Protein 4F66 (pdb70)

B-factor: mean 20.23, std 9.67, range [7.16, 85.51]

Nearest PDB structures (foldseek):
  4f66-assembly1_A  TM=1.002E+00  e=0.000E+00  Streptococcus mutans
  4f79-assembly1_A  TM=1.001E+00  e=2.492E-100  Streptococcus mutans
  8ysv-assembly1_A  TM=9.963E-01  e=5.008E-89  Enterococcus faecalis
  3qom-assembly1_A  TM=9.789E-01  e=4.349E-84  Lactiplantibacillus plantarum
  2xhy-assembly1_C  TM=9.839E-01  e=5.694E-79  Escherichia coli K-12

Structure (mmCIF, N/CA/C/O backbone):
data_4F66
#
_entry.id   4F66
#
_cell.length_a   58.665
_cell.length_b   92.449
_cell.length_c   94.351
_cell.angle_alpha   90.00
_cell.angle_beta   101.32
_cell.angle_gamma   90.00
#
_symmetry.space_group_name_H-M   'P 1 21 1'
#
loop_
_entity.id
_entity.type
_entity.pdbx_description
1 polymer 'Putative phospho-beta-glucosidase'
2 non-polymer 6-O-phosphono-beta-D-glucopyranose
3 non-polymer 1,2-ETHANEDIOL
4 non-polymer 'FORMIC ACID'
5 water water
#
loop_
_atom_site.group_PDB
_atom_site.id
_atom_site.type_symbol
_atom_site.label_atom_id
_atom_site.label_alt_id
_atom_site.label_comp_id
_atom_site.label_asym_id
_atom_site.label_entity_id
_atom_site.label_seq_id
_atom_site.pdbx_PDB_ins_code
_atom_site.Cartn_x
_atom_site.Cartn_y
_atom_site.Cartn_z
_atom_site.occupancy
_atom_site.B_iso_or_equiv
_atom_site.auth_seq_id
_atom_site.auth_comp_id
_atom_site.auth_asym_id
_atom_site.auth_atom_id
_atom_site.pdbx_PDB_model_num
ATOM 1 N N . ALA A 1 3 ? 28.856 -19.679 31.237 1.00 47.40 0 ALA A N 1
ATOM 2 C CA . ALA A 1 3 ? 28.937 -18.224 31.360 1.00 50.81 0 ALA A CA 1
ATOM 3 C C . ALA A 1 3 ? 27.566 -17.560 31.210 1.00 47.01 0 ALA A C 1
ATOM 4 O O . ALA A 1 3 ? 27.133 -17.232 30.103 1.00 48.99 0 ALA A O 1
ATOM 6 N N . MET A 1 4 ? 26.895 -17.351 32.336 1.00 43.37 1 MET A N 1
ATOM 7 C CA . MET A 1 4 ? 25.539 -16.819 32.335 1.00 30.76 1 MET A CA 1
ATOM 8 C C . MET A 1 4 ? 25.497 -15.304 32.143 1.00 25.60 1 MET A C 1
ATOM 9 O O . MET A 1 4 ? 26.472 -14.604 32.413 1.00 31.97 1 MET A O 1
ATOM 14 N N . SER A 1 5 ? 24.363 -14.806 31.666 1.00 18.73 2 SER A N 1
ATOM 15 C CA A SER A 1 5 ? 24.181 -13.365 31.520 0.50 16.67 2 SER A CA 1
ATOM 16 C CA B SER A 1 5 ? 24.150 -13.371 31.512 0.50 17.13 2 SER A CA 1
ATOM 17 C C . SER A 1 5 ? 23.665 -12.750 32.817 1.00 19.07 2 SER A C 1
ATOM 18 O O . SER A 1 5 ? 23.284 -13.458 33.752 1.00 19.97 2 SER A O 1
ATOM 23 N N . LYS A 1 6 ? 23.673 -11.426 32.877 1.00 15.35 3 LYS A N 1
ATOM 24 C CA . LYS A 1 6 ? 23.178 -10.745 34.072 1.00 14.90 3 LYS A CA 1
ATOM 25 C C . LYS A 1 6 ? 21.672 -10.944 34.240 1.00 17.22 3 LYS A C 1
ATOM 26 O O . LYS A 1 6 ? 21.174 -11.070 35.368 1.00 20.18 3 LYS A O 1
ATOM 32 N N . LEU A 1 7 ? 20.945 -10.987 33.126 1.00 14.41 4 LEU A N 1
ATOM 33 C CA . LEU A 1 7 ? 19.517 -11.279 33.160 1.00 15.02 4 LEU A CA 1
ATOM 34 C C . LEU A 1 7 ? 19.275 -12.787 33.062 1.00 17.97 4 LEU A C 1
ATOM 35 O O . LEU A 1 7 ? 20.085 -13.521 32.487 1.00 17.67 4 LEU A O 1
ATOM 40 N N . PRO A 1 8 ? 18.160 -13.261 33.631 1.00 18.09 5 PRO A N 1
ATOM 41 C CA . PRO A 1 8 ? 17.867 -14.695 33.545 1.00 18.26 5 PRO A CA 1
ATOM 42 C C . PRO A 1 8 ? 17.597 -15.154 32.107 1.00 15.70 5 PRO A C 1
ATOM 43 O O . PRO A 1 8 ? 17.212 -14.349 31.254 1.00 15.84 5 PRO A O 1
ATOM 47 N N . GLU A 1 9 ? 17.804 -16.437 31.845 1.00 18.48 6 GLU A N 1
ATOM 48 C CA . GLU A 1 9 ? 17.641 -16.966 30.499 1.00 19.21 6 GLU A CA 1
ATOM 49 C C . GLU A 1 9 ? 16.212 -16.862 29.979 1.00 21.58 6 GLU A C 1
ATOM 50 O O . GLU A 1 9 ? 15.992 -16.690 28.781 1.00 28.96 6 GLU A O 1
ATOM 56 N N . ASN A 1 10 ? 15.240 -16.968 30.874 1.00 23.60 7 ASN A N 1
ATOM 57 C CA . ASN A 1 10 ? 13.851 -16.983 30.436 1.00 29.93 7 ASN A CA 1
ATOM 58 C C . ASN A 1 10 ? 13.247 -15.586 30.317 1.00 21.46 7 ASN A C 1
ATOM 59 O O . ASN A 1 10 ? 12.033 -15.442 30.195 1.00 22.64 7 ASN A O 1
ATOM 64 N N . PHE A 1 11 ? 14.104 -14.570 30.347 1.00 15.36 8 PHE A N 1
ATOM 65 C CA . PHE A 1 11 ? 13.645 -13.181 30.364 1.00 12.36 8 PHE A CA 1
ATOM 66 C C . PHE A 1 11 ? 12.697 -12.872 29.216 1.00 14.44 8 PHE A C 1
ATOM 67 O O . PHE A 1 11 ? 13.024 -13.127 28.056 1.00 15.38 8 PHE A O 1
ATOM 75 N N . LEU A 1 12 ? 11.545 -12.280 29.528 1.00 12.45 9 LEU A N 1
ATOM 76 C CA . LEU A 1 12 ? 10.523 -12.031 28.512 1.00 11.77 9 LEU A CA 1
ATOM 77 C C . LEU A 1 12 ? 10.727 -10.712 27.766 1.00 13.50 9 LEU A C 1
ATOM 78 O O . LEU A 1 12 ? 10.043 -9.707 28.018 1.00 12.03 9 LEU A O 1
ATOM 83 N N . TRP A 1 13 ? 11.671 -10.711 26.833 1.00 11.63 10 TRP A N 1
ATOM 84 C CA . TRP A 1 13 ? 11.816 -9.572 25.936 1.00 12.50 10 TRP A CA 1
ATOM 85 C C . TRP A 1 13 ? 10.641 -9.559 24.966 1.00 11.97 10 TRP A C 1
ATOM 86 O O . TRP A 1 13 ? 10.280 -10.596 24.415 1.00 13.42 10 TRP A O 1
ATOM 97 N N . GLY A 1 14 ? 10.063 -8.391 24.715 1.00 11.98 11 GLY A N 1
ATOM 98 C CA . GLY A 1 14 ? 8.997 -8.344 23.730 1.00 13.21 11 GLY A CA 1
ATOM 99 C C . GLY A 1 14 ? 8.719 -6.938 23.263 1.00 14.37 11 GLY A C 1
ATOM 100 O O . GLY A 1 14 ? 9.638 -6.130 23.155 1.00 12.34 11 GLY A O 1
ATOM 101 N N . GLY A 1 15 ? 7.448 -6.662 22.985 1.00 12.29 12 GLY A N 1
ATOM 102 C CA . GLY A 1 15 ? 6.991 -5.335 22.618 1.00 12.30 12 GLY A CA 1
ATOM 103 C C . GLY A 1 15 ? 5.538 -5.245 23.025 1.00 10.56 12 GLY A C 1
ATOM 104 O O . GLY A 1 15 ? 4.877 -6.278 23.169 1.00 11.73 12 GLY A O 1
ATOM 105 N N . ALA A 1 16 ? 5.042 -4.027 23.202 1.00 11.51 13 ALA A N 1
ATOM 106 C CA . ALA A 1 16 ? 3.686 -3.812 23.700 1.00 11.61 13 ALA A CA 1
ATOM 107 C C . ALA A 1 16 ? 2.910 -2.807 22.870 1.00 11.97 13 ALA A C 1
ATOM 108 O O . ALA A 1 16 ? 3.465 -1.816 22.387 1.00 14.67 13 ALA A O 1
ATOM 110 N N . VAL A 1 17 ? 1.615 -3.074 22.732 1.00 11.81 14 VAL A N 1
ATOM 111 C CA . VAL A 1 17 ? 0.678 -2.186 22.053 1.00 11.68 14 VAL A CA 1
ATOM 112 C C . VAL A 1 17 ? -0.669 -2.292 22.785 1.00 11.69 14 VAL A C 1
ATOM 113 O O . VAL A 1 17 ? -0.784 -2.980 23.803 1.00 12.35 14 VAL A O 1
ATOM 117 N N . ALA A 1 18 ? -1.679 -1.589 22.279 1.00 12.47 15 ALA A N 1
ATOM 118 C CA . ALA A 1 18 ? -3.056 -1.724 22.766 1.00 11.27 15 ALA A CA 1
ATOM 119 C C . ALA A 1 18 ? -3.989 -1.782 21.572 1.00 11.94 15 ALA A C 1
ATOM 120 O O . ALA A 1 18 ? -3.769 -1.081 20.593 1.00 13.86 15 ALA A O 1
ATOM 122 N N . ALA A 1 19 ? -5.033 -2.599 21.677 1.00 12.14 16 ALA A N 1
ATOM 123 C CA . ALA A 1 19 ? -5.933 -2.850 20.546 1.00 12.08 16 ALA A CA 1
ATOM 124 C C . ALA A 1 19 ? -6.384 -1.572 19.834 1.00 15.64 16 ALA A C 1
ATOM 125 O O . ALA A 1 19 ? -6.246 -1.445 18.617 1.00 15.14 16 ALA A O 1
ATOM 127 N N . HIS A 1 20 ? -6.942 -0.632 20.586 1.00 13.83 17 HIS A N 1
ATOM 128 C CA . HIS A 1 20 ? -7.518 0.560 19.977 1.00 12.98 17 HIS A CA 1
ATOM 129 C C . HIS A 1 20 ? -6.494 1.450 19.282 1.00 13.77 17 HIS A C 1
ATOM 130 O O . HIS A 1 20 ? -6.855 2.258 18.424 1.00 14.68 17 HIS A O 1
ATOM 137 N N . GLN A 1 21 ? -5.227 1.308 19.650 1.00 13.36 18 GLN A N 1
ATOM 138 C CA . GLN A 1 21 ? -4.201 2.178 19.088 1.00 13.83 18 GLN A CA 1
ATOM 139 C C . GLN A 1 21 ? -3.634 1.652 17.770 1.00 13.13 18 GLN A C 1
ATOM 140 O O . GLN A 1 21 ? -3.036 2.423 17.029 1.00 14.19 18 GLN A O 1
ATOM 146 N N . LEU A 1 22 ? -3.822 0.364 17.470 1.00 13.34 19 LEU A N 1
ATOM 147 C CA . LEU A 1 22 ? -3.271 -0.172 16.212 1.00 15.50 19 LEU A CA 1
ATOM 148 C C . LEU A 1 22 ? -4.226 -0.963 15.319 1.00 15.58 19 LEU A C 1
ATOM 149 O O . LEU A 1 22 ? -4.025 -1.019 14.109 1.00 16.62 19 LEU A O 1
ATOM 154 N N . GLU A 1 23 ? -5.254 -1.574 15.893 1.00 15.36 20 GLU A N 1
ATOM 155 C CA . GLU A 1 23 ? -6.055 -2.527 15.124 1.00 14.31 20 GLU A CA 1
ATOM 156 C C . GLU A 1 23 ? -6.804 -1.945 13.934 1.00 15.25 20 GLU A C 1
ATOM 157 O O . GLU A 1 23 ? -6.807 -2.533 12.857 1.00 17.02 20 GLU A O 1
ATOM 163 N N . GLY A 1 24 ? -7.450 -0.800 14.116 1.00 15.55 21 GLY A N 1
ATOM 164 C CA . GLY A 1 24 ? -8.410 -0.351 13.121 1.00 17.27 21 GLY A CA 1
ATOM 165 C C . GLY A 1 24 ? -9.560 -1.342 13.108 1.00 17.67 21 GLY A C 1
ATOM 166 O O . GLY A 1 24 ? -9.874 -1.937 14.135 1.00 19.11 21 GLY A O 1
ATOM 167 N N . GLY A 1 25 ? -10.184 -1.542 11.951 1.00 18.11 22 GLY A N 1
ATOM 168 C CA . GLY A 1 25 ? -11.326 -2.438 11.862 1.00 20.13 22 GLY A CA 1
ATOM 169 C C . GLY A 1 25 ? -12.344 -2.142 12.945 1.00 18.37 22 GLY A C 1
ATOM 170 O O . GLY A 1 25 ? -12.910 -3.051 13.544 1.00 20.50 22 GLY A O 1
ATOM 171 N N . TRP A 1 26 ? -12.587 -0.859 13.183 1.00 20.80 23 TRP A N 1
ATOM 172 C CA . TRP A 1 26 ? -13.369 -0.432 14.340 1.00 22.21 23 TRP A CA 1
ATOM 173 C C . TRP A 1 26 ? -14.835 -0.870 14.315 1.00 24.48 23 TRP A C 1
ATOM 174 O O . TRP A 1 26 ? -15.507 -0.812 15.343 1.00 23.89 23 TRP A O 1
ATOM 185 N N . GLN A 1 27 ? -15.330 -1.308 13.158 1.00 24.85 24 GLN A N 1
ATOM 186 C CA . GLN A 1 27 ? -16.700 -1.810 13.063 1.00 26.33 24 GLN A CA 1
ATOM 187 C C . GLN A 1 27 ? -16.741 -3.271 12.634 1.00 26.05 24 GLN A C 1
ATOM 188 O O . GLN A 1 27 ? -17.814 -3.868 12.539 1.00 27.82 24 GLN A O 1
ATOM 194 N N . GLU A 1 28 ? -15.573 -3.845 12.380 1.00 24.22 25 GLU A N 1
ATOM 195 C CA . GLU A 1 28 ? -15.503 -5.201 11.861 1.00 23.87 25 GLU A CA 1
ATOM 196 C C . GLU A 1 28 ? -15.997 -6.217 12.875 1.00 25.56 25 GLU A C 1
ATOM 197 O O . GLU A 1 28 ? -15.850 -6.027 14.084 1.00 23.65 25 GLU A O 1
ATOM 203 N N . GLY A 1 29 ? -16.585 -7.297 12.373 1.00 26.29 26 GLY A N 1
ATOM 204 C CA . GLY A 1 29 ? -17.024 -8.394 13.218 1.00 24.73 26 GLY A CA 1
ATOM 205 C C . GLY A 1 29 ? -18.039 -8.014 14.280 1.00 23.94 26 GLY A C 1
ATOM 206 O O . GLY A 1 29 ? -18.164 -8.702 15.294 1.00 27.51 26 GLY A O 1
ATOM 207 N N . GLY A 1 30 ? -18.770 -6.927 14.052 1.00 24.11 27 GLY A N 1
ATOM 208 C CA . GLY A 1 30 ? -19.797 -6.488 14.985 1.00 24.14 27 GLY A CA 1
ATOM 209 C C . GLY A 1 30 ? -19.254 -5.722 16.181 1.00 22.36 27 GLY A C 1
ATOM 210 O O . GLY A 1 30 ? -19.954 -5.542 17.181 1.00 23.20 27 GLY A O 1
ATOM 211 N N . LYS A 1 31 ? -18.014 -5.254 16.082 1.00 20.94 28 LYS A N 1
ATOM 212 C CA . LYS A 1 31 ? -17.395 -4.514 17.178 1.00 19.47 28 LYS A CA 1
ATOM 213 C C . LYS A 1 31 ? -18.185 -3.260 17.545 1.00 19.49 28 LYS A C 1
ATOM 214 O O . LYS A 1 31 ? -18.625 -2.509 16.678 1.00 23.87 28 LYS A O 1
ATOM 220 N N . GLY A 1 32 ? -18.350 -3.029 18.843 1.00 20.03 29 GLY A N 1
ATOM 221 C CA . GLY A 1 32 ? -19.036 -1.841 19.312 1.00 24.58 29 GLY A CA 1
ATOM 222 C C . GLY A 1 32 ? -18.150 -0.609 19.383 1.00 20.09 29 GLY A C 1
ATOM 223 O O . GLY A 1 32 ? -16.917 -0.700 19.369 1.00 18.32 29 GLY A O 1
ATOM 224 N N . ILE A 1 33 ? -18.788 0.555 19.473 1.00 19.11 30 ILE A N 1
ATOM 225 C CA . ILE A 1 33 ? -18.078 1.817 19.633 1.00 16.82 30 ILE A CA 1
ATOM 226 C C . ILE A 1 33 ? -17.431 1.865 21.008 1.00 15.94 30 ILE A C 1
ATOM 227 O O . ILE A 1 33 ? -18.109 1.699 22.020 1.00 19.66 30 ILE A O 1
ATOM 232 N N . SER A 1 34 ? -16.126 2.098 21.044 1.00 18.94 31 SER A N 1
ATOM 233 C CA . SER A 1 34 ? -15.427 2.234 22.319 1.00 16.70 31 SER A CA 1
ATOM 234 C C . SER A 1 34 ? -15.206 3.701 22.666 1.00 15.17 31 SER A C 1
ATOM 235 O O . SER A 1 34 ? -15.449 4.591 21.851 1.00 18.03 31 SER A O 1
ATOM 238 N N . VAL A 1 35 ? -14.732 3.958 23.879 1.00 16.07 32 VAL A N 1
ATOM 239 C CA . VAL A 1 35 ? -14.380 5.322 24.256 1.00 14.99 32 VAL A CA 1
ATOM 240 C C . VAL A 1 35 ? -13.288 5.906 23.365 1.00 16.38 32 VAL A C 1
ATOM 241 O O . VAL A 1 35 ? -13.261 7.113 23.135 1.00 18.21 32 VAL A O 1
ATOM 245 N N . ALA A 1 36 ? -12.388 5.063 22.868 1.00 16.19 33 ALA A N 1
ATOM 246 C CA . ALA A 1 36 ? -11.350 5.534 21.951 1.00 15.85 33 ALA A CA 1
ATOM 247 C C . ALA A 1 36 ? -11.966 6.058 20.658 1.00 17.27 33 ALA A C 1
ATOM 248 O O . ALA A 1 36 ? -11.433 6.981 20.027 1.00 19.27 33 ALA A O 1
ATOM 250 N N . ASP A 1 37 ? -13.087 5.461 20.263 1.00 18.56 34 ASP A N 1
ATOM 251 C CA . ASP A 1 37 ? -13.722 5.785 18.994 1.00 18.95 34 ASP A CA 1
ATOM 252 C C . ASP A 1 37 ? -14.417 7.146 19.005 1.00 18.96 34 ASP A C 1
ATOM 253 O O . ASP A 1 37 ? -14.869 7.607 17.966 1.00 19.69 34 ASP A O 1
ATOM 258 N N . VAL A 1 38 ? -14.497 7.789 20.169 1.00 17.46 35 VAL A N 1
ATOM 259 C CA . VAL A 1 38 ? -15.090 9.124 20.255 1.00 21.31 35 VAL A CA 1
ATOM 260 C C . VAL A 1 38 ? -14.087 10.199 20.673 1.00 19.31 35 VAL A C 1
ATOM 261 O O . VAL A 1 38 ? -14.475 11.275 21.128 1.00 20.79 35 VAL A O 1
ATOM 265 N N . MET A 1 39 ? -12.800 9.906 20.508 1.00 20.46 36 MET A N 1
ATOM 266 C CA . MET A 1 39 ? -11.751 10.869 20.816 1.00 20.76 36 MET A CA 1
ATOM 267 C C . MET A 1 39 ? -11.057 11.319 19.530 1.00 19.14 36 MET A C 1
ATOM 268 O O . MET A 1 39 ? -10.509 10.499 18.787 1.00 20.06 36 MET A O 1
ATOM 273 N N . THR A 1 40 ? -11.105 12.619 19.250 1.00 17.48 37 THR A N 1
ATOM 274 C CA . THR A 1 40 ? -10.504 13.136 18.022 1.00 21.12 37 THR A CA 1
ATOM 275 C C . THR A 1 40 ? -8.986 13.256 18.154 1.00 19.68 37 THR A C 1
ATOM 276 O O . THR A 1 40 ? -8.432 13.165 19.256 1.00 19.23 37 THR A O 1
ATOM 280 N N . ALA A 1 41 ? -8.312 13.456 17.027 1.00 20.81 38 ALA A N 1
ATOM 281 C CA . ALA A 1 41 ? -6.876 13.688 17.039 1.00 21.14 38 ALA A CA 1
ATOM 282 C C . ALA A 1 41 ? -6.536 15.069 17.601 1.00 19.60 38 ALA A C 1
ATOM 283 O O . ALA A 1 41 ? -7.242 16.058 17.353 1.00 23.84 38 ALA A O 1
ATOM 285 N N . GLY A 1 42 ? -5.450 15.130 18.363 1.00 21.11 39 GLY A N 1
ATOM 286 C CA . GLY A 1 42 ? -4.909 16.391 18.831 1.00 19.05 39 GLY A CA 1
ATOM 287 C C . GLY A 1 42 ? -3.441 16.503 18.446 1.00 26.11 39 GLY A C 1
ATOM 288 O O . GLY A 1 42 ? -2.995 15.902 17.467 1.00 23.65 39 GLY A O 1
ATOM 289 N N . ARG A 1 43 ? -2.689 17.279 19.214 1.00 22.98 40 ARG A N 1
ATOM 290 C CA . ARG A 1 43 ? -1.243 17.365 19.049 1.00 22.21 40 ARG A CA 1
ATOM 291 C C . ARG A 1 43 ? -0.685 17.872 20.363 1.00 26.89 40 ARG A C 1
ATOM 292 O O . ARG A 1 43 ? -1.437 18.092 21.310 1.00 22.80 40 ARG A O 1
ATOM 300 N N . HIS A 1 44 ? 0.626 18.058 20.435 1.00 23.07 41 HIS A N 1
ATOM 301 C CA . HIS A 1 44 ? 1.222 18.518 21.678 1.00 25.09 41 HIS A CA 1
ATOM 302 C C . HIS A 1 44 ? 0.659 19.884 22.056 1.00 30.07 41 HIS A C 1
ATOM 303 O O . HIS A 1 44 ? 0.758 20.837 21.283 1.00 31.75 41 HIS A O 1
ATOM 310 N N . GLY A 1 45 ? 0.060 19.968 23.241 1.00 29.02 42 GLY A N 1
ATOM 311 C CA . GLY A 1 45 ? -0.496 21.220 23.728 1.00 29.26 42 GLY A CA 1
ATOM 312 C C . GLY A 1 45 ? -1.937 21.431 23.305 1.00 30.41 42 GLY A C 1
ATOM 313 O O . GLY A 1 45 ? -2.553 22.442 23.643 1.00 35.89 42 GLY A O 1
ATOM 314 N N . VAL A 1 46 ? -2.478 20.474 22.559 1.00 28.16 43 VAL A N 1
ATOM 315 C CA . VAL A 1 46 ? -3.857 20.557 22.099 1.00 27.02 43 VAL A CA 1
ATOM 316 C C . VAL A 1 46 ? -4.585 19.279 22.468 1.00 25.92 43 VAL A C 1
ATOM 317 O O . VAL A 1 46 ? -4.308 18.217 21.917 1.00 24.83 43 VAL A O 1
ATOM 321 N N . ALA A 1 47 ? -5.511 19.381 23.415 1.00 26.07 44 ALA A N 1
ATOM 322 C CA . ALA A 1 47 ? -6.203 18.205 23.918 1.00 29.66 44 ALA A CA 1
ATOM 323 C C . ALA A 1 47 ? -7.068 17.554 22.844 1.00 24.46 44 ALA A C 1
ATOM 324 O O . ALA A 1 47 ? -7.645 18.236 21.990 1.00 24.23 44 ALA A O 1
ATOM 326 N N . ARG A 1 48 ? -7.146 16.228 22.888 1.00 24.99 45 ARG A N 1
ATOM 327 C CA . ARG A 1 48 ? -8.088 15.506 22.053 1.00 22.27 45 ARG A CA 1
ATOM 328 C C . ARG A 1 48 ? -9.495 15.893 22.491 1.00 27.91 45 ARG A C 1
ATOM 329 O O . ARG A 1 48 ? -9.752 16.088 23.680 1.00 26.48 45 ARG A O 1
ATOM 337 N N . GLU A 1 49 ? -10.404 16.014 21.534 1.00 20.59 46 GLU A N 1
ATOM 338 C CA . GLU A 1 49 ? -11.796 16.287 21.854 1.00 22.75 46 GLU A CA 1
ATOM 339 C C . GLU A 1 49 ? -12.531 14.984 22.151 1.00 24.59 46 GLU A C 1
ATOM 340 O O . GLU A 1 49 ? -12.464 14.026 21.376 1.00 23.01 46 GLU A O 1
ATOM 346 N N . ILE A 1 50 ? -13.208 14.945 23.295 1.00 20.47 47 ILE A N 1
ATOM 347 C CA . ILE A 1 50 ? -14.016 13.793 23.678 1.00 20.16 47 ILE A CA 1
ATOM 348 C C . ILE A 1 50 ? -15.449 14.142 23.321 1.00 25.69 47 ILE A C 1
ATOM 349 O O . ILE A 1 50 ? -16.080 14.967 23.984 1.00 24.02 47 ILE A O 1
ATOM 354 N N . THR A 1 51 ? -15.957 13.533 22.255 1.00 24.16 48 THR A N 1
ATOM 355 C CA . THR A 1 51 ? -17.252 13.919 21.713 1.00 23.96 48 THR A CA 1
ATOM 356 C C . THR A 1 51 ? -18.383 12.990 22.161 1.00 22.02 48 THR A C 1
ATOM 357 O O . THR A 1 51 ? -18.141 11.867 22.609 1.00 24.64 48 THR A O 1
ATOM 361 N N . ALA A 1 52 ? -19.619 13.467 22.050 1.00 25.61 49 ALA A N 1
ATOM 362 C CA . ALA A 1 52 ? -20.775 12.677 22.449 1.00 25.31 49 ALA A CA 1
ATOM 363 C C . ALA A 1 52 ? -21.242 11.804 21.288 1.00 28.71 49 ALA A C 1
ATOM 364 O O . ALA A 1 52 ? -22.173 12.155 20.564 1.00 32.13 49 ALA A O 1
ATOM 366 N N . GLY A 1 53 ? -20.587 10.660 21.124 1.00 23.07 50 GLY A N 1
ATOM 367 C CA . GLY A 1 53 ? -20.818 9.806 19.974 1.00 23.01 50 GLY A CA 1
ATOM 368 C C . GLY A 1 53 ? -19.897 10.203 18.839 1.00 26.65 50 GLY A C 1
ATOM 369 O O . GLY A 1 53 ? -19.124 11.150 18.967 1.00 26.09 50 GLY A O 1
ATOM 370 N N . VAL A 1 54 ? -19.975 9.480 17.726 1.00 25.99 51 VAL A N 1
ATOM 371 C CA . VAL A 1 54 ? -19.142 9.774 16.569 1.00 27.48 51 VAL A CA 1
ATOM 372 C C . VAL A 1 54 ? -19.818 10.851 15.730 1.00 29.46 51 VAL A C 1
ATOM 373 O O . VAL A 1 54 ? -20.885 10.623 15.165 1.00 32.38 51 VAL A O 1
ATOM 377 N N . LEU A 1 55 ? -19.201 12.028 15.666 1.00 27.12 52 LEU A N 1
ATOM 378 C CA . LEU A 1 55 ? -19.813 13.175 15.001 1.00 29.76 52 LEU A CA 1
ATOM 379 C C . LEU A 1 55 ? -19.229 13.401 13.614 1.00 32.19 52 LEU A C 1
ATOM 380 O O . LEU A 1 55 ? -18.060 13.094 13.356 1.00 31.23 52 LEU A O 1
ATOM 385 N N . GLU A 1 56 ? -20.056 13.941 12.726 1.00 32.54 53 GLU A N 1
ATOM 386 C CA . GLU A 1 56 ? -19.618 14.289 11.385 1.00 37.18 53 GLU A CA 1
ATOM 387 C C . GLU A 1 56 ? -18.657 15.467 11.453 1.00 32.69 53 GLU A C 1
ATOM 388 O O . GLU A 1 56 ? -18.811 16.354 12.292 1.00 36.41 53 GLU A O 1
ATOM 394 N N . GLY A 1 57 ? -17.658 15.472 10.577 1.00 36.00 54 GLY A N 1
ATOM 395 C CA . GLY A 1 57 ? -16.712 16.570 10.523 1.00 32.62 54 GLY A CA 1
ATOM 396 C C . GLY A 1 57 ? -15.584 16.489 11.537 1.00 39.18 54 GLY A C 1
ATOM 397 O O . GLY A 1 57 ? -14.759 17.398 11.623 1.00 43.79 54 GLY A O 1
ATOM 398 N N . LYS A 1 58 ? -15.547 15.409 12.312 1.00 35.50 55 LYS A N 1
ATOM 399 C CA . LYS A 1 58 ? -14.460 15.194 13.262 1.00 32.19 55 LYS A CA 1
ATOM 400 C C . LYS A 1 58 ? -13.564 14.060 12.778 1.00 30.54 55 LYS A C 1
ATOM 401 O O . LYS A 1 58 ? -14.029 13.133 12.113 1.00 33.07 55 LYS A O 1
ATOM 407 N N . TYR A 1 59 ? -12.282 14.133 13.120 1.00 23.65 56 TYR A N 1
ATOM 408 C CA . TYR A 1 59 ? -11.329 13.103 12.718 1.00 22.74 56 TYR A CA 1
ATOM 409 C C . TYR A 1 59 ? -10.958 12.203 13.887 1.00 23.12 56 TYR A C 1
ATOM 410 O O . TYR A 1 59 ? -10.368 12.652 14.878 1.00 24.57 56 TYR A O 1
ATOM 419 N N . TYR A 1 60 ? -11.310 10.929 13.754 1.00 24.03 57 TYR A N 1
ATOM 420 C CA . TYR A 1 60 ? -11.078 9.933 14.791 1.00 20.02 57 TYR A CA 1
ATOM 421 C C . TYR A 1 60 ? -10.009 8.949 14.329 1.00 22.13 57 TYR A C 1
ATOM 422 O O . TYR A 1 60 ? -10.308 8.009 13.589 1.00 21.02 57 TYR A O 1
ATOM 431 N N . PRO A 1 61 ? -8.757 9.157 14.770 1.00 19.43 58 PRO A N 1
ATOM 432 C CA . PRO A 1 61 ? -7.641 8.352 14.254 1.00 19.67 58 PRO A CA 1
ATOM 433 C C . PRO A 1 61 ? -7.672 6.869 14.639 1.00 19.39 58 PRO A C 1
ATOM 434 O O . PRO A 1 61 ? -6.993 6.079 13.986 1.00 19.51 58 PRO A O 1
ATOM 438 N N . ASN A 1 62 ? -8.430 6.493 15.666 1.00 17.64 59 ASN A N 1
ATOM 439 C CA . ASN A 1 62 ? -8.459 5.097 16.104 1.00 17.40 59 ASN A CA 1
ATOM 440 C C . ASN A 1 62 ? -9.370 4.212 15.247 1.00 16.47 59 ASN A C 1
ATOM 441 O O . ASN A 1 62 ? -9.312 2.984 15.325 1.00 21.03 59 ASN A O 1
ATOM 446 N N . HIS A 1 63 ? -10.214 4.827 14.425 1.00 19.32 60 HIS A N 1
ATOM 447 C CA . HIS A 1 63 ? -11.126 4.036 13.608 1.00 21.65 60 HIS A CA 1
ATOM 448 C C . HIS A 1 63 ? -10.353 3.126 12.658 1.00 20.82 60 HIS A C 1
ATOM 449 O O . HIS A 1 63 ? -10.665 1.939 12.539 1.00 18.88 60 HIS A O 1
ATOM 456 N N . GLU A 1 64 ? -9.333 3.674 12.002 1.00 19.29 61 GLU A N 1
ATOM 457 C CA . GLU A 1 64 ? -8.492 2.872 11.113 1.00 20.99 61 GLU A CA 1
ATOM 458 C C . GLU A 1 64 ? -7.109 2.560 11.684 1.00 22.89 61 GLU A C 1
ATOM 459 O O . GLU A 1 64 ? -6.538 1.509 11.390 1.00 20.25 61 GLU A O 1
ATOM 465 N N . ALA A 1 65 ? -6.567 3.468 12.493 1.00 18.28 62 ALA A N 1
ATOM 466 C CA . ALA A 1 65 ? -5.232 3.272 13.073 1.00 19.61 62 ALA A CA 1
ATOM 467 C C . ALA A 1 65 ? -4.254 2.780 12.004 1.00 18.03 62 ALA A C 1
ATOM 468 O O . ALA A 1 65 ? -4.151 3.400 10.949 1.00 20.41 62 ALA A O 1
ATOM 470 N N . ILE A 1 66 ? -3.554 1.673 12.258 1.00 16.95 63 ILE A N 1
ATOM 471 C CA . ILE A 1 66 ? -2.634 1.132 11.243 1.00 18.17 63 ILE A CA 1
ATOM 472 C C . ILE A 1 66 ? -3.136 -0.186 10.633 1.00 21.92 63 ILE A C 1
ATOM 473 O O . ILE A 1 66 ? -2.374 -0.924 10.004 1.00 19.29 63 ILE A O 1
ATOM 478 N N . ASP A 1 67 ? -4.420 -0.471 10.832 1.00 17.89 64 ASP A N 1
ATOM 479 C CA . ASP A 1 67 ? -5.068 -1.627 10.212 1.00 18.25 64 ASP A CA 1
ATOM 480 C C . ASP A 1 67 ? -4.373 -2.951 10.555 1.00 18.81 64 ASP A C 1
ATOM 481 O O . ASP A 1 67 ? -4.277 -3.858 9.732 1.00 19.21 64 ASP A O 1
ATOM 486 N N . PHE A 1 68 ? -3.891 -3.054 11.785 1.00 16.06 65 PHE A N 1
ATOM 487 C CA . PHE A 1 68 ? -3.291 -4.288 12.281 1.00 17.53 65 PHE A CA 1
ATOM 488 C C . PHE A 1 68 ? -4.322 -5.424 12.274 1.00 20.00 65 PHE A C 1
ATOM 489 O O . PHE A 1 68 ? -3.970 -6.605 12.152 1.00 17.85 65 PHE A O 1
ATOM 497 N N . TYR A 1 69 ? -5.602 -5.067 12.349 1.00 17.19 66 TYR A N 1
ATOM 498 C CA . TYR A 1 69 ? -6.672 -6.061 12.233 1.00 18.51 66 TYR A CA 1
ATOM 499 C C . TYR A 1 69 ? -6.505 -6.895 10.960 1.00 18.32 66 TYR A C 1
ATOM 500 O O . TYR A 1 69 ? -6.775 -8.096 10.956 1.00 21.43 66 TYR A O 1
ATOM 509 N N . HIS A 1 70 ? -6.048 -6.257 9.887 1.00 19.96 67 HIS A N 1
ATOM 510 C CA . HIS A 1 70 ? -5.858 -6.959 8.616 1.00 20.39 67 HIS A CA 1
ATOM 511 C C . HIS A 1 70 ? -4.405 -7.369 8.365 1.00 22.96 67 HIS A C 1
ATOM 512 O O . HIS A 1 70 ? -4.148 -8.352 7.669 1.00 26.10 67 HIS A O 1
ATOM 519 N N . HIS A 1 71 ? -3.461 -6.634 8.949 1.00 21.44 68 HIS A N 1
ATOM 520 C CA A HIS A 1 71 ? -2.061 -6.901 8.636 0.50 20.68 68 HIS A CA 1
ATOM 521 C CA B HIS A 1 71 ? -2.021 -6.788 8.710 0.50 21.34 68 HIS A CA 1
ATOM 522 C C . HIS A 1 71 ? -1.331 -7.707 9.715 1.00 20.21 68 HIS A C 1
ATOM 523 O O . HIS A 1 71 ? -0.132 -7.956 9.610 1.00 19.13 68 HIS A O 1
ATOM 536 N N . TYR A 1 72 ? -2.057 -8.162 10.727 1.00 18.43 69 TYR A N 1
ATOM 537 C CA . TYR A 1 72 ? -1.375 -8.770 11.872 1.00 18.82 69 TYR A CA 1
ATOM 538 C C . TYR A 1 72 ? -0.440 -9.949 11.543 1.00 18.38 69 TYR A C 1
ATOM 539 O O . TYR A 1 72 ? 0.573 -10.137 12.212 1.00 19.83 69 TYR A O 1
ATOM 548 N N . LYS A 1 73 ? -0.758 -10.745 10.527 1.00 20.65 70 LYS A N 1
ATOM 549 C CA . LYS A 1 73 ? 0.114 -11.879 10.234 1.00 19.14 70 LYS A CA 1
ATOM 550 C C . LYS A 1 73 ? 1.498 -11.402 9.784 1.00 22.80 70 LYS A C 1
ATOM 551 O O . LYS A 1 73 ? 2.523 -11.944 10.208 1.00 19.78 70 LYS A O 1
ATOM 557 N N . GLU A 1 74 ? 1.526 -10.375 8.939 1.00 22.20 71 GLU A N 1
ATOM 558 C CA . GLU A 1 74 ? 2.787 -9.806 8.492 1.00 21.71 71 GLU A CA 1
ATOM 559 C C . GLU A 1 74 ? 3.511 -9.082 9.630 1.00 18.38 71 GLU A C 1
ATOM 560 O O . GLU A 1 74 ? 4.736 -9.135 9.727 1.00 20.10 71 GLU A O 1
ATOM 566 N N . ASP A 1 75 ? 2.756 -8.404 10.490 1.00 18.75 72 ASP A N 1
ATOM 567 C CA . ASP A 1 75 ? 3.361 -7.701 11.608 1.00 18.31 72 ASP A CA 1
ATOM 568 C C . ASP A 1 75 ? 3.948 -8.684 12.620 1.00 16.97 72 ASP A C 1
ATOM 569 O O . ASP A 1 75 ? 5.047 -8.471 13.134 1.00 17.33 72 ASP A O 1
ATOM 574 N N . VAL A 1 76 ? 3.222 -9.758 12.922 1.00 18.68 73 VAL A N 1
ATOM 575 C CA . VAL A 1 76 ? 3.742 -10.739 13.866 1.00 18.24 73 VAL A CA 1
ATOM 576 C C . VAL A 1 76 ? 5.023 -11.371 13.321 1.00 17.53 73 VAL A C 1
ATOM 577 O O . VAL A 1 76 ? 5.944 -11.684 14.073 1.00 17.23 73 VAL A O 1
ATOM 581 N N . LYS A 1 77 ? 5.092 -11.532 12.006 1.00 17.10 74 LYS A N 1
ATOM 582 C CA . LYS A 1 77 ? 6.304 -12.037 11.379 1.00 19.23 74 LYS A CA 1
ATOM 583 C C . LYS A 1 77 ? 7.499 -11.104 11.636 1.00 19.70 74 LYS A C 1
ATOM 584 O O . LYS A 1 77 ? 8.624 -11.566 11.831 1.00 19.39 74 LYS A O 1
ATOM 590 N N . LEU A 1 78 ? 7.258 -9.793 11.657 1.00 18.39 75 LEU A N 1
ATOM 591 C CA . LEU A 1 78 ? 8.324 -8.842 11.989 1.00 18.31 75 LEU A CA 1
ATOM 592 C C . LEU A 1 78 ? 8.744 -8.954 13.456 1.00 14.31 75 LEU A C 1
ATOM 593 O O . LEU A 1 78 ? 9.931 -8.893 13.765 1.00 16.47 75 LEU A O 1
ATOM 598 N N . PHE A 1 79 ? 7.772 -9.123 14.350 1.00 15.82 76 PHE A N 1
ATOM 599 C CA . PHE A 1 79 ? 8.087 -9.340 15.754 1.00 16.75 76 PHE A CA 1
ATOM 600 C C . PHE A 1 79 ? 8.971 -10.578 15.891 1.00 17.16 76 PHE A C 1
ATOM 601 O O . PHE A 1 79 ? 9.913 -10.599 16.687 1.00 15.45 76 PHE A O 1
ATOM 609 N N . ALA A 1 80 ? 8.658 -11.612 15.111 1.00 17.20 77 ALA A N 1
ATOM 610 C CA . ALA A 1 80 ? 9.417 -12.858 15.162 1.00 15.13 77 ALA A CA 1
ATOM 611 C C . ALA A 1 80 ? 10.837 -12.650 14.626 1.00 18.90 77 ALA A C 1
ATOM 612 O O . ALA A 1 80 ? 11.795 -13.254 15.121 1.00 18.29 77 ALA A O 1
ATOM 614 N N . GLU A 1 81 ? 10.967 -11.808 13.603 1.00 18.79 78 GLU A N 1
ATOM 615 C CA . GLU A 1 81 ? 12.279 -11.483 13.051 1.00 17.79 78 GLU A CA 1
ATOM 616 C C . GLU A 1 81 ? 13.155 -10.790 14.100 1.00 18.06 78 GLU A C 1
ATOM 617 O O . GLU A 1 81 ? 14.365 -11.015 14.150 1.00 17.90 78 GLU A O 1
ATOM 623 N N . MET A 1 82 ? 12.546 -9.970 14.953 1.00 17.03 79 MET A N 1
ATOM 624 C CA . MET A 1 82 ? 13.295 -9.348 16.042 1.00 16.32 79 MET A CA 1
ATOM 625 C C . MET A 1 82 ? 13.561 -10.341 17.164 1.00 14.56 79 MET A C 1
ATOM 626 O O . MET A 1 82 ? 14.384 -10.084 18.038 1.00 16.76 79 MET A O 1
ATOM 631 N N . GLY A 1 83 ? 12.855 -11.470 17.125 1.00 14.80 80 GLY A N 1
ATOM 632 C CA . GLY A 1 83 ? 13.034 -12.534 18.101 1.00 16.68 80 GLY A CA 1
ATOM 633 C C . GLY A 1 83 ? 12.283 -12.314 19.402 1.00 15.03 80 GLY A C 1
ATOM 634 O O . GLY A 1 83 ? 12.724 -12.760 20.460 1.00 15.09 80 GLY A O 1
ATOM 635 N N . PHE A 1 84 ? 11.155 -11.616 19.336 1.00 13.63 81 PHE A N 1
ATOM 636 C CA . PHE A 1 84 ? 10.336 -11.409 20.533 1.00 15.07 81 PHE A CA 1
ATOM 637 C C . PHE A 1 84 ? 10.090 -12.728 21.274 1.00 14.47 81 PHE A C 1
ATOM 638 O O . PHE A 1 84 ? 9.792 -13.754 20.661 1.00 17.01 81 PHE A O 1
ATOM 646 N N . LYS A 1 85 ? 10.177 -12.683 22.604 1.00 12.33 82 LYS A N 1
ATOM 647 C CA . LYS A 1 85 ? 9.781 -13.813 23.438 1.00 13.07 82 LYS A CA 1
ATOM 648 C C . LYS A 1 85 ? 8.314 -13.702 23.824 1.00 12.71 82 LYS A C 1
ATOM 649 O O . LYS A 1 85 ? 7.677 -14.694 24.181 1.00 13.80 82 LYS A O 1
ATOM 655 N N . CYS A 1 86 ? 7.790 -12.486 23.776 1.00 13.31 83 CYS A N 1
ATOM 656 C CA . CYS A 1 86 ? 6.397 -12.249 24.120 1.00 13.06 83 CYS A CA 1
ATOM 657 C C . CYS A 1 86 ? 5.882 -11.031 23.359 1.00 12.30 83 CYS A C 1
ATOM 658 O O . CYS A 1 86 ? 6.665 -10.270 22.778 1.00 13.39 83 CYS A O 1
ATOM 661 N N . PHE A 1 87 ? 4.564 -10.883 23.327 1.00 11.47 84 PHE A N 1
ATOM 662 C CA . PHE A 1 87 ? 3.933 -9.734 22.682 1.00 11.52 84 PHE A CA 1
ATOM 663 C C . PHE A 1 87 ? 2.755 -9.318 23.536 1.00 13.18 84 PHE A C 1
ATOM 664 O O . PHE A 1 87 ? 1.852 -10.113 23.787 1.00 12.95 84 PHE A O 1
ATOM 672 N N . ARG A 1 88 ? 2.783 -8.076 24.008 1.00 11.17 85 ARG A N 1
ATOM 673 C CA . ARG A 1 88 ? 1.711 -7.561 24.844 1.00 12.89 85 ARG A CA 1
ATOM 674 C C . ARG A 1 88 ? 0.721 -6.742 24.030 1.00 14.06 85 ARG A C 1
ATOM 675 O O . ARG A 1 88 ? 1.098 -5.827 23.298 1.00 14.17 85 ARG A O 1
ATOM 683 N N . THR A 1 89 ? -0.555 -7.073 24.164 1.00 11.67 86 THR A N 1
ATOM 684 C CA . THR A 1 89 ? -1.594 -6.235 23.595 1.00 11.67 86 THR A CA 1
ATOM 685 C C . THR A 1 89 ? -2.813 -6.316 24.501 1.00 12.25 86 THR A C 1
ATOM 686 O O . THR A 1 89 ? -2.763 -6.953 25.560 1.00 13.79 86 THR A O 1
ATOM 690 N N . SER A 1 90 ? -3.894 -5.662 24.105 1.00 12.56 87 SER A N 1
ATOM 691 C CA . SER A 1 90 ? -5.143 -5.783 24.847 1.00 12.01 87 SER A CA 1
ATOM 692 C C . SER A 1 90 ? -6.168 -6.555 24.019 1.00 12.09 87 SER A C 1
ATOM 693 O O . SER A 1 90 ? -6.087 -6.608 22.787 1.00 13.55 87 SER A O 1
ATOM 696 N N . ILE A 1 91 ? -7.104 -7.192 24.711 1.00 12.52 88 ILE A N 1
ATOM 697 C CA . ILE A 1 91 ? -8.296 -7.711 24.068 1.00 13.46 88 ILE A CA 1
ATOM 698 C C . ILE A 1 91 ? -9.324 -6.590 24.057 1.00 12.17 88 ILE A C 1
ATOM 699 O O . ILE A 1 91 ? -9.740 -6.110 25.108 1.00 13.32 88 ILE A O 1
ATOM 704 N N . ALA A 1 92 ? -9.723 -6.148 22.871 1.00 12.61 89 ALA A N 1
ATOM 705 C CA . ALA A 1 92 ? -10.693 -5.067 22.764 1.00 12.82 89 ALA A CA 1
ATOM 706 C C . ALA A 1 92 ? -12.014 -5.481 23.403 1.00 15.52 89 ALA A C 1
ATOM 707 O O . ALA A 1 92 ? -12.713 -6.369 22.904 1.00 16.31 89 ALA A O 1
ATOM 709 N N . TRP A 1 93 ? -12.355 -4.837 24.510 1.00 12.36 90 TRP A N 1
ATOM 710 C CA . TRP A 1 93 ? -13.596 -5.142 25.206 1.00 12.53 90 TRP A CA 1
ATOM 711 C C . TRP A 1 93 ? -14.779 -5.072 24.231 1.00 16.09 90 TRP A C 1
ATOM 712 O O . TRP A 1 93 ? -15.658 -5.944 24.237 1.00 14.71 90 TRP A O 1
ATOM 723 N N . THR A 1 94 ? -14.792 -4.055 23.373 1.00 15.63 91 THR A N 1
ATOM 724 C CA . THR A 1 94 ? -15.897 -3.899 22.433 1.00 16.59 91 THR A CA 1
ATOM 725 C C . THR A 1 94 ? -15.958 -4.949 21.320 1.00 17.93 91 THR A C 1
ATOM 726 O O . THR A 1 94 ? -16.964 -5.028 20.629 1.00 16.69 91 THR A O 1
ATOM 730 N N . ARG A 1 95 ? -14.902 -5.741 21.134 1.00 16.15 92 ARG A N 1
ATOM 731 C CA . ARG A 1 95 ? -15.000 -6.855 20.178 1.00 16.50 92 ARG A CA 1
ATOM 732 C C . ARG A 1 95 ? -15.679 -8.059 20.815 1.00 18.69 92 ARG A C 1
ATOM 733 O O . ARG A 1 95 ? -16.219 -8.914 20.109 1.00 17.19 92 ARG A O 1
ATOM 741 N N . ILE A 1 96 ? -15.650 -8.135 22.144 1.00 14.05 93 ILE A N 1
ATOM 742 C CA . ILE A 1 96 ? -16.230 -9.281 22.832 1.00 16.03 93 ILE A CA 1
ATOM 743 C C . ILE A 1 96 ? -17.629 -8.940 23.342 1.00 17.13 93 ILE A C 1
ATOM 744 O O . ILE A 1 96 ? -18.562 -9.739 23.237 1.00 18.77 93 ILE A O 1
ATOM 749 N N . PHE A 1 97 ? -17.762 -7.744 23.899 1.00 16.88 94 PHE A N 1
ATOM 750 C CA . PHE A 1 97 ? -19.058 -7.239 24.335 1.00 15.59 94 PHE A CA 1
ATOM 751 C C . PHE A 1 97 ? -19.250 -5.839 23.778 1.00 18.35 94 PHE A C 1
ATOM 752 O O . PHE A 1 97 ? -18.907 -4.847 24.420 1.00 18.60 94 PHE A O 1
ATOM 760 N N . PRO A 1 98 ? -19.774 -5.760 22.551 1.00 17.45 95 PRO A N 1
ATOM 761 C CA . PRO A 1 98 ? -19.910 -4.484 21.836 1.00 15.45 95 PRO A CA 1
ATOM 762 C C . PRO A 1 98 ? -20.573 -3.382 22.648 1.00 20.12 95 PRO A C 1
ATOM 763 O O . PRO A 1 98 ? -20.107 -2.245 22.591 1.00 19.93 95 PRO A O 1
ATOM 767 N N . LYS A 1 99 ? -21.628 -3.709 23.390 1.00 19.05 96 LYS A N 1
ATOM 768 C CA . LYS A 1 99 ? -22.285 -2.732 24.255 1.00 18.72 96 LYS A CA 1
ATOM 769 C C . LYS A 1 99 ? -21.808 -2.841 25.699 1.00 18.63 96 LYS A C 1
ATOM 770 O O . LYS A 1 99 ? -21.768 -1.849 26.423 1.00 21.04 96 LYS A O 1
ATOM 776 N N . GLY A 1 100 ? -21.447 -4.055 26.109 1.00 18.86 97 GLY A N 1
ATOM 777 C CA . GLY A 1 100 ? -20.914 -4.292 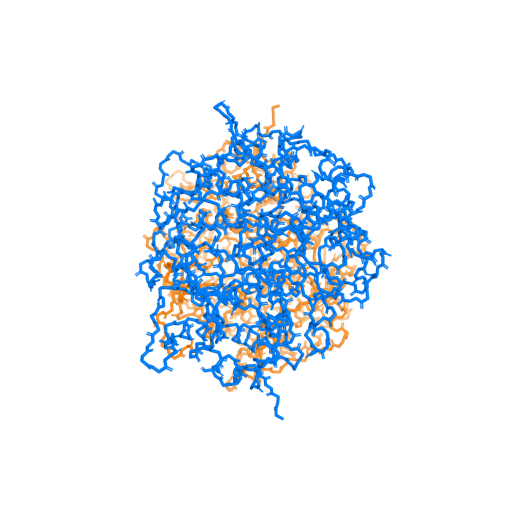27.441 1.00 18.89 97 GLY A CA 1
ATOM 778 C C . GLY A 1 100 ? -21.825 -5.136 28.312 1.00 17.28 97 GLY A C 1
ATOM 779 O O . GLY A 1 100 ? -21.357 -5.866 29.197 1.00 20.89 97 GLY A O 1
ATOM 780 N N . ASP A 1 101 ? -23.127 -5.040 28.071 1.00 18.34 98 ASP A N 1
ATOM 781 C CA . ASP A 1 101 ? -24.103 -5.685 28.936 1.00 20.49 98 ASP A CA 1
ATOM 782 C C . ASP A 1 101 ? -24.813 -6.870 28.291 1.00 21.54 98 ASP A C 1
ATOM 783 O O . ASP A 1 101 ? -25.827 -7.340 28.806 1.00 24.23 98 ASP A O 1
ATOM 788 N N . GLU A 1 102 ? -24.272 -7.359 27.176 1.00 22.44 99 GLU A N 1
ATOM 789 C CA . GLU A 1 102 ? -24.823 -8.543 26.513 1.00 21.15 99 GLU A CA 1
ATOM 790 C C . GLU A 1 102 ? -24.727 -9.784 27.400 1.00 21.38 99 GLU A C 1
ATOM 791 O O . GLU A 1 102 ? -23.789 -9.925 28.184 1.00 20.87 99 GLU A O 1
ATOM 797 N N . ALA A 1 103 ? -25.689 -10.695 27.265 1.00 21.44 100 ALA A N 1
ATOM 798 C CA . ALA A 1 103 ? -25.653 -11.939 28.028 1.00 22.23 100 ALA A CA 1
ATOM 799 C C . ALA A 1 103 ? -24.580 -12.899 27.510 1.00 23.84 100 ALA A C 1
ATOM 800 O O . ALA A 1 103 ? -24.049 -13.714 28.268 1.00 23.60 100 ALA A O 1
ATOM 802 N N . GLU A 1 104 ? -24.273 -12.798 26.217 1.00 21.44 101 GLU A N 1
ATOM 803 C CA . GLU A 1 104 ? -23.348 -13.716 25.555 1.00 21.50 101 GLU A CA 1
ATOM 804 C C . GLU A 1 104 ? -22.274 -12.958 24.790 1.00 20.88 101 GLU A C 1
ATOM 805 O O . GLU A 1 104 ? -22.551 -11.908 24.215 1.00 22.21 101 GLU A O 1
ATOM 811 N N . PRO A 1 105 ? -21.050 -13.506 24.750 1.00 18.68 102 PRO A N 1
ATOM 812 C CA . PRO A 1 105 ? -19.971 -12.818 24.030 1.00 19.50 102 PRO A CA 1
ATOM 813 C C . PRO A 1 105 ? -20.099 -12.932 22.512 1.00 21.53 102 PRO A C 1
ATOM 814 O O . PRO A 1 105 ? -20.873 -13.747 21.990 1.00 22.21 102 PRO A O 1
ATOM 818 N N . ASN A 1 106 ? -19.330 -12.104 21.815 1.00 20.59 103 ASN A N 1
ATOM 819 C CA . ASN A 1 106 ? -19.320 -12.076 20.362 1.00 22.80 103 ASN A CA 1
ATOM 820 C C . ASN A 1 106 ? -18.283 -13.059 19.821 1.00 21.52 103 ASN A C 1
ATOM 821 O O . ASN A 1 106 ? -17.087 -12.923 20.089 1.00 21.04 103 ASN A O 1
ATOM 826 N N . GLU A 1 107 ? -18.744 -14.055 19.067 1.00 21.31 104 GLU A N 1
ATOM 827 C CA . GLU A 1 107 ? -17.854 -15.106 18.575 1.00 21.26 104 GLU A CA 1
ATOM 828 C C . GLU A 1 107 ? -16.803 -14.591 17.596 1.00 21.52 104 GLU A C 1
ATOM 829 O O . GLU A 1 107 ? -15.664 -15.057 17.592 1.00 22.50 104 GLU A O 1
ATOM 835 N N . ALA A 1 108 ? -17.190 -13.645 16.749 1.00 20.65 105 ALA A N 1
ATOM 836 C CA . ALA A 1 108 ? -16.254 -13.093 15.777 1.00 23.10 105 ALA A CA 1
ATOM 837 C C . ALA A 1 108 ? -15.099 -12.389 16.488 1.00 22.58 105 ALA A C 1
ATOM 838 O O . ALA A 1 108 ? -13.958 -12.454 16.040 1.00 21.79 105 ALA A O 1
ATOM 840 N N . GLY A 1 109 ? -15.401 -11.721 17.599 1.00 18.12 106 GLY A N 1
ATOM 841 C CA . GLY A 1 109 ? -14.371 -11.074 18.389 1.00 18.58 106 GLY A CA 1
ATOM 842 C C . GLY A 1 109 ? -13.440 -12.093 19.015 1.00 18.94 106 GLY A C 1
ATOM 843 O O . GLY A 1 109 ? -12.213 -11.943 18.961 1.00 18.55 106 GLY A O 1
ATOM 844 N N . LEU A 1 110 ? -14.019 -13.130 19.611 1.00 17.25 107 LEU A N 1
ATOM 845 C CA . LEU A 1 110 ? -13.216 -14.166 20.247 1.00 17.07 107 LEU A CA 1
ATOM 846 C C . LEU A 1 110 ? -12.348 -14.859 19.207 1.00 19.68 107 LEU A C 1
ATOM 847 O O . LEU A 1 110 ? -11.187 -15.172 19.459 1.00 18.75 107 LEU A O 1
ATOM 852 N N . GLN A 1 111 ? -12.905 -15.092 18.025 1.00 19.47 108 GLN A N 1
ATOM 853 C CA . GLN A 1 111 ? -12.132 -15.745 16.979 1.00 20.29 108 GLN A CA 1
ATOM 854 C C . GLN A 1 111 ? -10.943 -14.901 16.522 1.00 19.24 108 GLN A C 1
ATOM 855 O O . GLN A 1 111 ? -9.884 -15.445 16.209 1.00 19.29 108 GLN A O 1
ATOM 861 N N . PHE A 1 112 ? -11.098 -13.580 16.485 1.00 18.70 109 PHE A N 1
ATOM 862 C CA . PHE A 1 112 ? -9.963 -12.754 16.086 1.00 18.50 109 PHE A CA 1
ATOM 863 C C . PHE A 1 112 ? -8.772 -12.980 17.013 1.00 19.26 109 PHE A C 1
ATOM 864 O O . PHE A 1 112 ? -7.645 -13.140 16.551 1.00 18.61 109 PHE A O 1
ATOM 872 N N . TYR A 1 113 ? -9.012 -13.003 18.321 1.00 18.02 110 TYR A N 1
ATOM 873 C CA . TYR A 1 113 ? -7.893 -13.157 19.245 1.00 16.11 110 TYR A CA 1
ATOM 874 C C . TYR A 1 113 ? -7.330 -14.577 19.247 1.00 15.19 110 TYR A C 1
ATOM 875 O O . TYR A 1 113 ? -6.132 -14.774 19.432 1.00 16.29 110 TYR A O 1
ATOM 884 N N . ASP A 1 114 ? -8.180 -15.563 19.003 1.00 17.66 111 ASP A N 1
ATOM 885 C CA . ASP A 1 114 ? -7.674 -16.900 18.733 1.00 17.65 111 ASP A CA 1
ATOM 886 C C . ASP A 1 114 ? -6.679 -16.850 17.570 1.00 19.84 111 ASP A C 1
ATOM 887 O O . ASP A 1 114 ? -5.583 -17.406 17.648 1.00 18.09 111 ASP A O 1
ATOM 892 N N . ASP A 1 115 ? -7.073 -16.186 16.485 1.00 20.31 112 ASP A N 1
ATOM 893 C CA . ASP A 1 115 ? -6.222 -16.087 15.300 1.00 19.82 112 ASP A CA 1
ATOM 894 C C . ASP A 1 115 ? -4.917 -15.362 15.621 1.00 18.97 112 ASP A C 1
ATOM 895 O O . ASP A 1 115 ? -3.828 -15.811 15.249 1.00 21.59 112 ASP A O 1
ATOM 900 N N . LEU A 1 116 ? -5.025 -14.244 16.331 1.00 16.44 113 LEU A N 1
ATOM 901 C CA . LEU A 1 116 ? -3.855 -13.465 16.694 1.00 17.59 113 LEU A CA 1
ATOM 902 C C . LEU A 1 116 ? -2.922 -14.239 17.625 1.00 17.40 113 LEU A C 1
ATOM 903 O O . LEU A 1 116 ? -1.715 -14.301 17.395 1.00 17.52 113 LEU A O 1
ATOM 908 N N . PHE A 1 117 ? -3.474 -14.826 18.683 1.00 18.55 114 PHE A N 1
ATOM 909 C CA . PHE A 1 117 ? -2.630 -15.528 19.641 1.00 18.67 114 PHE A CA 1
ATOM 910 C C . PHE A 1 117 ? -1.999 -16.756 19.006 1.00 19.68 114 PHE A C 1
ATOM 911 O O . PHE A 1 117 ? -0.837 -17.072 19.267 1.00 17.63 114 PHE A O 1
ATOM 919 N N . ASP A 1 118 ? -2.769 -17.452 18.172 1.00 17.80 115 ASP A N 1
ATOM 920 C CA . ASP A 1 118 ? -2.236 -18.599 17.443 1.00 17.66 115 ASP A CA 1
ATOM 921 C C . ASP A 1 118 ? -1.040 -18.197 16.582 1.00 21.66 115 ASP A C 1
ATOM 922 O O . ASP A 1 118 ? -0.043 -18.915 16.518 1.00 19.31 115 ASP A O 1
ATOM 927 N N . GLU A 1 119 ? -1.150 -17.058 15.906 1.00 19.65 116 GLU A N 1
ATOM 928 C CA . GLU A 1 119 ? -0.074 -16.589 15.040 1.00 20.48 116 GLU A CA 1
ATOM 929 C C . GLU A 1 119 ? 1.179 -16.311 15.867 1.00 19.81 116 GLU A C 1
ATOM 930 O O . GLU A 1 119 ? 2.284 -16.699 15.486 1.00 19.96 116 GLU A O 1
ATOM 936 N N . CYS A 1 120 ? 1.008 -15.648 17.008 1.00 19.34 117 CYS A N 1
ATOM 937 C CA . CYS A 1 120 ? 2.140 -15.413 17.897 1.00 15.52 117 CYS A CA 1
ATOM 938 C C . CYS A 1 120 ? 2.808 -16.724 18.286 1.00 17.50 117 CYS A C 1
ATOM 939 O O . CYS A 1 120 ? 4.031 -16.874 18.210 1.00 17.96 117 CYS A O 1
ATOM 942 N N . LEU A 1 121 ? 1.995 -17.677 18.713 1.00 17.81 118 LEU A N 1
ATOM 943 C CA . LEU A 1 121 ? 2.527 -18.929 19.217 1.00 18.28 118 LEU A CA 1
ATOM 944 C C . LEU A 1 121 ? 3.221 -19.752 18.134 1.00 22.74 118 LEU A C 1
ATOM 945 O O . LEU A 1 121 ? 4.098 -20.551 18.442 1.00 20.85 118 LEU A O 1
ATOM 950 N N . LYS A 1 122 ? 2.847 -19.542 16.873 1.00 19.57 119 LYS A N 1
ATOM 951 C CA . LYS A 1 122 ? 3.529 -20.213 15.762 1.00 20.01 119 LYS A CA 1
ATOM 952 C C . LYS A 1 122 ? 5.018 -19.873 15.750 1.00 19.82 119 LYS A C 1
ATOM 953 O O . LYS A 1 122 ? 5.840 -20.659 15.259 1.00 22.10 119 LYS A O 1
ATOM 959 N N . TYR A 1 123 ? 5.356 -18.697 16.267 1.00 19.31 120 TYR A N 1
ATOM 960 C CA . TYR A 1 123 ? 6.735 -18.240 16.295 1.00 20.53 120 TYR A CA 1
ATOM 961 C C . TYR A 1 123 ? 7.320 -18.310 17.701 1.00 21.79 120 TYR A C 1
ATOM 962 O O . TYR A 1 123 ? 8.391 -17.770 17.963 1.00 24.75 120 TYR A O 1
ATOM 971 N N . GLY A 1 124 ? 6.608 -18.958 18.615 1.00 19.39 121 GLY A N 1
ATOM 972 C CA . GLY A 1 124 ? 7.086 -19.062 19.983 1.00 21.20 121 GLY A CA 1
ATOM 973 C C . GLY A 1 124 ? 7.007 -17.756 20.761 1.00 19.19 121 GLY A C 1
ATOM 974 O O . GLY A 1 124 ? 7.747 -17.546 21.723 1.00 23.57 121 GLY A O 1
ATOM 975 N N . ILE A 1 125 ? 6.112 -16.872 20.338 1.00 15.91 122 ILE A N 1
ATOM 976 C CA . ILE A 1 125 ? 5.899 -15.604 21.023 1.00 14.43 122 ILE A CA 1
ATOM 977 C C . ILE A 1 125 ? 4.719 -15.748 21.976 1.00 16.23 122 ILE A C 1
ATOM 978 O O . ILE A 1 125 ? 3.598 -16.009 21.547 1.00 17.27 122 ILE A O 1
ATOM 983 N N . GLU A 1 126 ? 4.987 -15.590 23.270 1.00 14.14 123 GLU A N 1
ATOM 984 C CA . GLU A 1 126 ? 3.956 -15.698 24.299 1.00 14.93 123 GLU A CA 1
ATOM 985 C C . GLU A 1 126 ? 3.098 -14.439 24.385 1.00 12.44 123 GLU A C 1
ATOM 986 O O . GLU A 1 126 ? 3.616 -13.350 24.604 1.00 13.04 123 GLU A O 1
ATOM 992 N N . PRO A 1 127 ? 1.776 -14.580 24.215 1.00 13.57 124 PRO A N 1
ATOM 993 C CA . PRO A 1 127 ? 0.909 -13.414 24.401 1.00 14.80 124 PRO A CA 1
ATOM 994 C C . PRO A 1 127 ? 0.918 -12.909 25.842 1.00 13.53 124 PRO A C 1
ATOM 995 O O . PRO A 1 127 ? 0.979 -13.697 26.790 1.00 13.85 124 PRO A O 1
ATOM 999 N N . VAL A 1 128 ? 0.856 -11.595 25.994 1.00 11.17 125 VAL A N 1
ATOM 1000 C CA . VAL A 1 128 ? 0.644 -10.971 27.299 1.00 12.89 125 VAL A CA 1
ATOM 1001 C C . VAL A 1 128 ? -0.563 -10.071 27.106 1.00 14.79 125 VAL A C 1
ATOM 1002 O O . VAL A 1 128 ? -0.545 -9.214 26.232 1.00 16.19 125 VAL A O 1
ATOM 1006 N N . VAL A 1 129 ? -1.619 -10.277 27.886 1.00 12.29 126 VAL A N 1
ATOM 1007 C CA . VAL A 1 129 ? -2.893 -9.620 27.612 1.00 11.23 126 VAL A CA 1
ATOM 1008 C C . VAL A 1 129 ? -3.341 -8.672 28.709 1.00 12.14 126 VAL A C 1
ATOM 1009 O O . VAL A 1 129 ? -3.405 -9.052 29.888 1.00 13.30 126 VAL A O 1
ATOM 1013 N N . THR A 1 130 ? -3.638 -7.438 28.315 1.00 10.74 127 THR A N 1
ATOM 1014 C CA . THR A 1 130 ? -4.288 -6.466 29.190 1.00 11.16 127 THR A CA 1
ATOM 1015 C C . THR A 1 130 ? -5.790 -6.514 28.902 1.00 11.59 127 THR A C 1
ATOM 1016 O O . THR A 1 130 ? -6.207 -6.374 27.743 1.00 12.08 127 THR A O 1
ATOM 1020 N N . LEU A 1 131 ? -6.609 -6.704 29.932 1.00 10.92 128 LEU A N 1
ATOM 1021 C CA . LEU A 1 131 ? -8.043 -6.832 29.717 1.00 13.01 128 LEU A CA 1
ATOM 1022 C C . LEU A 1 131 ? -8.728 -5.514 29.389 1.00 12.01 128 LEU A C 1
ATOM 1023 O O . LEU A 1 131 ? -9.571 -5.466 28.494 1.00 12.67 128 LEU A O 1
ATOM 1028 N N . SER A 1 132 ? -8.391 -4.458 30.127 1.00 10.93 129 SER A N 1
ATOM 1029 C CA . SER A 1 132 ? -8.940 -3.135 29.860 1.00 10.86 129 SER A CA 1
ATOM 1030 C C . SER A 1 132 ? -7.826 -2.147 29.612 1.00 11.42 129 SER A C 1
ATOM 1031 O O . SER A 1 132 ? -7.018 -1.890 30.500 1.00 12.22 129 SER A O 1
ATOM 1034 N N . HIS A 1 133 ? -7.776 -1.606 28.390 1.00 11.37 130 HIS A N 1
ATOM 1035 C CA . HIS A 1 133 ? -6.761 -0.625 28.020 1.00 12.97 130 HIS A CA 1
ATOM 1036 C C . HIS A 1 133 ? -7.379 0.566 27.262 1.00 12.07 130 HIS A C 1
ATOM 1037 O O . HIS A 1 133 ? -7.265 0.681 26.031 1.00 12.65 130 HIS A O 1
ATOM 1044 N N . PHE A 1 134 ? -8.027 1.450 28.019 1.00 13.24 131 PHE A N 1
ATOM 1045 C CA . PHE A 1 134 ? -8.550 2.723 27.504 1.00 15.87 131 PHE A CA 1
ATOM 1046 C C . PHE A 1 134 ? -9.552 2.531 26.365 1.00 13.14 131 PHE A C 1
ATOM 1047 O O . PHE A 1 134 ? -9.557 3.313 25.420 1.00 14.21 131 PHE A O 1
ATOM 1055 N N . GLU A 1 135 ? -10.402 1.513 26.440 1.00 13.14 132 GLU A N 1
ATOM 1056 C CA . GLU A 1 135 ? -11.261 1.200 25.293 1.00 12.88 132 GLU A CA 1
ATOM 1057 C C . GLU A 1 135 ? -12.557 0.522 25.739 1.00 12.84 132 GLU A C 1
ATOM 1058 O O . GLU A 1 135 ? -13.101 -0.361 25.058 1.00 12.82 132 GLU A O 1
ATOM 1064 N N . LEU A 1 136 ? -13.078 0.946 26.882 1.00 14.34 133 LEU A N 1
ATOM 1065 C CA . LEU A 1 136 ? -14.337 0.371 27.310 1.00 14.58 133 LEU A CA 1
ATOM 1066 C C . LEU A 1 136 ? -15.484 0.762 26.376 1.00 14.25 133 LEU A C 1
ATOM 1067 O O . LEU A 1 136 ? -15.404 1.744 25.634 1.00 15.87 133 LEU A O 1
ATOM 1072 N N . PRO A 1 137 ? -16.547 -0.040 26.374 1.00 14.83 134 PRO A N 1
ATOM 1073 C CA . PRO A 1 137 ? -17.654 0.228 25.457 1.00 15.94 134 PRO A CA 1
ATOM 1074 C C . PRO A 1 137 ? -18.308 1.572 25.750 1.00 15.98 134 PRO A C 1
ATOM 1075 O O . PRO A 1 137 ? -18.657 1.862 26.891 1.00 15.62 134 PRO A O 1
ATOM 1079 N N . TYR A 1 138 ? -18.475 2.386 24.714 1.00 18.78 135 TYR A N 1
ATOM 1080 C CA . TYR A 1 138 ? -19.084 3.693 24.896 1.00 17.46 135 TYR A CA 1
ATOM 1081 C C . TYR A 1 138 ? -20.529 3.567 25.399 1.00 16.19 135 TYR A C 1
ATOM 1082 O O . TYR A 1 138 ? -21.036 4.451 26.104 1.00 16.76 135 TYR A O 1
ATOM 1091 N N . HIS A 1 139 ? -21.197 2.472 25.050 1.00 16.83 136 HIS A N 1
ATOM 1092 C CA . HIS A 1 139 ? -22.533 2.228 25.582 1.00 17.85 136 HIS A CA 1
ATOM 1093 C C . HIS A 1 139 ? -22.534 2.193 27.114 1.00 17.92 136 HIS A C 1
ATOM 1094 O O . HIS A 1 139 ? -23.493 2.619 27.759 1.00 16.93 136 HIS A O 1
ATOM 1101 N N . LEU A 1 140 ? -21.465 1.680 27.708 1.00 19.14 137 LEU A N 1
ATOM 1102 C CA . LEU A 1 140 ? -21.413 1.657 29.166 1.00 17.08 137 LEU A CA 1
ATOM 1103 C C . LEU A 1 140 ? -21.343 3.071 29.732 1.00 16.37 137 LEU A C 1
ATOM 1104 O O . LEU A 1 140 ? -21.883 3.344 30.806 1.00 16.93 137 LEU A O 1
ATOM 1109 N N . VAL A 1 141 ? -20.695 3.975 29.001 1.00 17.86 138 VAL A N 1
ATOM 1110 C CA . VAL A 1 141 ? -20.643 5.378 29.399 1.00 19.05 138 VAL A CA 1
ATOM 1111 C C . VAL A 1 141 ? -22.026 6.016 29.380 1.00 17.74 138 VAL A C 1
ATOM 1112 O O . VAL A 1 141 ? -22.482 6.574 30.380 1.00 18.58 138 VAL A O 1
ATOM 1116 N N . THR A 1 142 ? -22.700 5.931 28.239 1.00 18.16 139 THR A N 1
ATOM 1117 C CA . THR A 1 142 ? -23.985 6.602 28.093 1.00 18.52 139 THR A CA 1
ATOM 1118 C C . THR A 1 142 ? -25.103 5.954 28.905 1.00 19.12 139 THR A C 1
ATOM 1119 O O . THR A 1 142 ? -25.967 6.653 29.450 1.00 20.62 139 THR A O 1
ATOM 1123 N N . GLU A 1 143 ? -25.096 4.626 28.987 1.00 18.03 140 GLU A N 1
ATOM 1124 C CA . GLU A 1 143 ? -26.199 3.920 29.629 0.50 12.31 140 GLU A CA 1
ATOM 1125 C C . GLU A 1 143 ? -26.042 3.824 31.140 1.00 16.98 140 GLU A C 1
ATOM 1126 O O . GLU A 1 143 ? -27.037 3.883 31.863 1.00 21.98 140 GLU A O 1
ATOM 1132 N N . TYR A 1 144 ? -24.806 3.676 31.618 1.00 18.28 141 TYR A N 1
ATOM 1133 C CA . TYR A 1 144 ? -24.573 3.435 33.048 1.00 19.73 141 TYR A CA 1
ATOM 1134 C C . TYR A 1 144 ? -23.709 4.471 33.774 1.00 16.81 141 TYR A C 1
ATOM 1135 O O . TYR A 1 144 ? -23.647 4.478 35.006 1.00 17.67 141 TYR A O 1
ATOM 1144 N N . GLY A 1 145 ? -23.030 5.339 33.033 1.00 15.44 142 GLY A N 1
ATOM 1145 C CA . GLY A 1 145 ? -22.065 6.232 33.652 1.00 18.23 142 GLY A CA 1
ATOM 1146 C C . GLY A 1 145 ? -20.699 5.581 33.796 1.00 17.08 142 GLY A C 1
ATOM 1147 O O . GLY A 1 145 ? -19.904 5.934 34.680 1.00 15.16 142 GLY A O 1
ATOM 1148 N N . GLY A 1 146 ? -20.410 4.631 32.915 1.00 18.75 143 GLY A N 1
ATOM 1149 C CA . GLY A 1 146 ? -19.125 3.951 32.945 1.00 16.78 143 GLY A CA 1
ATOM 1150 C C . GLY A 1 146 ? -18.873 3.280 34.282 1.00 17.45 143 GLY A C 1
ATOM 1151 O O . GLY A 1 146 ? -19.801 2.770 34.916 1.00 15.42 143 GLY A O 1
ATOM 1152 N N . PHE A 1 147 ? -17.620 3.286 34.722 1.00 14.48 144 PHE A N 1
ATOM 1153 C CA . PHE A 1 147 ? -17.263 2.589 35.955 1.00 13.95 144 PHE A CA 1
ATOM 1154 C C . PHE A 1 147 ? -17.639 3.356 37.221 1.00 13.31 144 PHE A C 1
ATOM 1155 O O . PHE A 1 147 ? -17.192 2.994 38.304 1.00 13.81 144 PHE A O 1
ATOM 1163 N N . THR A 1 148 ? -18.463 4.398 37.100 1.00 11.94 145 THR A N 1
ATOM 1164 C CA . THR A 1 148 ? -19.047 5.029 38.286 1.00 12.31 145 THR A CA 1
ATOM 1165 C C . THR A 1 148 ? -20.252 4.238 38.810 1.00 14.47 145 THR A C 1
ATOM 1166 O O . THR A 1 148 ? -20.821 4.585 39.849 1.00 15.31 145 THR A O 1
ATOM 1170 N N . ASN A 1 149 ? -20.640 3.192 38.082 1.00 13.54 146 ASN A N 1
ATOM 1171 C CA . ASN A 1 149 ? -21.823 2.391 38.395 1.00 12.42 146 ASN A CA 1
ATOM 1172 C C . ASN A 1 149 ? -21.414 0.989 38.836 1.00 12.78 146 ASN A C 1
ATOM 1173 O O . ASN A 1 149 ? -20.680 0.308 38.128 1.00 13.98 146 ASN A O 1
ATOM 1178 N N . ARG A 1 150 ? -21.886 0.564 40.006 1.00 12.17 147 ARG A N 1
ATOM 1179 C CA . ARG A 1 150 ? -21.544 -0.753 40.531 1.00 13.01 147 ARG A CA 1
ATOM 1180 C C . ARG A 1 150 ? -21.878 -1.891 39.544 1.00 11.76 147 ARG A C 1
ATOM 1181 O O . ARG A 1 150 ? -21.214 -2.928 39.537 1.00 14.01 147 ARG A O 1
ATOM 1189 N N . LYS A 1 151 ? -22.899 -1.687 38.720 1.00 12.28 148 LYS A N 1
ATOM 1190 C CA . LYS A 1 151 ? -23.302 -2.694 37.736 1.00 13.35 148 LYS A CA 1
ATOM 1191 C C . LYS A 1 151 ? -22.173 -3.063 36.781 1.00 15.33 148 LYS A C 1
ATOM 1192 O O . LYS A 1 151 ? -22.114 -4.182 36.254 1.00 15.64 148 LYS A O 1
ATOM 1198 N N . VAL A 1 152 ? -21.281 -2.113 36.543 1.00 13.26 149 VAL A N 1
ATOM 1199 C CA . VAL A 1 152 ? -20.229 -2.318 35.558 1.00 13.76 149 VAL A CA 1
ATOM 1200 C C . VAL A 1 152 ? -19.165 -3.296 36.069 1.00 15.22 149 VAL A C 1
ATOM 1201 O O . VAL A 1 152 ? -18.411 -3.869 35.281 1.00 14.17 149 VAL A O 1
ATOM 1205 N N . ILE A 1 153 ? -19.113 -3.514 37.383 1.00 11.80 150 ILE A N 1
ATOM 1206 C CA . ILE A 1 153 ? -18.194 -4.512 37.921 1.00 13.31 150 ILE A CA 1
ATOM 1207 C C . ILE A 1 153 ? -18.484 -5.873 37.289 1.00 13.18 150 ILE A C 1
ATOM 1208 O O . ILE A 1 153 ? -17.597 -6.512 36.727 1.00 13.34 150 ILE A O 1
ATOM 1213 N N . ASP A 1 154 ? -19.736 -6.301 37.370 1.00 13.79 151 ASP A N 1
ATOM 1214 C CA . ASP A 1 154 ? -20.128 -7.604 36.839 1.00 12.60 151 ASP A CA 1
ATOM 1215 C C . ASP A 1 154 ? -19.908 -7.670 35.329 1.00 15.28 151 ASP A C 1
ATOM 1216 O O . ASP A 1 154 ? -19.551 -8.719 34.794 1.00 16.84 151 ASP A O 1
ATOM 1221 N N . PHE A 1 155 ? -20.104 -6.554 34.632 1.00 14.34 152 PHE A N 1
ATOM 1222 C CA . PHE A 1 155 ? -19.899 -6.553 33.185 1.00 15.24 152 PHE A CA 1
ATOM 1223 C C . PHE A 1 155 ? -18.436 -6.853 32.879 1.00 13.23 152 PHE A C 1
ATOM 1224 O O . PHE A 1 155 ? -18.122 -7.634 31.975 1.00 13.49 152 PHE A O 1
ATOM 1232 N N . PHE A 1 156 ? -17.535 -6.222 33.627 1.00 13.53 153 PHE A N 1
ATOM 1233 C CA . PHE A 1 156 ? -16.109 -6.466 33.432 1.00 11.57 153 PHE A CA 1
ATOM 1234 C C . PHE A 1 156 ? -15.716 -7.889 33.788 1.00 13.41 153 PHE A C 1
ATOM 1235 O O . PHE A 1 156 ? -14.970 -8.534 33.056 1.00 13.08 153 PHE A O 1
ATOM 1243 N N . VAL A 1 157 ? -16.204 -8.373 34.924 1.00 11.87 154 VAL A N 1
ATOM 1244 C CA . VAL A 1 157 ? -15.838 -9.712 35.372 1.00 12.63 154 VAL A CA 1
ATOM 1245 C C . VAL A 1 157 ? -16.366 -10.777 34.396 1.00 16.07 154 VAL A C 1
ATOM 1246 O O . VAL A 1 157 ? -15.684 -11.765 34.141 1.00 15.16 154 VAL A O 1
ATOM 1250 N N . HIS A 1 158 ? -17.558 -10.554 33.838 1.00 15.02 155 HIS A N 1
ATOM 1251 C CA . HIS A 1 158 ? -18.123 -11.419 32.789 1.00 14.65 155 HIS A CA 1
ATOM 1252 C C . HIS A 1 158 ? -17.169 -11.483 31.596 1.00 15.33 155 HIS A C 1
ATOM 1253 O O . HIS A 1 158 ? -16.804 -12.560 31.130 1.00 13.43 155 HIS A O 1
ATOM 1260 N N . PHE A 1 159 ? -16.771 -10.309 31.117 1.00 13.44 156 PHE A N 1
ATOM 1261 C CA . PHE A 1 159 ? -15.796 -10.168 30.044 1.00 15.29 156 PHE A CA 1
ATOM 1262 C C . PHE A 1 159 ? -14.480 -10.882 30.392 1.00 14.04 156 PHE A C 1
ATOM 1263 O O . PHE A 1 159 ? -13.958 -11.660 29.584 1.00 12.72 156 PHE A O 1
ATOM 1271 N N . ALA A 1 160 ? -13.953 -10.649 31.593 1.00 13.37 157 ALA A N 1
ATOM 1272 C CA . ALA A 1 160 ? -12.714 -11.318 31.998 1.00 11.19 157 ALA A CA 1
ATOM 1273 C C . ALA A 1 160 ? -12.867 -12.844 31.983 1.00 14.52 157 ALA A C 1
ATOM 1274 O O . ALA A 1 160 ? -11.994 -13.551 31.471 1.00 13.73 157 ALA A O 1
ATOM 1276 N N . GLU A 1 161 ? -13.969 -13.346 32.544 1.00 13.12 158 GLU A N 1
ATOM 1277 C CA . GLU A 1 161 ? -14.186 -14.787 32.651 1.00 13.85 158 GLU A CA 1
ATOM 1278 C C . GLU A 1 161 ? -14.231 -15.392 31.262 1.00 15.94 158 GLU A C 1
ATOM 1279 O O . GLU A 1 161 ? -13.644 -16.446 31.019 1.00 16.43 158 GLU A O 1
ATOM 1285 N N . VAL A 1 162 ? -14.933 -14.725 30.353 1.00 13.47 159 VAL A N 1
ATOM 1286 C CA . VAL A 1 162 ? -15.040 -15.215 28.977 1.00 15.25 159 VAL A CA 1
ATOM 1287 C C . VAL A 1 162 ? -13.648 -15.335 28.358 1.00 13.36 159 VAL A C 1
ATOM 1288 O O . VAL A 1 162 ? -13.327 -16.323 27.681 1.00 15.83 159 VAL A O 1
ATOM 1292 N N . CYS A 1 163 ? -12.809 -14.341 28.604 1.00 13.74 160 CYS A N 1
ATOM 1293 C CA . CYS A 1 163 ? -11.467 -14.334 28.035 1.00 16.27 160 CYS A CA 1
ATOM 1294 C C . CYS A 1 163 ? -10.581 -15.408 28.666 1.00 12.89 160 CYS A C 1
ATOM 1295 O O . CYS A 1 163 ? -9.876 -16.139 27.972 1.00 12.98 160 CYS A O 1
ATOM 1298 N N . PHE A 1 164 ? -10.617 -15.505 29.992 1.00 14.83 161 PHE A N 1
ATOM 1299 C CA . PHE A 1 164 ? -9.808 -16.494 30.684 1.00 15.58 161 PHE A CA 1
ATOM 1300 C C . PHE A 1 164 ? -10.159 -17.888 30.185 1.00 16.59 161 PHE A C 1
ATOM 1301 O O . PHE A 1 164 ? -9.282 -18.710 29.945 1.00 17.13 161 PHE A O 1
ATOM 1309 N N . ARG A 1 165 ? -11.448 -18.159 30.042 1.00 14.05 162 ARG A N 1
ATOM 1310 C CA . ARG A 1 165 ? -11.869 -19.486 29.594 0.50 11.22 162 ARG A CA 1
ATOM 1311 C C . ARG A 1 165 ? -11.451 -19.780 28.150 1.00 16.10 162 ARG A C 1
ATOM 1312 O O . ARG A 1 165 ? -10.900 -20.845 27.854 1.00 18.97 162 ARG A O 1
ATOM 1320 N N . ARG A 1 166 ? -11.705 -18.832 27.255 1.00 14.82 163 ARG A N 1
ATOM 1321 C CA . ARG A 1 166 ? -11.392 -19.027 25.838 1.00 16.85 163 ARG A CA 1
ATOM 1322 C C . ARG A 1 166 ? -9.897 -19.216 25.625 1.00 18.73 163 ARG A C 1
ATOM 1323 O O . ARG A 1 166 ? -9.480 -20.044 24.809 1.00 18.78 163 ARG A O 1
ATOM 1331 N N . TYR A 1 167 ? -9.092 -18.459 26.370 1.00 15.16 164 TYR A N 1
ATOM 1332 C CA . TYR A 1 167 ? -7.646 -18.436 26.131 1.00 16.47 164 TYR A CA 1
ATOM 1333 C C . TYR A 1 167 ? -6.840 -19.067 27.264 1.00 14.97 164 TYR A C 1
ATOM 1334 O O . TYR A 1 167 ? -5.644 -18.817 27.393 1.00 15.55 164 TYR A O 1
ATOM 1343 N N . LYS A 1 168 ? -7.488 -19.925 28.051 1.00 15.62 165 LYS A N 1
ATOM 1344 C CA . LYS A 1 168 ? -6.844 -20.497 29.231 1.00 16.45 165 LYS A CA 1
ATOM 1345 C C . LYS A 1 168 ? -5.596 -21.318 28.921 1.00 14.60 165 LYS A C 1
ATOM 1346 O O . LYS A 1 168 ? -4.713 -21.447 29.773 1.00 16.79 165 LYS A O 1
ATOM 1352 N N . ASP A 1 169 ? -5.516 -21.851 27.704 1.00 15.18 166 ASP A N 1
ATOM 1353 C CA . ASP A 1 169 ? -4.360 -22.650 27.308 1.00 16.36 166 ASP A CA 1
ATOM 1354 C C . ASP A 1 169 ? -3.504 -21.953 26.253 1.00 18.08 166 ASP A C 1
ATOM 1355 O O . ASP A 1 169 ? -2.634 -22.579 25.654 1.00 20.63 166 ASP A O 1
ATOM 1360 N N . LYS A 1 170 ? -3.752 -20.664 26.028 1.00 15.64 167 LYS A N 1
ATOM 1361 C CA . LYS A 1 170 ? -2.975 -19.889 25.048 1.00 19.04 167 LYS A CA 1
ATOM 1362 C C . LYS A 1 170 ? -2.270 -18.659 25.621 1.00 18.51 167 LYS A C 1
ATOM 1363 O O . LYS A 1 170 ? -1.265 -18.209 25.067 1.00 18.22 167 LYS A O 1
ATOM 1369 N N . VAL A 1 171 ? -2.814 -18.091 26.696 1.00 13.56 168 VAL A N 1
ATOM 1370 C CA . VAL A 1 171 ? -2.247 -16.881 27.286 1.00 14.69 168 VAL A CA 1
ATOM 1371 C C . VAL A 1 171 ? -1.846 -17.157 28.736 1.00 13.66 168 VAL A C 1
ATOM 1372 O O . VAL A 1 171 ? -2.680 -17.552 29.548 1.00 12.87 168 VAL A O 1
ATOM 1376 N N . LYS A 1 172 ? -0.568 -16.963 29.046 1.00 13.73 169 LYS A N 1
ATOM 1377 C CA . LYS A 1 172 ? -0.042 -17.255 30.381 1.00 11.75 169 LYS A CA 1
ATOM 1378 C C . LYS A 1 172 ? 0.007 -16.017 31.266 1.00 11.78 169 LYS A C 1
ATOM 1379 O O . LYS A 1 172 ? 0.044 -16.133 32.493 1.00 11.98 169 LYS A O 1
ATOM 1385 N N . TYR A 1 173 ? 0.024 -14.844 30.631 1.00 11.39 170 TYR A N 1
ATOM 1386 C CA . TYR A 1 173 ? 0.275 -13.578 31.317 1.00 10.44 170 TYR A CA 1
ATOM 1387 C C . TYR A 1 173 ? -0.841 -12.596 31.050 1.00 11.92 170 TYR A C 1
ATOM 1388 O O . TYR A 1 173 ? -1.117 -12.260 29.901 1.00 12.11 170 TYR A O 1
ATOM 1397 N N . TRP A 1 174 ? -1.452 -12.111 32.128 1.00 10.94 171 TRP A N 1
ATOM 1398 C CA . TRP A 1 174 ? -2.623 -11.254 32.045 1.00 9.36 171 TRP A CA 1
ATOM 1399 C C . TRP A 1 174 ? -2.457 -10.066 32.980 1.00 10.20 171 TRP A C 1
ATOM 1400 O O . TRP A 1 174 ? -1.797 -10.169 34.020 1.00 10.69 171 TRP A O 1
ATOM 1411 N N . MET A 1 175 ? -3.077 -8.949 32.617 1.00 10.28 172 MET A N 1
ATOM 1412 C CA . MET A 1 175 ? -3.236 -7.825 33.535 1.00 10.00 172 MET A CA 1
ATOM 1413 C C . MET A 1 175 ? -4.665 -7.334 33.439 1.00 10.58 172 MET A C 1
ATOM 1414 O O . MET A 1 175 ? -5.310 -7.461 32.401 1.00 11.28 172 MET A O 1
ATOM 1419 N N . THR A 1 176 ? -5.162 -6.734 34.515 1.00 10.21 173 THR A N 1
ATOM 1420 C CA . THR A 1 176 ? -6.561 -6.320 34.530 1.00 10.28 173 THR A CA 1
ATOM 1421 C C . THR A 1 176 ? -6.808 -4.917 33.953 1.00 10.90 173 THR A C 1
ATOM 1422 O O . THR A 1 176 ? -7.316 -4.779 32.838 1.00 14.68 173 THR A O 1
ATOM 1426 N N . PHE A 1 177 ? -6.451 -3.872 34.695 1.00 9.89 174 PHE A N 1
ATOM 1427 C CA . PHE A 1 177 ? -6.694 -2.497 34.237 1.00 11.31 174 PHE A CA 1
ATOM 1428 C C . PHE A 1 177 ? -5.426 -1.722 33.909 1.00 10.11 174 PHE A C 1
ATOM 1429 O O . PHE A 1 177 ? -4.584 -1.455 34.791 1.00 10.97 174 PHE A O 1
ATOM 1437 N N . ASN A 1 178 ? -5.275 -1.338 32.643 1.00 9.62 175 ASN A N 1
ATOM 1438 C CA . ASN A 1 178 ? -4.101 -0.573 32.265 1.00 9.33 175 ASN A CA 1
ATOM 1439 C C . ASN A 1 178 ? -3.960 0.726 33.039 1.00 10.16 175 ASN A C 1
ATOM 1440 O O . ASN A 1 178 ? -4.921 1.497 33.131 1.00 11.74 175 ASN A O 1
ATOM 1445 N N . GLU A 1 179 ? -2.748 0.988 33.534 1.00 9.33 176 GLU A N 1
ATOM 1446 C CA . GLU A 1 179 ? -2.423 2.236 34.230 1.00 11.23 176 GLU A CA 1
ATOM 1447 C C . GLU A 1 179 ? -3.613 2.725 35.056 1.00 10.42 176 GLU A C 1
ATOM 1448 O O . GLU A 1 179 ? -4.088 3.851 34.887 1.00 10.36 176 GLU A O 1
ATOM 1454 N N . ILE A 1 180 ? -4.060 1.884 35.976 1.00 11.13 177 ILE A N 1
ATOM 1455 C CA . ILE A 1 180 ? -5.287 2.140 36.716 1.00 8.85 177 ILE A CA 1
ATOM 1456 C C . ILE A 1 180 ? -5.187 3.440 37.503 1.00 10.81 177 ILE A C 1
ATOM 1457 O O . ILE A 1 180 ? -6.199 4.069 37.793 1.00 10.54 177 ILE A O 1
ATOM 1462 N N . ASN A 1 181 ? -3.960 3.846 37.820 1.00 10.54 178 ASN A N 1
ATOM 1463 C CA . ASN A 1 181 ? -3.739 4.997 38.667 1.00 9.48 178 ASN A CA 1
ATOM 1464 C C . ASN A 1 181 ? -3.637 6.324 37.930 1.00 10.39 178 ASN A C 1
ATOM 1465 O O . ASN A 1 181 ? -3.471 7.354 38.571 1.00 11.35 178 ASN A O 1
ATOM 1470 N N . ASN A 1 182 ? -3.742 6.319 36.603 1.00 10.43 179 ASN A N 1
ATOM 1471 C CA . ASN A 1 182 ? -3.620 7.586 35.870 1.00 11.57 179 ASN A CA 1
ATOM 1472 C C . ASN A 1 182 ? -4.618 8.615 36.387 1.00 11.37 179 ASN A C 1
ATOM 1473 O O . ASN A 1 182 ? -4.327 9.812 36.453 1.00 14.36 179 ASN A O 1
ATOM 1478 N N . GLN A 1 183 ? -5.803 8.131 36.741 1.00 12.94 180 GLN A N 1
ATOM 1479 C CA . GLN A 1 183 ? -6.892 8.995 37.210 1.00 13.42 180 GLN A CA 1
ATOM 1480 C C . GLN A 1 183 ? -6.649 9.667 38.569 1.00 15.31 180 GLN A C 1
ATOM 1481 O O . GLN A 1 183 ? -7.463 10.480 39.032 1.00 14.46 180 GLN A O 1
ATOM 1487 N N . ALA A 1 184 ? -5.532 9.354 39.216 1.00 15.76 181 ALA A N 1
ATOM 1488 C CA . ALA A 1 184 ? -5.085 10.176 40.329 1.00 12.68 181 ALA A CA 1
ATOM 1489 C C . ALA A 1 184 ? -5.069 11.637 39.860 1.00 15.84 181 ALA A C 1
ATOM 1490 O O . ALA A 1 184 ? -5.287 12.566 40.652 1.00 17.07 181 ALA A O 1
ATOM 1492 N N . ASN A 1 185 ? -4.818 11.843 38.568 1.00 16.40 182 ASN A N 1
ATOM 1493 C CA . ASN A 1 185 ? -5.034 13.159 37.954 1.00 14.81 182 ASN A CA 1
ATOM 1494 C C . ASN A 1 185 ? -6.478 13.288 37.492 1.00 17.20 182 ASN A C 1
ATOM 1495 O O . ASN A 1 185 ? -6.816 12.961 36.349 1.00 16.86 182 ASN A O 1
ATOM 1500 N N . TYR A 1 186 ? -7.328 13.757 38.402 1.00 16.01 183 TYR A N 1
ATOM 1501 C CA . TYR A 1 186 ? -8.744 13.922 38.128 1.00 15.56 183 TYR A CA 1
ATOM 1502 C C . TYR A 1 186 ? -9.052 15.331 37.628 1.00 14.93 183 TYR A C 1
ATOM 1503 O O . TYR A 1 186 ? -10.202 15.635 37.306 1.00 15.23 183 TYR A O 1
ATOM 1512 N N . GLN A 1 187 ? -8.035 16.189 37.551 1.00 13.23 184 GLN A N 1
ATOM 1513 C CA . GLN A 1 187 ? -8.255 17.591 37.182 1.00 12.32 184 GLN A CA 1
ATOM 1514 C C . GLN A 1 187 ? -8.465 17.748 35.688 1.00 15.90 184 GLN A C 1
ATOM 1515 O O . GLN A 1 187 ? -9.158 18.662 35.238 1.00 21.14 184 GLN A O 1
ATOM 1521 N N . GLU A 1 188 ? -7.846 16.861 34.921 1.00 17.91 185 GLU A N 1
ATOM 1522 C CA . GLU A 1 188 ? -8.026 16.860 33.475 1.00 17.75 185 GLU A CA 1
ATOM 1523 C C . GLU A 1 188 ? -9.016 15.766 33.106 1.00 19.53 185 GLU A C 1
ATOM 1524 O O . GLU A 1 188 ? -9.267 14.850 33.896 1.00 17.29 185 GLU A O 1
ATOM 1530 N N . ASP A 1 189 ? -9.591 15.863 31.912 1.00 16.81 186 ASP A N 1
ATOM 1531 C CA . ASP A 1 189 ? -10.608 14.915 31.481 1.00 18.57 186 ASP A CA 1
ATOM 1532 C C . ASP A 1 189 ? -10.044 13.560 31.050 1.00 17.63 186 ASP A C 1
ATOM 1533 O O . ASP A 1 189 ? -10.729 12.543 31.159 1.00 18.09 186 ASP A O 1
ATOM 1538 N N . PHE A 1 190 ? -8.808 13.545 30.556 1.00 16.66 187 PHE A N 1
ATOM 1539 C CA . PHE A 1 190 ? -8.266 12.354 29.899 1.00 17.83 187 PHE A CA 1
ATOM 1540 C C . PHE A 1 190 ? -8.291 11.078 30.729 1.00 15.90 187 PHE A C 1
ATOM 1541 O O . PHE A 1 190 ? -8.810 10.059 30.292 1.00 16.32 187 PHE A O 1
ATOM 1549 N N . ALA A 1 191 ? -7.692 11.112 31.910 1.00 15.82 188 ALA A N 1
ATOM 1550 C CA . ALA A 1 191 ? -7.558 9.878 32.668 1.00 13.50 188 ALA A CA 1
ATOM 1551 C C . ALA A 1 191 ? -8.917 9.357 33.169 1.00 16.50 188 ALA A C 1
ATOM 1552 O O . ALA A 1 191 ? -9.248 8.194 32.968 1.00 16.30 188 ALA A O 1
ATOM 1554 N N . PRO A 1 192 ? -9.734 10.220 33.794 1.00 14.81 189 PRO A N 1
ATOM 1555 C CA . PRO A 1 192 ? -11.062 9.724 34.188 1.00 17.10 189 PRO A CA 1
ATOM 1556 C C . PRO A 1 192 ? -11.892 9.136 33.036 1.00 15.21 189 PRO A C 1
ATOM 1557 O O . PRO A 1 192 ? -12.616 8.155 33.229 1.00 14.05 189 PRO A O 1
ATOM 1561 N N . PHE A 1 193 ? -11.805 9.716 31.847 1.00 13.59 190 PHE A N 1
ATOM 1562 C CA . PHE A 1 193 ? -12.531 9.168 30.706 1.00 14.35 190 PHE A CA 1
ATOM 1563 C C . PHE A 1 193 ? -11.943 7.825 30.244 1.00 18.08 190 PHE A C 1
ATOM 1564 O O . PHE A 1 193 ? -12.676 6.854 30.039 1.00 17.89 190 PHE A O 1
ATOM 1572 N N . THR A 1 194 ? -10.624 7.766 30.082 1.00 15.35 191 THR A N 1
ATOM 1573 C CA . THR A 1 194 ? -9.995 6.553 29.562 1.00 15.02 191 THR A CA 1
ATOM 1574 C C . THR A 1 194 ? -9.844 5.424 30.583 1.00 14.21 191 THR A C 1
ATOM 1575 O O . THR A 1 194 ? -9.951 4.250 30.230 1.00 16.20 191 THR A O 1
ATOM 1579 N N . ASN A 1 195 ? -9.572 5.752 31.844 1.00 14.00 192 ASN A N 1
ATOM 1580 C CA . ASN A 1 195 ? -9.526 4.709 32.855 1.00 15.34 192 ASN A CA 1
ATOM 1581 C C . ASN A 1 195 ? -10.924 4.179 33.140 1.00 18.90 192 ASN A C 1
ATOM 1582 O O . ASN A 1 195 ? -11.098 2.989 33.411 1.00 15.37 192 ASN A O 1
ATOM 1587 N N . SER A 1 196 ? -11.919 5.060 33.100 1.00 14.61 193 SER A N 1
ATOM 1588 C CA . SER A 1 196 ? -13.161 4.771 33.824 1.00 13.13 193 SER A CA 1
ATOM 1589 C C . SER A 1 196 ? -14.475 5.104 33.119 1.00 15.05 193 SER A C 1
ATOM 1590 O O . SER A 1 196 ? -15.549 4.849 33.659 1.00 15.01 193 SER A O 1
ATOM 1593 N N . GLY A 1 197 ? -14.405 5.675 31.923 1.00 13.48 194 GLY A N 1
ATOM 1594 C CA . GLY A 1 197 ? -15.612 6.083 31.229 1.00 15.48 194 GLY A CA 1
ATOM 1595 C C . GLY A 1 197 ? -16.369 7.172 31.967 1.00 14.87 194 GLY A C 1
ATOM 1596 O O . GLY A 1 197 ? -17.598 7.222 31.912 1.00 16.70 194 GLY A O 1
ATOM 1597 N N . ILE A 1 198 ? -15.634 8.036 32.668 1.00 15.13 195 ILE A N 1
ATOM 1598 C CA . ILE A 1 198 ? -16.248 9.164 33.370 1.00 14.09 195 ILE A CA 1
ATOM 1599 C C . ILE A 1 198 ? -16.361 10.370 32.450 1.00 16.19 195 ILE A C 1
ATOM 1600 O O . ILE A 1 198 ? -15.363 10.844 31.906 1.00 16.06 195 ILE A O 1
ATOM 1605 N N . VAL A 1 199 ? -17.583 10.860 32.275 1.00 16.76 196 VAL A N 1
ATOM 1606 C CA . VAL A 1 199 ? -17.807 12.138 31.612 1.00 17.44 196 VAL A CA 1
ATOM 1607 C C . VAL A 1 199 ? -18.371 13.083 32.658 1.00 18.18 196 VAL A C 1
ATOM 1608 O O . VAL A 1 199 ? -19.469 12.862 33.174 1.00 19.61 196 VAL A O 1
ATOM 1612 N N . TYR A 1 200 ? -17.606 14.118 32.987 1.00 18.50 197 TYR A N 1
ATOM 1613 C CA . TYR A 1 200 ? -18.005 15.069 34.019 1.00 16.03 197 TYR A CA 1
ATOM 1614 C C . TYR A 1 200 ? -18.972 16.117 33.494 1.00 19.63 197 TYR A C 1
ATOM 1615 O O . TYR A 1 200 ? -19.011 16.408 32.301 1.00 21.55 197 TYR A O 1
ATOM 1624 N N . LYS A 1 201 ? -19.747 16.684 34.412 1.00 17.29 198 LYS A N 1
ATOM 1625 C CA . LYS A 1 201 ? -20.625 17.804 34.105 1.00 19.53 198 LYS A CA 1
ATOM 1626 C C . LYS A 1 201 ? -20.384 18.891 35.134 1.00 21.67 198 LYS A C 1
ATOM 1627 O O . LYS A 1 201 ? -19.787 18.641 36.181 1.00 21.49 198 LYS A O 1
ATOM 1633 N N . GLU A 1 202 ? -20.842 20.104 34.841 1.00 25.51 199 GLU A N 1
ATOM 1634 C CA . GLU A 1 202 ? -20.647 21.210 35.766 1.00 30.67 199 GLU A CA 1
ATOM 1635 C C . GLU A 1 202 ? -21.225 20.870 37.139 1.00 27.35 199 GLU A C 1
ATOM 1636 O O . GLU A 1 202 ? -22.317 20.306 37.242 1.00 29.03 199 GLU A O 1
ATOM 1642 N N . GLY A 1 203 ? -20.475 21.199 38.187 1.00 30.20 200 GLY A N 1
ATOM 1643 C CA . GLY A 1 203 ? -20.915 20.948 39.547 1.00 26.66 200 GLY A CA 1
ATOM 1644 C C . GLY A 1 203 ? -20.402 19.651 40.153 1.00 27.49 200 GLY A C 1
ATOM 1645 O O . GLY A 1 203 ? -20.487 19.456 41.365 1.00 25.01 200 GLY A O 1
ATOM 1646 N N . ASP A 1 204 ? -19.873 18.760 39.317 1.00 22.90 201 ASP A N 1
ATOM 1647 C CA . ASP A 1 204 ? -19.377 17.466 39.798 1.00 19.79 201 ASP A CA 1
ATOM 1648 C C . ASP A 1 204 ? -18.195 17.600 40.752 1.00 19.38 201 ASP A C 1
ATOM 1649 O O . ASP A 1 204 ? -17.305 18.417 40.542 1.00 16.85 201 ASP A O 1
ATOM 1654 N N . ASP A 1 205 ? -18.174 16.768 41.789 1.00 18.30 202 ASP A N 1
ATOM 1655 C CA . ASP A 1 205 ? -16.986 16.611 42.611 1.00 18.42 202 ASP A CA 1
ATOM 1656 C C . ASP A 1 205 ? -16.093 15.618 41.870 1.00 16.76 202 ASP A C 1
ATOM 1657 O O . ASP A 1 205 ? -16.235 14.399 42.021 1.00 16.09 202 ASP A O 1
ATOM 1662 N N . ARG A 1 206 ? -15.187 16.140 41.049 1.00 13.82 203 ARG A N 1
ATOM 1663 C CA . ARG A 1 206 ? -14.403 15.290 40.151 1.00 12.90 203 ARG A CA 1
ATOM 1664 C C . ARG A 1 206 ? -13.609 14.250 40.926 1.00 13.77 203 ARG A C 1
ATOM 1665 O O . ARG A 1 206 ? -13.522 13.088 40.515 1.00 13.89 203 ARG A O 1
ATOM 1673 N N . GLU A 1 207 ? -13.046 14.665 42.058 1.00 13.63 204 GLU A N 1
ATOM 1674 C CA . GLU A 1 207 ? -12.211 13.782 42.862 1.00 10.54 204 GLU A CA 1
ATOM 1675 C C . GLU A 1 207 ? -13.021 12.648 43.497 1.00 10.86 204 GLU A C 1
ATOM 1676 O O . GLU A 1 207 ? -12.608 11.487 43.466 1.00 11.51 204 GLU A O 1
ATOM 1682 N N . ALA A 1 208 ? -14.166 12.985 44.076 1.00 11.44 205 ALA A N 1
ATOM 1683 C CA . ALA A 1 208 ? -15.008 11.972 44.710 1.00 10.80 205 ALA A CA 1
ATOM 1684 C C . ALA A 1 208 ? -15.474 10.928 43.701 1.00 13.72 205 ALA A C 1
ATOM 1685 O O . ALA A 1 208 ? -15.497 9.726 43.998 1.00 13.77 205 ALA A O 1
ATOM 1687 N N . ILE A 1 209 ? -15.879 11.387 42.520 1.00 12.24 206 ILE A N 1
ATOM 1688 C CA . ILE A 1 209 ? -16.326 10.478 41.475 1.00 12.33 206 ILE A CA 1
ATOM 1689 C C . ILE A 1 209 ? -15.196 9.547 41.034 1.00 12.21 206 ILE A C 1
ATOM 1690 O O . ILE A 1 209 ? -15.404 8.340 40.865 1.00 11.97 206 ILE A O 1
ATOM 1695 N N . MET A 1 210 ? -13.998 10.098 40.875 1.00 11.69 207 MET A N 1
ATOM 1696 C CA . MET A 1 210 ? -12.846 9.278 40.525 1.00 10.40 207 MET A CA 1
ATOM 1697 C C . MET A 1 210 ? -12.613 8.176 41.556 1.00 10.39 207 MET A C 1
ATOM 1698 O O . MET A 1 210 ? -12.434 7.018 41.184 1.00 10.45 207 MET A O 1
ATOM 1703 N N . TYR A 1 211 ? -12.630 8.517 42.841 1.00 9.26 208 TYR A N 1
ATOM 1704 C CA . TYR A 1 211 ? -12.318 7.513 43.854 1.00 8.89 208 TYR A CA 1
ATOM 1705 C C . TYR A 1 211 ? -13.348 6.407 43.834 1.00 11.44 208 TYR A C 1
ATOM 1706 O O . TYR A 1 211 ? -13.019 5.251 44.074 1.00 10.66 208 TYR A O 1
ATOM 1715 N N . GLN A 1 212 ? -14.594 6.759 43.549 1.00 10.50 209 GLN A N 1
ATOM 1716 C CA . GLN A 1 212 ? -15.626 5.746 43.461 1.00 9.10 209 GLN A CA 1
ATOM 1717 C C . GLN A 1 212 ? -15.398 4.782 42.295 1.00 10.10 209 GLN A C 1
ATOM 1718 O O . GLN A 1 212 ? -15.526 3.565 42.463 1.00 11.78 209 GLN A O 1
ATOM 1724 N N . ALA A 1 213 ? -15.069 5.318 41.119 1.00 10.62 210 ALA A N 1
ATOM 1725 C CA . ALA A 1 213 ? -14.811 4.473 39.960 1.00 9.99 210 ALA A CA 1
ATOM 1726 C C . ALA A 1 213 ? -13.571 3.617 40.176 1.00 8.76 210 ALA A C 1
ATOM 1727 O O . ALA A 1 213 ? -13.552 2.426 39.841 1.00 10.94 210 ALA A O 1
ATOM 1729 N N . ALA A 1 214 ? -12.531 4.225 40.734 1.00 9.65 211 ALA A N 1
ATOM 1730 C CA . ALA A 1 214 ? -11.317 3.482 41.052 1.00 8.11 211 ALA A CA 1
ATOM 1731 C C . ALA A 1 214 ? -11.633 2.338 42.007 1.00 9.73 211 ALA A C 1
ATOM 1732 O O . ALA A 1 214 ? -11.093 1.234 41.866 1.00 9.60 211 ALA A O 1
ATOM 1734 N N . HIS A 1 215 ? -12.507 2.590 42.980 1.00 8.65 212 HIS A N 1
ATOM 1735 C CA . HIS A 1 215 ? -12.879 1.537 43.908 1.00 9.77 212 HIS A CA 1
ATOM 1736 C C . HIS A 1 215 ? -13.568 0.372 43.196 1.00 9.02 212 HIS A C 1
ATOM 1737 O O . HIS A 1 215 ? -13.214 -0.781 43.405 1.00 8.89 212 HIS A O 1
ATOM 1744 N N . TYR A 1 216 ? -14.539 0.679 42.350 1.00 9.70 213 TYR A N 1
ATOM 1745 C CA . TYR A 1 216 ? -15.251 -0.384 41.635 1.00 8.70 213 TYR A CA 1
ATOM 1746 C C . TYR A 1 216 ? -14.285 -1.151 40.733 1.00 9.01 213 TYR A C 1
ATOM 1747 O O . TYR A 1 216 ? -14.417 -2.365 40.579 1.00 11.35 213 TYR A O 1
ATOM 1756 N N . GLU A 1 217 ? -13.314 -0.454 40.136 1.00 9.32 214 GLU A N 1
ATOM 1757 C CA . GLU A 1 217 ? -12.318 -1.142 39.296 1.00 8.90 214 GLU A CA 1
ATOM 1758 C C . GLU A 1 217 ? -11.390 -2.046 40.109 1.00 8.92 214 GLU A C 1
ATOM 1759 O O . GLU A 1 217 ? -11.026 -3.143 39.671 1.00 10.23 214 GLU A O 1
ATOM 1765 N N . LEU A 1 218 ? -10.991 -1.588 41.292 1.00 8.94 215 LEU A N 1
ATOM 1766 C CA . LEU A 1 218 ? -10.172 -2.428 42.154 1.00 8.74 215 LEU A CA 1
ATOM 1767 C C . LEU A 1 218 ? -10.958 -3.679 42.588 1.00 8.87 215 LEU A C 1
ATOM 1768 O O . LEU A 1 218 ? -10.405 -4.782 42.624 1.00 9.39 215 LEU A O 1
ATOM 1773 N N . VAL A 1 219 ? -12.241 -3.518 42.896 1.00 9.52 216 VAL A N 1
ATOM 1774 C CA . VAL A 1 219 ? -13.073 -4.681 43.210 1.00 10.73 216 VAL A CA 1
ATOM 1775 C C . VAL A 1 219 ? -13.205 -5.595 41.984 1.00 9.66 216 VAL A C 1
ATOM 1776 O O . VAL A 1 219 ? -13.041 -6.822 42.079 1.00 10.22 216 VAL A O 1
ATOM 1780 N N . ALA A 1 220 ? -13.465 -5.000 40.827 1.00 9.75 217 ALA A N 1
ATOM 1781 C CA . ALA A 1 220 ? -13.566 -5.786 39.604 1.00 11.98 217 ALA A CA 1
ATOM 1782 C C . ALA A 1 220 ? -12.268 -6.547 39.320 1.00 10.17 217 ALA A C 1
ATOM 1783 O O . ALA A 1 220 ? -12.290 -7.712 38.920 1.00 11.01 217 ALA A O 1
ATOM 1785 N N . SER A 1 221 ? -11.134 -5.886 39.492 1.00 9.92 218 SER A N 1
ATOM 1786 C CA . SER A 1 221 ? -9.854 -6.544 39.298 1.00 9.17 218 SER A CA 1
ATOM 1787 C C . SER A 1 221 ? -9.709 -7.760 40.210 1.00 10.68 218 SER A C 1
ATOM 1788 O O . SER A 1 221 ? -9.282 -8.822 39.770 1.00 10.56 218 SER A O 1
ATOM 1791 N N . ALA A 1 222 ? -10.062 -7.593 41.477 1.00 9.01 219 ALA A N 1
ATOM 1792 C CA . ALA A 1 222 ? -9.931 -8.669 42.449 1.00 9.77 219 ALA A CA 1
ATOM 1793 C C . ALA A 1 222 ? -10.835 -9.849 42.084 1.00 10.76 219 ALA A C 1
ATOM 1794 O O . ALA A 1 222 ? -10.430 -11.024 42.173 1.00 10.27 219 ALA A O 1
ATOM 1796 N N . ARG A 1 223 ? -12.047 -9.544 41.629 1.00 9.95 220 ARG A N 1
ATOM 1797 C CA . ARG A 1 223 ? -12.984 -10.594 41.246 1.00 11.35 220 ARG A CA 1
ATOM 1798 C C . ARG A 1 223 ? -12.509 -11.282 39.978 1.00 9.83 220 ARG A C 1
ATOM 1799 O O . ARG A 1 223 ? -12.699 -12.493 39.815 1.00 11.49 220 ARG A O 1
ATOM 1807 N N . ALA A 1 224 ? -11.855 -10.527 39.099 1.00 10.13 221 ALA A N 1
ATOM 1808 C CA . ALA A 1 224 ? -11.323 -11.112 37.872 1.00 10.71 221 ALA A CA 1
ATOM 1809 C C . ALA A 1 224 ? -10.163 -12.049 38.187 1.00 12.51 221 ALA A C 1
ATOM 1810 O O . ALA A 1 224 ? -10.073 -13.140 37.615 1.00 12.64 221 ALA A O 1
ATOM 1812 N N . VAL A 1 225 ? -9.282 -11.636 39.100 1.00 11.78 222 VAL A N 1
ATOM 1813 C CA . VAL A 1 225 ? -8.169 -12.494 39.514 1.00 10.04 222 VAL A CA 1
ATOM 1814 C C . VAL A 1 225 ? -8.711 -13.821 40.035 1.00 11.17 222 VAL A C 1
ATOM 1815 O O . VAL A 1 225 ? -8.199 -14.902 39.701 1.00 12.28 222 VAL A O 1
ATOM 1819 N N . LYS A 1 226 ? -9.767 -13.750 40.834 1.00 10.82 223 LYS A N 1
ATOM 1820 C CA . LYS A 1 226 ? -10.295 -14.967 41.450 1.00 10.85 223 LYS A CA 1
ATOM 1821 C C . LYS A 1 226 ? -10.872 -15.934 40.418 1.00 12.69 223 LYS A C 1
ATOM 1822 O O . LYS A 1 226 ? -10.609 -17.134 40.477 1.00 13.23 223 LYS A O 1
ATOM 1828 N N . ILE A 1 227 ? -11.654 -15.423 39.473 1.00 10.33 224 ILE A N 1
ATOM 1829 C CA . ILE A 1 227 ? -12.249 -16.300 38.472 1.00 11.46 224 ILE A CA 1
ATOM 1830 C C . ILE A 1 227 ? -11.187 -16.829 37.507 1.00 10.82 224 ILE A C 1
ATOM 1831 O O . ILE A 1 227 ? -11.238 -17.993 37.111 1.00 11.66 224 ILE A O 1
ATOM 1836 N N . GLY A 1 228 ? -10.196 -16.011 37.165 1.00 11.83 225 GLY A N 1
ATOM 1837 C CA . GLY A 1 228 ? -9.129 -16.480 36.299 1.00 11.23 225 GLY A CA 1
ATOM 1838 C C . GLY A 1 228 ? -8.374 -17.637 36.914 1.00 10.12 225 GLY A C 1
ATOM 1839 O O . GLY A 1 228 ? -8.142 -18.655 36.253 1.00 11.33 225 GLY A O 1
ATOM 1840 N N . HIS A 1 229 ? -7.973 -17.486 38.168 1.00 11.35 226 HIS A N 1
ATOM 1841 C CA . HIS A 1 229 ? -7.260 -18.563 38.850 1.00 11.69 226 HIS A CA 1
ATOM 1842 C C . HIS A 1 229 ? -8.130 -19.792 39.055 1.00 11.49 226 HIS A C 1
ATOM 1843 O O . HIS A 1 229 ? -7.617 -20.912 39.069 1.00 13.08 226 HIS A O 1
ATOM 1850 N N . ALA A 1 230 ? -9.436 -19.594 39.226 1.00 10.35 227 ALA A N 1
ATOM 1851 C CA . ALA A 1 230 ? -10.339 -20.740 39.357 1.00 10.72 227 ALA A CA 1
ATOM 1852 C C . ALA A 1 230 ? -10.418 -21.539 38.057 1.00 11.21 227 ALA A C 1
ATOM 1853 O O . ALA A 1 230 ? -10.557 -22.768 38.072 1.00 12.15 227 ALA A O 1
ATOM 1855 N N . ILE A 1 231 ? -10.347 -20.833 36.934 1.00 11.07 228 ILE A N 1
ATOM 1856 C CA . ILE A 1 231 ? -10.378 -21.464 35.620 1.00 12.37 228 ILE A CA 1
ATOM 1857 C C . ILE A 1 231 ? -9.068 -22.209 35.345 1.00 11.27 228 ILE A C 1
ATOM 1858 O O . ILE A 1 231 ? -9.071 -23.340 34.846 1.00 13.54 228 ILE A O 1
ATOM 1863 N N . ASN A 1 232 ? -7.954 -21.577 35.699 1.00 11.94 229 ASN A N 1
ATOM 1864 C CA . ASN A 1 232 ? -6.632 -22.171 35.527 1.00 11.29 229 ASN A CA 1
ATOM 1865 C C . ASN A 1 232 ? -5.683 -21.540 36.541 1.00 14.74 229 ASN A C 1
ATOM 1866 O O . ASN A 1 232 ? -5.293 -20.390 36.397 1.00 13.48 229 ASN A O 1
ATOM 1871 N N . PRO A 1 233 ? -5.341 -22.281 37.607 1.00 13.43 230 PRO A N 1
ATOM 1872 C CA . PRO A 1 233 ? -4.519 -21.689 38.663 1.00 13.07 230 PRO A CA 1
ATOM 1873 C C . PRO A 1 233 ? -3.117 -21.310 38.193 1.00 13.10 230 PRO A C 1
ATOM 1874 O O . PRO A 1 233 ? -2.423 -20.579 38.893 1.00 16.53 230 PRO A O 1
ATOM 1878 N N . ASN A 1 234 ? -2.708 -21.792 37.028 1.00 13.41 231 ASN A N 1
ATOM 1879 C CA . ASN A 1 234 ? -1.379 -21.458 36.526 1.00 13.95 231 ASN A CA 1
ATOM 1880 C C . ASN A 1 234 ? -1.295 -20.106 35.839 1.00 15.22 231 ASN A C 1
ATOM 1881 O O . ASN A 1 234 ? -0.199 -19.647 35.513 1.00 15.89 231 ASN A O 1
ATOM 1886 N N . LEU A 1 235 ? -2.435 -19.463 35.608 1.00 11.47 232 LEU A N 1
ATOM 1887 C CA . LEU A 1 235 ? -2.391 -18.153 34.968 1.00 12.20 232 LEU A CA 1
ATOM 1888 C C . LEU A 1 235 ? -1.713 -17.144 35.876 1.00 11.43 232 LEU A C 1
ATOM 1889 O O . LEU A 1 235 ? -1.953 -17.109 37.080 1.00 14.45 232 LEU A O 1
ATOM 1894 N N . ASN A 1 236 ? -0.876 -16.312 35.275 1.00 11.07 233 ASN A N 1
ATOM 1895 C CA . ASN A 1 236 ? -0.222 -15.222 35.980 1.00 10.70 233 ASN A CA 1
ATOM 1896 C C . ASN A 1 236 ? -1.035 -13.970 35.739 1.00 10.52 233 ASN A C 1
ATOM 1897 O O . ASN A 1 236 ? -1.104 -13.492 34.607 1.00 12.28 233 ASN A O 1
ATOM 1902 N N . ILE A 1 237 ? -1.653 -13.445 36.791 1.00 10.04 234 ILE A N 1
ATOM 1903 C CA . ILE A 1 237 ? -2.577 -12.329 36.631 1.00 10.56 234 ILE A CA 1
ATOM 1904 C C . ILE A 1 237 ? -2.091 -11.147 37.447 1.00 10.92 234 ILE A C 1
ATOM 1905 O O . ILE A 1 237 ? -2.051 -11.209 38.677 1.00 12.62 234 ILE A O 1
ATOM 1910 N N . GLY A 1 238 ? -1.718 -10.074 36.755 1.00 10.23 235 GLY A N 1
ATOM 1911 C CA . GLY A 1 238 ? -1.078 -8.946 37.414 1.00 8.24 235 GLY A CA 1
ATOM 1912 C C . GLY A 1 238 ? -1.897 -7.679 37.379 1.00 7.76 235 GLY A C 1
ATOM 1913 O O . GLY A 1 238 ? -2.918 -7.583 36.690 1.00 10.29 235 GLY A O 1
ATOM 1914 N N . CYS A 1 239 ? -1.445 -6.690 38.136 1.00 8.88 236 CYS A N 1
ATOM 1915 C CA . CYS A 1 239 ? -1.978 -5.343 37.979 1.00 9.40 236 CYS A CA 1
ATOM 1916 C C . CYS A 1 239 ? -1.139 -4.562 36.971 1.00 9.62 236 CYS A C 1
ATOM 1917 O O . CYS A 1 239 ? -0.126 -5.042 36.478 1.00 9.54 236 CYS A O 1
ATOM 1920 N N . MET A 1 240 ? -1.566 -3.343 36.671 1.00 9.57 237 MET A N 1
ATOM 1921 C CA . MET A 1 240 ? -0.786 -2.486 35.790 1.00 8.68 237 MET A CA 1
ATOM 1922 C C . MET A 1 240 ? -0.884 -1.058 36.305 1.00 9.35 237 MET A C 1
ATOM 1923 O O . MET A 1 240 ? -1.958 -0.467 36.302 1.00 10.99 237 MET A O 1
ATOM 1928 N N . VAL A 1 241 ? 0.234 -0.515 36.770 1.00 10.48 238 VAL A N 1
ATOM 1929 C CA . VAL A 1 241 ? 0.259 0.874 37.206 1.00 8.86 238 VAL A CA 1
ATOM 1930 C C . VAL A 1 241 ? 1.260 1.670 36.388 1.00 9.10 238 VAL A C 1
ATOM 1931 O O . VAL A 1 241 ? 2.285 1.144 35.928 1.00 10.20 238 VAL A O 1
ATOM 1935 N N . ALA A 1 242 ? 0.943 2.943 36.188 1.00 8.61 239 ALA A N 1
ATOM 1936 C CA . ALA A 1 242 ? 1.878 3.877 35.587 1.00 9.26 239 ALA A CA 1
ATOM 1937 C C . ALA A 1 242 ? 2.842 4.348 36.650 1.00 11.51 239 ALA A C 1
ATOM 1938 O O . ALA A 1 242 ? 2.435 5.029 37.578 1.00 11.54 239 ALA A O 1
ATOM 1940 N N . MET A 1 243 ? 4.107 3.970 36.544 1.00 9.51 240 MET A N 1
ATOM 1941 C CA . MET A 1 243 ? 5.095 4.382 37.536 1.00 9.05 240 MET A CA 1
ATOM 1942 C C . MET A 1 243 ? 5.873 5.607 37.075 1.00 10.35 240 MET A C 1
ATOM 1943 O O . MET A 1 243 ? 6.825 5.516 36.305 1.00 11.88 240 MET A O 1
ATOM 1948 N N . CYS A 1 244 ? 5.423 6.758 37.561 1.00 10.13 241 CYS A N 1
ATOM 1949 C CA . CYS A 1 244 ? 6.151 7.999 37.443 1.00 10.27 241 CYS A CA 1
ATOM 1950 C C . CYS A 1 244 ? 6.647 8.343 38.835 1.00 9.53 241 CYS A C 1
ATOM 1951 O O . CYS A 1 244 ? 5.885 8.863 39.651 1.00 11.93 241 CYS A O 1
ATOM 1954 N N . PRO A 1 245 ? 7.911 8.039 39.140 1.00 8.92 242 PRO A N 1
ATOM 1955 C CA . PRO A 1 245 ? 8.365 8.349 40.503 1.00 8.70 242 PRO A CA 1
ATOM 1956 C C . PRO A 1 245 ? 8.278 9.838 40.747 1.00 9.63 242 PRO A C 1
ATOM 1957 O O . PRO A 1 245 ? 8.566 10.642 39.857 1.00 12.22 242 PRO A O 1
ATOM 1961 N N . ILE A 1 246 ? 7.879 10.205 41.956 1.00 9.11 243 ILE A N 1
ATOM 1962 C CA . ILE A 1 246 ? 7.761 11.603 42.323 1.00 9.93 243 ILE A CA 1
ATOM 1963 C C . ILE A 1 246 ? 8.868 11.957 43.307 1.00 9.10 243 ILE A C 1
ATOM 1964 O O . ILE A 1 246 ? 8.856 11.527 44.469 1.00 10.95 243 ILE A O 1
ATOM 1969 N N . TYR A 1 247 ? 9.827 12.739 42.831 1.00 8.48 244 TYR A N 1
ATOM 1970 C CA . TYR A 1 247 ? 10.977 13.123 43.631 1.00 9.94 244 TYR A CA 1
ATOM 1971 C C . TYR A 1 247 ? 10.693 14.418 44.379 1.00 8.89 244 TYR A C 1
ATOM 1972 O O . TYR A 1 247 ? 10.124 15.348 43.810 1.00 9.59 244 TYR A O 1
ATOM 1981 N N . PRO A 1 248 ? 11.137 14.522 45.638 1.00 9.05 245 PRO A N 1
ATOM 1982 C CA . PRO A 1 248 ? 11.124 15.852 46.262 1.00 7.86 245 PRO A CA 1
ATOM 1983 C C . PRO A 1 248 ? 12.136 16.780 45.594 1.00 9.04 245 PRO A C 1
ATOM 1984 O O . PRO A 1 248 ? 13.229 16.345 45.244 1.00 10.34 245 PRO A O 1
ATOM 1988 N N . ALA A 1 249 ? 11.792 18.055 45.438 1.00 9.17 246 ALA A N 1
ATOM 1989 C CA . ALA A 1 249 ? 12.684 18.981 44.750 1.00 10.17 246 ALA A CA 1
ATOM 1990 C C . ALA A 1 249 ? 13.995 19.147 45.514 1.00 10.37 246 ALA A C 1
ATOM 1991 O O . ALA A 1 249 ? 15.066 19.256 44.908 1.00 11.79 246 ALA A O 1
ATOM 1993 N N . THR A 1 250 ? 13.893 19.164 46.843 1.00 10.42 247 THR A N 1
ATOM 1994 C CA . THR A 1 250 ? 15.026 19.416 47.744 1.00 10.54 247 THR A CA 1
ATOM 1995 C C . THR A 1 250 ? 14.808 18.647 49.036 1.00 12.04 247 THR A C 1
ATOM 1996 O O . THR A 1 250 ? 13.740 18.081 49.259 1.00 11.10 247 THR A O 1
ATOM 2000 N N . CYS A 1 251 ? 15.816 18.670 49.902 1.00 11.31 248 CYS A N 1
ATOM 2001 C CA . CYS A 1 251 ? 15.727 18.065 51.225 1.00 11.28 248 CYS A CA 1
ATOM 2002 C C . CYS A 1 251 ? 14.969 18.910 52.256 1.00 11.15 248 CYS A C 1
ATOM 2003 O O . CYS A 1 251 ? 14.977 18.587 53.443 1.00 12.58 248 CYS A O 1
ATOM 2006 N N . ASN A 1 252 ? 14.329 19.995 51.826 1.00 10.03 249 ASN A N 1
ATOM 2007 C CA . ASN A 1 252 ? 13.392 20.692 52.703 1.00 9.74 249 ASN A CA 1
ATOM 2008 C C . ASN A 1 252 ? 12.369 19.679 53.200 1.00 10.03 249 ASN A C 1
ATOM 2009 O O . ASN A 1 252 ? 11.727 19.015 52.390 1.00 10.25 249 ASN A O 1
ATOM 2014 N N . PRO A 1 253 ? 12.201 19.544 54.531 1.00 9.43 250 PRO A N 1
ATOM 2015 C CA . PRO A 1 253 ? 11.263 18.512 55.002 1.00 9.97 250 PRO A CA 1
ATOM 2016 C C . PRO A 1 253 ? 9.852 18.655 54.416 1.00 11.27 250 PRO A C 1
ATOM 2017 O O . PRO A 1 253 ? 9.135 17.658 54.275 1.00 10.43 250 PRO A O 1
ATOM 2021 N N . LYS A 1 254 ? 9.465 19.875 54.050 1.00 10.49 251 LYS A N 1
ATOM 2022 C CA . LYS A 1 254 ? 8.162 20.081 53.435 1.00 9.96 251 LYS A CA 1
ATOM 2023 C C . LYS A 1 254 ? 8.071 19.461 52.038 1.00 9.51 251 LYS A C 1
ATOM 2024 O O . LYS A 1 254 ? 7.027 18.909 51.661 1.00 10.14 251 LYS A O 1
ATOM 2030 N N . ASP A 1 255 ? 9.156 19.552 51.271 1.00 10.30 252 ASP A N 1
ATOM 2031 C CA . ASP A 1 255 ? 9.198 18.900 49.961 1.00 10.53 252 ASP A CA 1
ATOM 2032 C C . ASP A 1 255 ? 9.200 17.384 50.128 1.00 9.74 252 ASP A C 1
ATOM 2033 O O . ASP A 1 255 ? 8.568 16.673 49.358 1.00 9.67 252 ASP A O 1
ATOM 2038 N N . ILE A 1 256 ? 9.944 16.901 51.114 1.00 9.13 253 ILE A N 1
ATOM 2039 C CA . ILE A 1 256 ? 10.009 15.476 51.401 1.00 10.16 253 ILE A CA 1
ATOM 2040 C C . ILE A 1 256 ? 8.617 14.938 51.720 1.00 9.42 253 ILE A C 1
ATOM 2041 O O . ILE A 1 256 ? 8.184 13.913 51.170 1.00 9.48 253 ILE A O 1
ATOM 2046 N N . LEU A 1 257 ? 7.890 15.650 52.580 1.00 9.02 254 LEU A N 1
ATOM 2047 C CA . LEU A 1 257 ? 6.546 15.194 52.922 1.00 8.69 254 LEU A CA 1
ATOM 2048 C C . LEU A 1 257 ? 5.591 15.277 51.720 1.00 8.90 254 LEU A C 1
ATOM 2049 O O . LEU A 1 257 ? 4.763 14.395 51.530 1.00 10.15 254 LEU A O 1
ATOM 2054 N N . MET A 1 258 ? 5.709 16.324 50.909 1.00 8.98 255 MET A N 1
ATOM 2055 C CA . MET A 1 258 ? 4.871 16.404 49.716 1.00 8.09 255 MET A CA 1
ATOM 2056 C C . MET A 1 258 ? 5.091 15.202 48.802 1.00 9.47 255 MET A C 1
ATOM 2057 O O . MET A 1 258 ? 4.132 14.649 48.250 1.00 9.19 255 MET A O 1
ATOM 2062 N N . ALA A 1 259 ? 6.348 14.803 48.626 1.00 9.44 256 ALA A N 1
ATOM 2063 C CA . ALA A 1 259 ? 6.640 13.673 47.751 1.00 8.03 256 ALA A CA 1
ATOM 2064 C C . ALA A 1 259 ? 6.096 12.374 48.326 1.00 8.46 256 ALA A C 1
ATOM 2065 O O . ALA A 1 259 ? 5.510 11.552 47.611 1.00 8.64 256 ALA A O 1
ATOM 2067 N N . GLN A 1 260 ? 6.270 12.188 49.629 1.00 8.69 257 GLN A N 1
ATOM 2068 C CA . GLN A 1 260 ? 5.760 10.978 50.263 1.00 8.71 257 GLN A CA 1
ATOM 2069 C C . GLN A 1 260 ? 4.247 10.890 50.123 1.00 8.63 257 GLN A C 1
ATOM 2070 O O . GLN A 1 260 ? 3.689 9.839 49.772 1.00 9.14 257 GLN A O 1
ATOM 2076 N N . LYS A 1 261 ? 3.567 11.994 50.391 1.00 8.87 258 LYS A N 1
ATOM 2077 C CA . LYS A 1 261 ? 2.125 12.001 50.300 1.00 7.56 258 LYS A CA 1
ATOM 2078 C C . LYS A 1 261 ? 1.622 11.891 48.866 1.00 9.45 258 LYS A C 1
ATOM 2079 O O . LYS A 1 261 ? 0.578 11.291 48.626 1.00 10.12 258 LYS A O 1
ATOM 2085 N N . ALA A 1 262 ? 2.367 12.444 47.911 1.00 9.48 259 ALA A N 1
ATOM 2086 C CA . ALA A 1 262 ? 1.994 12.298 46.508 1.00 8.64 259 ALA A CA 1
ATOM 2087 C C . ALA A 1 262 ? 2.168 10.849 46.045 1.00 10.57 259 ALA A C 1
ATOM 2088 O O . ALA A 1 262 ? 1.318 10.316 45.327 1.00 10.49 259 ALA A O 1
ATOM 2090 N N . MET A 1 263 ? 3.262 10.206 46.441 1.00 8.66 260 MET A N 1
ATOM 2091 C CA . MET A 1 263 ? 3.422 8.782 46.140 1.00 7.71 260 MET A CA 1
ATOM 2092 C C . MET A 1 263 ? 2.292 7.950 46.748 1.00 9.10 260 MET A C 1
ATOM 2093 O O . MET A 1 263 ? 1.788 7.013 46.111 1.00 10.14 260 MET A O 1
ATOM 2098 N N . GLN A 1 264 ? 1.876 8.290 47.964 1.00 8.55 261 GLN A N 1
ATOM 2099 C CA . GLN A 1 264 ? 0.755 7.584 48.576 1.00 7.98 261 GLN A CA 1
ATOM 2100 C C . GLN A 1 264 ? -0.527 7.715 47.747 1.00 10.09 261 GLN A C 1
ATOM 2101 O O . GLN A 1 264 ? -1.248 6.735 47.536 1.00 10.49 261 GLN A O 1
ATOM 2107 N N . LYS A 1 265 ? -0.815 8.924 47.269 1.00 9.03 262 LYS A N 1
ATOM 2108 C CA . LYS A 1 265 ? -2.039 9.144 46.500 1.00 10.04 262 LYS A CA 1
ATOM 2109 C C . LYS A 1 265 ? -1.995 8.530 45.107 1.00 9.19 262 LYS A C 1
ATOM 2110 O O . LYS A 1 265 ? -3.017 8.066 44.590 1.00 11.53 262 LYS A O 1
ATOM 2116 N N . ARG A 1 266 ? -0.813 8.501 44.510 1.00 10.22 263 ARG A N 1
ATOM 2117 C CA . ARG A 1 266 ? -0.711 7.986 43.157 1.00 9.65 263 ARG A CA 1
ATOM 2118 C C . ARG A 1 266 ? -0.551 6.474 43.128 1.00 11.71 263 ARG A C 1
ATOM 2119 O O . ARG A 1 266 ? -0.823 5.852 42.106 1.00 11.86 263 ARG A O 1
ATOM 2127 N N . TYR A 1 267 ? -0.135 5.877 44.241 1.00 9.71 264 TYR A N 1
ATOM 2128 C CA . TYR A 1 267 ? 0.151 4.437 44.250 1.00 10.92 264 TYR A CA 1
ATOM 2129 C C . TYR A 1 267 ? -0.656 3.608 45.243 1.00 8.29 264 TYR A C 1
ATOM 2130 O O . TYR A 1 267 ? -0.400 2.423 45.398 1.00 10.27 264 TYR A O 1
ATOM 2139 N N . TYR A 1 268 ? -1.663 4.199 45.883 1.00 9.29 265 TYR A N 1
ATOM 2140 C CA . TYR A 1 268 ? -2.502 3.394 46.784 1.00 7.88 265 TYR A CA 1
ATOM 2141 C C . TYR A 1 268 ? -3.159 2.261 46.012 1.00 8.30 265 TYR A C 1
ATOM 2142 O O . TYR A 1 268 ? -3.472 1.219 46.580 1.00 9.73 265 TYR A O 1
ATOM 2151 N N . PHE A 1 269 ? -3.357 2.472 44.712 1.00 8.62 266 PHE A N 1
ATOM 2152 C CA . PHE A 1 269 ? -3.925 1.450 43.840 1.00 9.76 266 PHE A CA 1
ATOM 2153 C C . PHE A 1 269 ? -3.092 0.182 43.944 1.00 10.18 266 PHE A C 1
ATOM 2154 O O . PHE A 1 269 ? -3.640 -0.929 44.010 1.00 9.75 266 PHE A O 1
ATOM 2162 N N . ALA A 1 270 ? -1.770 0.341 43.954 1.00 9.36 267 ALA A N 1
ATOM 2163 C CA . ALA A 1 270 ? -0.873 -0.808 44.068 1.00 8.58 267 ALA A CA 1
ATOM 2164 C C . ALA A 1 270 ? -0.998 -1.474 45.437 1.00 9.97 267 ALA A C 1
ATOM 2165 O O . ALA A 1 270 ? -0.974 -2.698 45.533 1.00 9.44 267 ALA A O 1
ATOM 2167 N N . ASP A 1 271 ? -1.132 -0.680 46.500 1.00 9.54 268 ASP A N 1
ATOM 2168 C CA . ASP A 1 271 ? -1.329 -1.258 47.822 1.00 9.26 268 ASP A CA 1
ATOM 2169 C C . ASP A 1 271 ? -2.560 -2.153 47.826 1.00 9.83 268 ASP A C 1
ATOM 2170 O O . ASP A 1 271 ? -2.537 -3.247 48.370 1.00 9.98 268 ASP A O 1
ATOM 2175 N N . VAL A 1 272 ? -3.643 -1.686 47.214 1.00 10.30 269 VAL A N 1
ATOM 2176 C CA . VAL A 1 272 ? -4.871 -2.481 47.193 1.00 9.28 269 VAL A CA 1
ATOM 2177 C C . VAL A 1 272 ? -4.695 -3.760 46.360 1.00 8.91 269 VAL A C 1
ATOM 2178 O O . VAL A 1 272 ? -5.051 -4.848 46.807 1.00 9.25 269 VAL A O 1
ATOM 2182 N N . HIS A 1 273 ? -4.137 -3.623 45.154 1.00 9.29 270 HIS A N 1
ATOM 2183 C CA . HIS A 1 273 ? -3.877 -4.780 44.297 1.00 7.80 270 HIS A CA 1
ATOM 2184 C C . HIS A 1 273 ? -2.963 -5.812 44.966 1.00 7.76 270 HIS A C 1
ATOM 2185 O O . HIS A 1 273 ? -3.101 -7.007 44.717 1.00 10.27 270 HIS A O 1
ATOM 2192 N N . VAL A 1 274 ? -1.987 -5.354 45.750 1.00 8.14 271 VAL A N 1
ATOM 2193 C CA . VAL A 1 274 ? -0.956 -6.247 46.286 1.00 9.23 271 VAL A CA 1
ATOM 2194 C C . VAL A 1 274 ? -1.290 -6.752 47.687 1.00 11.23 271 VAL A C 1
ATOM 2195 O O . VAL A 1 274 ? -1.255 -7.965 47.950 1.00 11.68 271 VAL A O 1
ATOM 2199 N N . HIS A 1 275 ? -1.599 -5.819 48.584 1.00 10.64 272 HIS A N 1
ATOM 2200 C CA . HIS A 1 275 ? -1.853 -6.164 49.984 1.00 11.70 272 HIS A CA 1
ATOM 2201 C C . HIS A 1 275 ? -3.286 -6.591 50.207 1.00 11.69 272 HIS A C 1
ATOM 2202 O O . HIS A 1 275 ? -3.579 -7.313 51.167 1.00 13.13 272 HIS A O 1
ATOM 2209 N N . GLY A 1 276 ? -4.190 -6.112 49.358 1.00 10.33 273 GLY A N 1
ATOM 2210 C CA . GLY A 1 276 ? -5.586 -6.510 49.449 1.00 11.80 273 GLY A CA 1
ATOM 2211 C C . GLY A 1 276 ? -6.414 -5.662 50.396 1.00 10.60 273 GLY A C 1
ATOM 2212 O O . GLY A 1 276 ? -7.538 -6.021 50.737 1.00 12.37 273 GLY A O 1
ATOM 2213 N N . PHE A 1 277 ? -5.864 -4.536 50.823 1.00 10.67 274 PHE A N 1
ATOM 2214 C CA . PHE A 1 277 ? -6.636 -3.590 51.625 1.00 11.44 274 PHE A CA 1
ATOM 2215 C C . PHE A 1 277 ? -6.174 -2.161 51.333 1.00 9.95 274 PHE A C 1
ATOM 2216 O O . PHE A 1 277 ? -5.052 -1.928 50.862 1.00 11.44 274 PHE A O 1
ATOM 2224 N N . TYR A 1 278 ? -7.063 -1.207 51.582 1.00 10.80 275 TYR A N 1
ATOM 2225 C CA . TYR A 1 278 ? -6.712 0.196 51.442 1.00 11.28 275 TYR A CA 1
ATOM 2226 C C . TYR A 1 278 ? -5.837 0.658 52.596 1.00 10.86 275 TYR A C 1
ATOM 2227 O O . TYR A 1 278 ? -6.109 0.341 53.761 1.00 12.66 275 TYR A O 1
ATOM 2236 N N . PRO A 1 279 ? -4.813 1.460 52.281 1.00 9.44 276 PRO A N 1
ATOM 2237 C CA . PRO A 1 279 ? -4.050 2.113 53.346 1.00 10.26 276 PRO A CA 1
ATOM 2238 C C . PRO A 1 279 ? -4.943 3.051 54.144 1.00 10.93 276 PRO A C 1
ATOM 2239 O O . PRO A 1 279 ? -5.861 3.674 53.594 1.00 11.07 276 PRO A O 1
ATOM 2243 N N . GLU A 1 280 ? -4.677 3.153 55.439 1.00 10.74 277 GLU A N 1
ATOM 2244 C CA A GLU A 1 280 ? -5.486 3.994 56.305 0.50 12.09 277 GLU A CA 1
ATOM 2245 C CA B GLU A 1 280 ? -5.482 3.992 56.312 0.50 12.18 277 GLU A CA 1
ATOM 2246 C C . GLU A 1 280 ? -5.444 5.471 55.915 1.00 11.25 277 GLU A C 1
ATOM 2247 O O . GLU A 1 280 ? -6.403 6.208 56.175 1.00 13.28 277 GLU A O 1
ATOM 2258 N N . HIS A 1 281 ? -4.357 5.906 55.275 1.00 10.97 278 HIS A N 1
ATOM 2259 C CA . HIS A 1 281 ? -4.269 7.313 54.879 1.00 11.70 278 HIS A CA 1
ATOM 2260 C C . HIS A 1 281 ? -5.334 7.681 53.835 1.00 11.92 278 HIS A C 1
ATOM 2261 O O . HIS A 1 281 ? -5.761 8.840 53.766 1.00 11.86 278 HIS A O 1
ATOM 2268 N N . ILE A 1 282 ? -5.795 6.702 53.054 1.00 10.33 279 ILE A N 1
ATOM 2269 C CA . ILE A 1 282 ? -6.889 6.967 52.127 1.00 10.71 279 ILE A CA 1
ATOM 2270 C C . ILE A 1 282 ? -8.197 7.161 52.881 1.00 12.56 279 ILE A C 1
ATOM 2271 O O . ILE A 1 282 ? -8.944 8.089 52.593 1.00 11.56 279 ILE A O 1
ATOM 2276 N N . PHE A 1 283 ? -8.495 6.268 53.824 1.00 10.61 280 PHE A N 1
ATOM 2277 C CA . PHE A 1 283 ? -9.720 6.421 54.604 1.00 15.06 280 PHE A CA 1
ATOM 2278 C C . PHE A 1 283 ? -9.746 7.760 55.336 1.00 14.92 280 PHE A C 1
ATOM 2279 O O . PHE A 1 283 ? -10.780 8.428 55.387 1.00 14.46 280 PHE A O 1
ATOM 2287 N N . LYS A 1 284 ? -8.608 8.160 55.902 1.00 13.28 281 LYS A N 1
ATOM 2288 C CA . LYS A 1 284 ? -8.558 9.421 56.630 1.00 14.57 281 LYS A CA 1
ATOM 2289 C C . LYS A 1 284 ? -8.782 10.602 55.694 1.00 13.32 281 LYS A C 1
ATOM 2290 O O . LYS A 1 284 ? -9.470 11.566 56.043 1.00 16.37 281 LYS A O 1
ATOM 2296 N N . TYR A 1 285 ? -8.192 10.520 54.508 1.00 13.25 282 TYR A N 1
ATOM 2297 C CA . TYR A 1 285 ? -8.336 11.564 53.513 1.00 11.86 282 TYR A CA 1
ATOM 2298 C C . TYR A 1 285 ? -9.798 11.713 53.097 1.00 13.03 282 TYR A C 1
ATOM 2299 O O . TYR A 1 285 ? -10.335 12.828 53.066 1.00 14.16 282 TYR A O 1
ATOM 2308 N N . TRP A 1 286 ? -10.448 10.595 52.784 1.00 12.62 283 TRP A N 1
ATOM 2309 C CA . TRP A 1 286 ? -11.856 10.635 52.413 1.00 12.75 283 TRP A CA 1
ATOM 2310 C C . TRP A 1 286 ? -12.689 11.220 53.541 1.00 15.61 283 TRP A C 1
ATOM 2311 O O . TRP A 1 286 ? -13.602 12.008 53.292 1.00 17.64 283 TRP A O 1
ATOM 2322 N N . GLU A 1 287 ? -12.395 10.805 54.773 1.00 17.09 284 GLU A N 1
ATOM 2323 C CA A GLU A 1 287 ? -13.154 11.272 55.934 0.50 19.03 284 GLU A CA 1
ATOM 2324 C CA B GLU A 1 287 ? -13.158 11.268 55.929 0.50 19.07 284 GLU A CA 1
ATOM 2325 C C . GLU A 1 287 ? -13.015 12.775 56.089 1.00 20.04 284 GLU A C 1
ATOM 2326 O O . GLU A 1 287 ? -14.002 13.479 56.350 1.00 24.38 284 GLU A O 1
ATOM 2337 N N . ARG A 1 288 ? -11.790 13.271 55.938 1.00 20.27 285 ARG A N 1
ATOM 2338 C CA . ARG A 1 288 ? -11.537 14.698 56.059 1.00 21.89 285 ARG A CA 1
ATOM 2339 C C . ARG A 1 288 ? -12.251 15.488 54.955 1.00 22.41 285 ARG A C 1
ATOM 2340 O O . ARG A 1 288 ? -12.915 16.492 55.247 1.00 24.47 285 ARG A O 1
ATOM 2348 N N . LYS A 1 289 ? -12.153 15.003 53.713 1.00 21.10 286 LYS A N 1
ATOM 2349 C CA . LYS A 1 289 ? -12.737 15.649 52.532 1.00 18.50 286 LYS A CA 1
ATOM 2350 C C . LYS A 1 289 ? -14.241 15.386 52.367 1.00 23.05 286 LYS A C 1
ATOM 2351 O O . LYS A 1 289 ? -14.860 15.862 51.411 1.00 22.05 286 LYS A O 1
ATOM 2357 N N . ALA A 1 290 ? -14.815 14.611 53.281 1.00 21.04 287 ALA A N 1
ATOM 2358 C CA . ALA A 1 290 ? -16.209 14.195 53.167 1.00 21.75 287 ALA A CA 1
ATOM 2359 C C . ALA A 1 290 ? -16.503 13.502 51.834 1.00 17.86 287 ALA A C 1
ATOM 2360 O O . ALA A 1 290 ? -17.584 13.664 51.260 1.00 23.88 287 ALA A O 1
ATOM 2362 N N . ILE A 1 291 ? -15.537 12.731 51.346 1.00 15.38 288 ILE A N 1
ATOM 2363 C CA . ILE A 1 291 ? -15.766 11.901 50.176 1.00 16.69 288 ILE A CA 1
ATOM 2364 C C . ILE A 1 291 ? -16.408 10.606 50.643 1.00 18.30 288 ILE A C 1
ATOM 2365 O O . ILE A 1 291 ? -15.834 9.873 51.456 1.00 18.57 288 ILE A O 1
ATOM 2370 N N . LYS A 1 292 ? -17.606 10.328 50.142 1.00 17.67 289 LYS A N 1
ATOM 2371 C CA . LYS A 1 292 ? -18.314 9.114 50.504 1.00 16.76 289 LYS A CA 1
ATOM 2372 C C . LYS A 1 292 ? -18.144 8.114 49.374 1.00 19.94 289 LYS A C 1
ATOM 2373 O O . LYS A 1 292 ? -18.342 8.455 48.205 1.00 21.16 289 LYS A O 1
ATOM 2379 N N . VAL A 1 293 ? -17.751 6.891 49.723 1.00 15.07 290 VAL A N 1
ATOM 2380 C CA . VAL A 1 293 ? -17.572 5.836 48.741 1.00 15.42 290 VAL A CA 1
ATOM 2381 C C . VAL A 1 293 ? -18.453 4.639 49.096 1.00 16.14 290 VAL A C 1
ATOM 2382 O O . VAL A 1 293 ? -18.476 4.192 50.246 1.00 16.34 290 VAL A O 1
ATOM 2386 N N . ASP A 1 294 ? -19.202 4.158 48.109 1.00 13.68 291 ASP A N 1
ATOM 2387 C CA . ASP A 1 294 ? -19.977 2.929 48.240 1.00 13.04 291 ASP A CA 1
ATOM 2388 C C . ASP A 1 294 ? -18.986 1.770 48.297 1.00 15.47 291 ASP A C 1
ATOM 2389 O O . ASP A 1 294 ? -18.364 1.425 47.295 1.00 14.36 291 ASP A O 1
ATOM 2394 N N . PHE A 1 295 ? -18.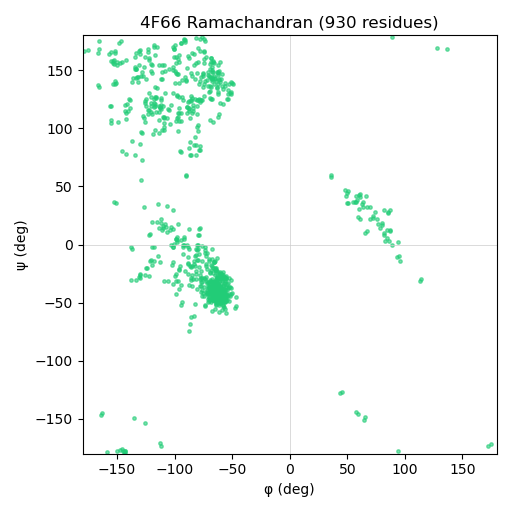832 1.190 49.488 1.00 14.22 292 PHE A N 1
ATOM 2395 C CA . PHE A 1 295 ? -17.724 0.287 49.790 1.00 13.17 292 PHE A CA 1
ATOM 2396 C C . PHE A 1 295 ? -18.255 -0.711 50.821 1.00 12.84 292 PHE A C 1
ATOM 2397 O O . PHE A 1 295 ? -18.450 -0.378 51.988 1.00 17.39 292 PHE A O 1
ATOM 2405 N N . THR A 1 296 ? -18.519 -1.929 50.370 1.00 13.02 293 THR A N 1
ATOM 2406 C CA . THR A 1 296 ? -19.237 -2.903 51.188 1.00 15.08 293 THR A CA 1
ATOM 2407 C C . THR A 1 296 ? -18.277 -3.905 51.816 1.00 14.30 293 THR A C 1
ATOM 2408 O O . THR A 1 296 ? -17.112 -3.970 51.446 1.00 14.59 293 THR A O 1
ATOM 2412 N N . GLU A 1 297 ? -18.773 -4.684 52.775 1.00 15.58 294 GLU A N 1
ATOM 2413 C CA . GLU A 1 297 ? -17.933 -5.717 53.375 1.00 15.65 294 GLU A CA 1
ATOM 2414 C C . GLU A 1 297 ? -17.570 -6.799 52.359 1.00 13.86 294 GLU A C 1
ATOM 2415 O O . GLU A 1 297 ? -16.477 -7.364 52.420 1.00 16.33 294 GLU A O 1
ATOM 2421 N N . ARG A 1 298 ? -18.478 -7.067 51.424 1.00 15.60 295 ARG A N 1
ATOM 2422 C CA . ARG A 1 298 ? -18.197 -7.982 50.327 1.00 16.37 295 ARG A CA 1
ATOM 2423 C C . ARG A 1 298 ? -17.043 -7.446 49.472 1.00 14.16 295 ARG A C 1
ATOM 2424 O O . ARG A 1 298 ? -16.149 -8.203 49.084 1.00 13.66 295 ARG A O 1
ATOM 2432 N N . ASP A 1 299 ? -17.049 -6.142 49.190 1.00 13.61 296 ASP A N 1
ATOM 2433 C CA . ASP A 1 299 ? -15.924 -5.528 48.477 1.00 12.52 296 ASP A CA 1
ATOM 2434 C C . ASP A 1 299 ? -14.634 -5.774 49.246 1.00 13.07 296 ASP A C 1
ATOM 2435 O O . ASP A 1 299 ? -13.605 -6.100 48.654 1.00 12.79 296 ASP A O 1
ATOM 2440 N N . LYS A 1 300 ? -14.681 -5.576 50.565 1.00 13.39 297 LYS A N 1
ATOM 2441 C CA . LYS A 1 300 ? -13.484 -5.700 51.394 1.00 14.21 297 LYS A CA 1
ATOM 2442 C C . LYS A 1 300 ? -12.922 -7.128 51.281 1.00 13.99 297 LYS A C 1
ATOM 2443 O O . LYS A 1 300 ? -11.711 -7.329 51.118 1.00 14.07 297 LYS A O 1
ATOM 2449 N N . LYS A 1 301 ? -13.816 -8.108 51.333 1.00 14.58 298 LYS A N 1
ATOM 2450 C CA . LYS A 1 301 ? -13.424 -9.506 51.204 1.00 13.26 298 LYS A CA 1
ATOM 2451 C C . LYS A 1 301 ? -12.863 -9.799 49.817 1.00 15.89 298 LYS A C 1
ATOM 2452 O O . LYS A 1 301 ? -11.826 -10.458 49.694 1.00 13.83 298 LYS A O 1
ATOM 2458 N N . ASP A 1 302 ? -13.544 -9.318 48.776 1.00 12.67 299 ASP A N 1
ATOM 2459 C CA . ASP A 1 302 ? -13.047 -9.527 47.413 1.00 14.22 299 ASP A CA 1
ATOM 2460 C C . ASP A 1 302 ? -11.635 -8.980 47.259 1.00 12.38 299 ASP A C 1
ATOM 2461 O O . ASP A 1 302 ? -10.765 -9.651 46.706 1.00 10.37 299 ASP A O 1
ATOM 2466 N N . LEU A 1 303 ? -11.416 -7.747 47.711 1.00 10.56 300 LEU A N 1
ATOM 2467 C CA . LEU A 1 303 ? -10.092 -7.139 47.584 1.00 10.73 300 LEU A CA 1
ATOM 2468 C C . LEU A 1 303 ? -9.035 -7.981 48.297 1.00 9.36 300 LEU A C 1
ATOM 2469 O O . LEU A 1 303 ? -7.936 -8.194 47.783 1.00 11.19 300 LEU A O 1
ATOM 2474 N N . PHE A 1 304 ? -9.368 -8.456 49.493 1.00 11.63 301 PHE A N 1
ATOM 2475 C CA . PHE A 1 304 ? -8.397 -9.221 50.258 1.00 11.69 301 PHE A CA 1
ATOM 2476 C C . PHE A 1 304 ? -8.063 -10.545 49.599 1.00 14.29 301 PHE A C 1
ATOM 2477 O O . PHE A 1 304 ? -6.926 -11.016 49.700 1.00 15.21 301 PHE A O 1
ATOM 2485 N N . GLU A 1 305 ? -9.052 -11.131 48.923 1.00 11.55 302 GLU A N 1
ATOM 2486 C CA . GLU A 1 305 ? -8.897 -12.441 48.287 1.00 11.88 302 GLU A CA 1
ATOM 2487 C C . GLU A 1 305 ? -8.367 -12.416 46.858 1.00 12.02 302 GLU A C 1
ATOM 2488 O O . GLU A 1 305 ? -7.931 -13.450 46.343 1.00 15.43 302 GLU A O 1
ATOM 2494 N N . GLY A 1 306 ? -8.413 -11.252 46.213 1.00 12.15 303 GLY A N 1
ATOM 2495 C CA . GLY A 1 306 ? -8.103 -11.167 44.798 1.00 12.03 303 GLY A CA 1
ATOM 2496 C C . GLY A 1 306 ? -6.853 -10.373 44.481 1.00 8.99 303 GLY A C 1
ATOM 2497 O O . GLY A 1 306 ? -6.785 -9.700 43.459 1.00 11.30 303 GLY A O 1
ATOM 2498 N N . THR A 1 307 ? -5.860 -10.456 45.362 1.00 10.97 304 THR A N 1
ATOM 2499 C CA . THR A 1 307 ? -4.585 -9.794 45.111 1.00 9.73 304 THR A CA 1
ATOM 2500 C C . THR A 1 307 ? -3.815 -10.442 43.955 1.00 8.85 304 THR A C 1
ATOM 2501 O O . THR A 1 307 ? -4.020 -11.618 43.617 1.00 11.27 304 THR A O 1
ATOM 2505 N N . VAL A 1 308 ? -2.916 -9.660 43.364 1.00 9.62 305 VAL A N 1
ATOM 2506 C CA . VAL A 1 308 ? -2.283 -10.028 42.102 1.00 11.30 305 VAL A CA 1
ATOM 2507 C C . VAL A 1 308 ? -1.011 -10.852 42.262 1.00 10.65 305 VAL A C 1
ATOM 2508 O O . VAL A 1 308 ? -0.403 -10.902 43.331 1.00 12.91 305 VAL A O 1
ATOM 2512 N N . ASP A 1 309 ? -0.618 -11.505 41.172 1.00 9.30 306 ASP A N 1
ATOM 2513 C CA . ASP A 1 309 ? 0.573 -12.350 41.142 1.00 10.83 306 ASP A CA 1
ATOM 2514 C C . ASP A 1 309 ? 1.842 -11.554 40.886 1.00 10.43 306 ASP A C 1
ATOM 2515 O O . ASP A 1 309 ? 2.933 -11.957 41.301 1.00 12.59 306 ASP A O 1
ATOM 2520 N N . TYR A 1 310 ? 1.706 -10.454 40.158 1.00 10.63 307 TYR A N 1
ATOM 2521 C CA . TYR A 1 310 ? 2.863 -9.645 39.806 1.00 9.99 307 TYR A CA 1
ATOM 2522 C C . TYR A 1 310 ? 2.428 -8.224 39.534 1.00 8.85 307 TYR A C 1
ATOM 2523 O O . TYR A 1 310 ? 1.245 -7.955 39.352 1.00 9.13 307 TYR A O 1
ATOM 2532 N N . ILE A 1 311 ? 3.396 -7.311 39.489 1.00 8.69 308 ILE A N 1
ATOM 2533 C CA . ILE A 1 311 ? 3.112 -5.909 39.210 1.00 8.78 308 ILE A CA 1
ATOM 2534 C C . ILE A 1 311 ? 3.646 -5.594 37.819 1.00 10.68 308 ILE A C 1
ATOM 2535 O O . ILE A 1 311 ? 4.862 -5.574 37.602 1.00 10.73 308 ILE A O 1
ATOM 2540 N N . GLY A 1 312 ? 2.740 -5.387 36.873 1.00 8.34 309 GLY A N 1
ATOM 2541 C CA . GLY A 1 312 ? 3.138 -4.836 35.584 1.00 10.06 309 GLY A CA 1
ATOM 2542 C C . GLY A 1 312 ? 3.167 -3.324 35.711 1.00 9.57 309 GLY A C 1
ATOM 2543 O O . GLY A 1 312 ? 2.363 -2.735 36.440 1.00 9.65 309 GLY A O 1
ATOM 2544 N N . PHE A 1 313 ? 4.097 -2.670 35.022 1.00 8.96 310 PHE A N 1
ATOM 2545 C CA . PHE A 1 313 ? 4.103 -1.216 35.069 1.00 9.05 310 PHE A CA 1
ATOM 2546 C C . PHE A 1 313 ? 4.696 -0.605 33.820 1.00 9.59 310 PHE A C 1
ATOM 2547 O O . PHE A 1 313 ? 5.473 -1.240 33.095 1.00 9.79 310 PHE A O 1
ATOM 2555 N N . SER A 1 314 ? 4.279 0.624 33.558 1.00 8.87 311 SER A N 1
ATOM 2556 C CA . SER A 1 314 ? 4.900 1.434 32.522 1.00 9.24 311 SER A CA 1
ATOM 2557 C C . SER A 1 314 ? 5.897 2.389 33.152 1.00 10.14 311 SER A C 1
ATOM 2558 O O . SER A 1 314 ? 5.719 2.845 34.279 1.00 9.80 311 SER A O 1
ATOM 2561 N N . TYR A 1 315 ? 6.955 2.689 32.407 1.00 9.85 312 TYR A N 1
ATOM 2562 C CA . TYR A 1 315 ? 7.907 3.706 32.835 1.00 8.60 312 TYR A CA 1
ATOM 2563 C C . TYR A 1 315 ? 8.333 4.536 31.634 1.00 9.29 312 TYR A C 1
ATOM 2564 O O . TYR A 1 315 ? 8.800 3.994 30.634 1.00 10.83 312 TYR A O 1
ATOM 2573 N N . TYR A 1 316 ? 8.165 5.848 31.740 1.00 9.63 313 TYR A N 1
ATOM 2574 C CA . TYR A 1 316 ? 8.628 6.761 30.710 1.00 10.88 313 TYR A CA 1
ATOM 2575 C C . TYR A 1 316 ? 9.421 7.916 31.260 1.00 12.04 313 TYR A C 1
ATOM 2576 O O . TYR A 1 316 ? 10.253 8.480 30.553 1.00 10.85 313 TYR A O 1
ATOM 2585 N N . MET A 1 317 ? 9.136 8.295 32.505 1.00 10.50 314 MET A N 1
ATOM 2586 C CA . MET A 1 317 ? 9.612 9.564 33.028 1.00 9.07 314 MET A CA 1
ATOM 2587 C C . MET A 1 317 ? 9.451 9.603 34.529 1.00 9.72 314 MET A C 1
ATOM 2588 O O . MET A 1 317 ? 8.723 8.805 35.114 1.00 10.31 314 MET A O 1
ATOM 2593 N N . SER A 1 318 ? 10.129 10.558 35.147 1.00 10.07 315 SER A N 1
ATOM 2594 C CA . SER A 1 318 ? 9.936 10.838 36.561 1.00 10.61 315 SER A CA 1
ATOM 2595 C C . SER A 1 318 ? 9.406 12.249 36.713 1.00 10.29 315 SER A C 1
ATOM 2596 O O . SER A 1 318 ? 9.485 13.063 35.785 1.00 11.15 315 SER A O 1
ATOM 2599 N N . PHE A 1 319 ? 8.857 12.531 37.890 1.00 10.44 316 PHE A N 1
ATOM 2600 C CA . PHE A 1 319 ? 8.330 13.854 38.222 1.00 10.05 316 PHE A CA 1
ATOM 2601 C C . PHE A 1 319 ? 9.098 14.457 39.399 1.00 10.02 316 PHE A C 1
ATOM 2602 O O . PHE A 1 319 ? 9.880 13.776 40.070 1.00 10.05 316 PHE A O 1
ATOM 2610 N N . VAL A 1 320 ? 8.849 15.737 39.660 1.00 9.51 317 VAL A N 1
ATOM 2611 C CA . VAL A 1 320 ? 9.393 16.406 40.838 1.00 7.95 317 VAL A CA 1
ATOM 2612 C C . VAL A 1 320 ? 8.258 17.174 41.465 1.00 10.96 317 VAL A C 1
ATOM 2613 O O . VAL A 1 320 ? 7.422 17.739 40.761 1.00 11.82 317 VAL A O 1
ATOM 2617 N N . ILE A 1 321 ? 8.236 17.219 42.793 1.00 8.44 318 ILE A N 1
ATOM 2618 C CA . ILE A 1 321 ? 7.211 17.965 43.506 1.00 8.46 318 ILE A CA 1
ATOM 2619 C C . ILE A 1 321 ? 7.871 18.850 44.543 1.00 8.26 318 ILE A C 1
ATOM 2620 O O . ILE A 1 321 ? 8.967 18.572 45.017 1.00 10.10 318 ILE A O 1
ATOM 2625 N N . ASP A 1 322 ? 7.199 19.939 44.896 1.00 8.72 319 ASP A N 1
ATOM 2626 C CA . ASP A 1 322 ? 7.649 20.753 46.015 1.00 9.76 319 ASP A CA 1
ATOM 2627 C C . ASP A 1 322 ? 6.444 21.292 46.776 1.00 9.80 319 ASP A C 1
ATOM 2628 O O . ASP A 1 322 ? 5.300 20.966 46.453 1.00 12.04 319 ASP A O 1
ATOM 2633 N N . ALA A 1 323 ? 6.718 22.092 47.806 1.00 11.08 320 ALA A N 1
ATOM 2634 C CA . ALA A 1 323 ? 5.678 22.632 48.665 1.00 13.42 320 ALA A CA 1
ATOM 2635 C C . ALA A 1 323 ? 5.338 24.087 48.331 1.00 14.11 320 ALA A C 1
ATOM 2636 O O . ALA A 1 323 ? 4.922 24.849 49.216 1.00 15.16 320 ALA A O 1
ATOM 2638 N N . HIS A 1 324 ? 5.492 24.482 47.071 1.00 11.63 321 HIS A N 1
ATOM 2639 C CA . HIS A 1 324 ? 5.296 25.893 46.714 1.00 14.76 321 HIS A CA 1
ATOM 2640 C C . HIS A 1 324 ? 3.840 26.346 46.808 1.00 15.22 321 HIS A C 1
ATO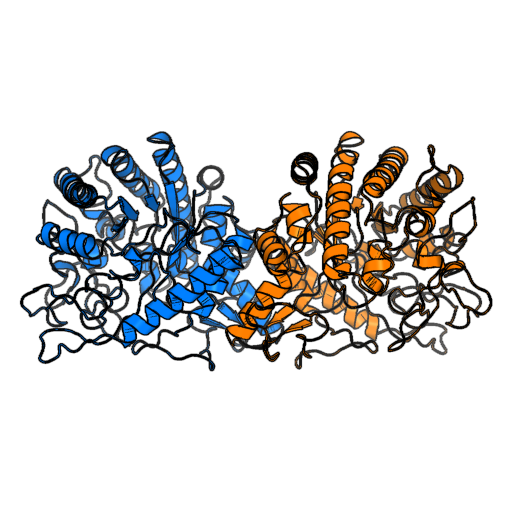M 2641 O O . HIS A 1 324 ? 3.576 27.517 47.080 1.00 18.08 321 HIS A O 1
ATOM 2648 N N . ARG A 1 325 ? 2.900 25.435 46.565 1.00 13.31 322 ARG A N 1
ATOM 2649 C CA . ARG A 1 325 ? 1.496 25.826 46.478 1.00 13.29 322 ARG A CA 1
ATOM 2650 C C . ARG A 1 325 ? 0.970 26.277 47.827 1.00 12.53 322 ARG A C 1
ATOM 2651 O O . ARG A 1 325 ? 1.067 25.547 48.819 1.00 14.41 322 ARG A O 1
ATOM 2659 N N . GLU A 1 326 ? 0.413 27.485 47.860 1.00 13.14 323 GLU A N 1
ATOM 2660 C CA . GLU A 1 326 ? -0.163 28.069 49.067 1.00 15.45 323 GLU A CA 1
ATOM 2661 C C . GLU A 1 326 ? -1.474 27.392 49.434 1.00 11.92 323 GLU A C 1
ATOM 2662 O O . GLU A 1 326 ? -2.094 26.721 48.595 1.00 14.64 323 GLU A O 1
ATOM 2668 N N . ASN A 1 327 ? -1.875 27.565 50.691 1.00 13.61 324 ASN A N 1
ATOM 2669 C CA . ASN A 1 327 ? -3.182 27.113 51.163 1.00 13.46 324 ASN A CA 1
ATOM 2670 C C . ASN A 1 327 ? -3.339 25.613 51.003 1.00 13.05 324 ASN A C 1
ATOM 2671 O O . ASN A 1 327 ? -4.390 25.114 50.593 1.00 12.37 324 ASN A O 1
ATOM 2676 N N . ASN A 1 328 ? -2.280 24.891 51.350 1.00 11.33 325 ASN A N 1
ATOM 2677 C CA . ASN A 1 328 ? -2.302 23.445 51.270 1.00 10.61 325 ASN A CA 1
ATOM 2678 C C . ASN A 1 328 ? -1.847 22.825 52.586 1.00 10.22 325 ASN A C 1
ATOM 2679 O O . ASN A 1 328 ? -0.911 22.021 52.606 1.00 10.80 325 ASN A O 1
ATOM 2684 N N . PRO A 1 329 ? -2.506 23.191 53.693 1.00 10.43 326 PRO A N 1
ATOM 2685 C CA . PRO A 1 329 ? -2.023 22.772 55.019 1.00 11.50 326 PRO A CA 1
ATOM 2686 C C . PRO A 1 329 ? -2.057 21.266 55.256 1.00 12.05 326 PRO A C 1
ATOM 2687 O O . PRO A 1 329 ? -1.331 20.797 56.120 1.00 12.78 326 PRO A O 1
ATOM 2691 N N . TYR A 1 330 ? -2.861 20.535 54.494 1.00 9.82 327 TYR A N 1
ATOM 2692 C CA . TYR A 1 330 ? -2.966 19.085 54.678 1.00 9.51 327 TYR A CA 1
ATOM 2693 C C . TYR A 1 330 ? -2.094 18.299 53.698 1.00 10.37 327 TYR A C 1
ATOM 2694 O O . TYR A 1 330 ? -2.133 17.065 53.669 1.00 10.75 327 TYR A O 1
ATOM 2703 N N . TYR A 1 331 ? -1.282 19.008 52.917 1.00 9.12 328 TYR A N 1
ATOM 2704 C CA . TYR A 1 331 ? -0.388 18.339 51.979 1.00 11.38 328 TYR A CA 1
ATOM 2705 C C . TYR A 1 331 ? -1.135 17.499 50.941 1.00 11.76 328 TYR A C 1
ATOM 2706 O O . TYR A 1 331 ? -0.709 16.391 50.598 1.00 12.44 328 TYR A O 1
ATOM 2715 N N . ASP A 1 332 ? -2.247 18.034 50.442 1.00 10.31 329 ASP A N 1
ATOM 2716 C CA . ASP A 1 332 ? -2.948 17.430 49.308 1.00 10.88 329 ASP A CA 1
ATOM 2717 C C . ASP A 1 332 ? -2.037 17.393 48.092 1.00 9.92 329 ASP A C 1
ATOM 2718 O O . ASP A 1 332 ? -1.118 18.206 47.960 1.00 11.42 329 ASP A O 1
ATOM 2723 N N . TYR A 1 333 ? -2.342 16.472 47.177 1.00 9.83 330 TYR A N 1
ATOM 2724 C CA . TYR A 1 333 ? -1.613 16.322 45.925 1.00 12.88 330 TYR A CA 1
ATOM 2725 C C . TYR A 1 333 ? -2.476 16.690 44.733 1.00 10.95 330 TYR A C 1
ATOM 2726 O O . TYR A 1 333 ? -3.488 16.041 44.464 1.00 11.72 330 TYR A O 1
ATOM 2735 N N . LEU A 1 334 ? -2.063 17.728 44.011 1.00 12.85 331 LEU A N 1
ATOM 2736 C CA . LEU A 1 334 ? -2.661 18.060 42.712 1.00 12.75 331 LEU A CA 1
ATOM 2737 C C . LEU A 1 334 ? -1.632 17.850 41.607 1.00 13.06 331 LEU A C 1
ATOM 2738 O O . LEU A 1 334 ? -0.689 18.629 41.467 1.00 14.27 331 LEU A O 1
ATOM 2743 N N . GLU A 1 335 ? -1.812 16.793 40.823 1.00 12.18 332 GLU A N 1
ATOM 2744 C CA . GLU A 1 335 ? -0.860 16.451 39.769 1.00 14.12 332 GLU A CA 1
ATOM 2745 C C . GLU A 1 335 ? -0.662 17.609 38.788 1.00 15.01 332 GLU A C 1
ATOM 2746 O O . GLU A 1 335 ? 0.410 17.754 38.184 1.00 16.86 332 GLU A O 1
ATOM 2752 N N . THR A 1 336 ? -1.681 18.445 38.639 1.00 14.82 333 THR A N 1
ATOM 2753 C CA . THR A 1 336 ? -1.599 19.539 37.676 1.00 12.84 333 THR A CA 1
ATOM 2754 C C . THR A 1 336 ? -1.065 20.840 38.272 1.00 14.12 333 THR A C 1
ATOM 2755 O O . THR A 1 336 ? -0.941 21.824 37.552 1.00 18.88 333 THR A O 1
ATOM 2759 N N . GLU A 1 337 ? -0.738 20.859 39.565 1.00 14.90 334 GLU A N 1
ATOM 2760 C CA . GLU A 1 337 ? -0.295 22.112 40.192 1.00 12.77 334 GLU A CA 1
ATOM 2761 C C . GLU A 1 337 ? 0.958 22.016 41.070 1.00 13.50 334 GLU A C 1
ATOM 2762 O O . GLU A 1 337 ? 1.703 22.987 41.191 1.00 16.12 334 GLU A O 1
ATOM 2768 N N . ASP A 1 338 ? 1.177 20.869 41.706 1.00 11.35 335 ASP A N 1
ATOM 2769 C CA . ASP A 1 338 ? 2.284 20.733 42.662 1.00 9.92 335 ASP A CA 1
ATOM 2770 C C . ASP A 1 338 ? 3.587 20.299 42.009 1.00 11.74 335 ASP A C 1
ATOM 2771 O O . ASP A 1 338 ? 4.661 20.405 42.617 1.00 11.15 335 ASP A O 1
ATOM 2776 N N . LEU A 1 339 ? 3.506 19.798 40.779 1.00 11.67 336 LEU A N 1
ATOM 2777 C CA . LEU A 1 339 ? 4.706 19.289 40.120 1.00 12.60 336 LEU A CA 1
ATOM 2778 C C . LEU A 1 339 ? 5.516 20.427 39.522 1.00 11.81 336 LEU A C 1
ATOM 2779 O O . LEU A 1 339 ? 4.961 21.449 39.086 1.00 14.87 336 LEU A O 1
ATOM 2784 N N . VAL A 1 340 ? 6.832 20.230 39.514 1.00 11.31 337 VAL A N 1
ATOM 2785 C CA . VAL A 1 340 ? 7.766 21.186 38.945 1.00 10.70 337 VAL A CA 1
ATOM 2786 C C . VAL A 1 340 ? 8.760 20.445 38.066 1.00 10.37 337 VAL A C 1
ATOM 2787 O O . VAL A 1 340 ? 8.879 19.229 38.139 1.00 11.16 337 VAL A O 1
ATOM 2791 N N . LYS A 1 341 ? 9.477 21.188 37.231 1.00 11.72 338 LYS A N 1
ATOM 2792 C CA . LYS A 1 341 ? 10.440 20.573 36.320 1.00 11.05 338 LYS A CA 1
ATOM 2793 C C . LYS A 1 341 ? 11.698 20.136 37.063 1.00 12.72 338 LYS A C 1
ATOM 2794 O O . LYS A 1 341 ? 12.122 20.780 38.025 1.00 15.94 338 LYS A O 1
ATOM 2800 N N . ASN A 1 342 ? 12.272 19.019 36.626 1.00 11.33 339 ASN A N 1
ATOM 2801 C CA . ASN A 1 342 ? 13.552 18.561 37.141 1.00 10.71 339 ASN A CA 1
ATOM 2802 C C . ASN A 1 342 ? 14.673 19.274 36.389 1.00 10.95 339 ASN A C 1
ATOM 2803 O O . ASN A 1 342 ? 14.828 19.078 35.177 1.00 11.68 339 ASN A O 1
ATOM 2808 N N . PRO A 1 343 ? 15.449 20.109 37.097 1.00 10.89 340 PRO A N 1
ATOM 2809 C CA . PRO A 1 343 ? 16.493 20.877 36.405 1.00 12.77 340 PRO A CA 1
ATOM 2810 C C . PRO A 1 343 ? 17.711 20.053 35.990 1.00 12.22 340 PRO A C 1
ATOM 2811 O O . PRO A 1 343 ? 18.618 20.615 35.371 1.00 12.22 340 PRO A O 1
ATOM 2815 N N . TYR A 1 344 ? 17.735 18.763 36.313 1.00 10.26 341 TYR A N 1
ATOM 2816 C CA . TYR A 1 344 ? 18.899 17.914 36.059 1.00 10.88 341 TYR A CA 1
ATOM 2817 C C . TYR A 1 344 ? 18.778 17.008 34.840 1.00 13.09 341 TYR A C 1
ATOM 2818 O O . TYR A 1 344 ? 19.716 16.259 34.534 1.00 15.08 341 TYR A O 1
ATOM 2827 N N . VAL A 1 345 ? 17.630 17.050 34.164 1.00 11.83 342 VAL A N 1
ATOM 2828 C CA . VAL A 1 345 ? 17.351 16.096 33.088 1.00 11.65 342 VAL A CA 1
ATOM 2829 C C . VAL A 1 345 ? 16.975 16.766 31.767 1.00 12.27 342 VAL A C 1
ATOM 2830 O O . VAL A 1 345 ? 16.610 17.946 31.731 1.00 16.43 342 VAL A O 1
ATOM 2834 N N . LYS A 1 346 ? 17.089 15.996 30.687 1.00 12.47 343 LYS A N 1
ATOM 2835 C CA . LYS A 1 346 ? 16.595 16.388 29.373 1.00 14.61 343 LYS A CA 1
ATOM 2836 C C . LYS A 1 346 ? 15.162 15.906 29.206 1.00 12.09 343 LYS A C 1
ATOM 2837 O O . LYS A 1 346 ? 14.632 15.189 30.063 1.00 12.09 343 LYS A O 1
ATOM 2843 N N . ALA A 1 347 ? 14.531 16.290 28.100 1.00 13.93 344 ALA A N 1
ATOM 2844 C CA . ALA A 1 347 ? 13.141 15.914 27.861 1.00 13.04 344 ALA A CA 1
ATOM 2845 C C . ALA A 1 347 ? 12.872 15.683 26.382 1.00 14.58 344 ALA A C 1
ATOM 2846 O O . ALA A 1 347 ? 13.599 16.181 25.517 1.00 17.41 344 ALA A O 1
ATOM 2848 N N . SER A 1 348 ? 11.827 14.912 26.096 1.00 14.03 345 SER A N 1
ATOM 2849 C CA . SER A 1 348 ? 11.418 14.662 24.719 1.00 15.13 345 SER A CA 1
ATOM 2850 C C . SER A 1 348 ? 10.755 15.909 24.130 1.00 15.13 345 SER A C 1
ATOM 2851 O O . SER A 1 348 ? 10.551 16.905 24.829 1.00 15.75 345 SER A O 1
ATOM 2854 N N . ASP A 1 349 ? 10.413 15.861 22.846 1.00 14.53 346 ASP A N 1
ATOM 2855 C CA . ASP A 1 349 ? 9.745 16.993 22.213 1.00 15.80 346 ASP A CA 1
ATOM 2856 C C . ASP A 1 349 ? 8.292 17.150 22.666 1.00 15.19 346 ASP A C 1
ATOM 2857 O O . ASP A 1 349 ? 7.625 18.121 22.302 1.00 19.60 346 ASP A O 1
ATOM 2862 N N . TRP A 1 350 ? 7.796 16.187 23.434 1.00 15.14 347 TRP A N 1
ATOM 2863 C CA . TRP A 1 350 ? 6.483 16.317 24.062 1.00 16.46 347 TRP A CA 1
ATOM 2864 C C . TRP A 1 350 ? 6.647 16.652 25.550 1.00 17.31 347 TRP A C 1
ATOM 2865 O O . TRP A 1 350 ? 5.702 16.534 26.336 1.00 17.01 347 TRP A O 1
ATOM 2876 N N . ASP A 1 351 ? 7.861 17.070 25.920 1.00 16.19 348 ASP A N 1
ATOM 2877 C CA . ASP A 1 351 ? 8.193 17.496 27.290 1.00 15.96 348 ASP A CA 1
ATOM 2878 C C . ASP A 1 351 ? 8.209 16.367 28.325 1.00 16.37 348 ASP A C 1
ATOM 2879 O O . ASP A 1 351 ? 8.102 16.603 29.528 1.00 18.22 348 ASP A O 1
ATOM 2884 N N . TRP A 1 352 ? 8.377 15.133 27.868 1.00 13.97 349 TRP A N 1
ATOM 2885 C CA . TRP A 1 352 ? 8.480 14.012 28.792 1.00 15.61 349 TRP A CA 1
ATOM 2886 C C . TRP A 1 352 ? 9.921 13.878 29.282 1.00 13.94 349 TRP A C 1
ATOM 2887 O O . TRP A 1 352 ? 10.827 13.632 28.491 1.00 13.92 349 TRP A O 1
ATOM 2898 N N . GLN A 1 353 ? 10.131 14.047 30.584 1.00 11.59 350 GLN A N 1
ATOM 2899 C CA . GLN A 1 353 ? 11.483 14.003 31.150 1.00 11.25 350 GLN A CA 1
ATOM 2900 C C . GLN A 1 353 ? 12.153 12.651 30.980 1.00 11.17 350 GLN A C 1
ATOM 2901 O O . GLN A 1 353 ? 11.539 11.609 31.171 1.00 12.81 350 GLN A O 1
ATOM 2907 N N . ILE A 1 354 ? 13.415 12.702 30.580 1.00 11.25 351 ILE A N 1
ATOM 2908 C CA . ILE A 1 354 ? 14.202 11.516 30.334 1.00 10.92 351 ILE A CA 1
ATOM 2909 C C . ILE A 1 354 ? 15.024 11.227 31.569 1.00 11.77 351 ILE A C 1
ATOM 2910 O O . ILE A 1 354 ? 15.913 12.002 31.936 1.00 12.50 351 ILE A O 1
ATOM 2915 N N . ASP A 1 355 ? 14.703 10.112 32.231 1.00 10.73 352 ASP A N 1
ATOM 2916 C CA . ASP A 1 355 ? 15.363 9.770 33.487 1.00 9.45 352 ASP A CA 1
ATOM 2917 C C . ASP A 1 355 ? 15.502 8.261 33.598 1.00 9.76 352 ASP A C 1
ATOM 2918 O O . ASP A 1 355 ? 14.705 7.594 34.260 1.00 10.07 352 ASP A O 1
ATOM 2923 N N . PRO A 1 356 ? 16.518 7.704 32.937 1.00 9.60 353 PRO A N 1
ATOM 2924 C CA . PRO A 1 356 ? 16.682 6.248 32.973 1.00 10.12 353 PRO A CA 1
ATOM 2925 C C . PRO A 1 356 ? 16.961 5.719 34.383 1.00 8.38 353 PRO A C 1
ATOM 2926 O O . PRO A 1 356 ? 16.487 4.632 34.735 1.00 10.22 353 PRO A O 1
ATOM 2930 N N . GLN A 1 357 ? 17.678 6.482 35.198 1.00 9.16 354 GLN A N 1
ATOM 2931 C CA . GLN A 1 357 ? 17.971 6.025 36.557 1.00 8.31 354 GLN A CA 1
ATOM 2932 C C . GLN A 1 357 ? 16.690 5.877 37.377 1.00 10.45 354 GLN A C 1
ATOM 2933 O O . GLN A 1 357 ? 16.610 5.037 38.274 1.00 12.02 354 GLN A O 1
ATOM 2939 N N . GLY A 1 358 ? 15.683 6.682 37.067 1.00 8.09 355 GLY A N 1
ATOM 2940 C CA . GLY A 1 358 ? 14.391 6.566 37.720 1.00 8.68 355 GLY A CA 1
ATOM 2941 C C . GLY A 1 358 ? 13.731 5.207 37.547 1.00 9.57 355 GLY A C 1
ATOM 2942 O O . GLY A 1 358 ? 12.902 4.813 38.367 1.00 10.00 355 GLY A O 1
ATOM 2943 N N . LEU A 1 359 ? 14.064 4.489 36.472 1.00 9.70 356 LEU A N 1
ATOM 2944 C CA . LEU A 1 359 ? 13.555 3.126 36.316 1.00 7.78 356 LEU A CA 1
ATOM 2945 C C . LEU A 1 359 ? 14.187 2.201 37.346 1.00 9.21 356 LEU A C 1
ATOM 2946 O O . LEU A 1 359 ? 13.519 1.313 37.874 1.00 9.16 356 LEU A O 1
ATOM 2951 N N . ARG A 1 360 ? 15.460 2.416 37.659 1.00 9.72 357 ARG A N 1
ATOM 2952 C CA . ARG A 1 360 ? 16.094 1.644 38.719 1.00 9.10 357 ARG A CA 1
ATOM 2953 C C . ARG A 1 360 ? 15.453 1.985 40.068 1.00 8.42 357 ARG A C 1
ATOM 2954 O O . ARG A 1 360 ? 15.146 1.087 40.867 1.00 10.04 357 ARG A O 1
ATOM 2962 N N . TYR A 1 361 ? 15.222 3.272 40.315 1.00 8.43 358 TYR A N 1
ATOM 2963 C CA . TYR A 1 361 ? 14.496 3.670 41.522 1.00 8.01 358 TYR A CA 1
ATOM 2964 C C . TYR A 1 361 ? 13.134 2.979 41.593 1.00 9.23 358 TYR A C 1
ATOM 2965 O O . TYR A 1 361 ? 12.751 2.442 42.638 1.00 9.54 358 TYR A O 1
ATOM 2974 N N . ALA A 1 362 ? 12.412 2.994 40.477 1.00 9.58 359 ALA A N 1
ATOM 2975 C CA . ALA A 1 362 ? 11.085 2.404 40.425 1.00 9.76 359 ALA A CA 1
ATOM 2976 C C . ALA A 1 362 ? 11.122 0.907 40.759 1.00 10.55 359 ALA A C 1
ATOM 2977 O O . ALA A 1 362 ? 10.283 0.407 41.500 1.00 9.55 359 ALA A O 1
ATOM 2979 N N . LEU A 1 363 ? 12.068 0.191 40.165 1.00 9.36 360 LEU A N 1
ATOM 2980 C CA . LEU A 1 363 ? 12.158 -1.245 40.380 1.00 8.70 360 LEU A CA 1
ATOM 2981 C C . LEU A 1 363 ? 12.436 -1.541 41.846 1.00 9.00 360 LEU A C 1
ATOM 2982 O O . LEU A 1 363 ? 11.865 -2.467 42.427 1.00 10.23 360 LEU A O 1
ATOM 2987 N N . ASN A 1 364 ? 13.301 -0.744 42.454 1.00 8.33 361 ASN A N 1
ATOM 2988 C CA . ASN A 1 364 ? 13.589 -0.896 43.877 1.00 9.07 361 ASN A CA 1
ATOM 2989 C C . ASN A 1 364 ? 12.413 -0.506 44.756 1.00 8.66 361 ASN A C 1
ATOM 2990 O O . ASN A 1 364 ? 12.173 -1.127 45.790 1.00 10.68 361 ASN A O 1
ATOM 2995 N N . TRP A 1 365 ? 11.684 0.524 44.353 1.00 9.27 362 TRP A N 1
ATOM 2996 C CA . TRP A 1 365 ? 10.565 0.984 45.162 1.00 8.88 362 TRP A CA 1
ATOM 2997 C C . TRP A 1 365 ? 9.496 -0.110 45.241 1.00 9.39 362 TRP A C 1
ATOM 2998 O O . TRP A 1 365 ? 9.029 -0.460 46.329 1.00 9.90 362 TRP A O 1
ATOM 3009 N N . PHE A 1 366 ? 9.101 -0.651 44.090 1.00 9.17 363 PHE A N 1
ATOM 3010 C CA . PHE A 1 366 ? 8.143 -1.762 44.074 1.00 8.10 363 PHE A CA 1
ATOM 3011 C C . PHE A 1 366 ? 8.670 -2.973 44.843 1.00 10.97 363 PHE A C 1
ATOM 3012 O O . PHE A 1 366 ? 7.903 -3.663 45.518 1.00 10.98 363 PHE A O 1
ATOM 3020 N N . THR A 1 367 ? 9.959 -3.273 44.714 1.00 9.87 364 THR A N 1
ATOM 3021 C CA . THR A 1 367 ? 10.510 -4.465 45.366 1.00 9.31 364 THR A CA 1
ATOM 3022 C C . THR A 1 367 ? 10.463 -4.281 46.883 1.00 10.93 364 THR A C 1
ATOM 3023 O O . THR A 1 367 ? 10.013 -5.168 47.617 1.00 11.76 364 THR A O 1
ATOM 3027 N N . ASP A 1 368 ? 10.898 -3.120 47.350 1.00 10.53 365 ASP A N 1
ATOM 3028 C CA . ASP A 1 368 ? 10.972 -2.861 48.791 1.00 9.86 365 ASP A CA 1
ATOM 3029 C C . ASP A 1 368 ? 9.582 -2.832 49.427 1.00 10.09 365 ASP A C 1
ATOM 3030 O O . ASP A 1 368 ? 9.395 -3.269 50.578 1.00 11.52 365 ASP A O 1
ATOM 3035 N N . MET A 1 369 ? 8.606 -2.309 48.689 1.00 9.55 366 MET A N 1
ATOM 3036 C CA . MET A 1 369 ? 7.252 -2.166 49.212 1.00 9.30 366 MET A CA 1
ATOM 3037 C C . MET A 1 369 ? 6.461 -3.458 49.143 1.00 11.16 366 MET A C 1
ATOM 3038 O O . MET A 1 369 ? 5.680 -3.763 50.056 1.00 12.11 366 MET A O 1
ATOM 3043 N N . TYR A 1 370 ? 6.652 -4.219 48.064 1.00 10.62 367 TYR A N 1
ATOM 3044 C CA . TYR A 1 370 ? 5.721 -5.310 47.756 1.00 10.25 367 TYR A CA 1
ATOM 3045 C C . TYR A 1 370 ? 6.324 -6.694 47.614 1.00 12.39 367 TYR A C 1
ATOM 3046 O O . TYR A 1 370 ? 5.601 -7.683 47.712 1.00 13.98 367 TYR A O 1
ATOM 3055 N N . HIS A 1 371 ? 7.627 -6.783 47.371 1.00 10.61 368 HIS A N 1
ATOM 3056 C CA . HIS A 1 371 ? 8.275 -8.095 47.229 1.00 12.43 368 HIS A CA 1
ATOM 3057 C C . HIS A 1 371 ? 7.540 -9.068 46.293 1.00 15.75 368 HIS A C 1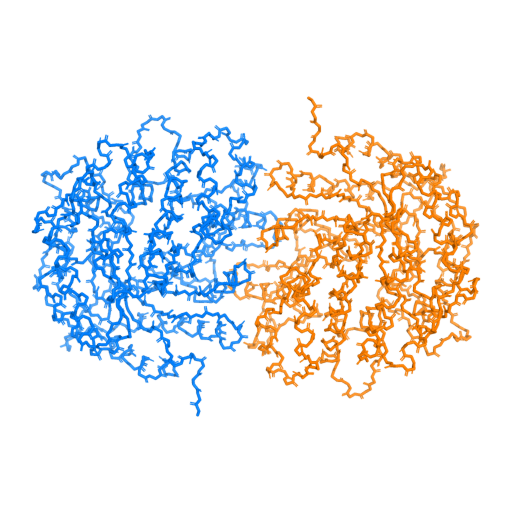
ATOM 3058 O O . HIS A 1 371 ? 7.348 -10.241 46.627 1.00 16.87 368 HIS A O 1
ATOM 3065 N N . LEU A 1 372 ? 7.142 -8.576 45.116 1.00 12.21 369 LEU A N 1
ATOM 3066 C CA . LEU A 1 372 ? 6.511 -9.402 44.098 1.00 13.78 369 LEU A CA 1
ATOM 3067 C C . LEU A 1 372 ? 7.329 -9.309 42.834 1.00 11.91 369 LEU A C 1
ATOM 3068 O O . LEU A 1 372 ? 8.085 -8.343 42.642 1.00 11.36 369 LEU A O 1
ATOM 3073 N N . PRO A 1 373 ? 7.164 -10.284 41.933 1.00 10.52 370 PRO A N 1
ATOM 3074 C CA . PRO A 1 373 ? 7.772 -10.129 40.613 1.00 8.53 370 PRO A CA 1
ATOM 3075 C C . PRO A 1 373 ? 7.210 -8.921 39.882 1.00 10.03 370 PRO A C 1
ATOM 3076 O O . PRO A 1 373 ? 6.033 -8.585 40.033 1.00 10.63 370 PRO A O 1
ATOM 3080 N N . LEU A 1 374 ? 8.063 -8.300 39.079 1.00 9.33 371 LEU A N 1
ATOM 3081 C CA . LEU A 1 374 ? 7.708 -7.093 38.343 1.00 9.80 371 LEU A CA 1
ATOM 3082 C C . LEU A 1 374 ? 7.853 -7.351 36.851 1.00 9.68 371 LEU A C 1
ATOM 3083 O O . LEU A 1 374 ? 8.623 -8.210 36.430 1.00 11.76 371 LEU A O 1
ATOM 3088 N N . PHE A 1 375 ? 7.107 -6.608 36.047 1.00 9.25 372 PHE A N 1
ATOM 3089 C CA . PHE A 1 375 ? 7.172 -6.742 34.590 1.00 9.44 372 PHE A CA 1
ATOM 3090 C C . PHE A 1 375 ? 7.121 -5.320 34.042 1.00 9.26 372 PHE A C 1
ATOM 3091 O O . PHE A 1 375 ? 6.148 -4.605 34.281 1.00 9.85 372 PHE A O 1
ATOM 3099 N N . ILE A 1 376 ? 8.179 -4.886 33.354 1.00 8.34 373 ILE A N 1
ATOM 3100 C CA . ILE A 1 376 ? 8.157 -3.585 32.679 1.00 9.24 373 ILE A CA 1
ATOM 3101 C C . ILE A 1 376 ? 7.422 -3.790 31.369 1.00 11.07 373 ILE A C 1
ATOM 3102 O O . ILE A 1 376 ? 7.973 -4.350 30.413 1.00 11.61 373 ILE A O 1
ATOM 3107 N N . VAL A 1 377 ? 6.162 -3.387 31.342 1.00 10.56 374 VAL A N 1
ATOM 3108 C CA . VAL A 1 377 ? 5.301 -3.690 30.208 1.00 9.35 374 VAL A CA 1
ATOM 3109 C C . VAL A 1 377 ? 5.116 -2.516 29.250 1.00 10.72 374 VAL A C 1
ATOM 3110 O O . VAL A 1 377 ? 4.442 -2.654 28.237 1.00 10.97 374 VAL A O 1
ATOM 3114 N N . GLU A 1 378 ? 5.713 -1.369 29.578 1.00 10.38 375 GLU A N 1
ATOM 3115 C CA . GLU A 1 378 ? 5.866 -0.271 28.623 1.00 9.87 375 GLU A CA 1
ATOM 3116 C C . GLU A 1 378 ? 7.094 0.539 28.974 1.00 12.20 375 GLU A C 1
ATOM 3117 O O . GLU A 1 378 ? 7.369 0.788 30.154 1.00 11.11 375 GLU A O 1
ATOM 3123 N N . ASN A 1 379 ? 7.812 0.958 27.939 1.00 10.50 376 ASN A N 1
ATOM 3124 C CA . ASN A 1 379 ? 8.915 1.913 28.051 1.00 10.95 376 ASN A CA 1
ATOM 3125 C C . ASN A 1 379 ? 9.153 2.336 26.618 1.00 11.06 376 ASN A C 1
ATOM 3126 O O . ASN A 1 379 ? 9.139 1.498 25.732 1.00 11.14 376 ASN A O 1
ATOM 3131 N N . GLY A 1 380 ? 9.322 3.624 26.356 1.00 9.55 377 GLY A N 1
ATOM 3132 C CA . GLY A 1 380 ? 9.516 4.018 24.970 1.00 11.34 377 GLY A CA 1
ATOM 3133 C C . GLY A 1 380 ? 9.817 5.484 24.825 1.00 12.32 377 GLY A C 1
ATOM 3134 O O . GLY A 1 380 ? 9.646 6.266 25.767 1.00 12.20 377 GLY A O 1
ATOM 3135 N N . PHE A 1 381 ? 10.261 5.853 23.627 1.00 11.25 378 PHE A N 1
ATOM 3136 C CA . PHE A 1 381 ? 10.607 7.227 23.311 1.00 10.72 378 PHE A CA 1
ATOM 3137 C C . PHE A 1 381 ? 9.855 7.680 22.067 1.00 11.35 378 PHE A C 1
ATOM 3138 O O . PHE A 1 381 ? 10.148 7.230 20.948 1.00 13.00 378 PHE A O 1
ATOM 3146 N N . GLY A 1 382 ? 8.881 8.560 22.273 1.00 10.92 379 GLY A N 1
ATOM 3147 C CA . GLY A 1 382 ? 8.065 9.100 21.201 1.00 10.37 379 GLY A CA 1
ATOM 3148 C C . GLY A 1 382 ? 8.750 10.297 20.580 1.00 13.62 379 GLY A C 1
ATOM 3149 O O . GLY A 1 382 ? 9.108 11.255 21.279 1.00 14.26 379 GLY A O 1
ATOM 3150 N N . ALA A 1 383 ? 8.951 10.236 19.268 1.00 12.94 380 ALA A N 1
ATOM 3151 C CA . ALA A 1 383 ? 9.746 11.231 18.586 1.00 14.60 380 ALA A CA 1
ATOM 3152 C C . ALA A 1 383 ? 9.351 11.329 17.125 1.00 13.78 380 ALA A C 1
ATOM 3153 O O . ALA A 1 383 ? 8.782 10.396 16.555 1.00 14.20 380 ALA A O 1
ATOM 3155 N N . ILE A 1 384 ? 9.666 12.467 16.524 1.00 13.17 381 ILE A N 1
ATOM 3156 C CA . ILE A 1 384 ? 9.538 12.643 15.082 1.00 14.15 381 ILE A CA 1
ATOM 3157 C C . ILE A 1 384 ? 10.587 11.807 14.354 1.00 17.86 381 ILE A C 1
ATOM 3158 O O . ILE A 1 384 ? 11.766 11.856 14.697 1.00 18.44 381 ILE A O 1
ATOM 3163 N N . ASP A 1 385 ? 10.154 11.052 13.345 1.00 15.52 382 ASP A N 1
ATOM 3164 C CA . ASP A 1 385 ? 11.069 10.285 12.508 1.00 16.08 382 ASP A CA 1
ATOM 3165 C C . ASP A 1 385 ? 11.117 10.839 11.098 1.00 18.72 382 ASP A C 1
ATOM 3166 O O . ASP A 1 385 ? 10.098 11.260 10.549 1.00 18.11 382 ASP A O 1
ATOM 3171 N N . GLN A 1 386 ? 12.309 10.815 10.517 1.00 17.40 383 GLN A N 1
ATOM 3172 C CA A GLN A 1 386 ? 12.505 11.126 9.108 0.50 17.69 383 GLN A CA 1
ATOM 3173 C CA B GLN A 1 386 ? 12.470 11.108 9.105 0.50 17.11 383 GLN A CA 1
ATOM 3174 C C . GLN A 1 386 ? 13.021 9.881 8.394 1.00 17.45 383 GLN A C 1
ATOM 3175 O O . GLN A 1 386 ? 13.930 9.216 8.887 1.00 20.09 383 GLN A O 1
ATOM 3186 N N . VAL A 1 387 ? 12.452 9.570 7.238 1.00 17.94 384 VAL A N 1
ATOM 3187 C CA . VAL A 1 387 ? 12.967 8.463 6.442 1.00 20.02 384 VAL A CA 1
ATOM 3188 C C . VAL A 1 387 ? 14.110 8.979 5.569 1.00 19.77 384 VAL A C 1
ATOM 3189 O O . VAL A 1 387 ? 13.929 9.925 4.791 1.00 20.75 384 VAL A O 1
ATOM 3193 N N . GLU A 1 388 ? 15.280 8.357 5.693 1.00 18.46 385 GLU A N 1
ATOM 3194 C CA . GLU A 1 388 ? 16.461 8.779 4.931 1.00 18.47 385 GLU A CA 1
ATOM 3195 C C . GLU A 1 388 ? 16.453 8.220 3.507 1.00 19.61 385 GLU A C 1
ATOM 3196 O O . GLU A 1 388 ? 15.554 7.471 3.132 1.00 21.97 385 GLU A O 1
ATOM 3202 N N . ALA A 1 389 ? 17.469 8.581 2.723 1.00 18.65 386 ALA A N 1
ATOM 3203 C CA . ALA A 1 389 ? 17.549 8.189 1.319 1.00 19.48 386 ALA A CA 1
ATOM 3204 C C . ALA A 1 389 ? 17.726 6.686 1.100 1.00 19.55 386 ALA A C 1
ATOM 3205 O O . ALA A 1 389 ? 17.532 6.184 -0.015 1.00 23.80 386 ALA A O 1
ATOM 3207 N N . ASP A 1 390 ? 18.086 5.970 2.160 1.00 18.93 387 ASP A N 1
ATOM 3208 C CA . ASP A 1 390 ? 18.225 4.520 2.085 1.00 19.24 387 ASP A CA 1
ATOM 3209 C C . ASP A 1 390 ? 16.921 3.817 2.454 1.00 20.41 387 ASP A C 1
ATOM 3210 O O . ASP A 1 390 ? 16.876 2.593 2.564 1.00 23.33 387 ASP A O 1
ATOM 3215 N N . GLY A 1 391 ? 15.863 4.600 2.641 1.00 22.10 388 GLY A N 1
ATOM 3216 C CA . GLY A 1 391 ? 14.554 4.047 2.931 1.00 22.27 388 GLY A CA 1
ATOM 3217 C C . GLY A 1 391 ? 14.355 3.680 4.388 1.00 21.77 388 GLY A C 1
ATOM 3218 O O . GLY A 1 391 ? 13.367 3.036 4.736 1.00 20.76 388 GLY A O 1
ATOM 3219 N N . MET A 1 392 ? 15.287 4.089 5.244 1.00 17.66 389 MET A N 1
ATOM 3220 C CA . MET A 1 392 ? 15.241 3.719 6.657 1.00 18.02 389 MET A CA 1
ATOM 3221 C C . MET A 1 392 ? 15.276 4.941 7.567 1.00 17.28 389 MET A C 1
ATOM 3222 O O . MET A 1 392 ? 15.961 5.918 7.277 1.00 17.92 389 MET A O 1
ATOM 3227 N N . VAL A 1 393 ? 14.521 4.891 8.663 1.00 15.67 390 VAL A N 1
ATOM 3228 C CA . VAL A 1 393 ? 14.653 5.879 9.726 1.00 15.85 390 VAL A CA 1
ATOM 3229 C C . VAL A 1 393 ? 15.887 5.545 10.554 1.00 15.17 390 VAL A C 1
ATOM 3230 O O . VAL A 1 393 ? 16.026 4.427 11.067 1.00 16.01 390 VAL A O 1
ATOM 3234 N N . HIS A 1 394 ? 16.796 6.505 10.674 1.00 15.79 391 HIS A N 1
ATOM 3235 C CA . HIS A 1 394 ? 17.966 6.302 11.525 1.00 14.78 391 HIS A CA 1
ATOM 3236 C C . HIS A 1 394 ? 17.703 6.891 12.899 1.00 15.69 391 HIS A C 1
ATOM 3237 O O . HIS A 1 394 ? 18.116 8.015 13.224 1.00 17.92 391 HIS A O 1
ATOM 3244 N N . ASP A 1 395 ? 16.985 6.106 13.697 1.00 13.48 392 ASP A N 1
ATOM 3245 C CA . ASP A 1 395 ? 16.508 6.559 14.992 1.00 13.74 392 ASP A CA 1
ATOM 3246 C C . ASP A 1 395 ? 17.505 6.275 16.115 1.00 12.24 392 ASP A C 1
ATOM 3247 O O . ASP A 1 395 ? 17.183 5.596 17.101 1.00 13.91 392 ASP A O 1
ATOM 3252 N N . ASP A 1 396 ? 18.710 6.822 15.986 1.00 16.34 393 ASP A N 1
ATOM 3253 C CA . ASP A 1 396 ? 19.699 6.713 17.049 1.00 15.38 393 ASP A CA 1
ATOM 3254 C C . ASP A 1 396 ? 19.172 7.272 18.377 1.00 15.41 393 ASP A C 1
ATOM 3255 O O . ASP A 1 396 ? 19.499 6.755 19.446 1.00 15.25 393 ASP A O 1
ATOM 3260 N N . TYR A 1 397 ? 18.332 8.305 18.312 1.00 14.48 394 TYR A N 1
ATOM 3261 C CA . TYR A 1 397 ? 17.762 8.895 19.528 1.00 14.48 394 TYR A CA 1
ATOM 3262 C C . TYR A 1 397 ? 16.903 7.888 20.290 1.00 14.38 394 TYR A C 1
ATOM 3263 O O . TYR A 1 397 ? 16.866 7.903 21.524 1.00 14.27 394 TYR A O 1
ATOM 3272 N N . ARG A 1 398 ? 16.217 7.012 19.560 1.00 12.79 395 ARG A N 1
ATOM 3273 C CA . ARG A 1 398 ? 15.352 6.016 20.184 1.00 12.56 395 ARG A CA 1
ATOM 3274 C C . ARG A 1 398 ? 16.187 4.885 20.775 1.00 11.91 395 ARG A C 1
ATOM 3275 O O . ARG A 1 398 ? 15.942 4.443 21.897 1.00 13.28 395 ARG A O 1
ATOM 3283 N N . ILE A 1 399 ? 17.178 4.416 20.023 1.00 13.24 396 ILE A N 1
ATOM 3284 C CA . ILE A 1 399 ? 18.154 3.461 20.531 1.00 14.32 396 ILE A CA 1
ATOM 3285 C C . ILE A 1 399 ? 18.818 3.964 21.820 1.00 16.28 396 ILE A C 1
ATOM 3286 O O . ILE A 1 399 ? 18.968 3.222 22.789 1.00 14.64 396 ILE A O 1
ATOM 3291 N N . ASP A 1 400 ? 19.201 5.234 21.837 1.00 13.89 397 ASP A N 1
ATOM 3292 C CA . ASP A 1 400 ? 19.873 5.798 23.004 1.00 14.00 397 ASP A CA 1
ATOM 3293 C C . ASP A 1 400 ? 18.970 5.753 24.233 1.00 12.38 397 ASP A C 1
ATOM 3294 O O . ASP A 1 400 ? 19.410 5.382 25.325 1.00 14.06 397 ASP A O 1
ATOM 3299 N N . TYR A 1 401 ? 17.717 6.163 24.061 1.00 11.65 398 TYR A N 1
ATOM 3300 C CA . TYR A 1 401 ? 16.778 6.172 25.175 1.00 10.32 398 TYR A CA 1
ATOM 3301 C C . TYR A 1 401 ? 16.534 4.753 25.665 1.00 11.34 398 TYR A C 1
ATOM 3302 O O . TYR A 1 401 ? 16.646 4.482 26.872 1.00 11.14 398 TYR A O 1
ATOM 3311 N N . LEU A 1 402 ? 16.195 3.835 24.760 1.00 11.69 399 LEU A N 1
ATOM 3312 C CA . LEU A 1 402 ? 15.847 2.482 25.199 1.00 11.40 399 LEU A CA 1
ATOM 3313 C C . LEU A 1 402 ? 17.061 1.812 25.834 1.00 10.72 399 LEU A C 1
ATOM 3314 O O . LEU A 1 402 ? 16.947 1.186 26.889 1.00 11.16 399 LEU A O 1
ATOM 3319 N N . GLY A 1 403 ? 18.226 1.953 25.219 1.00 11.37 400 GLY A N 1
ATOM 3320 C CA . GLY A 1 403 ? 19.425 1.341 25.758 1.00 12.08 400 GLY A CA 1
ATOM 3321 C C . GLY A 1 403 ? 19.768 1.847 27.154 1.00 11.95 400 GLY A C 1
ATOM 3322 O O . GLY A 1 403 ? 20.204 1.076 28.013 1.00 12.38 400 GLY A O 1
ATOM 3323 N N . ALA A 1 404 ? 19.580 3.144 27.385 1.00 11.43 401 ALA A N 1
ATOM 3324 C CA . ALA A 1 404 ? 19.876 3.727 28.693 1.00 12.98 401 ALA A CA 1
ATOM 3325 C C . ALA A 1 404 ? 18.990 3.113 29.762 1.00 10.94 401 ALA A C 1
ATOM 3326 O O . ALA A 1 404 ? 19.446 2.857 30.886 1.00 11.40 401 ALA A O 1
ATOM 3328 N N . HIS A 1 405 ? 17.730 2.870 29.419 1.00 10.92 402 HIS A N 1
ATOM 3329 C CA . HIS A 1 405 ? 16.790 2.268 30.363 1.00 12.37 402 HIS A CA 1
ATOM 3330 C C . HIS A 1 405 ? 17.100 0.791 30.585 1.00 12.08 402 HIS A C 1
ATOM 3331 O O . HIS A 1 405 ? 17.044 0.307 31.715 1.00 10.77 402 HIS A O 1
ATOM 3338 N N . ILE A 1 406 ? 17.442 0.080 29.515 1.00 10.90 403 ILE A N 1
ATOM 3339 C CA . ILE A 1 406 ? 17.824 -1.313 29.655 1.00 11.50 403 ILE A CA 1
ATOM 3340 C C . ILE A 1 406 ? 19.034 -1.449 30.584 1.00 11.81 403 ILE A C 1
ATOM 3341 O O . ILE A 1 406 ? 19.085 -2.352 31.418 1.00 11.63 403 ILE A O 1
ATOM 3346 N N . LYS A 1 407 ? 20.013 -0.553 30.451 1.00 11.20 404 LYS A N 1
ATOM 3347 C CA . LYS A 1 407 ? 21.182 -0.600 31.327 1.00 11.79 404 LYS A CA 1
ATOM 3348 C C . LYS A 1 407 ? 20.806 -0.474 32.802 1.00 12.12 404 LYS A C 1
ATOM 3349 O O . LYS A 1 407 ? 21.362 -1.184 33.644 1.00 13.15 404 LYS A O 1
ATOM 3355 N N . GLU A 1 408 ? 19.872 0.427 33.112 1.00 10.95 405 GLU A N 1
ATOM 3356 C CA . GLU A 1 408 ? 19.430 0.604 34.490 1.00 11.78 405 GLU A CA 1
ATOM 3357 C C . GLU A 1 408 ? 18.632 -0.586 35.020 1.00 13.15 405 GLU A C 1
ATOM 3358 O O . GLU A 1 408 ? 18.779 -0.959 36.187 1.00 11.98 405 GLU A O 1
ATOM 3364 N N . MET A 1 409 ? 17.803 -1.191 34.175 1.00 12.14 406 MET A N 1
ATOM 3365 C CA . MET A 1 409 ? 17.026 -2.339 34.626 1.00 10.82 406 MET A CA 1
ATOM 3366 C C . MET A 1 409 ? 17.951 -3.519 34.899 1.00 13.25 406 MET A C 1
ATOM 3367 O O . MET A 1 409 ? 17.738 -4.283 35.847 1.00 12.01 406 MET A O 1
ATOM 3372 N N . ILE A 1 410 ? 18.995 -3.654 34.084 1.00 12.66 407 ILE A N 1
ATOM 3373 C CA . ILE A 1 410 ? 20.000 -4.687 34.328 1.00 13.04 407 ILE A CA 1
ATOM 3374 C C . ILE A 1 410 ? 20.717 -4.481 35.664 1.00 12.89 407 ILE A C 1
ATOM 3375 O O . ILE A 1 410 ? 20.954 -5.442 36.401 1.00 13.32 407 ILE A O 1
ATOM 3380 N N . LYS A 1 411 ? 21.048 -3.237 35.998 1.00 11.17 408 LYS A N 1
ATOM 3381 C CA . LYS A 1 411 ? 21.620 -2.989 37.317 1.00 13.33 408 LYS A CA 1
ATOM 3382 C C . LYS A 1 411 ? 20.638 -3.353 38.435 1.00 11.78 408 LYS A C 1
ATOM 3383 O O . LYS A 1 411 ? 21.031 -3.914 39.461 1.00 11.52 408 LYS A O 1
ATOM 3389 N N . ALA A 1 412 ? 19.363 -3.031 38.255 1.00 9.40 409 ALA A N 1
ATOM 3390 C CA . ALA A 1 412 ? 18.379 -3.391 39.276 1.00 9.82 409 ALA A CA 1
ATOM 3391 C C . ALA A 1 412 ? 18.352 -4.902 39.519 1.00 9.85 409 ALA A C 1
ATOM 3392 O O . ALA A 1 412 ? 18.264 -5.352 40.661 1.00 11.59 409 ALA A O 1
ATOM 3394 N N . VAL A 1 413 ? 18.438 -5.694 38.452 1.00 9.86 410 VAL A N 1
ATOM 3395 C CA . VAL A 1 413 ? 18.448 -7.143 38.610 1.00 11.30 410 VAL A CA 1
ATOM 3396 C C . VAL A 1 413 ? 19.779 -7.634 39.168 1.00 10.23 410 VAL A C 1
ATOM 3397 O O . VAL A 1 413 ? 19.826 -8.365 40.168 1.00 12.02 410 VAL A O 1
ATOM 3401 N N . ASP A 1 414 ? 20.865 -7.227 38.523 1.00 11.62 411 ASP A N 1
ATOM 3402 C CA . ASP A 1 414 ? 22.179 -7.783 38.825 1.00 12.41 411 ASP A CA 1
ATOM 3403 C C . ASP A 1 414 ? 22.779 -7.277 40.133 1.00 12.16 411 ASP A C 1
ATOM 3404 O O . ASP A 1 414 ? 23.456 -8.027 40.849 1.00 14.11 411 ASP A O 1
ATOM 3409 N N . GLU A 1 415 ? 22.545 -6.005 40.446 1.00 11.53 412 GLU A N 1
ATOM 3410 C CA . GLU A 1 415 ? 23.126 -5.419 41.644 1.00 12.09 412 GLU A CA 1
ATOM 3411 C C . GLU A 1 415 ? 22.134 -5.331 42.793 1.00 10.87 412 GLU A C 1
ATOM 3412 O O . GLU A 1 415 ? 22.522 -5.452 43.955 1.00 12.68 412 GLU A O 1
ATOM 3418 N N . ASP A 1 416 ? 20.864 -5.101 42.477 1.00 12.89 413 ASP A N 1
ATOM 3419 C CA . ASP A 1 416 ? 19.880 -4.843 43.518 1.00 10.99 413 ASP A CA 1
ATOM 3420 C C . ASP A 1 416 ? 19.019 -6.068 43.840 1.00 12.13 413 ASP A C 1
ATOM 3421 O O . ASP A 1 416 ? 18.333 -6.094 44.868 1.00 13.61 413 ASP A O 1
ATOM 3426 N N . GLY A 1 417 ? 19.048 -7.074 42.968 1.00 12.76 414 GLY A N 1
ATOM 3427 C CA . GLY A 1 417 ? 18.298 -8.294 43.216 1.00 14.15 414 GLY A CA 1
ATOM 3428 C C . GLY A 1 417 ? 16.796 -8.237 43.002 1.00 10.38 414 GLY A C 1
ATOM 3429 O O . GLY A 1 417 ? 16.066 -9.077 43.526 1.00 11.55 414 GLY A O 1
ATOM 3430 N N . VAL A 1 418 ? 16.316 -7.293 42.206 1.00 11.71 415 VAL A N 1
ATOM 3431 C CA . VAL A 1 418 ? 14.884 -7.253 41.925 1.00 11.81 415 VAL A CA 1
ATOM 3432 C C . VAL A 1 418 ? 14.475 -8.446 41.054 1.00 11.21 415 VAL A C 1
ATOM 3433 O O . VAL A 1 418 ? 15.285 -8.981 40.293 1.00 13.05 415 VAL A O 1
ATOM 3437 N N . GLU A 1 419 ? 13.228 -8.887 41.210 1.00 10.11 416 GLU A N 1
ATOM 3438 C CA . GLU A 1 419 ? 12.695 -9.957 40.378 1.00 10.04 416 GLU A CA 1
ATOM 3439 C C . GLU A 1 419 ? 11.950 -9.369 39.194 1.00 11.24 416 GLU A C 1
ATOM 3440 O O . GLU A 1 419 ? 10.852 -8.837 39.348 1.00 14.06 416 GLU A O 1
ATOM 3446 N N . LEU A 1 420 ? 12.564 -9.459 38.017 1.00 11.48 417 LEU A N 1
ATOM 3447 C CA . LEU A 1 420 ? 12.033 -8.832 36.806 1.00 12.16 417 LEU A CA 1
ATOM 3448 C C . LEU A 1 420 ? 11.694 -9.898 35.761 1.00 12.57 417 LEU A C 1
ATOM 3449 O O . LEU A 1 420 ? 12.561 -10.675 35.338 1.00 12.26 417 LEU A O 1
ATOM 3454 N N . MET A 1 421 ? 10.426 -9.938 35.353 1.00 11.07 418 MET A N 1
ATOM 3455 C CA . MET A 1 421 ? 9.931 -10.976 34.447 1.00 10.71 418 MET A CA 1
ATOM 3456 C C . MET A 1 421 ? 10.343 -10.720 33.006 1.00 10.08 418 MET A C 1
ATOM 3457 O O . MET A 1 421 ? 10.610 -11.658 32.249 1.00 11.25 418 MET A O 1
ATOM 3462 N N . GLY A 1 422 ? 10.379 -9.452 32.619 1.00 10.63 419 GLY A N 1
ATOM 3463 C CA . GLY A 1 422 ? 10.606 -9.118 31.225 1.00 10.17 419 GLY A CA 1
ATOM 3464 C C . GLY A 1 422 ? 10.491 -7.632 30.974 1.00 10.98 419 GLY A C 1
ATOM 3465 O O . GLY A 1 422 ? 10.376 -6.825 31.904 1.00 11.14 419 GLY A O 1
ATOM 3466 N N . TYR A 1 423 ? 10.513 -7.282 29.693 1.00 10.37 420 TYR A N 1
ATOM 3467 C CA . TYR A 1 423 ? 10.621 -5.895 29.256 1.00 9.87 420 TYR A CA 1
ATOM 3468 C C . TYR A 1 423 ? 10.021 -5.792 27.861 1.00 9.92 420 TYR A C 1
ATOM 3469 O O . TYR A 1 423 ? 10.484 -6.460 26.930 1.00 11.56 420 TYR A O 1
ATOM 3478 N N . THR A 1 424 ? 8.974 -4.980 27.724 1.00 10.26 421 THR A N 1
ATOM 3479 C CA . THR A 1 424 ? 8.294 -4.838 26.424 1.00 12.48 421 THR A CA 1
ATOM 3480 C C . THR A 1 424 ? 8.146 -3.379 26.014 1.00 11.39 421 THR A C 1
ATOM 3481 O O . THR A 1 424 ? 7.209 -2.703 26.423 1.00 12.40 421 THR A O 1
ATOM 3485 N N . PRO A 1 425 ? 9.072 -2.885 25.189 1.00 11.58 422 PRO A N 1
ATOM 3486 C CA . PRO A 1 425 ? 8.986 -1.494 24.730 1.00 10.86 422 PRO A CA 1
ATOM 3487 C C . PRO A 1 425 ? 7.629 -1.174 24.117 1.00 9.63 422 PRO A C 1
ATOM 3488 O O . PRO A 1 425 ? 7.058 -1.976 23.369 1.00 11.39 422 PRO A O 1
ATOM 3492 N N . TRP A 1 426 ? 7.123 0.009 24.449 1.00 10.79 423 TRP A N 1
ATOM 3493 C CA . TRP A 1 426 ? 5.828 0.467 23.976 1.00 11.38 423 TRP A CA 1
ATOM 3494 C C . TRP A 1 426 ? 5.836 0.869 22.500 1.00 12.61 423 TRP A C 1
ATOM 3495 O O . TRP A 1 426 ? 6.788 1.488 22.017 1.00 12.77 423 TRP A O 1
ATOM 3506 N N . GLY A 1 427 ? 4.758 0.528 21.806 1.00 12.06 424 GLY A N 1
ATOM 3507 C CA . GLY A 1 427 ? 4.565 1.035 20.455 1.00 12.20 424 GLY A CA 1
ATOM 3508 C C . GLY A 1 427 ? 5.626 0.480 19.535 1.00 13.00 424 GLY A C 1
ATOM 3509 O O . GLY A 1 427 ? 6.158 1.195 18.677 1.00 13.18 424 GLY A O 1
ATOM 3510 N N . CYS A 1 428 ? 5.920 -0.807 19.701 1.00 13.44 425 CYS A N 1
ATOM 3511 C CA . CYS A 1 428 ? 7.000 -1.457 18.961 1.00 12.95 425 CYS A CA 1
ATOM 3512 C C . CYS A 1 428 ? 6.797 -1.415 17.445 1.00 16.82 425 CYS A C 1
ATOM 3513 O O . CYS A 1 428 ? 7.754 -1.523 16.675 1.00 15.23 425 CYS A O 1
ATOM 3516 N N . ILE A 1 429 ? 5.542 -1.282 17.031 1.00 13.04 426 ILE A N 1
ATOM 3517 C CA . ILE A 1 429 ? 5.206 -0.877 15.670 1.00 13.61 426 ILE A CA 1
ATOM 3518 C C . ILE A 1 429 ? 4.472 0.467 15.769 1.00 14.35 426 ILE A C 1
ATOM 3519 O O . ILE A 1 429 ? 3.626 0.651 16.649 1.00 13.56 426 ILE A O 1
ATOM 3524 N N . ASP A 1 430 ? 4.826 1.420 14.908 1.00 13.14 427 ASP A N 1
ATOM 3525 C CA . ASP A 1 430 ? 4.243 2.763 14.969 1.00 12.78 427 ASP A CA 1
ATOM 3526 C C . ASP A 1 430 ? 2.729 2.687 15.010 1.00 13.14 427 ASP A C 1
ATOM 3527 O O . ASP A 1 430 ? 2.118 2.032 14.179 1.00 15.76 427 ASP A O 1
ATOM 3532 N N . LEU A 1 431 ? 2.124 3.384 15.969 1.00 15.06 428 LEU A N 1
ATOM 3533 C CA . LEU A 1 431 ? 0.676 3.355 16.129 1.00 14.32 428 LEU A CA 1
ATOM 3534 C C . LEU A 1 431 ? 0.148 4.720 16.565 1.00 13.19 428 LEU A C 1
ATOM 3535 O O . LEU A 1 431 ? 0.916 5.667 16.687 1.00 13.68 428 LEU A O 1
ATOM 3540 N N . VAL A 1 432 ? -1.162 4.819 16.776 1.00 14.32 429 VAL A N 1
ATOM 3541 C CA . VAL A 1 432 ? -1.792 6.076 17.162 1.00 13.81 429 VAL A CA 1
ATOM 3542 C C . VAL A 1 432 ? -1.544 6.377 18.642 1.00 12.53 429 VAL A C 1
ATOM 3543 O O . VAL A 1 432 ? -1.878 5.558 19.493 1.00 13.59 429 VAL A O 1
ATOM 3547 N N . SER A 1 433 ? -0.970 7.541 18.956 1.00 14.22 430 SER A N 1
ATOM 3548 C CA . SER A 1 433 ? -0.648 7.838 20.360 1.00 14.74 430 SER A CA 1
ATOM 3549 C C . SER A 1 433 ? -1.902 8.038 21.211 1.00 14.67 430 SER A C 1
ATOM 3550 O O . SER A 1 433 ? -2.982 8.318 20.694 1.00 16.51 430 SER A O 1
ATOM 3553 N N . ALA A 1 434 ? -1.736 7.904 22.522 1.00 13.86 431 ALA A N 1
ATOM 3554 C CA . ALA A 1 434 ? -2.854 7.958 23.456 1.00 15.02 431 ALA A CA 1
ATOM 3555 C C . ALA A 1 434 ? -3.244 9.381 23.818 1.00 15.99 431 ALA A C 1
ATOM 3556 O O . ALA A 1 434 ? -4.367 9.811 23.559 1.00 16.14 431 ALA A O 1
ATOM 3558 N N . GLY A 1 435 ? -2.306 10.111 24.420 1.00 15.88 432 GLY A N 1
ATOM 3559 C CA . GLY A 1 435 ? -2.577 11.457 24.891 1.00 15.80 432 GLY A CA 1
ATOM 3560 C C . GLY A 1 435 ? -3.005 12.436 23.818 1.00 15.40 432 GLY A C 1
ATOM 3561 O O . GLY A 1 435 ? -3.888 13.266 24.053 1.00 17.64 432 GLY A O 1
ATOM 3562 N N . THR A 1 436 ? -2.371 12.362 22.646 1.00 15.69 433 THR A N 1
ATOM 3563 C CA . THR A 1 436 ? -2.652 13.292 21.553 1.00 16.53 433 THR A CA 1
ATOM 3564 C C . THR A 1 436 ? -3.283 12.683 20.302 1.00 16.46 433 THR A C 1
ATOM 3565 O O . THR A 1 436 ? -3.702 13.412 19.410 1.00 18.89 433 THR A O 1
ATOM 3569 N N . GLY A 1 437 ? -3.332 11.357 20.220 1.00 18.20 434 GLY A N 1
ATOM 3570 C CA . GLY A 1 437 ? -3.891 10.705 19.047 1.00 17.52 434 GLY A CA 1
ATOM 3571 C C . GLY A 1 437 ? -3.128 10.995 17.764 1.00 15.78 434 GLY A C 1
ATOM 3572 O O . GLY A 1 437 ? -3.724 11.116 16.699 1.00 17.37 434 GLY A O 1
ATOM 3573 N N . GLU A 1 438 ? -1.810 11.117 17.882 1.00 16.81 435 GLU A N 1
ATOM 3574 C CA . GLU A 1 438 ? -0.937 11.438 16.756 1.00 17.53 435 GLU A CA 1
ATOM 3575 C C . GLU A 1 438 ? -0.266 10.211 16.136 1.00 17.79 435 GLU A C 1
ATOM 3576 O O . GLU A 1 438 ? 0.065 9.255 16.830 1.00 17.95 435 GLU A O 1
ATOM 3582 N N . MET A 1 439 ? -0.048 10.255 14.825 1.00 18.87 436 MET A N 1
ATOM 3583 C CA . MET A 1 439 ? 0.859 9.306 14.190 1.00 17.44 436 MET A CA 1
ATOM 3584 C C . MET A 1 439 ? 2.295 9.822 14.275 1.00 16.10 436 MET A C 1
ATOM 3585 O O . MET A 1 439 ? 3.235 9.045 14.350 1.00 16.23 436 MET A O 1
ATOM 3590 N N . ARG A 1 440 ? 2.469 11.140 14.279 1.00 16.20 437 ARG A N 1
ATOM 3591 C CA . ARG A 1 440 ? 3.817 11.697 14.194 1.00 16.20 437 ARG A CA 1
ATOM 3592 C C . ARG A 1 440 ? 4.651 11.436 15.449 1.00 16.36 437 ARG A C 1
ATOM 3593 O O . ARG A 1 440 ? 5.877 11.479 15.393 1.00 17.36 437 ARG A O 1
ATOM 3601 N N . LYS A 1 441 ? 3.989 11.171 16.575 1.00 13.47 438 LYS A N 1
ATOM 3602 C CA . LYS A 1 441 ? 4.702 10.825 17.799 1.00 12.80 438 LYS A CA 1
ATOM 3603 C C . LYS A 1 441 ? 5.019 9.342 17.758 1.00 14.03 438 LYS A C 1
ATOM 3604 O O . LYS A 1 441 ? 4.270 8.513 18.268 1.00 14.40 438 LYS A O 1
ATOM 3610 N N . ARG A 1 442 ? 6.131 9.009 17.123 1.00 13.63 439 ARG A N 1
ATOM 3611 C CA . ARG A 1 442 ? 6.407 7.622 16.794 1.00 12.96 439 ARG A CA 1
ATOM 3612 C C . ARG A 1 442 ? 7.235 6.940 17.860 1.00 14.11 439 ARG A C 1
ATOM 3613 O O . ARG A 1 442 ? 8.149 7.534 18.422 1.00 13.85 439 ARG A O 1
ATOM 3621 N N . TYR A 1 443 ? 6.904 5.678 18.114 1.00 11.91 440 TYR A N 1
ATOM 3622 C CA . TYR A 1 443 ? 7.597 4.862 19.110 1.00 12.41 440 T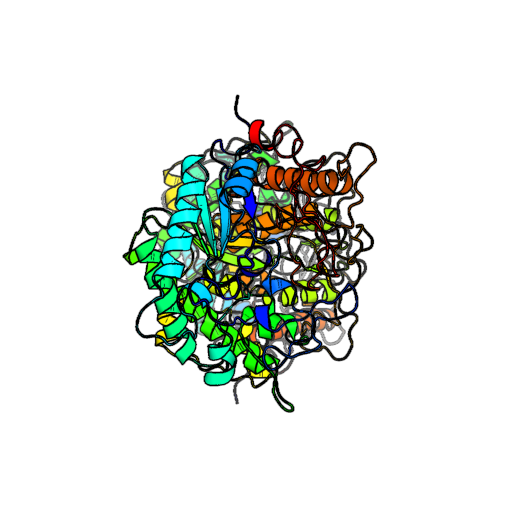YR A CA 1
ATOM 3623 C C . TYR A 1 443 ? 8.297 3.637 18.525 1.00 12.88 440 TYR A C 1
ATOM 3624 O O . TYR A 1 443 ? 9.116 3.019 19.201 1.00 12.51 440 TYR A O 1
ATOM 3633 N N . GLY A 1 444 ? 7.974 3.277 17.285 1.00 12.45 441 GLY A N 1
ATOM 3634 C CA . GLY A 1 444 ? 8.286 1.937 16.799 1.00 13.91 441 GLY A CA 1
ATOM 3635 C C . GLY A 1 444 ? 9.710 1.567 16.438 1.00 13.08 441 GLY A C 1
ATOM 3636 O O . GLY A 1 444 ? 10.555 2.425 16.183 1.00 13.80 441 GLY A O 1
ATOM 3637 N N . PHE A 1 445 ? 9.966 0.259 16.419 1.00 12.33 442 PHE A N 1
ATOM 3638 C CA . PHE A 1 445 ? 11.118 -0.309 15.720 1.00 13.68 442 PHE A CA 1
ATOM 3639 C C . PHE A 1 445 ? 10.756 -0.464 14.251 1.00 14.36 442 PHE A C 1
ATOM 3640 O O . PHE A 1 445 ? 11.622 -0.639 13.390 1.00 14.33 442 PHE A O 1
ATOM 3648 N N . ILE A 1 446 ? 9.455 -0.439 13.990 1.00 14.77 443 ILE A N 1
ATOM 3649 C CA . ILE A 1 446 ? 8.896 -0.638 12.663 1.00 16.16 443 ILE A CA 1
ATOM 3650 C C . ILE A 1 446 ? 8.175 0.643 12.269 1.00 15.43 443 ILE A C 1
ATOM 3651 O O . ILE A 1 446 ? 7.255 1.069 12.955 1.00 15.31 443 ILE A O 1
ATOM 3656 N N . TYR A 1 447 ? 8.611 1.268 11.182 1.00 17.34 444 TYR A N 1
ATOM 3657 C CA . TYR A 1 447 ? 7.965 2.481 10.687 1.00 15.26 444 TYR A CA 1
ATOM 3658 C C . TYR A 1 447 ? 6.696 2.118 9.926 1.00 17.10 444 TYR A C 1
ATOM 3659 O O . TYR A 1 447 ? 6.683 1.157 9.155 1.00 19.38 444 TYR A O 1
ATOM 3668 N N . VAL A 1 448 ? 5.628 2.877 10.144 1.00 15.68 445 VAL A N 1
ATOM 3669 C CA . VAL A 1 448 ? 4.400 2.696 9.371 1.00 17.72 445 VAL A CA 1
ATOM 3670 C C . VAL A 1 448 ? 4.097 3.968 8.595 1.00 18.66 445 VAL A C 1
ATOM 3671 O O . VAL A 1 448 ? 4.025 5.053 9.175 1.00 18.22 445 VAL A O 1
ATOM 3675 N N . ASP A 1 449 ? 3.929 3.836 7.282 1.00 19.13 446 ASP A N 1
ATOM 3676 C CA . ASP A 1 449 ? 3.675 4.991 6.438 1.00 20.49 446 ASP A CA 1
ATOM 3677 C C . ASP A 1 449 ? 2.223 5.459 6.509 1.00 20.95 446 ASP A C 1
ATOM 3678 O O . ASP A 1 449 ? 1.408 5.131 5.642 1.00 23.86 446 ASP A O 1
ATOM 3683 N N . LYS A 1 450 ? 1.916 6.225 7.549 1.00 20.10 447 LYS A N 1
ATOM 3684 C CA . LYS A 1 450 ? 0.630 6.886 7.697 1.00 20.03 447 LYS A CA 1
ATOM 3685 C C . LYS A 1 450 ? 0.846 8.132 8.523 1.00 18.92 447 LYS A C 1
ATOM 3686 O O . LYS A 1 450 ? 1.587 8.103 9.505 1.00 19.33 447 LYS A O 1
ATOM 3692 N N . ASP A 1 451 ? 0.204 9.226 8.129 1.00 24.35 448 ASP A N 1
ATOM 3693 C CA . ASP A 1 451 ? 0.410 10.494 8.813 1.00 20.58 448 ASP A CA 1
ATOM 3694 C C . ASP A 1 451 ? -0.833 10.954 9.555 1.00 23.36 448 ASP A C 1
ATOM 3695 O O . ASP A 1 451 ? -1.807 10.210 9.679 1.00 21.48 448 ASP A O 1
ATOM 3700 N N . ASP A 1 452 ? -0.789 12.184 10.049 1.00 22.06 449 ASP A N 1
ATOM 3701 C CA . ASP A 1 452 ? -1.847 12.705 10.903 1.00 20.53 449 ASP A CA 1
ATOM 3702 C C . ASP A 1 452 ? -3.058 13.224 10.148 1.00 27.05 449 ASP A C 1
ATOM 3703 O O . ASP A 1 452 ? -4.052 13.623 10.753 1.00 31.04 449 ASP A O 1
ATOM 3708 N N . GLU A 1 453 ? -2.967 13.220 8.824 1.00 22.00 450 GLU A N 1
ATOM 3709 C CA . GLU A 1 453 ? -4.115 13.520 7.991 1.00 24.50 450 GLU A CA 1
ATOM 3710 C C . GLU A 1 453 ? -4.756 12.219 7.522 1.00 29.08 450 GLU A C 1
ATOM 3711 O O . GLU A 1 453 ? -5.725 12.232 6.760 1.00 32.43 450 GLU A O 1
ATOM 3717 N N . GLY A 1 454 ? -4.206 11.097 7.978 1.00 23.13 451 GLY A N 1
ATOM 3718 C CA . GLY A 1 454 ? -4.719 9.792 7.603 1.00 25.82 451 GLY A CA 1
ATOM 3719 C C . GLY A 1 454 ? -4.238 9.266 6.259 1.00 23.27 451 GLY A C 1
ATOM 3720 O O . GLY A 1 454 ? -4.725 8.240 5.783 1.00 30.86 451 GLY A O 1
ATOM 3721 N N . LYS A 1 455 ? -3.283 9.947 5.636 1.00 25.01 452 LYS A N 1
ATOM 3722 C CA . LYS A 1 455 ? -2.802 9.491 4.331 1.00 25.96 452 LYS A CA 1
ATOM 3723 C C . LYS A 1 455 ? -1.532 8.638 4.427 1.00 27.91 452 LYS A C 1
ATOM 3724 O O . LYS A 1 455 ? -0.853 8.626 5.457 1.00 26.29 452 LYS A O 1
ATOM 3730 N N . GLY A 1 456 ? -1.239 7.906 3.355 1.00 32.74 453 GLY A N 1
ATOM 3731 C CA . GLY A 1 456 ? -0.071 7.045 3.296 1.00 24.11 453 GLY A CA 1
ATOM 3732 C C . GLY A 1 456 ? -0.422 5.630 2.871 1.00 27.10 453 GLY A C 1
ATOM 3733 O O . GLY A 1 456 ? -1.598 5.266 2.814 1.00 32.32 453 GLY A O 1
ATOM 3734 N N . THR A 1 457 ? 0.600 4.830 2.580 1.00 26.31 454 THR A N 1
ATOM 3735 C CA . THR A 1 457 ? 0.405 3.465 2.093 1.00 23.78 454 THR A CA 1
ATOM 3736 C C . THR A 1 457 ? 0.159 2.441 3.200 1.00 30.49 454 THR A C 1
ATOM 3737 O O . THR A 1 457 ? -0.257 1.313 2.927 1.00 26.61 454 THR A O 1
ATOM 3741 N N . LEU A 1 458 ? 0.431 2.839 4.437 1.00 23.94 455 LEU A N 1
ATOM 3742 C CA . LEU A 1 458 ? 0.412 1.932 5.586 1.00 23.89 455 LEU A CA 1
ATOM 3743 C C . LEU A 1 458 ? 1.488 0.840 5.522 1.00 19.69 455 LEU A C 1
ATOM 3744 O O . LEU A 1 458 ? 1.493 -0.084 6.336 1.00 22.41 455 LEU A O 1
ATOM 3749 N N . LYS A 1 459 ? 2.409 0.958 4.573 1.00 21.65 456 LYS A N 1
ATOM 3750 C CA . LYS A 1 459 ? 3.524 0.019 4.481 1.00 19.71 456 LYS A CA 1
ATOM 3751 C C . LYS A 1 459 ? 4.383 0.011 5.753 1.00 21.08 456 LYS A C 1
ATOM 3752 O O . LYS A 1 459 ? 4.595 1.050 6.383 1.00 22.24 456 LYS A O 1
ATOM 3758 N N . ARG A 1 460 ? 4.855 -1.177 6.126 1.00 18.85 457 ARG A N 1
ATOM 3759 C CA . ARG A 1 460 ? 5.763 -1.362 7.253 1.00 19.16 457 ARG A CA 1
ATOM 3760 C C . ARG A 1 460 ? 7.204 -1.494 6.762 1.00 16.10 457 ARG A C 1
ATOM 3761 O O . ARG A 1 460 ? 7.466 -2.170 5.766 1.00 20.59 457 ARG A O 1
ATOM 3769 N N . SER A 1 461 ? 8.132 -0.860 7.472 1.00 21.68 458 SER A N 1
ATOM 3770 C CA A SER A 1 461 ? 9.552 -0.967 7.152 0.50 21.30 458 SER A CA 1
ATOM 3771 C CA B SER A 1 461 ? 9.558 -0.937 7.145 0.50 21.36 458 SER A CA 1
ATOM 3772 C C . SER A 1 461 ? 10.376 -0.855 8.432 1.00 20.61 458 SER A C 1
ATOM 3773 O O . SER A 1 461 ? 10.034 -0.097 9.331 1.00 19.34 458 SER A O 1
ATOM 3778 N N . PRO A 1 462 ? 11.474 -1.617 8.523 1.00 17.35 459 PRO A N 1
ATOM 3779 C CA . PRO A 1 462 ? 12.290 -1.543 9.742 1.00 17.70 459 PRO A CA 1
ATOM 3780 C C . PRO A 1 462 ? 13.034 -0.219 9.878 1.00 15.93 459 PRO A C 1
ATOM 3781 O O . PRO A 1 462 ? 13.486 0.344 8.877 1.00 18.00 459 PRO A O 1
ATOM 3785 N N . LYS A 1 463 ? 13.178 0.247 11.115 1.00 15.04 460 LYS A N 1
ATOM 3786 C CA . LYS A 1 463 ? 14.039 1.384 11.423 1.00 15.22 460 LYS A CA 1
ATOM 3787 C C . LYS A 1 463 ? 15.408 0.863 11.850 1.00 14.91 460 LYS A C 1
ATOM 3788 O O . LYS A 1 463 ? 15.594 -0.343 12.028 1.00 15.51 460 LYS A O 1
ATOM 3794 N N . LEU A 1 464 ? 16.364 1.762 12.036 1.00 14.93 461 LEU A N 1
ATOM 3795 C CA . LEU A 1 464 ? 17.672 1.366 12.547 1.00 14.87 461 LEU A CA 1
ATOM 3796 C C . LEU A 1 464 ? 17.525 0.586 13.861 1.00 15.16 461 LEU A C 1
ATOM 3797 O O . LEU A 1 464 ? 18.256 -0.377 14.115 1.00 18.13 461 LEU A O 1
ATOM 3802 N N . SER A 1 465 ? 16.574 0.997 14.697 1.00 14.08 462 SER A N 1
ATOM 3803 C CA . SER A 1 465 ? 16.386 0.350 15.996 1.00 13.52 462 SER A CA 1
ATOM 3804 C C . SER A 1 465 ? 15.933 -1.105 15.907 1.00 14.17 462 SER A C 1
ATOM 3805 O O . SER A 1 465 ? 16.076 -1.850 16.872 1.00 12.90 462 SER A O 1
ATOM 3808 N N . PHE A 1 466 ? 15.367 -1.495 14.768 1.00 15.19 463 PHE A N 1
ATOM 3809 C CA . PHE A 1 466 ? 14.885 -2.865 14.557 1.00 15.99 463 PHE A CA 1
ATOM 3810 C C . PHE A 1 466 ? 16.021 -3.873 14.722 1.00 16.06 463 PHE A C 1
ATOM 3811 O O . PHE A 1 466 ? 15.932 -4.791 15.541 1.00 14.67 463 PHE A O 1
ATOM 3819 N N . ASN A 1 467 ? 17.095 -3.725 13.958 1.00 16.92 464 ASN A N 1
ATOM 3820 C CA A ASN A 1 467 ? 18.211 -4.654 14.089 0.50 14.99 464 ASN A CA 1
ATOM 3821 C CA B ASN A 1 467 ? 18.214 -4.649 14.091 0.50 15.00 464 ASN A CA 1
ATOM 3822 C C . ASN A 1 467 ? 18.925 -4.497 15.431 1.00 14.54 464 ASN A C 1
ATOM 3823 O O . ASN A 1 467 ? 19.443 -5.467 15.981 1.00 15.45 464 ASN A O 1
ATOM 3832 N N . TRP A 1 468 ? 18.940 -3.278 15.963 1.00 13.94 465 TRP A N 1
ATOM 3833 C CA . TRP A 1 468 ? 19.538 -3.057 17.271 1.00 12.80 465 TRP A CA 1
ATOM 3834 C C . TRP A 1 468 ? 18.828 -3.906 18.334 1.00 15.54 465 TRP A C 1
ATOM 3835 O O . TRP A 1 468 ? 19.472 -4.602 19.124 1.00 14.39 465 TRP A O 1
ATOM 3846 N N . TYR A 1 469 ? 17.503 -3.845 18.355 1.00 14.35 466 TYR A N 1
ATOM 3847 C CA . TYR A 1 469 ? 16.734 -4.580 19.351 1.00 13.80 466 TYR A CA 1
ATOM 3848 C C . TYR A 1 469 ? 16.828 -6.085 19.101 1.00 14.01 466 TYR A C 1
ATOM 3849 O O . TYR A 1 469 ? 16.900 -6.873 20.040 1.00 13.02 466 TYR A O 1
ATOM 3858 N N . LYS A 1 470 ? 16.838 -6.487 17.834 1.00 14.01 467 LYS A N 1
ATOM 3859 C CA . LYS A 1 470 ? 17.086 -7.884 17.498 1.00 14.48 467 LYS A CA 1
ATOM 3860 C C . LYS A 1 470 ? 18.365 -8.374 18.188 1.00 15.21 467 LYS A C 1
ATOM 3861 O O . LYS A 1 470 ? 18.390 -9.477 18.757 1.00 16.78 467 LYS A O 1
ATOM 3867 N N . GLU A 1 471 ? 19.424 -7.564 18.145 1.00 13.32 468 GLU A N 1
ATOM 3868 C CA A GLU A 1 471 ? 20.687 -7.945 18.776 0.50 14.56 468 GLU A CA 1
ATOM 3869 C CA B GLU A 1 471 ? 20.684 -7.946 18.777 0.50 14.56 468 GLU A CA 1
ATOM 3870 C C . GLU A 1 471 ? 20.658 -7.875 20.305 1.00 15.49 468 GLU A C 1
ATOM 3871 O O . GLU A 1 471 ? 21.358 -8.634 20.976 1.00 16.53 468 GLU A O 1
ATOM 3882 N N . VAL A 1 472 ? 19.864 -6.965 20.854 1.00 14.07 469 VAL A N 1
ATOM 3883 C CA . VAL A 1 472 ? 19.691 -6.911 22.303 1.00 13.51 469 VAL A CA 1
ATOM 3884 C C . VAL A 1 472 ? 19.078 -8.215 22.790 1.00 14.09 469 VAL A C 1
ATOM 3885 O O . VAL A 1 472 ? 19.561 -8.832 23.746 1.00 15.76 469 VAL A O 1
ATOM 3889 N N . ILE A 1 473 ? 18.017 -8.651 22.123 1.00 13.47 470 ILE A N 1
ATOM 3890 C CA . ILE A 1 473 ? 17.345 -9.879 22.543 1.00 14.18 470 ILE A CA 1
ATOM 3891 C C . ILE A 1 473 ? 18.240 -11.100 22.352 1.00 14.04 470 ILE A C 1
ATOM 3892 O O . ILE A 1 473 ? 18.321 -11.973 23.223 1.00 16.97 470 ILE A O 1
ATOM 3897 N N . ALA A 1 474 ? 18.912 -11.175 21.210 1.00 13.33 471 ALA A N 1
ATOM 3898 C CA . ALA A 1 474 ? 19.745 -12.332 20.919 1.00 15.23 471 ALA A CA 1
ATOM 3899 C C . ALA A 1 474 ? 20.897 -12.478 21.912 1.00 18.75 471 ALA A C 1
ATOM 3900 O O . ALA A 1 474 ? 21.371 -13.595 22.162 1.00 21.98 471 ALA A O 1
ATOM 3902 N N . SER A 1 475 ? 21.344 -11.351 22.466 1.00 17.21 472 SER A N 1
ATOM 3903 C CA . SER A 1 475 ? 22.455 -11.332 23.416 1.00 15.66 472 SER A CA 1
ATOM 3904 C C . SER A 1 475 ? 21.959 -11.282 24.858 1.00 16.99 472 SER A C 1
ATOM 3905 O O . SER A 1 475 ? 22.759 -11.167 25.786 1.00 18.07 472 SER A O 1
ATOM 3908 N N . ASN A 1 476 ? 20.642 -11.372 25.025 1.00 15.12 473 ASN A N 1
ATOM 3909 C CA . ASN A 1 476 ? 19.983 -11.261 26.330 1.00 16.40 473 ASN A CA 1
ATOM 3910 C C . ASN A 1 476 ? 20.426 -10.032 27.105 1.00 13.82 473 ASN A C 1
ATOM 3911 O O . ASN A 1 476 ? 20.518 -10.055 28.340 1.00 18.85 473 ASN A O 1
ATOM 3916 N N . GLY A 1 477 ? 20.674 -8.951 26.370 1.00 13.01 474 GLY A N 1
ATOM 3917 C CA . GLY A 1 477 ? 21.037 -7.682 26.974 1.00 19.02 474 GLY A CA 1
ATOM 3918 C C . GLY A 1 477 ? 22.516 -7.519 27.297 1.00 19.48 474 GLY A C 1
ATOM 3919 O O . GLY A 1 477 ? 22.914 -6.517 27.897 1.00 21.59 474 GLY A O 1
ATOM 3920 N N . ASP A 1 478 ? 23.335 -8.487 26.901 1.00 17.50 475 ASP A N 1
ATOM 3921 C CA . ASP A 1 478 ? 24.782 -8.360 27.061 1.00 23.69 475 ASP A CA 1
ATOM 3922 C C . ASP A 1 478 ? 25.330 -7.282 26.112 1.00 21.66 475 ASP A C 1
ATOM 3923 O O . ASP A 1 478 ? 26.303 -6.602 26.426 1.00 33.57 475 ASP A O 1
ATOM 3928 N N . ASP A 1 479 ? 24.696 -7.134 24.950 1.00 29.17 476 ASP A N 1
ATOM 3929 C CA . ASP A 1 479 ? 25.166 -6.202 23.925 1.00 34.59 476 ASP A CA 1
ATOM 3930 C C . ASP A 1 479 ? 24.148 -5.097 23.635 1.00 40.55 476 ASP A C 1
ATOM 3931 O O . ASP A 1 479 ? 23.206 -5.297 22.863 1.00 35.43 476 ASP A O 1
ATOM 3936 N N . ILE A 1 480 ? 24.363 -3.932 24.245 1.00 40.05 477 ILE A N 1
ATOM 3937 C CA A ILE A 1 480 ? 23.442 -2.804 24.117 0.50 36.99 477 ILE A CA 1
ATOM 3938 C CA B ILE A 1 480 ? 23.444 -2.802 24.126 0.50 36.73 477 ILE A CA 1
ATOM 3939 C C . ILE A 1 480 ? 24.070 -1.650 23.345 1.00 40.80 477 ILE A C 1
ATOM 3940 O O . ILE A 1 480 ? 23.402 -0.959 22.566 1.00 36.07 477 ILE A O 1
ATOM 3951 N N . ALA B 1 3 ? -16.878 13.672 71.908 1.00 63.78 0 ALA B N 1
ATOM 3952 C CA . ALA B 1 3 ? -15.845 14.661 72.200 1.00 62.57 0 ALA B CA 1
ATOM 3953 C C . ALA B 1 3 ? -14.529 13.989 72.577 1.00 60.88 0 ALA B C 1
ATOM 3954 O O . ALA B 1 3 ? -14.128 14.001 73.744 1.00 61.17 0 ALA B O 1
ATOM 3956 N N . MET B 1 4 ? -13.857 13.405 71.589 1.00 56.75 1 MET B N 1
ATOM 3957 C CA . MET B 1 4 ? -12.606 12.701 71.845 1.00 56.35 1 MET B CA 1
ATOM 3958 C C . MET B 1 4 ? -11.396 13.450 71.289 1.00 55.26 1 MET B C 1
ATOM 3959 O O . MET B 1 4 ? -11.511 14.231 70.343 1.00 58.54 1 MET B O 1
ATOM 3964 N N . SER B 1 5 ? -10.237 13.210 71.895 1.00 50.93 2 SER B N 1
ATOM 3965 C CA . SER B 1 5 ? -8.988 13.804 71.439 1.00 42.29 2 SER B CA 1
ATOM 3966 C C . SER B 1 5 ? -8.496 13.084 70.194 1.00 32.32 2 SER B C 1
ATOM 3967 O O . SER B 1 5 ? -9.106 12.117 69.743 1.00 29.52 2 SER B O 1
ATOM 3970 N N . LYS B 1 6 ? -7.376 13.546 69.649 1.00 26.31 3 LYS B N 1
ATOM 3971 C CA . LYS B 1 6 ? -6.858 12.980 68.407 1.00 21.22 3 LYS B CA 1
ATOM 3972 C C . LYS B 1 6 ? -6.146 11.643 68.615 1.00 18.59 3 LYS B C 1
ATOM 3973 O O . LYS B 1 6 ? -6.075 10.824 67.701 1.00 22.68 3 LYS B O 1
ATOM 3979 N N . LEU B 1 7 ? -5.610 11.416 69.808 1.00 21.55 4 LEU B N 1
ATOM 3980 C CA . LEU B 1 7 ? -4.944 10.153 70.104 1.00 21.43 4 LEU B CA 1
ATOM 3981 C C . LEU B 1 7 ? -5.902 9.239 70.857 1.00 21.60 4 LEU B C 1
ATOM 3982 O O . LEU B 1 7 ? -6.845 9.720 71.491 1.00 22.34 4 LEU B O 1
ATOM 3987 N N . PRO B 1 8 ? -5.671 7.919 70.793 1.00 21.19 5 PRO B N 1
ATOM 3988 C CA . PRO B 1 8 ? -6.535 6.990 71.534 1.00 26.34 5 PRO B CA 1
ATOM 3989 C C . PRO B 1 8 ? -6.480 7.243 73.043 1.00 25.02 5 PRO B C 1
ATOM 3990 O O . PRO B 1 8 ? -5.455 7.689 73.556 1.00 20.98 5 PRO B O 1
ATOM 3994 N N . GLU B 1 9 ? -7.577 6.971 73.744 1.00 23.99 6 GLU B N 1
ATOM 3995 C CA A GLU B 1 9 ? -7.640 7.236 75.177 0.50 25.64 6 GLU B CA 1
ATOM 3996 C CA B GLU B 1 9 ? -7.655 7.220 75.182 0.50 26.58 6 GLU B CA 1
ATOM 3997 C C . GLU B 1 9 ? -6.562 6.499 75.973 1.00 25.67 6 GLU B C 1
ATOM 3998 O O . GLU B 1 9 ? -6.097 6.999 77.005 1.00 28.55 6 GLU B O 1
ATOM 4009 N N . ASN B 1 10 ? -6.155 5.328 75.489 1.00 23.07 7 ASN B N 1
ATOM 4010 C CA . ASN B 1 10 ? -5.162 4.517 76.191 1.00 27.24 7 ASN B CA 1
ATOM 4011 C C . ASN B 1 10 ? -3.729 4.695 75.677 1.00 24.51 7 ASN B C 1
ATOM 4012 O O . ASN B 1 10 ? -2.860 3.867 75.954 1.00 22.62 7 ASN B O 1
ATOM 4017 N N . PHE B 1 11 ? -3.490 5.775 74.940 1.00 16.89 8 PHE B N 1
ATOM 4018 C CA . PHE B 1 11 ? -2.162 6.062 74.387 1.00 12.60 8 PHE B CA 1
ATOM 4019 C C . PHE B 1 11 ? -1.089 5.993 75.470 1.00 13.01 8 PHE B C 1
ATOM 4020 O O . PHE B 1 11 ? -1.246 6.601 76.539 1.00 15.07 8 PHE B O 1
ATOM 4028 N N . LEU B 1 12 ? -0.003 5.282 75.190 1.00 13.83 9 LEU B N 1
ATOM 4029 C CA . LEU B 1 12 ? 1.032 5.028 76.190 1.00 13.81 9 LEU B CA 1
ATOM 4030 C C . LEU B 1 12 ? 2.071 6.148 76.286 1.00 13.56 9 LEU B C 1
ATOM 4031 O O . LEU B 1 12 ? 3.194 6.002 75.815 1.00 13.58 9 LEU B O 1
ATOM 4036 N N . TRP B 1 13 ? 1.694 7.249 76.929 1.00 13.00 10 TRP B N 1
ATOM 4037 C CA . TRP B 1 13 ? 2.651 8.290 77.284 1.00 13.96 10 TRP B CA 1
ATOM 4038 C C . TRP B 1 13 ? 3.580 7.767 78.362 1.00 15.01 10 TRP B C 1
ATOM 4039 O O . TRP B 1 13 ? 3.128 7.162 79.337 1.00 13.67 10 TRP B O 1
ATOM 4050 N N . GLY B 1 14 ? 4.872 8.031 78.234 1.00 14.27 11 GLY B N 1
ATOM 4051 C CA . GLY B 1 14 ? 5.781 7.620 79.290 1.00 15.33 11 GLY B CA 1
ATOM 4052 C C . GLY B 1 14 ? 7.116 8.316 79.199 1.00 12.93 11 GLY B C 1
ATOM 4053 O O . GLY B 1 14 ? 7.209 9.466 78.771 1.00 14.27 11 GLY B O 1
ATOM 4054 N N . GLY B 1 15 ? 8.157 7.594 79.595 1.00 13.00 12 GLY B N 1
ATOM 4055 C CA . GLY B 1 15 ? 9.520 8.073 79.494 1.00 13.38 12 GLY B CA 1
ATOM 4056 C C . GLY B 1 15 ? 10.402 6.854 79.374 1.00 11.21 12 GLY B C 1
ATOM 4057 O O . GLY B 1 15 ? 9.989 5.757 79.772 1.00 14.26 12 GLY B O 1
ATOM 4058 N N . ALA B 1 16 ? 11.608 7.035 78.849 1.00 13.26 13 ALA B N 1
ATOM 4059 C CA . ALA B 1 16 ? 12.492 5.912 78.556 1.00 13.34 13 ALA B CA 1
ATOM 4060 C C . ALA B 1 16 ? 13.910 6.145 79.055 1.00 12.93 13 ALA B C 1
ATOM 4061 O O . ALA B 1 16 ? 14.425 7.261 79.012 1.00 13.75 13 ALA B O 1
ATOM 4063 N N . VAL B 1 17 ? 14.531 5.065 79.516 1.00 14.02 14 VAL B N 1
ATOM 4064 C CA . VAL B 1 17 ? 15.916 5.072 79.947 1.00 13.38 14 VAL B CA 1
ATOM 4065 C C . VAL B 1 17 ? 16.520 3.707 79.595 1.00 14.23 14 VAL B C 1
ATOM 4066 O O . VAL B 1 17 ? 15.863 2.872 78.965 1.00 13.12 14 VAL B O 1
ATOM 4070 N N . ALA B 1 18 ? 17.775 3.494 79.986 1.00 13.36 15 ALA B N 1
ATOM 4071 C CA . ALA B 1 18 ? 18.431 2.195 79.845 1.00 12.05 15 ALA B CA 1
ATOM 4072 C C . ALA B 1 18 ? 19.194 1.913 81.128 1.00 13.03 15 ALA B C 1
ATOM 4073 O O . ALA B 1 18 ? 19.806 2.813 81.706 1.00 14.48 15 ALA B O 1
ATOM 4075 N N . ALA B 1 19 ? 19.157 0.661 81.576 1.00 14.31 16 ALA B N 1
ATOM 4076 C CA . ALA B 1 19 ? 19.725 0.295 82.874 1.00 13.85 16 ALA B CA 1
ATOM 4077 C C . ALA B 1 19 ? 21.119 0.874 83.108 1.00 12.91 16 ALA B C 1
ATOM 4078 O O . ALA B 1 19 ? 21.367 1.528 84.130 1.00 13.39 16 ALA B O 1
ATOM 4080 N N . HIS B 1 20 ? 22.034 0.641 82.172 1.00 14.77 17 HIS B N 1
ATOM 4081 C CA . HIS B 1 20 ? 23.424 1.035 82.405 1.00 17.08 17 HIS B CA 1
ATOM 4082 C C . HIS B 1 20 ? 23.611 2.543 82.480 1.00 15.65 17 HIS B C 1
ATOM 4083 O O . HIS B 1 20 ? 24.608 3.023 83.021 1.00 15.51 17 HIS B O 1
ATOM 4090 N N . GLN B 1 21 ? 22.666 3.295 81.932 1.00 13.33 18 GLN B N 1
ATOM 4091 C CA . GLN B 1 21 ? 22.817 4.746 81.919 1.00 14.45 18 GLN B CA 1
ATOM 4092 C C . GLN B 1 21 ? 22.336 5.435 83.194 1.00 14.51 18 GLN B C 1
ATOM 4093 O O . GLN B 1 21 ? 22.715 6.578 83.450 1.00 14.76 18 GLN B O 1
ATOM 4099 N N . LEU B 1 22 ? 21.520 4.751 83.997 1.00 13.92 19 LEU B N 1
ATOM 4100 C CA . LEU B 1 22 ? 21.006 5.383 85.215 1.00 16.94 19 LEU B CA 1
ATOM 4101 C C . LEU B 1 22 ? 21.152 4.581 86.507 1.00 16.03 19 LEU B C 1
ATOM 4102 O O . LEU B 1 22 ? 21.182 5.172 87.581 1.00 18.05 19 LEU B O 1
ATOM 4107 N N . GLU B 1 23 ? 21.227 3.256 86.418 1.00 16.69 20 GLU B N 1
ATOM 4108 C CA . GLU B 1 23 ? 21.138 2.439 87.635 1.00 17.51 20 GLU B CA 1
ATOM 4109 C C . GLU B 1 23 ? 22.250 2.656 88.655 1.00 18.05 20 GLU B C 1
ATOM 4110 O O . GLU B 1 23 ? 21.986 2.788 89.859 1.00 17.11 20 GLU B O 1
ATOM 4116 N N . GLY B 1 24 ? 23.492 2.689 88.191 1.00 17.02 21 GLY B N 1
ATOM 4117 C CA . GLY B 1 24 ? 24.609 2.582 89.107 1.00 18.26 21 GLY B CA 1
ATOM 4118 C C . GLY B 1 24 ? 24.562 1.209 89.756 1.00 18.63 21 GLY B C 1
ATOM 4119 O O . GLY B 1 24 ? 24.066 0.251 89.159 1.00 21.10 21 GLY B O 1
ATOM 4120 N N . GLY B 1 25 ? 25.065 1.107 90.981 1.00 21.27 22 GLY B N 1
ATOM 4121 C CA . GLY B 1 25 ? 25.116 -0.176 91.658 1.00 23.65 22 GLY B CA 1
ATOM 4122 C C . GLY B 1 25 ? 25.730 -1.246 90.775 1.00 25.74 22 GLY B C 1
ATOM 4123 O O . GLY B 1 25 ? 25.230 -2.367 90.701 1.00 20.58 22 GLY B O 1
ATOM 4124 N N . TRP B 1 26 ? 26.828 -0.895 90.114 1.00 21.40 23 TRP B N 1
ATOM 4125 C CA . TRP B 1 26 ? 27.380 -1.718 89.045 1.00 23.43 23 TRP B CA 1
ATOM 4126 C C . TRP B 1 26 ? 27.939 -3.053 89.525 1.00 24.83 23 TRP B C 1
ATOM 4127 O O . TRP B 1 26 ? 28.220 -3.939 88.713 1.00 24.47 23 TRP B O 1
ATOM 4138 N N . GLN B 1 27 ? 28.088 -3.200 90.840 1.00 25.45 24 GLN B N 1
ATOM 4139 C CA . GLN B 1 27 ? 28.579 -4.448 91.417 1.00 30.44 24 GLN B CA 1
ATOM 4140 C C . GLN B 1 27 ? 27.576 -5.079 92.376 1.00 31.14 24 GLN B C 1
ATOM 4141 O O . GLN B 1 27 ? 27.828 -6.153 92.927 1.00 34.12 24 GLN B O 1
ATOM 4147 N N . GLU B 1 28 ? 26.450 -4.406 92.588 1.00 26.71 25 GLU B N 1
ATOM 4148 C CA . GLU B 1 28 ? 25.460 -4.861 93.559 1.00 24.45 25 GLU B CA 1
ATOM 4149 C C . GLU B 1 28 ? 24.800 -6.158 93.119 1.00 22.76 25 GLU B C 1
ATOM 4150 O O . GLU B 1 28 ? 24.622 -6.405 91.931 1.00 26.31 25 GLU B O 1
ATOM 4156 N N . GLY B 1 29 ? 24.429 -6.982 94.094 1.00 23.72 26 GLY B N 1
ATOM 4157 C CA . GLY B 1 29 ? 23.709 -8.212 93.829 1.00 24.33 26 GLY B CA 1
ATOM 4158 C C . GLY B 1 29 ? 24.462 -9.200 92.959 1.00 26.90 26 GLY B C 1
ATOM 4159 O O . GLY B 1 29 ? 23.853 -10.069 92.337 1.00 35.18 26 GLY B O 1
ATOM 4160 N N . GLY B 1 30 ? 25.786 -9.074 92.922 1.00 27.39 27 GLY B N 1
ATOM 4161 C CA . GLY B 1 30 ? 26.615 -9.972 92.134 1.00 25.20 27 GLY B CA 1
ATOM 4162 C C . GLY B 1 30 ? 26.591 -9.659 90.647 1.00 25.04 27 GLY B C 1
ATOM 4163 O O . GLY B 1 30 ? 26.967 -10.497 89.828 1.00 27.36 27 GLY B O 1
ATOM 4164 N N . LYS B 1 31 ? 26.151 -8.456 90.296 1.00 24.42 28 LYS B N 1
ATOM 4165 C CA . LYS B 1 31 ? 26.111 -8.040 88.897 1.00 21.31 28 LYS B CA 1
ATOM 4166 C C . LYS B 1 31 ? 27.488 -8.152 88.247 1.00 20.94 28 LYS B C 1
ATOM 4167 O O . LYS B 1 31 ? 28.501 -7.808 88.859 1.00 23.50 28 LYS B O 1
ATOM 4173 N N . GLY B 1 32 ? 27.521 -8.634 87.004 1.00 19.95 29 GLY B N 1
ATOM 4174 C CA . GLY B 1 32 ? 28.770 -8.762 86.275 1.00 22.09 29 GLY B CA 1
ATOM 4175 C C . GLY B 1 32 ? 29.184 -7.485 85.569 1.00 19.94 29 GLY B C 1
ATOM 4176 O O . GLY B 1 32 ? 28.382 -6.561 85.409 1.00 22.42 29 GLY B O 1
ATOM 4177 N N . ILE B 1 33 ? 30.445 -7.438 85.146 1.00 24.08 30 ILE B N 1
ATOM 4178 C CA . ILE B 1 33 ? 30.966 -6.311 84.382 1.00 22.59 30 ILE B CA 1
ATOM 4179 C C . ILE B 1 33 ? 30.339 -6.297 82.990 1.00 21.45 30 ILE B C 1
ATOM 4180 O O . ILE B 1 33 ? 30.383 -7.300 82.276 1.00 19.64 30 ILE B O 1
ATOM 4185 N N . SER B 1 34 ? 29.745 -5.169 82.611 1.00 19.78 31 SER B N 1
ATOM 4186 C CA . SER B 1 34 ? 29.161 -5.038 81.278 1.00 19.13 31 SER B CA 1
ATOM 4187 C C . SER B 1 34 ? 30.081 -4.246 80.356 1.00 22.54 31 SER B C 1
ATOM 4188 O O . SER B 1 34 ? 31.059 -3.655 80.804 1.00 20.64 31 SER B O 1
ATOM 4191 N N . VAL B 1 35 ? 29.764 -4.226 79.068 1.00 18.97 32 VAL B N 1
ATOM 4192 C CA . VAL B 1 35 ? 30.526 -3.405 78.140 1.00 22.93 32 VAL B CA 1
ATOM 4193 C C . VAL B 1 35 ? 30.461 -1.919 78.510 1.00 22.79 32 VAL B C 1
ATOM 4194 O O . VAL B 1 35 ? 31.403 -1.172 78.243 1.00 21.77 32 VAL B O 1
ATOM 4198 N N . ALA B 1 36 ? 29.370 -1.491 79.140 1.00 22.85 33 ALA B N 1
ATOM 4199 C CA . ALA B 1 36 ? 29.251 -0.093 79.542 1.00 20.53 33 ALA B CA 1
ATOM 4200 C C . ALA B 1 36 ? 30.249 0.229 80.643 1.00 22.88 33 ALA B C 1
ATOM 4201 O O . ALA B 1 36 ? 30.729 1.363 80.762 1.00 24.76 33 ALA B O 1
ATOM 4203 N N . ASP B 1 37 ? 30.569 -0.782 81.443 1.00 22.03 34 ASP B N 1
ATOM 4204 C CA . ASP B 1 37 ? 31.446 -0.603 82.589 1.00 23.64 34 ASP B CA 1
ATOM 4205 C C . ASP B 1 37 ? 32.917 -0.420 82.216 1.00 23.97 34 ASP B C 1
ATOM 4206 O O . ASP B 1 37 ? 33.747 -0.171 83.087 1.00 28.66 34 ASP B O 1
ATOM 4211 N N . VAL B 1 38 ? 33.237 -0.542 80.931 1.00 23.05 35 VAL B N 1
ATOM 4212 C CA . VAL B 1 38 ? 34.613 -0.354 80.474 1.00 23.53 35 VAL B CA 1
ATOM 4213 C C . VAL B 1 38 ? 34.730 0.787 79.465 1.00 29.41 35 VAL B C 1
ATOM 4214 O O . VAL B 1 38 ? 35.713 0.875 78.717 1.00 30.95 35 VAL B O 1
ATOM 4218 N N . MET B 1 39 ? 33.727 1.662 79.463 1.00 26.03 36 MET B N 1
ATOM 4219 C CA . MET B 1 39 ? 33.722 2.853 78.614 1.00 25.84 36 MET B CA 1
ATOM 4220 C C . MET B 1 39 ? 33.880 4.135 79.438 1.00 28.26 36 MET B C 1
ATOM 4221 O O . MET B 1 39 ? 33.054 4.439 80.299 1.00 25.50 36 MET B O 1
ATOM 4226 N N . THR B 1 40 ? 34.949 4.879 79.170 1.00 28.26 37 THR B N 1
ATOM 4227 C CA . THR B 1 40 ? 35.223 6.105 79.912 1.00 27.55 37 THR B CA 1
ATOM 4228 C C . THR B 1 40 ? 34.372 7.257 79.407 1.00 25.57 37 THR B C 1
ATOM 4229 O O . THR B 1 40 ? 33.729 7.155 78.360 1.00 29.21 37 THR B O 1
ATOM 4233 N N . ALA B 1 41 ? 34.378 8.359 80.155 1.00 28.19 38 ALA B N 1
ATOM 4234 C CA . ALA B 1 41 ? 33.639 9.554 79.763 1.00 26.41 38 ALA B CA 1
ATOM 4235 C C . ALA B 1 41 ? 34.342 10.296 78.632 1.00 29.77 38 ALA B C 1
ATOM 4236 O O . ALA B 1 41 ? 35.568 10.280 78.535 1.00 34.29 38 ALA B O 1
ATOM 4238 N N . GLY B 1 42 ? 33.552 10.935 77.774 1.00 36.11 39 GLY B N 1
ATOM 4239 C CA . GLY B 1 42 ? 34.085 11.763 76.706 1.00 39.87 39 GLY B CA 1
ATOM 4240 C C . GLY B 1 42 ? 33.333 13.078 76.613 1.00 40.65 39 GLY B C 1
ATOM 4241 O O . GLY B 1 42 ? 32.841 13.597 77.617 1.00 31.62 39 GLY B O 1
ATOM 4242 N N . ARG B 1 43 ? 33.243 13.622 75.405 1.00 38.68 40 ARG B N 1
ATOM 4243 C CA . ARG B 1 43 ? 32.492 14.855 75.175 1.00 35.14 40 ARG B CA 1
ATOM 4244 C C . ARG B 1 43 ? 32.259 15.034 73.680 1.00 38.80 40 ARG B C 1
ATOM 4245 O O . ARG B 1 43 ? 32.751 14.242 72.869 1.00 33.95 40 ARG B O 1
ATOM 4253 N N . HIS B 1 44 ? 31.506 16.065 73.311 1.00 33.70 41 HIS B N 1
ATOM 4254 C CA . HIS B 1 44 ? 31.263 16.321 71.900 1.00 37.05 41 HIS B CA 1
ATOM 4255 C C . HIS B 1 44 ? 32.604 16.501 71.198 1.00 41.72 41 HIS B C 1
ATOM 4256 O O . HIS B 1 44 ? 33.393 17.374 71.565 1.00 40.97 41 HIS B O 1
ATOM 4263 N N . GLY B 1 45 ? 32.864 15.660 70.202 1.00 38.05 42 GLY B N 1
ATOM 4264 C CA . GLY B 1 45 ? 34.099 15.735 69.443 1.00 40.85 42 GLY B CA 1
ATOM 4265 C C . GLY B 1 45 ? 35.194 14.836 69.988 1.00 46.72 42 GLY B C 1
ATOM 4266 O O . GLY B 1 45 ? 36.225 14.640 69.341 1.00 41.34 42 GLY B O 1
ATOM 4267 N N . VAL B 1 46 ? 34.973 14.293 71.183 1.00 46.26 43 VAL B N 1
ATOM 4268 C CA . VAL B 1 46 ? 35.944 13.408 71.820 1.00 45.03 43 VAL B CA 1
ATOM 4269 C C . VAL B 1 46 ? 35.302 12.063 72.135 1.00 44.29 43 VAL B C 1
ATOM 4270 O O . VAL B 1 46 ? 34.410 11.978 72.978 1.00 38.03 43 VAL B O 1
ATOM 4274 N N . ALA B 1 47 ? 35.748 11.011 71.454 1.00 37.04 44 ALA B N 1
ATOM 4275 C CA . ALA B 1 47 ? 35.139 9.694 71.634 1.00 36.43 44 ALA B CA 1
ATOM 4276 C C . ALA B 1 47 ? 35.474 9.076 72.992 1.00 35.30 44 ALA B C 1
ATOM 4277 O O . ALA B 1 47 ? 36.546 9.324 73.556 1.00 37.02 44 ALA B O 1
ATOM 4279 N N . ARG B 1 48 ? 34.542 8.283 73.514 1.00 33.90 45 ARG B N 1
ATOM 4280 C CA . ARG B 1 48 ? 34.770 7.544 74.750 1.00 36.07 45 ARG B CA 1
ATOM 4281 C C . ARG B 1 48 ? 35.831 6.482 74.512 1.00 40.93 45 ARG B C 1
ATOM 4282 O O . ARG B 1 48 ? 35.867 5.864 73.445 1.00 35.79 45 ARG B O 1
ATOM 4290 N N . GLU B 1 49 ? 36.691 6.269 75.502 1.00 29.01 46 GLU B N 1
ATOM 4291 C CA . GLU B 1 49 ? 37.699 5.222 75.415 1.00 36.27 46 GLU B CA 1
ATOM 4292 C C . GLU B 1 49 ? 37.142 3.865 75.848 1.00 39.89 46 GLU B C 1
ATOM 4293 O O . GLU B 1 49 ? 36.585 3.729 76.939 1.00 37.01 46 GLU B O 1
ATOM 4299 N N . ILE B 1 50 ? 37.289 2.867 74.981 1.00 33.67 47 ILE B N 1
ATOM 4300 C CA . ILE B 1 50 ? 36.895 1.504 75.310 1.00 34.91 47 ILE B CA 1
ATOM 4301 C C . ILE B 1 50 ? 38.127 0.751 75.788 1.00 37.30 47 ILE B C 1
ATOM 4302 O O . ILE B 1 50 ? 39.006 0.413 74.992 1.00 41.70 47 ILE B O 1
ATOM 4307 N N . THR B 1 51 ? 38.205 0.507 77.092 1.00 31.17 48 THR B N 1
ATOM 4308 C CA . THR B 1 51 ? 39.406 -0.078 77.676 1.00 37.02 48 THR B CA 1
ATOM 4309 C C . THR B 1 51 ? 39.306 -1.589 77.857 1.00 40.31 48 THR B C 1
ATOM 4310 O O . THR B 1 51 ? 38.211 -2.152 77.888 1.00 39.98 48 THR B O 1
ATOM 4314 N N . ALA B 1 52 ? 40.463 -2.235 77.971 1.00 38.99 49 ALA B N 1
ATOM 4315 C CA . ALA B 1 52 ? 40.526 -3.674 78.190 1.00 33.45 49 ALA B CA 1
ATOM 4316 C C . ALA B 1 52 ? 40.318 -3.990 79.664 1.00 31.13 49 ALA B C 1
ATOM 4317 O O . ALA B 1 52 ? 41.269 -4.285 80.386 1.00 38.33 49 ALA B O 1
ATOM 4319 N N . GLY B 1 53 ? 39.066 -3.931 80.104 1.00 38.35 50 GLY B N 1
ATOM 4320 C CA . GLY B 1 53 ? 38.742 -4.141 81.501 1.00 36.18 50 GLY B CA 1
ATOM 4321 C C . GLY B 1 53 ? 38.666 -2.821 82.247 1.00 39.22 50 GLY B C 1
ATOM 4322 O O . GLY B 1 53 ? 38.829 -1.753 81.652 1.00 41.41 50 GLY B O 1
ATOM 4323 N N . VAL B 1 54 ? 38.415 -2.892 83.550 1.00 38.37 51 VAL B N 1
ATOM 4324 C CA . VAL B 1 54 ? 38.341 -1.694 84.384 1.00 43.38 51 VAL B CA 1
ATOM 4325 C C . VAL B 1 54 ? 39.725 -1.291 84.894 1.00 45.70 51 VAL B C 1
ATOM 4326 O O . VAL B 1 54 ? 40.301 -1.957 85.755 1.00 45.07 51 VAL B O 1
ATOM 4330 N N . LEU B 1 55 ? 40.248 -0.192 84.358 1.00 44.52 52 LEU B N 1
ATOM 4331 C CA . LEU B 1 55 ? 41.622 0.221 84.628 1.00 43.64 52 LEU B CA 1
ATOM 4332 C C . LEU B 1 55 ? 41.718 1.407 85.587 1.00 45.95 52 LEU B C 1
ATOM 4333 O O . LEU B 1 55 ? 40.822 2.250 85.649 1.00 46.02 52 LEU B O 1
ATOM 4338 N N . GLU B 1 56 ? 42.820 1.465 86.327 1.00 44.91 53 GLU B N 1
ATOM 4339 C CA . GLU B 1 56 ? 43.089 2.585 87.219 1.00 50.12 53 GLU B CA 1
ATOM 4340 C C . GLU B 1 56 ? 43.422 3.836 86.415 1.00 47.83 53 GLU B C 1
ATOM 4341 O O . GLU B 1 56 ? 44.034 3.753 85.350 1.00 48.98 53 GLU B O 1
ATOM 4347 N N . GLY B 1 57 ? 43.016 4.992 86.929 1.00 49.38 54 GLY B N 1
ATOM 4348 C CA . GLY B 1 57 ? 43.309 6.256 86.280 1.00 52.06 54 GLY B CA 1
ATOM 4349 C C . GLY B 1 57 ? 42.288 6.621 85.221 1.00 48.83 54 GLY B C 1
ATOM 4350 O O . GLY B 1 57 ? 42.429 7.633 84.534 1.00 51.57 54 GLY B O 1
ATOM 4351 N N . LYS B 1 58 ? 41.258 5.793 85.085 1.00 35.08 55 LYS B N 1
ATOM 4352 C CA . LYS B 1 58 ? 40.196 6.059 84.127 1.00 35.30 55 LYS B CA 1
ATOM 4353 C C . LYS B 1 58 ? 38.899 6.403 84.851 1.00 37.80 55 LYS B C 1
ATOM 4354 O O . LYS B 1 58 ? 38.639 5.918 85.954 1.00 34.72 55 LYS B O 1
ATOM 4360 N N . TYR B 1 59 ? 38.087 7.248 84.232 1.00 35.14 56 TYR B N 1
ATOM 4361 C CA . TYR B 1 59 ? 36.779 7.559 84.797 1.00 32.74 56 TYR B CA 1
ATOM 4362 C C . TYR B 1 59 ? 35.668 6.830 84.051 1.00 27.58 56 TYR B C 1
ATOM 4363 O O . TYR B 1 59 ? 35.491 7.009 82.844 1.00 31.68 56 TYR B O 1
ATOM 4372 N N . TYR B 1 60 ? 34.924 6.005 84.781 1.00 26.45 57 TYR B N 1
ATOM 4373 C CA . TYR B 1 60 ? 33.821 5.244 84.210 1.00 29.10 57 TYR B CA 1
ATOM 4374 C C . TYR B 1 60 ? 32.490 5.721 84.785 1.00 29.80 57 TYR B C 1
ATOM 4375 O O . TYR B 1 60 ? 32.076 5.274 85.853 1.00 25.46 57 TYR B O 1
ATOM 4384 N N . PRO B 1 61 ? 31.807 6.623 84.064 1.00 22.46 58 PRO B N 1
ATOM 4385 C CA . PRO B 1 61 ? 30.603 7.278 84.592 1.00 23.29 58 PRO B CA 1
ATOM 4386 C C . PRO B 1 61 ? 29.429 6.328 84.861 1.00 22.66 58 PRO B C 1
ATOM 4387 O O . PRO B 1 61 ? 28.556 6.673 85.660 1.00 23.40 58 PRO B O 1
ATOM 4391 N N . ASN B 1 62 ? 29.407 5.162 84.220 1.00 22.05 59 ASN B N 1
ATOM 4392 C CA . ASN B 1 62 ? 28.280 4.237 84.377 1.00 21.02 59 ASN B CA 1
ATOM 4393 C C . ASN B 1 62 ? 28.325 3.401 85.662 1.00 22.49 59 ASN B C 1
ATOM 4394 O O . ASN B 1 62 ? 27.333 2.779 86.042 1.00 22.02 59 ASN B O 1
ATOM 4399 N N . HIS B 1 63 ? 29.470 3.385 86.333 1.00 23.27 60 HIS B N 1
ATOM 4400 C CA . HIS B 1 63 ? 29.589 2.619 87.566 1.00 21.98 60 HIS B CA 1
ATOM 4401 C C . HIS B 1 63 ? 28.575 3.089 88.606 1.00 26.16 60 HIS B C 1
ATOM 4402 O O . HIS B 1 63 ? 27.904 2.272 89.238 1.00 23.06 60 HIS B O 1
ATOM 4409 N N . GLU B 1 64 ? 28.446 4.405 88.763 1.00 23.69 61 GLU B N 1
ATOM 4410 C CA . GLU B 1 64 ? 27.521 4.969 89.742 1.00 26.87 61 GLU B CA 1
ATOM 4411 C C . GLU B 1 64 ? 26.323 5.626 89.064 1.00 25.12 61 GLU B C 1
ATOM 4412 O O . GLU B 1 64 ? 25.218 5.631 89.611 1.00 22.65 61 GLU B O 1
ATOM 4418 N N . ALA B 1 65 ? 26.540 6.167 87.866 1.00 20.69 62 ALA B N 1
ATOM 4419 C CA . ALA B 1 65 ? 25.480 6.867 87.145 1.00 18.34 62 ALA B CA 1
ATOM 4420 C C . ALA B 1 65 ? 24.707 7.771 88.107 1.00 19.72 62 ALA B C 1
ATOM 4421 O O . ALA B 1 65 ? 25.318 8.565 88.815 1.00 20.36 62 ALA B O 1
ATOM 4423 N N . ILE B 1 66 ? 23.378 7.663 88.144 1.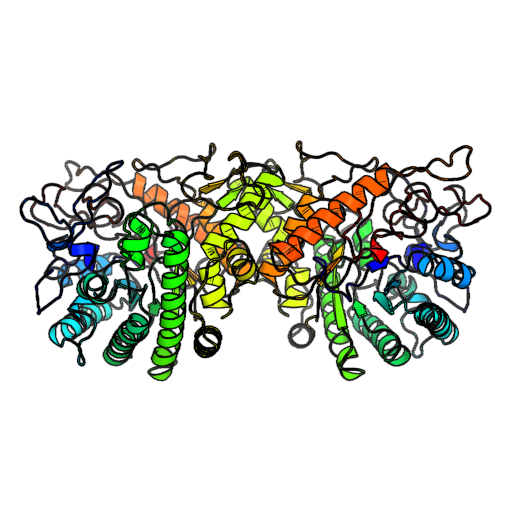00 19.76 63 ILE B N 1
ATOM 4424 C CA . ILE B 1 66 ? 22.601 8.472 89.088 1.00 17.96 63 ILE B CA 1
ATOM 4425 C C . ILE B 1 66 ? 22.020 7.665 90.253 1.00 19.30 63 ILE B C 1
ATOM 4426 O O . ILE B 1 66 ? 21.136 8.134 90.972 1.00 18.78 63 ILE B O 1
ATOM 4431 N N . ASP B 1 67 ? 22.537 6.457 90.434 1.00 19.05 64 ASP B N 1
ATOM 4432 C CA . ASP B 1 67 ? 22.159 5.604 91.560 1.00 19.17 64 ASP B CA 1
ATOM 4433 C C . ASP B 1 67 ? 20.656 5.308 91.628 1.00 17.91 64 ASP B C 1
ATOM 4434 O O . ASP B 1 67 ? 20.085 5.210 92.707 1.00 21.05 64 ASP B O 1
ATOM 4439 N N . PHE B 1 68 ? 20.030 5.144 90.469 1.00 16.68 65 PHE B N 1
ATOM 4440 C CA . PHE B 1 68 ? 18.630 4.741 90.379 1.00 18.63 65 PHE B CA 1
ATOM 4441 C C . PHE B 1 68 ? 18.401 3.387 91.045 1.00 18.38 65 PHE B C 1
ATOM 4442 O O . PHE B 1 68 ? 17.313 3.118 91.556 1.00 18.04 65 PHE B O 1
ATOM 4450 N N . TYR B 1 69 ? 19.436 2.553 91.060 1.00 18.53 66 TYR B N 1
ATOM 4451 C CA . TYR B 1 69 ? 19.366 1.274 91.758 1.00 21.05 66 TYR B CA 1
ATOM 4452 C C . TYR B 1 69 ? 18.871 1.475 93.199 1.00 25.01 66 TYR B C 1
ATOM 4453 O O . TYR B 1 69 ? 18.106 0.664 93.731 1.00 22.07 66 TYR B O 1
ATOM 4462 N N . HIS B 1 70 ? 19.300 2.565 93.826 1.00 20.71 67 HIS B N 1
ATOM 4463 C CA . HIS B 1 70 ? 18.870 2.865 95.192 1.00 19.95 67 HIS B CA 1
ATOM 4464 C C . HIS B 1 70 ? 17.727 3.881 95.298 1.00 26.87 67 HIS B C 1
ATOM 4465 O O . HIS B 1 70 ? 16.984 3.880 96.281 1.00 27.73 67 HIS B O 1
ATOM 4472 N N . HIS B 1 71 ? 17.585 4.742 94.295 1.00 19.78 68 HIS B N 1
ATOM 4473 C CA A HIS B 1 71 ? 16.642 5.861 94.317 0.50 18.31 68 HIS B CA 1
ATOM 4474 C CA B HIS B 1 71 ? 16.605 5.818 94.401 0.50 18.37 68 HIS B CA 1
ATOM 4475 C C . HIS B 1 71 ? 15.318 5.562 93.619 1.00 18.70 68 HIS B C 1
ATOM 4476 O O . HIS B 1 71 ? 14.432 6.419 93.582 1.00 21.72 68 HIS B O 1
ATOM 4489 N N . TYR B 1 72 ? 15.197 4.380 93.020 1.00 21.11 69 TYR B N 1
ATOM 4490 C CA . TYR B 1 72 ? 14.064 4.120 9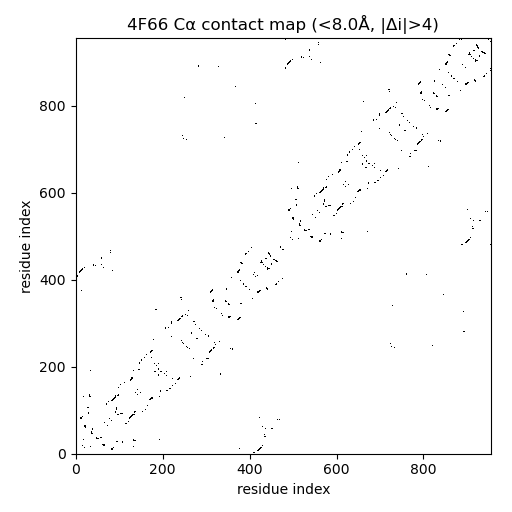2.124 1.00 19.48 69 TYR B CA 1
ATOM 4491 C C . TYR B 1 72 ? 12.676 4.359 92.730 1.00 19.27 69 TYR B C 1
ATOM 4492 O O . TYR B 1 72 ? 11.770 4.788 92.024 1.00 21.77 69 TYR B O 1
ATOM 4501 N N . LYS B 1 73 ? 12.488 4.095 94.022 1.00 20.50 70 LYS B N 1
ATOM 4502 C CA . LYS B 1 73 ? 11.158 4.289 94.585 1.00 20.76 70 LYS B CA 1
ATOM 4503 C C . LYS B 1 73 ? 10.757 5.761 94.549 1.00 21.35 70 LYS B C 1
ATOM 4504 O O . LYS B 1 73 ? 9.626 6.096 94.204 1.00 22.31 70 LYS B O 1
ATOM 4510 N N . GLU B 1 74 ? 11.695 6.635 94.894 1.00 19.84 71 GLU B N 1
ATOM 4511 C CA . GLU B 1 74 ? 11.455 8.074 94.806 1.00 19.52 71 GLU B CA 1
ATOM 4512 C C . GLU B 1 74 ? 11.358 8.567 93.364 1.00 19.27 71 GLU B C 1
ATOM 4513 O O . GLU B 1 74 ? 10.519 9.411 93.053 1.00 20.17 71 GLU B O 1
ATOM 4519 N N . ASP B 1 75 ? 12.212 8.048 92.484 1.00 17.75 72 ASP B N 1
ATOM 4520 C CA . ASP B 1 75 ? 12.156 8.421 91.075 1.00 18.00 72 ASP B CA 1
ATOM 4521 C C . ASP B 1 75 ? 10.823 8.019 90.447 1.00 18.24 72 ASP B C 1
ATOM 4522 O O . ASP B 1 75 ? 10.212 8.794 89.710 1.00 18.51 72 ASP B O 1
ATOM 4527 N N . VAL B 1 76 ? 10.358 6.810 90.746 1.00 18.92 73 VAL B N 1
ATOM 4528 C CA . VAL B 1 76 ? 9.085 6.344 90.201 1.00 19.50 73 VAL B CA 1
ATOM 4529 C C . VAL B 1 76 ? 7.916 7.209 90.696 1.00 18.57 73 VAL B C 1
ATOM 4530 O O . VAL B 1 76 ? 6.966 7.460 89.952 1.00 19.04 73 VAL B O 1
ATOM 4534 N N . LYS B 1 77 ? 7.999 7.685 91.939 1.00 18.02 74 LYS B N 1
ATOM 4535 C CA . LYS B 1 77 ? 7.027 8.653 92.446 1.00 16.29 74 LYS B CA 1
ATOM 4536 C C . LYS B 1 77 ? 6.940 9.875 91.542 1.00 20.00 74 LYS B C 1
ATOM 4537 O O . LYS B 1 77 ? 5.860 10.423 91.330 1.00 20.59 74 LYS B O 1
ATOM 4543 N N . LEU B 1 78 ? 8.084 10.318 91.025 1.00 19.04 75 LEU B N 1
ATOM 4544 C CA . LEU B 1 78 ? 8.106 11.498 90.164 1.00 20.11 75 LEU B CA 1
ATOM 4545 C C . LEU B 1 78 ? 7.462 11.183 88.820 1.00 16.65 75 LEU B C 1
ATOM 4546 O O . LEU B 1 78 ? 6.708 12.002 88.291 1.00 18.24 75 LEU B O 1
ATOM 4551 N N . PHE B 1 79 ? 7.752 10.000 88.278 1.00 17.64 76 PHE B N 1
ATOM 4552 C CA . PHE B 1 79 ? 7.119 9.555 87.032 1.00 16.98 76 PHE B CA 1
ATOM 4553 C C . PHE B 1 79 ? 5.597 9.539 87.212 1.00 19.34 76 PHE B C 1
ATOM 4554 O O . PHE B 1 79 ? 4.856 9.948 86.318 1.00 16.67 76 PHE B O 1
ATOM 4562 N N . ALA B 1 80 ? 5.138 9.076 88.375 1.00 17.72 77 ALA B N 1
ATOM 4563 C CA . ALA B 1 80 ? 3.705 9.031 88.667 1.00 17.51 77 ALA B CA 1
ATOM 4564 C C . ALA B 1 80 ? 3.097 10.433 88.761 1.00 18.72 77 ALA B C 1
ATOM 4565 O O . ALA B 1 80 ? 1.954 10.654 88.351 1.00 19.38 77 ALA B O 1
ATOM 4567 N N . GLU B 1 81 ? 3.858 11.376 89.311 1.00 18.51 78 GLU B N 1
ATOM 4568 C CA A GLU B 1 81 ? 3.397 12.754 89.412 0.50 19.58 78 GLU B CA 1
ATOM 4569 C CA B GLU B 1 81 ? 3.401 12.756 89.410 0.50 19.61 78 GLU B CA 1
ATOM 4570 C C . GLU B 1 81 ? 3.194 13.356 88.017 1.00 17.80 78 GLU B C 1
ATOM 4571 O O . GLU B 1 81 ? 2.249 14.113 87.791 1.00 18.73 78 GLU B O 1
ATOM 4582 N N . MET B 1 82 ? 4.075 13.014 87.079 1.00 15.51 79 MET B N 1
ATOM 4583 C CA . MET B 1 82 ? 3.883 13.477 85.712 1.00 14.04 79 MET B CA 1
ATOM 4584 C C . MET B 1 82 ? 2.735 12.730 85.041 1.00 17.47 79 MET B C 1
ATOM 4585 O O . MET B 1 82 ? 2.214 13.174 84.013 1.00 19.05 79 MET B O 1
ATOM 4590 N N . GLY B 1 83 ? 2.349 11.601 85.626 1.00 18.06 80 GLY B N 1
ATOM 4591 C CA . GLY B 1 83 ? 1.244 10.808 85.117 1.00 18.11 80 GLY B CA 1
ATOM 4592 C C . GLY B 1 83 ? 1.640 9.810 84.043 1.00 14.76 80 GLY B C 1
ATOM 4593 O O . GLY B 1 83 ? 0.822 9.471 83.181 1.00 16.76 80 GLY B O 1
ATOM 4594 N N . PHE B 1 84 ? 2.874 9.315 84.093 1.00 15.24 81 PHE B N 1
ATOM 4595 C CA . PHE B 1 84 ? 3.286 8.315 83.114 1.00 15.24 81 PHE B CA 1
ATOM 4596 C C . PHE B 1 84 ? 2.259 7.178 83.047 1.00 13.80 81 PHE B C 1
ATOM 4597 O O . PHE B 1 84 ? 1.768 6.708 84.075 1.00 16.96 81 PHE B O 1
ATOM 4605 N N . LYS B 1 85 ? 1.973 6.723 81.828 1.00 13.67 82 LYS B N 1
ATOM 4606 C CA . LYS B 1 85 ? 1.176 5.511 81.596 1.00 16.22 82 LYS B CA 1
ATOM 4607 C C . LYS B 1 85 ? 2.082 4.295 81.394 1.00 15.29 82 LYS B C 1
ATOM 4608 O O . LYS B 1 85 ? 1.640 3.144 81.506 1.00 14.89 82 LYS B O 1
ATOM 4614 N N . CYS B 1 86 ? 3.344 4.552 81.075 1.00 14.16 83 CYS B N 1
ATOM 4615 C CA . CYS B 1 86 ? 4.325 3.487 80.933 1.00 14.89 83 CYS B CA 1
ATOM 4616 C C . CYS B 1 86 ? 5.718 4.000 81.251 1.00 13.55 83 CYS B C 1
ATOM 4617 O O . CYS B 1 86 ? 5.948 5.208 81.330 1.00 14.80 83 CYS B O 1
ATOM 4620 N N . PHE B 1 87 ? 6.649 3.068 81.433 1.00 12.80 84 PHE B N 1
ATOM 4621 C CA . PHE B 1 87 ? 8.033 3.410 81.701 1.00 13.20 84 PHE B CA 1
ATOM 4622 C C . PHE B 1 87 ? 8.899 2.398 80.984 1.00 14.23 84 PHE B C 1
ATOM 4623 O O . PHE B 1 87 ? 8.794 1.200 81.237 1.00 14.15 84 PHE B O 1
ATOM 4631 N N . ARG B 1 88 ? 9.730 2.886 80.076 1.00 14.10 85 ARG B N 1
ATOM 4632 C CA . ARG B 1 88 ? 10.598 2.018 79.305 1.00 15.59 85 ARG B CA 1
ATOM 4633 C C . ARG B 1 88 ? 11.984 1.984 79.902 1.00 17.89 85 ARG B C 1
ATO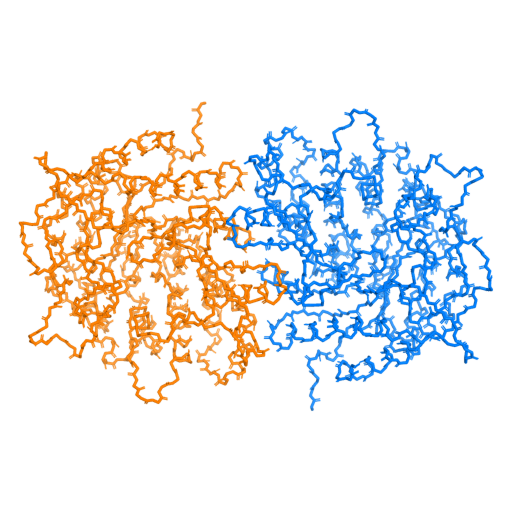M 4634 O O . ARG B 1 88 ? 12.588 3.020 80.154 1.00 19.08 85 ARG B O 1
ATOM 4642 N N . THR B 1 89 ? 12.482 0.783 80.138 1.00 15.56 86 THR B N 1
ATOM 4643 C CA . THR B 1 89 ? 13.856 0.628 80.570 1.00 12.94 86 THR B CA 1
ATOM 4644 C C . THR B 1 89 ? 14.380 -0.701 80.071 1.00 13.67 86 THR B C 1
ATOM 4645 O O . THR B 1 89 ? 13.676 -1.417 79.357 1.00 14.35 86 THR B O 1
ATOM 4649 N N . SER B 1 90 ? 15.613 -1.024 80.428 1.00 13.13 87 SER B N 1
ATOM 4650 C CA . SER B 1 90 ? 16.151 -2.318 80.046 1.00 13.10 87 SER B CA 1
ATOM 4651 C C . SER B 1 90 ? 16.383 -3.164 81.273 1.00 14.10 87 SER B C 1
ATOM 4652 O O . SER B 1 90 ? 16.543 -2.652 82.384 1.00 14.92 87 SER B O 1
ATOM 4655 N N . ILE B 1 91 ? 16.361 -4.470 81.066 1.00 14.00 88 ILE B N 1
ATOM 4656 C CA . ILE B 1 91 ? 16.821 -5.399 82.092 1.00 13.86 88 ILE B CA 1
ATOM 4657 C C . ILE B 1 91 ? 18.312 -5.589 81.867 1.00 15.25 88 ILE B C 1
ATOM 4658 O O . ILE B 1 91 ? 18.728 -6.048 80.804 1.00 14.13 88 ILE B O 1
ATOM 4663 N N . ALA B 1 92 ? 19.121 -5.216 82.855 1.00 14.91 89 ALA B N 1
ATOM 4664 C CA . ALA B 1 92 ? 20.568 -5.358 82.736 1.00 15.42 89 ALA B CA 1
ATOM 4665 C C . ALA B 1 92 ? 20.928 -6.832 82.594 1.00 15.60 89 ALA B C 1
ATOM 4666 O O . ALA B 1 92 ? 20.805 -7.605 83.545 1.00 17.41 89 ALA B O 1
ATOM 4668 N N . TRP B 1 93 ? 21.371 -7.215 81.403 1.00 14.64 90 TRP B N 1
ATOM 4669 C CA . TRP B 1 93 ? 21.825 -8.571 81.142 1.00 13.23 90 TRP B CA 1
ATOM 4670 C C . TRP B 1 93 ? 22.771 -9.053 82.246 1.00 15.57 90 TRP B C 1
ATOM 4671 O O . TRP B 1 93 ? 22.618 -10.161 82.732 1.00 16.79 90 TRP B O 1
ATOM 4682 N N . THR B 1 94 ? 23.720 -8.212 82.655 1.00 16.28 91 THR B N 1
ATOM 4683 C CA . THR B 1 94 ? 24.710 -8.603 83.663 1.00 18.21 91 THR B CA 1
ATOM 4684 C C . THR B 1 94 ? 24.150 -8.772 85.070 1.00 16.97 91 THR B C 1
ATOM 4685 O O . THR B 1 94 ? 24.837 -9.313 85.928 1.00 17.60 91 THR B O 1
ATOM 4689 N N . ARG B 1 95 ? 22.931 -8.295 85.321 1.00 16.98 92 ARG B N 1
ATOM 4690 C CA . ARG B 1 95 ? 22.302 -8.572 86.614 1.00 18.93 92 ARG B CA 1
ATOM 4691 C C . ARG B 1 95 ? 21.680 -9.962 86.627 1.00 19.81 92 ARG B C 1
ATOM 4692 O O . ARG B 1 95 ? 21.512 -10.565 87.688 1.00 20.91 92 ARG B O 1
ATOM 4700 N N . ILE B 1 96 ? 21.328 -10.467 85.452 1.00 19.30 93 ILE B N 1
ATOM 4701 C CA . ILE B 1 96 ? 20.681 -11.769 85.368 1.00 16.18 93 ILE B CA 1
ATOM 4702 C C . ILE B 1 96 ? 21.681 -12.892 85.071 1.00 18.69 93 ILE B C 1
ATOM 4703 O O . ILE B 1 96 ? 21.563 -13.990 85.598 1.00 23.16 93 ILE B O 1
ATOM 4708 N N . PHE B 1 97 ? 22.653 -12.602 84.213 1.00 17.31 94 PHE B N 1
ATOM 4709 C CA . PHE B 1 97 ? 23.736 -13.518 83.891 1.00 18.95 94 PHE B CA 1
ATOM 4710 C C . PHE B 1 97 ? 25.022 -12.706 83.867 1.00 22.83 94 PHE B C 1
ATOM 4711 O O . PHE B 1 97 ? 25.412 -12.173 82.830 1.00 20.61 94 PHE B O 1
ATOM 4719 N N . PRO B 1 98 ? 25.673 -12.587 85.031 1.00 19.52 95 PRO B N 1
ATOM 4720 C CA . PRO B 1 98 ? 26.852 -11.732 85.193 1.00 21.74 95 PRO B CA 1
ATOM 4721 C C . PRO B 1 98 ? 27.928 -11.983 84.145 1.00 23.88 95 PRO B C 1
ATOM 4722 O O . PRO B 1 98 ? 28.503 -11.023 83.627 1.00 22.42 95 PRO B O 1
ATOM 4726 N N . LYS B 1 99 ? 28.186 -13.249 83.835 1.00 23.69 96 LYS B N 1
ATOM 4727 C CA . LYS B 1 99 ? 29.187 -13.601 82.831 1.00 22.42 96 LYS B CA 1
ATOM 4728 C C . LYS B 1 99 ? 28.543 -13.892 81.482 1.00 21.35 96 LYS B C 1
ATOM 4729 O O . LYS B 1 99 ? 29.140 -13.654 80.428 1.00 23.25 96 LYS B O 1
ATOM 4735 N N . GLY B 1 100 ? 27.320 -14.408 81.523 1.00 21.76 97 GLY B N 1
ATOM 4736 C CA . GLY B 1 100 ? 26.559 -14.664 80.314 1.00 22.02 97 GLY B CA 1
ATOM 4737 C C . GLY B 1 100 ? 26.320 -16.133 80.050 1.00 22.38 97 GLY B C 1
ATOM 4738 O O . GLY B 1 100 ? 25.296 -16.506 79.487 1.00 25.01 97 GLY B O 1
ATOM 4739 N N . ASP B 1 101 ? 27.266 -16.974 80.460 1.00 22.18 98 ASP B N 1
ATOM 4740 C CA . ASP B 1 101 ? 27.209 -18.394 80.148 1.00 23.94 98 ASP B CA 1
ATOM 4741 C C . ASP B 1 101 ? 26.887 -19.280 81.353 1.00 24.56 98 ASP B C 1
ATOM 4742 O O . ASP B 1 101 ? 27.120 -20.487 81.313 1.00 26.32 98 ASP B O 1
ATOM 4747 N N . GLU B 1 102 ? 26.352 -18.685 82.417 1.00 24.03 99 GLU B N 1
ATOM 4748 C CA . GLU B 1 102 ? 25.955 -19.456 83.588 1.00 25.02 99 GLU B CA 1
ATOM 4749 C C . GLU B 1 102 ? 24.777 -20.366 83.263 1.00 21.39 99 GLU B C 1
ATOM 4750 O O . GLU B 1 102 ? 23.947 -20.042 82.415 1.00 23.35 99 GLU B O 1
ATOM 4756 N N . ALA B 1 103 ? 24.714 -21.498 83.957 1.00 26.60 100 ALA B N 1
ATOM 4757 C CA . ALA B 1 103 ? 23.619 -22.452 83.810 1.00 28.10 100 ALA B CA 1
ATOM 4758 C C . ALA B 1 103 ? 22.312 -21.929 84.398 1.00 27.18 100 ALA B C 1
ATOM 4759 O O . ALA B 1 103 ? 21.232 -22.251 83.907 1.00 29.25 100 ALA B O 1
ATOM 4761 N N . GLU B 1 104 ? 22.413 -21.136 85.461 1.00 26.62 101 GLU B N 1
ATOM 4762 C CA . GLU B 1 104 ? 21.232 -20.619 86.147 1.00 26.91 101 GLU B CA 1
ATOM 4763 C C . GLU B 1 104 ? 21.310 -19.106 86.300 1.00 24.94 101 GLU B C 1
ATOM 4764 O O . GLU B 1 104 ? 22.401 -18.549 86.434 1.00 25.44 101 GLU B O 1
ATOM 4770 N N . PRO B 1 105 ? 20.148 -18.431 86.286 1.00 26.57 102 PRO B N 1
ATOM 4771 C CA . PRO B 1 105 ? 20.137 -16.972 86.400 1.00 26.68 102 PRO B CA 1
ATOM 4772 C C . PRO B 1 105 ? 20.425 -16.503 87.823 1.00 22.97 102 PRO B C 1
ATOM 4773 O O . PRO B 1 105 ? 20.410 -17.298 88.773 1.00 26.31 102 PRO B O 1
ATOM 4777 N N . ASN B 1 106 ? 20.717 -15.216 87.949 1.00 23.60 103 ASN B N 1
ATOM 4778 C CA . ASN B 1 106 ? 21.026 -14.598 89.222 1.00 20.70 103 ASN B CA 1
ATOM 4779 C C . ASN B 1 106 ? 19.753 -14.130 89.914 1.00 20.77 103 ASN B C 1
ATOM 4780 O O . ASN B 1 106 ? 19.060 -13.232 89.429 1.00 21.06 103 ASN B O 1
ATOM 4785 N N . GLU B 1 107 ? 19.445 -14.744 91.052 1.00 22.98 104 GLU B N 1
ATOM 4786 C CA . GLU B 1 107 ? 18.225 -14.422 91.795 1.00 23.13 104 GLU B CA 1
ATOM 4787 C C . GLU B 1 107 ? 18.144 -12.967 92.277 1.00 23.07 104 GLU B C 1
ATOM 4788 O O . GLU B 1 107 ? 17.089 -12.333 92.168 1.00 24.76 104 GLU B O 1
ATOM 4794 N N . ALA B 1 108 ? 19.241 -12.433 92.809 1.00 23.91 105 ALA B N 1
ATOM 4795 C CA . ALA B 1 108 ? 19.258 -11.028 93.236 1.00 23.31 105 ALA B CA 1
ATOM 4796 C C . ALA B 1 108 ? 18.928 -10.054 92.090 1.00 21.50 105 ALA B C 1
ATOM 4797 O O . ALA B 1 108 ? 18.241 -9.049 92.291 1.00 20.56 105 ALA B O 1
ATOM 4799 N N . GLY B 1 109 ? 19.422 -10.349 90.891 1.00 20.56 106 GLY B N 1
ATOM 4800 C CA . GLY B 1 109 ? 19.104 -9.536 89.731 1.00 18.81 106 GLY B CA 1
ATOM 4801 C C . GLY B 1 109 ? 17.632 -9.630 89.373 1.00 21.67 106 GLY B C 1
ATOM 4802 O O . GLY B 1 109 ? 16.983 -8.620 89.100 1.00 18.67 106 GLY B O 1
ATOM 4803 N N . LEU B 1 110 ? 17.097 -10.849 89.360 1.00 18.42 107 LEU B N 1
ATOM 4804 C CA . LEU B 1 110 ? 15.697 -11.031 89.001 1.00 18.81 107 LEU B CA 1
ATOM 4805 C C . LEU B 1 110 ? 14.805 -10.339 90.018 1.00 17.59 107 LEU B C 1
ATOM 4806 O O . LEU B 1 110 ? 13.793 -9.734 89.664 1.00 20.20 107 LEU B O 1
ATOM 4811 N N . GLN B 1 111 ? 15.195 -10.414 91.284 1.00 19.59 108 GLN B N 1
ATOM 4812 C CA . GLN B 1 111 ? 14.424 -9.779 92.331 1.00 19.28 108 GLN B CA 1
ATOM 4813 C C . GLN B 1 111 ? 14.401 -8.264 92.177 1.00 20.09 108 GLN B C 1
ATOM 4814 O O . GLN B 1 111 ? 13.392 -7.626 92.472 1.00 19.91 108 GLN B O 1
ATOM 4820 N N . PHE B 1 112 ? 15.507 -7.680 91.722 1.00 19.57 109 PHE B N 1
ATOM 4821 C CA . PHE B 1 112 ? 15.544 -6.230 91.562 1.00 19.09 109 PHE B CA 1
ATOM 4822 C C . PHE B 1 112 ? 14.488 -5.774 90.566 1.00 19.85 109 PHE B C 1
ATOM 4823 O O . PHE B 1 112 ? 13.804 -4.781 90.805 1.00 19.48 109 PHE B O 1
ATOM 4831 N N . TYR B 1 113 ? 14.356 -6.491 89.453 1.00 18.77 110 TYR B N 1
ATOM 4832 C CA . TYR B 1 113 ? 13.364 -6.103 88.448 1.00 16.71 110 TYR B CA 1
ATOM 4833 C C . TYR B 1 113 ? 11.936 -6.422 88.887 1.00 18.31 110 TYR B C 1
ATOM 4834 O O . TYR B 1 113 ? 11.002 -5.699 88.529 1.00 17.44 110 TYR B O 1
ATOM 4843 N N . ASP B 1 114 ? 11.768 -7.468 89.695 1.00 19.66 111 ASP B N 1
ATOM 4844 C CA . ASP B 1 114 ? 10.488 -7.682 90.354 1.00 17.75 111 ASP B CA 1
ATOM 4845 C C . ASP B 1 114 ? 10.120 -6.450 91.175 1.00 18.51 111 ASP B C 1
ATOM 4846 O O . ASP B 1 114 ? 9.003 -5.935 91.086 1.00 19.35 111 ASP B O 1
ATOM 4851 N N . ASP B 1 115 ? 11.068 -5.974 91.977 1.00 19.67 112 ASP B N 1
ATOM 4852 C CA . ASP B 1 115 ? 10.827 -4.806 92.815 1.00 21.39 112 ASP B CA 1
ATOM 4853 C C . ASP B 1 115 ? 10.536 -3.572 91.979 1.00 21.09 112 ASP B C 1
ATOM 4854 O O . ASP B 1 115 ? 9.599 -2.829 92.258 1.00 21.28 112 ASP B O 1
ATOM 4859 N N . LEU B 1 116 ? 11.337 -3.353 90.943 1.00 17.67 113 LEU B N 1
ATOM 4860 C CA . LEU B 1 116 ? 11.147 -2.185 90.095 1.00 16.51 113 LEU B CA 1
ATOM 4861 C C . LEU B 1 116 ? 9.813 -2.217 89.349 1.00 19.44 113 LEU B C 1
ATOM 4862 O O . LEU B 1 116 ? 9.074 -1.236 89.349 1.00 16.60 113 LEU B O 1
ATOM 4867 N N . PHE B 1 117 ? 9.497 -3.339 88.710 1.00 18.29 114 PHE B N 1
ATOM 4868 C CA . PHE B 1 117 ? 8.246 -3.430 87.966 1.00 17.10 114 PHE B CA 1
ATOM 4869 C C . PHE B 1 117 ? 7.044 -3.350 88.907 1.00 17.55 114 PHE B C 1
ATOM 4870 O O . PHE B 1 117 ? 6.030 -2.751 88.570 1.00 18.04 114 PHE B O 1
ATOM 4878 N N . ASP B 1 118 ? 7.161 -3.954 90.086 1.00 19.08 115 ASP B N 1
ATOM 4879 C CA . ASP B 1 118 ? 6.084 -3.869 91.069 1.00 20.22 115 ASP B CA 1
ATOM 4880 C C . ASP B 1 118 ? 5.827 -2.423 91.462 1.00 17.53 115 ASP B C 1
ATOM 4881 O O . ASP B 1 118 ? 4.678 -2.014 91.653 1.00 20.29 115 ASP B O 1
ATOM 4886 N N . GLU B 1 119 ? 6.900 -1.652 91.597 1.00 18.91 116 GLU B N 1
ATOM 4887 C CA . GLU B 1 119 ? 6.781 -0.268 92.028 1.00 19.07 116 GLU B CA 1
ATOM 4888 C C . GLU B 1 119 ? 6.081 0.543 90.940 1.00 19.94 116 GLU B C 1
ATOM 4889 O O . GLU B 1 119 ? 5.204 1.358 91.227 1.00 20.39 116 GLU B O 1
ATOM 4895 N N . CYS B 1 120 ? 6.448 0.296 89.688 1.00 18.09 117 CYS B N 1
ATOM 4896 C CA . CYS B 1 120 ? 5.790 0.962 88.567 1.00 18.38 117 CYS B CA 1
ATOM 4897 C C . CYS B 1 120 ? 4.297 0.662 88.562 1.00 19.08 117 CYS B C 1
ATOM 4898 O O . CYS B 1 120 ? 3.470 1.569 88.448 1.00 18.15 117 CYS B O 1
ATOM 4901 N N . LEU B 1 121 ? 3.961 -0.615 88.692 1.00 18.07 118 LEU B N 1
ATOM 4902 C CA . LEU B 1 121 ? 2.577 -1.052 88.593 1.00 18.61 118 LEU B CA 1
ATOM 4903 C C . LEU B 1 121 ? 1.703 -0.486 89.709 1.00 22.54 118 LEU B C 1
ATOM 4904 O O . LEU B 1 121 ? 0.508 -0.276 89.509 1.00 23.43 118 LEU B O 1
ATOM 4909 N N . LYS B 1 122 ? 2.307 -0.232 90.870 1.00 18.54 119 LYS B N 1
ATOM 4910 C CA . LYS B 1 122 ? 1.606 0.400 91.989 1.00 19.80 119 LYS B CA 1
ATOM 4911 C C . LYS B 1 122 ? 0.987 1.734 91.600 1.00 19.92 119 LYS B C 1
ATOM 4912 O O . LYS B 1 122 ? -0.031 2.135 92.157 1.00 20.13 119 LYS B O 1
ATOM 4918 N N . TYR B 1 123 ? 1.624 2.432 90.671 1.00 19.21 120 TYR B N 1
ATOM 4919 C CA . TYR B 1 123 ? 1.170 3.747 90.242 1.00 20.83 120 TYR B CA 1
ATOM 4920 C C . TYR B 1 123 ? 0.484 3.693 88.878 1.00 22.83 120 TYR B C 1
ATOM 4921 O O . TYR B 1 123 ? 0.242 4.730 88.261 1.00 23.08 120 TYR B O 1
ATOM 4930 N N . GLY B 1 124 ? 0.176 2.489 88.408 1.00 19.45 121 GLY B N 1
ATOM 4931 C CA . GLY B 1 124 ? -0.490 2.339 87.125 1.00 21.99 121 GLY B CA 1
ATOM 4932 C C . GLY B 1 124 ? 0.434 2.600 85.950 1.00 22.59 121 GLY B C 1
ATOM 4933 O O . GLY B 1 124 ? -0.004 3.015 84.873 1.00 23.48 121 GLY B O 1
ATOM 4934 N N . ILE B 1 125 ? 1.722 2.355 86.155 1.00 16.47 122 ILE B N 1
ATOM 4935 C CA . ILE B 1 125 ? 2.709 2.557 85.102 1.00 14.99 122 ILE B CA 1
ATOM 4936 C C . ILE B 1 125 ? 3.132 1.208 84.546 1.00 15.14 122 ILE B C 1
ATOM 4937 O O . ILE B 1 125 ? 3.721 0.399 85.258 1.00 18.77 122 ILE B O 1
ATOM 4942 N N . GLU B 1 126 ? 2.828 0.978 83.274 1.00 14.94 123 GLU B N 1
ATOM 4943 C CA . GLU B 1 126 ? 3.173 -0.282 82.608 1.00 15.68 123 GLU B CA 1
ATOM 4944 C C . GLU B 1 126 ? 4.640 -0.304 82.195 1.00 16.69 123 GLU B C 1
ATOM 4945 O O . GLU B 1 126 ? 5.095 0.589 81.485 1.00 15.26 123 GLU B O 1
ATOM 4951 N N . PRO B 1 127 ? 5.395 -1.330 82.630 1.00 15.76 124 PRO B N 1
ATOM 4952 C CA . PRO B 1 127 ? 6.774 -1.447 82.141 1.00 14.98 124 PRO B CA 1
ATOM 4953 C C . PRO B 1 127 ? 6.848 -1.769 80.648 1.00 14.95 124 PRO B C 1
ATOM 4954 O O . PRO B 1 127 ? 6.020 -2.502 80.118 1.00 16.48 124 PRO B O 1
ATOM 4958 N N . VAL B 1 128 ? 7.845 -1.197 79.989 1.00 11.90 125 VAL B N 1
ATOM 4959 C CA . VAL B 1 128 ? 8.170 -1.531 78.617 1.00 13.24 125 VAL B CA 1
ATOM 4960 C C . VAL B 1 128 ? 9.639 -1.914 78.679 1.00 18.51 125 VAL B C 1
ATOM 4961 O O . VAL B 1 128 ? 10.463 -1.099 79.067 1.00 19.99 125 VAL B O 1
ATOM 4965 N N . VAL B 1 129 ? 9.973 -3.151 78.319 1.00 13.42 126 VAL B N 1
ATOM 4966 C CA . VAL B 1 129 ? 11.317 -3.656 78.582 1.00 12.31 126 VAL B CA 1
ATOM 4967 C C . VAL B 1 129 ? 12.095 -3.986 77.314 1.00 11.35 126 VAL B C 1
ATOM 4968 O O . VAL B 1 129 ? 11.609 -4.716 76.454 1.00 14.16 126 VAL B O 1
ATOM 4972 N N . THR B 1 130 ? 13.294 -3.419 77.218 1.00 13.23 127 THR B N 1
ATOM 4973 C CA . THR B 1 130 ? 14.271 -3.779 76.191 1.00 11.96 127 THR B CA 1
ATOM 4974 C C . THR B 1 130 ? 15.191 -4.854 76.775 1.00 13.77 127 THR B C 1
ATOM 4975 O O . THR B 1 130 ? 15.770 -4.662 77.842 1.00 13.33 127 THR B O 1
ATOM 4979 N N . LEU B 1 131 ? 15.336 -5.984 76.089 1.00 11.84 128 LEU B N 1
ATOM 4980 C CA . LEU B 1 131 ? 16.194 -7.052 76.596 1.00 13.18 128 LEU B CA 1
ATOM 4981 C C . LEU B 1 131 ? 17.692 -6.740 76.528 1.00 14.60 128 LEU B C 1
ATOM 4982 O O . LEU B 1 131 ? 18.419 -6.914 77.516 1.00 15.95 128 LEU B O 1
ATOM 4987 N N . SER B 1 132 ? 18.166 -6.296 75.368 1.00 13.50 129 SER B N 1
ATOM 4988 C CA . SER B 1 132 ? 19.573 -5.938 75.233 1.00 14.24 129 SER B CA 1
ATOM 4989 C C . SER B 1 132 ? 19.709 -4.467 74.850 1.00 16.36 129 SER B C 1
ATOM 4990 O O . SER B 1 132 ? 19.319 -4.070 73.756 1.00 14.64 129 SER B O 1
ATOM 4993 N N . HIS B 1 133 ? 20.244 -3.657 75.759 1.00 12.44 130 HIS B N 1
ATOM 4994 C CA . HIS B 1 133 ? 20.452 -2.238 75.506 1.00 14.25 130 HIS B CA 1
ATOM 4995 C C . HIS B 1 133 ? 21.897 -1.819 75.812 1.00 12.89 130 HIS B C 1
ATOM 4996 O O . HIS B 1 133 ? 22.161 -1.146 76.813 1.00 14.31 130 HIS B O 1
ATOM 5003 N N . PHE B 1 134 ? 22.822 -2.235 74.940 1.00 15.32 131 PHE B N 1
ATOM 5004 C CA . PHE B 1 134 ? 24.200 -1.731 74.935 1.00 18.56 131 PHE B CA 1
ATOM 5005 C C . PHE B 1 134 ? 24.918 -2.099 76.222 1.00 14.55 131 PHE B C 1
ATOM 5006 O O . PHE B 1 134 ? 25.710 -1.317 76.737 1.00 18.46 131 PHE B O 1
ATOM 5014 N N . GLU B 1 135 ? 24.645 -3.285 76.744 1.00 14.06 132 GLU B N 1
ATOM 5015 C CA . GLU B 1 135 ? 25.147 -3.608 78.072 1.00 15.10 132 GLU B CA 1
ATOM 5016 C C . GLU B 1 135 ? 25.378 -5.100 78.247 1.00 15.22 132 GLU B C 1
ATOM 5017 O O . GLU B 1 135 ? 25.191 -5.651 79.344 1.00 17.75 132 GLU B O 1
ATOM 5023 N N . LEU B 1 136 ? 25.819 -5.761 77.182 1.00 14.97 133 LEU B N 1
ATOM 5024 C CA . LEU B 1 136 ? 26.056 -7.188 77.302 1.00 15.40 133 LEU B CA 1
ATOM 5025 C C . LEU B 1 136 ? 27.224 -7.472 78.249 1.00 17.42 133 LEU B C 1
ATOM 5026 O O . LEU B 1 136 ? 28.068 -6.607 78.503 1.00 18.29 133 LEU B O 1
ATOM 5031 N N . PRO B 1 137 ? 27.264 -8.684 78.803 1.00 17.92 134 PRO B N 1
ATOM 5032 C CA . PRO B 1 137 ? 28.348 -9.025 79.729 1.00 20.69 134 PRO B CA 1
ATOM 5033 C C . PRO B 1 137 ? 29.708 -8.970 79.044 1.00 21.82 134 PRO B C 1
ATOM 5034 O O . PRO B 1 137 ? 29.879 -9.525 77.958 1.00 20.74 134 PRO B O 1
ATOM 5038 N N . TYR B 1 138 ? 30.666 -8.301 79.679 1.00 20.86 135 TYR B N 1
ATOM 5039 C CA . TYR B 1 138 ? 31.999 -8.164 79.108 1.00 20.80 135 TYR B CA 1
ATOM 5040 C C . TYR B 1 138 ? 32.679 -9.527 78.962 1.00 22.27 135 TYR B C 1
ATOM 5041 O O . TYR B 1 138 ? 33.520 -9.720 78.084 1.00 21.27 135 TYR B O 1
ATOM 5050 N N . HIS B 1 139 ? 32.304 -10.475 79.816 1.00 23.50 136 HIS B N 1
ATOM 5051 C CA . HIS B 1 139 ? 32.828 -11.834 79.723 1.00 22.39 136 HIS B CA 1
ATOM 5052 C C . HIS B 1 139 ? 32.496 -12.452 78.368 1.00 21.62 136 HIS B C 1
ATOM 5053 O O . HIS B 1 139 ? 33.299 -13.190 77.804 1.00 22.06 136 HIS B O 1
ATOM 5060 N N . LEU B 1 140 ? 31.311 -12.158 77.846 1.00 21.15 137 LEU B N 1
ATOM 5061 C CA . LEU B 1 140 ? 30.926 -12.684 76.544 1.00 20.86 137 LEU B CA 1
ATOM 5062 C C . LEU B 1 140 ? 31.829 -12.106 75.462 1.00 20.61 137 LEU B C 1
ATOM 5063 O O . LEU B 1 140 ? 32.132 -12.769 74.477 1.00 23.32 137 LEU B O 1
ATOM 5068 N N . VAL B 1 141 ? 32.276 -10.873 75.659 1.00 20.87 138 VAL B N 1
ATOM 5069 C CA . VAL B 1 141 ? 33.230 -10.264 74.738 1.00 21.59 138 VAL B CA 1
ATOM 5070 C C . VAL B 1 141 ? 34.599 -10.942 74.779 1.00 24.66 138 VAL B C 1
ATOM 5071 O O . VAL B 1 141 ? 35.106 -11.410 73.755 1.00 25.20 138 VAL B O 1
ATOM 5075 N N . THR B 1 142 ? 35.206 -10.994 75.961 1.00 25.48 139 THR B N 1
ATOM 5076 C CA . THR B 1 142 ? 36.559 -11.527 76.071 1.00 24.25 139 THR B CA 1
ATOM 5077 C C . THR B 1 142 ? 36.614 -13.028 75.807 1.00 27.60 139 THR B C 1
ATOM 5078 O O . THR B 1 142 ? 37.568 -13.526 75.205 1.00 28.62 139 THR B O 1
ATOM 5082 N N . GLU B 1 143 ? 35.590 -13.748 76.255 1.00 24.53 140 GLU B N 1
ATOM 5083 C CA . GLU B 1 143 ? 35.628 -15.207 76.207 1.00 23.28 140 GLU B CA 1
ATOM 5084 C C . GLU B 1 143 ? 35.120 -15.793 74.891 1.00 24.29 140 GLU B C 1
ATOM 5085 O O . GLU B 1 143 ? 35.620 -16.821 74.429 1.00 26.57 140 GLU B O 1
ATOM 5091 N N . TYR B 1 144 ? 34.123 -15.148 74.295 1.00 21.06 141 TYR B N 1
ATOM 5092 C CA . TYR B 1 144 ? 33.458 -15.717 73.125 1.00 21.86 141 TYR B CA 1
ATOM 5093 C C . TYR B 1 144 ? 33.565 -14.843 71.882 1.00 21.91 141 TYR B C 1
ATOM 5094 O O . TYR B 1 144 ? 33.333 -15.313 70.769 1.00 26.77 141 TYR B O 1
ATOM 5103 N N . GLY B 1 145 ? 33.901 -13.572 72.076 1.00 24.44 142 GLY B N 1
ATOM 5104 C CA . GLY B 1 145 ? 33.924 -12.612 70.988 1.00 22.23 142 GLY B CA 1
ATOM 5105 C C . GLY B 1 145 ? 32.559 -11.993 70.731 1.00 22.66 142 GLY B C 1
ATOM 5106 O O . GLY B 1 145 ? 32.247 -11.596 69.611 1.00 21.34 142 GLY B O 1
ATOM 5107 N N . GLY B 1 146 ? 31.736 -11.909 71.772 1.00 21.46 143 GLY B N 1
ATOM 5108 C CA . GLY B 1 146 ? 30.428 -11.288 71.643 1.00 17.42 143 GLY B CA 1
ATOM 5109 C C . GLY B 1 146 ? 29.559 -11.973 70.601 1.00 15.79 143 GLY B C 1
ATOM 5110 O O . GLY B 1 146 ? 29.644 -13.194 70.406 1.00 18.31 143 GLY B O 1
ATOM 5111 N N . PHE B 1 147 ? 28.740 -11.188 69.912 1.00 15.13 144 PHE B N 1
ATOM 5112 C CA . PHE B 1 147 ? 27.820 -11.748 68.933 1.00 16.17 144 PHE B CA 1
ATOM 5113 C C . PHE B 1 147 ? 28.460 -12.125 67.605 1.00 17.58 144 PHE B C 1
ATOM 5114 O O . PHE B 1 147 ? 27.754 -12.383 66.636 1.00 17.86 144 PHE B O 1
ATOM 5122 N N . THR B 1 148 ? 29.789 -12.191 67.558 1.00 17.13 145 THR B N 1
ATOM 5123 C CA . THR B 1 148 ? 30.442 -12.807 66.410 1.00 19.71 145 THR B CA 1
ATOM 5124 C C . THR B 1 148 ? 30.384 -14.325 66.550 1.00 18.79 145 THR B C 1
ATOM 5125 O O . THR B 1 148 ? 30.755 -15.062 65.636 1.00 20.93 145 THR B O 1
ATOM 5129 N N . ASN B 1 149 ? 29.927 -14.790 67.712 1.00 18.66 146 ASN B N 1
ATOM 5130 C CA . ASN B 1 149 ? 29.970 -16.213 68.039 1.00 18.21 146 ASN B CA 1
ATOM 5131 C C . ASN B 1 149 ? 28.560 -16.777 68.096 1.00 17.92 146 ASN B C 1
ATOM 5132 O O . ASN B 1 149 ? 27.716 -16.270 68.828 1.00 17.54 146 ASN B O 1
ATOM 5137 N N . ARG B 1 150 ? 28.299 -17.818 67.314 1.00 21.50 147 ARG B N 1
ATOM 5138 C CA . ARG B 1 150 ? 26.973 -18.421 67.284 1.00 19.77 147 ARG B CA 1
ATOM 5139 C C . ARG B 1 150 ? 26.522 -18.869 68.679 1.00 22.90 147 ARG B C 1
ATOM 5140 O O . ARG B 1 150 ? 25.329 -18.885 68.979 1.00 19.62 147 ARG B O 1
ATOM 5148 N N . LYS B 1 151 ? 27.480 -19.214 69.538 1.00 23.52 148 LYS B N 1
ATOM 5149 C CA . LYS B 1 151 ? 27.166 -19.614 70.906 1.00 21.66 148 LYS B CA 1
ATOM 5150 C C . LYS B 1 151 ? 26.432 -18.533 71.685 1.00 19.28 148 LYS B C 1
ATOM 5151 O O . LYS B 1 151 ? 25.663 -18.825 72.598 1.00 21.64 148 LYS B O 1
ATOM 5157 N N . VAL B 1 152 ? 26.689 -17.276 71.346 1.00 18.31 149 VAL B N 1
ATOM 5158 C CA . VAL B 1 152 ? 26.090 -16.172 72.078 1.00 19.46 149 VAL B CA 1
ATOM 5159 C C . VAL B 1 152 ? 24.592 -16.046 71.781 1.00 18.22 149 VAL B C 1
ATOM 5160 O O . VAL B 1 152 ? 23.836 -15.494 72.584 1.00 18.06 149 VAL B O 1
ATOM 5164 N N . ILE B 1 153 ? 24.155 -16.605 70.658 1.00 17.27 150 ILE B N 1
ATOM 5165 C CA . ILE B 1 153 ? 22.726 -16.674 70.380 1.00 15.11 150 ILE B CA 1
ATOM 5166 C C . ILE B 1 153 ? 22.008 -17.424 71.503 1.00 17.79 150 ILE B C 1
ATOM 5167 O O . ILE B 1 153 ? 21.036 -16.916 72.064 1.00 16.56 150 ILE B O 1
ATOM 5172 N N . ASP B 1 154 ? 22.484 -18.630 71.823 1.00 16.56 151 ASP B N 1
ATOM 5173 C CA . ASP B 1 154 ? 21.851 -19.431 72.871 1.00 15.50 151 ASP B CA 1
ATOM 5174 C C . ASP B 1 154 ? 21.899 -18.720 74.224 1.00 18.50 151 ASP B C 1
ATOM 5175 O O . ASP B 1 154 ? 20.942 -18.792 74.996 1.00 20.05 151 ASP B O 1
ATOM 5180 N N . PHE B 1 155 ? 23.009 -18.046 74.517 1.00 17.77 152 PHE B N 1
ATOM 5181 C CA . PHE B 1 155 ? 23.106 -17.286 75.769 1.00 20.36 152 PHE B CA 1
ATOM 5182 C C . PHE B 1 155 ? 22.031 -16.195 75.842 1.00 18.37 152 PHE B C 1
ATOM 5183 O O . PHE B 1 155 ? 21.408 -16.011 76.886 1.00 17.99 152 PHE B O 1
ATOM 5191 N N . PHE B 1 156 ? 21.809 -15.475 74.743 1.00 14.65 153 PHE B N 1
ATOM 5192 C CA . PHE B 1 156 ? 20.781 -14.434 74.732 1.00 13.81 153 PHE B CA 1
ATOM 5193 C C . PHE B 1 156 ? 19.383 -15.027 74.878 1.00 16.00 153 PHE B C 1
ATOM 5194 O O . PHE B 1 156 ? 18.567 -14.525 75.642 1.00 16.08 153 PHE B O 1
ATOM 5202 N N . VAL B 1 157 ? 19.109 -16.095 74.142 1.00 15.80 154 VAL B N 1
ATOM 5203 C CA . VAL B 1 157 ? 17.796 -16.724 74.185 1.00 16.78 154 VAL B CA 1
ATOM 5204 C C . VAL B 1 157 ? 17.491 -17.261 75.586 1.00 17.38 154 VAL B C 1
ATOM 5205 O O . VAL B 1 157 ? 16.363 -17.167 76.065 1.00 19.22 154 VAL B O 1
ATOM 5209 N N . HIS B 1 158 ? 18.508 -17.793 76.253 1.00 16.88 155 HIS B N 1
ATOM 5210 C CA . HIS B 1 158 ? 18.378 -18.246 77.633 1.00 19.00 155 HIS B CA 1
ATOM 5211 C C . HIS B 1 158 ? 17.979 -17.082 78.546 1.00 17.77 155 HIS B C 1
ATOM 5212 O O . HIS B 1 158 ? 17.037 -17.185 79.342 1.00 19.66 155 HIS B O 1
ATOM 5219 N N . PHE B 1 159 ? 18.712 -15.980 78.431 1.00 17.71 156 PHE B N 1
ATOM 5220 C CA . PHE B 1 159 ? 18.427 -14.743 79.157 1.00 14.43 156 PHE B CA 1
ATOM 5221 C C . PHE B 1 159 ? 17.008 -14.261 78.863 1.00 16.10 156 PHE B C 1
ATOM 5222 O O . PHE B 1 159 ? 16.249 -13.954 79.787 1.00 18.06 156 PHE B O 1
ATOM 5230 N N . ALA B 1 160 ? 16.631 -14.225 77.584 1.00 15.44 157 ALA B N 1
ATOM 5231 C CA . ALA B 1 160 ? 15.297 -13.751 77.212 1.00 13.49 157 ALA B CA 1
ATOM 5232 C C . ALA B 1 160 ? 14.215 -14.648 77.810 1.00 16.99 157 ALA B C 1
ATOM 5233 O O . ALA B 1 160 ? 13.233 -14.162 78.390 1.00 17.93 157 ALA B O 1
ATOM 5235 N N . GLU B 1 161 ? 14.405 -15.959 77.689 1.00 17.78 158 GLU B N 1
ATOM 5236 C CA . GLU B 1 161 ? 13.431 -16.915 78.201 1.00 17.96 158 GLU B CA 1
ATOM 5237 C C . GLU B 1 161 ? 13.227 -16.749 79.709 1.00 19.14 158 GLU B C 1
ATOM 5238 O O . GLU B 1 161 ? 12.093 -16.727 80.190 1.00 19.23 158 GLU B O 1
ATOM 5244 N N . VAL B 1 162 ? 14.326 -16.637 80.449 1.00 17.80 159 VAL B N 1
ATOM 5245 C CA . VAL B 1 162 ? 14.256 -16.406 81.893 1.00 16.09 159 VAL B CA 1
ATOM 5246 C C . VAL B 1 162 ? 13.450 -15.148 82.210 1.00 14.93 159 VAL B C 1
ATOM 5247 O O . VAL B 1 162 ? 12.606 -15.146 83.105 1.00 18.75 159 VAL B O 1
ATOM 5251 N N . CYS B 1 163 ? 13.700 -14.076 81.469 1.00 15.24 160 CYS B N 1
ATOM 5252 C CA . CYS B 1 163 ? 12.992 -12.828 81.716 1.00 17.01 160 CYS B CA 1
ATOM 5253 C C . CYS B 1 163 ? 11.515 -12.940 81.370 1.00 18.52 160 CYS B C 1
ATOM 5254 O O . CYS B 1 163 ? 10.657 -12.525 82.154 1.00 16.06 160 CYS B O 1
ATOM 5257 N N . PHE B 1 164 ? 11.213 -13.505 80.202 1.00 19.36 161 PHE B N 1
ATOM 5258 C CA . PHE B 1 164 ? 9.825 -13.665 79.784 1.00 17.00 161 PHE B CA 1
ATOM 5259 C C . PHE B 1 164 ? 9.057 -14.459 80.829 1.00 22.01 161 PHE B C 1
ATOM 5260 O O . PHE B 1 164 ? 7.929 -14.117 81.174 1.00 20.82 161 PHE B O 1
ATOM 5268 N N . ARG B 1 165 ? 9.661 -15.535 81.322 1.00 17.97 162 ARG B N 1
ATOM 5269 C CA . ARG B 1 165 ? 8.979 -16.375 82.299 1.00 20.76 162 ARG B CA 1
ATOM 5270 C C . ARG B 1 165 ? 8.778 -15.653 83.635 1.00 20.74 162 ARG B C 1
ATOM 5271 O O . ARG B 1 165 ? 7.703 -15.736 84.237 1.00 23.17 162 ARG B O 1
ATOM 5279 N N . ARG B 1 166 ? 9.807 -14.944 84.094 1.00 17.32 163 ARG B N 1
ATOM 5280 C CA . ARG B 1 166 ? 9.755 -14.287 85.404 1.00 18.36 163 ARG B CA 1
ATOM 5281 C C . ARG B 1 166 ? 8.719 -13.168 85.406 1.00 18.68 163 ARG B C 1
ATOM 5282 O O . ARG B 1 166 ? 7.987 -13.000 86.382 1.00 19.87 163 ARG B O 1
ATOM 5290 N N . TYR B 1 167 ? 8.647 -12.431 84.298 1.00 16.74 164 TYR B N 1
ATOM 5291 C CA . TYR B 1 167 ? 7.829 -11.224 84.230 1.00 15.56 164 TYR B CA 1
ATOM 5292 C C . TYR B 1 167 ? 6.624 -11.361 83.306 1.00 16.90 164 TYR B C 1
ATOM 5293 O O . TYR B 1 167 ? 6.037 -10.361 82.899 1.00 18.12 164 TYR B O 1
ATOM 5302 N N . LYS B 1 168 ? 6.245 -12.600 82.995 1.00 18.26 165 LYS B N 1
ATOM 5303 C CA . LYS B 1 168 ? 5.171 -12.853 82.032 1.00 18.68 165 LYS B CA 1
ATOM 5304 C C . LYS B 1 168 ? 3.841 -12.207 82.423 1.00 20.65 165 LYS B C 1
ATOM 5305 O O . LYS B 1 168 ? 2.990 -11.958 81.568 1.00 20.56 165 LYS B O 1
ATOM 5311 N N . ASP B 1 169 ? 3.665 -11.938 83.711 1.00 18.00 166 ASP B N 1
ATOM 5312 C CA . ASP B 1 169 ? 2.417 -11.339 84.187 1.00 17.74 166 ASP B CA 1
ATOM 5313 C C . ASP B 1 169 ? 2.610 -9.921 84.722 1.00 21.43 166 ASP B C 1
ATOM 5314 O O . ASP B 1 169 ? 1.728 -9.376 85.375 1.00 24.10 166 ASP B O 1
ATOM 5319 N N . LYS B 1 170 ? 3.762 -9.329 84.432 1.00 18.49 167 LYS B N 1
ATOM 5320 C CA . LYS B 1 170 ? 4.066 -7.980 84.895 1.00 19.26 167 LYS B CA 1
ATOM 5321 C C . LYS B 1 170 ? 4.456 -7.030 83.770 1.00 18.87 167 LYS B C 1
ATOM 5322 O O . LYS B 1 170 ? 4.292 -5.817 83.896 1.00 18.49 167 LYS B O 1
ATOM 5328 N N . VAL B 1 171 ? 4.996 -7.577 82.686 1.00 15.61 168 VAL B N 1
ATOM 5329 C CA . VAL B 1 171 ? 5.459 -6.764 81.565 1.00 13.94 168 VAL B CA 1
ATOM 5330 C C . VAL B 1 171 ? 4.714 -7.154 80.295 1.00 13.78 168 VAL B C 1
ATOM 5331 O O . VAL B 1 171 ? 4.788 -8.301 79.858 1.00 15.37 168 VAL B O 1
ATOM 5335 N N . LYS B 1 172 ? 3.997 -6.198 79.707 1.00 14.61 169 LYS B N 1
ATOM 5336 C CA . LYS B 1 172 ? 3.190 -6.476 78.514 1.00 13.73 169 LYS B CA 1
ATOM 5337 C C . LYS B 1 172 ? 3.903 -6.133 77.213 1.00 13.20 169 LYS B C 1
ATOM 5338 O O . LYS B 1 172 ? 3.534 -6.631 76.155 1.00 14.08 169 LYS B O 1
ATOM 5344 N N . TYR B 1 173 ? 4.912 -5.274 77.303 1.00 13.80 170 TYR B N 1
ATOM 5345 C CA . TYR B 1 173 ? 5.578 -4.733 76.117 1.00 12.34 170 TYR B CA 1
ATOM 5346 C C . TYR B 1 173 ? 7.062 -4.996 76.195 1.00 12.79 170 TYR B C 1
ATOM 5347 O O . TYR B 1 173 ? 7.711 -4.606 77.164 1.00 12.15 170 TYR B O 1
ATOM 5356 N N . TRP B 1 174 ? 7.600 -5.631 75.154 1.00 12.46 171 TRP B N 1
ATOM 5357 C CA . TRP B 1 174 ? 8.993 -6.055 75.133 1.00 12.15 171 TRP B CA 1
ATOM 5358 C C . TRP B 1 174 ? 9.613 -5.672 73.803 1.00 11.60 171 TRP B C 1
ATOM 5359 O O . TRP B 1 174 ? 8.912 -5.603 72.795 1.00 12.11 171 TRP B O 1
ATOM 5370 N N . MET B 1 175 ? 10.923 -5.435 73.818 1.00 11.38 172 MET B N 1
ATOM 5371 C CA . MET B 1 175 ? 11.715 -5.315 72.595 1.00 9.65 172 MET B CA 1
ATOM 5372 C C . MET B 1 175 ? 12.981 -6.131 72.779 1.00 11.52 172 MET B C 1
ATOM 5373 O O . MET B 1 175 ? 13.462 -6.298 73.903 1.00 13.40 172 MET B O 1
ATOM 5378 N N . THR B 1 176 ? 13.529 -6.649 71.681 1.00 11.35 173 THR B N 1
ATOM 5379 C CA . THR B 1 176 ? 14.695 -7.520 71.802 1.00 12.91 173 THR B CA 1
ATOM 5380 C C . THR B 1 176 ? 16.030 -6.768 71.822 1.00 14.48 173 THR B C 1
ATOM 5381 O O . THR B 1 176 ? 16.701 -6.735 72.852 1.00 16.07 173 THR B O 1
ATOM 5385 N N . PHE B 1 177 ? 16.410 -6.162 70.698 1.00 12.79 174 PHE B N 1
ATOM 5386 C CA . PHE B 1 177 ? 17.706 -5.500 70.594 1.00 12.09 174 PHE B CA 1
ATOM 5387 C C . PHE B 1 177 ? 17.579 -4.004 70.366 1.00 14.26 174 PHE B C 1
ATOM 5388 O O . PHE B 1 177 ? 17.096 -3.573 69.318 1.00 12.75 174 PHE B O 1
ATOM 5396 N N . ASN B 1 178 ? 18.012 -3.205 71.338 1.00 12.07 175 ASN B N 1
ATOM 5397 C CA . ASN B 1 178 ? 17.999 -1.759 71.140 1.00 11.94 175 ASN B CA 1
ATOM 5398 C C . ASN B 1 178 ? 18.728 -1.309 69.881 1.00 10.98 175 ASN B C 1
ATOM 5399 O O . ASN B 1 178 ? 19.854 -1.747 69.620 1.00 13.17 175 ASN B O 1
ATOM 5404 N N . GLU B 1 179 ? 18.090 -0.430 69.110 1.00 11.27 176 GLU B N 1
ATOM 5405 C CA . GLU B 1 179 ? 18.714 0.185 67.933 1.00 12.94 176 GLU B CA 1
ATOM 5406 C C . GLU B 1 179 ? 19.632 -0.788 67.215 1.00 13.59 176 GLU B C 1
ATOM 5407 O O . GLU B 1 179 ? 20.831 -0.548 67.064 1.00 13.17 176 GLU B O 1
ATOM 5413 N N . ILE B 1 180 ? 19.057 -1.894 66.758 1.00 11.21 177 ILE B N 1
ATOM 5414 C CA . ILE B 1 180 ? 19.870 -2.989 66.232 1.00 12.86 177 ILE B CA 1
ATOM 5415 C C . ILE B 1 180 ? 20.654 -2.548 64.987 1.00 12.34 177 ILE B C 1
ATOM 5416 O O . ILE B 1 180 ? 21.695 -3.122 64.650 1.00 13.36 177 ILE B O 1
ATOM 5421 N N . ASN B 1 181 ? 20.166 -1.510 64.314 1.00 11.18 178 ASN B N 1
ATOM 5422 C CA . ASN B 1 181 ? 20.803 -1.055 63.094 1.00 13.28 178 ASN B CA 1
ATOM 5423 C C . ASN B 1 181 ? 21.930 -0.039 63.300 1.00 11.96 178 ASN B C 1
ATOM 5424 O O . ASN B 1 181 ? 22.577 0.357 62.341 1.00 17.29 178 ASN B O 1
ATOM 5429 N N . ASN B 1 182 ? 22.168 0.380 64.543 1.00 13.58 179 ASN B N 1
ATOM 5430 C CA . ASN B 1 182 ? 23.240 1.353 64.772 1.00 15.73 179 ASN B CA 1
ATOM 5431 C C . ASN B 1 182 ? 24.571 0.863 64.234 1.00 19.89 179 ASN B C 1
ATOM 5432 O O . ASN B 1 182 ? 25.354 1.630 63.674 1.00 24.26 179 ASN B O 1
ATOM 5437 N N . GLN B 1 183 ? 24.810 -0.427 64.419 1.00 20.44 180 GLN B N 1
ATOM 5438 C CA . GLN B 1 183 ? 26.085 -1.027 64.047 1.00 29.61 180 GLN B CA 1
ATOM 5439 C C . GLN B 1 183 ? 26.373 -0.966 62.557 1.00 28.23 180 GLN B C 1
ATOM 5440 O O . GLN B 1 183 ? 27.494 -1.239 62.133 1.00 32.82 180 GLN B O 1
ATOM 5446 N N . ALA B 1 184 ? 25.373 -0.607 61.758 1.00 25.15 181 ALA B N 1
ATOM 5447 C CA . ALA B 1 184 ? 25.581 -0.397 60.330 1.00 27.25 181 ALA B CA 1
ATOM 5448 C C . ALA B 1 184 ? 26.712 0.598 60.113 1.00 34.51 181 ALA B C 1
ATOM 5449 O O . ALA B 1 184 ? 27.451 0.511 59.130 1.00 30.82 181 ALA B O 1
ATOM 5451 N N . ASN B 1 185 ? 26.839 1.559 61.020 1.00 27.79 182 ASN B N 1
ATOM 5452 C CA . ASN B 1 185 ? 28.018 2.405 61.017 1.00 24.29 182 ASN B CA 1
ATOM 5453 C C . ASN B 1 185 ? 29.152 1.624 61.655 1.00 31.75 182 ASN B C 1
ATOM 5454 O O . ASN B 1 185 ? 29.394 1.726 62.860 1.00 30.13 182 ASN B O 1
ATOM 5459 N N . TYR B 1 186 ? 29.821 0.821 60.830 1.00 31.19 183 TYR B N 1
ATOM 5460 C CA . TYR B 1 186 ? 30.890 -0.060 61.281 1.00 28.07 183 TYR B CA 1
ATOM 5461 C C . TYR B 1 186 ? 32.230 0.660 61.247 1.00 28.71 183 TYR B C 1
ATOM 5462 O O . TYR B 1 186 ? 33.222 0.162 61.772 1.00 29.17 183 TYR B O 1
ATOM 5471 N N . GLN B 1 187 ? 32.253 1.833 60.620 1.00 34.48 184 GLN B N 1
ATOM 5472 C CA . GLN B 1 187 ? 33.493 2.593 60.485 1.00 35.40 184 GLN B CA 1
ATOM 5473 C C . GLN B 1 187 ? 34.001 3.033 61.854 1.00 37.02 184 GLN B C 1
ATOM 5474 O O . GLN B 1 187 ? 35.205 3.026 62.120 1.00 39.11 184 GLN B O 1
ATOM 5480 N N . GLU B 1 188 ? 33.073 3.411 62.727 1.00 35.37 185 GLU B N 1
ATOM 5481 C CA . GLU B 1 188 ? 33.436 3.794 64.085 1.00 34.99 185 GLU B CA 1
ATOM 5482 C C . GLU B 1 188 ? 33.268 2.609 65.031 1.00 37.31 185 GLU B C 1
ATOM 5483 O O . GLU B 1 188 ? 32.511 1.684 64.746 1.00 39.74 185 GLU B O 1
ATOM 5489 N N . ASP B 1 189 ? 33.981 2.636 66.152 1.00 31.85 186 ASP B N 1
ATOM 5490 C CA . ASP B 1 189 ? 33.949 1.522 67.095 1.00 35.77 186 ASP B CA 1
ATOM 5491 C C . ASP B 1 189 ? 32.685 1.476 67.958 1.00 37.65 186 ASP B C 1
ATOM 5492 O O . ASP B 1 189 ? 32.326 0.413 68.467 1.00 37.27 186 ASP B O 1
ATOM 5497 N N . PHE B 1 190 ? 32.013 2.614 68.129 1.00 34.28 187 PHE B N 1
ATOM 5498 C CA . PHE B 1 190 ? 30.913 2.694 69.099 1.00 31.85 187 PHE B CA 1
ATOM 5499 C C . PHE B 1 190 ? 29.826 1.646 68.885 1.00 24.19 187 PHE B C 1
ATOM 5500 O O . PHE B 1 190 ? 29.528 0.858 69.778 1.00 29.56 187 PHE B O 1
ATOM 5508 N N . ALA B 1 191 ? 29.210 1.659 67.711 1.00 27.51 188 ALA B N 1
ATOM 5509 C CA . ALA B 1 191 ? 28.100 0.752 67.458 1.00 20.74 188 ALA B CA 1
ATOM 5510 C C . ALA B 1 191 ? 28.494 -0.736 67.574 1.00 31.94 188 ALA B C 1
ATOM 5511 O O . ALA B 1 191 ? 27.836 -1.493 68.288 1.00 36.46 188 ALA B O 1
ATOM 5513 N N . PRO B 1 192 ? 29.582 -1.159 66.901 1.00 31.15 189 PRO B N 1
ATOM 5514 C CA . PRO B 1 192 ? 29.966 -2.579 66.985 1.00 26.24 189 PRO B CA 1
ATOM 5515 C C . PRO B 1 192 ? 30.232 -3.076 68.405 1.00 31.50 189 PRO B C 1
ATOM 5516 O O . PRO B 1 192 ? 29.881 -4.210 68.762 1.00 26.74 189 PRO B O 1
ATOM 5520 N N . PHE B 1 193 ? 30.861 -2.242 69.221 1.00 31.40 190 PHE B N 1
ATOM 5521 C CA . PHE B 1 193 ? 31.145 -2.645 70.580 1.00 31.39 190 PHE B CA 1
ATOM 5522 C C . PHE B 1 193 ? 29.871 -2.687 71.429 1.00 32.28 190 PHE B C 1
ATOM 5523 O O . PHE B 1 193 ? 29.705 -3.598 72.236 1.00 30.35 190 PHE B O 1
ATOM 5531 N N . THR B 1 194 ? 28.976 -1.715 71.231 1.00 29.79 191 THR B N 1
ATOM 5532 C CA . THR B 1 194 ? 27.744 -1.644 72.026 1.00 30.79 191 THR B CA 1
ATOM 5533 C C . THR B 1 194 ? 26.625 -2.554 71.540 1.00 27.14 191 THR B C 1
ATOM 5534 O O . THR B 1 194 ? 26.047 -3.292 72.337 1.00 44.51 191 THR B O 1
ATOM 5538 N N . ASN B 1 195 ? 26.285 -2.491 70.257 1.00 26.21 192 ASN B N 1
ATOM 5539 C CA . ASN B 1 195 ? 25.270 -3.391 69.750 1.00 24.10 192 ASN B CA 1
ATOM 5540 C C . ASN B 1 195 ? 25.676 -4.841 70.031 1.00 27.79 192 ASN B C 1
ATOM 5541 O O . ASN B 1 195 ? 24.846 -5.656 70.425 1.00 26.32 192 ASN B O 1
ATOM 5546 N N . SER B 1 196 ? 26.962 -5.152 69.863 1.00 22.31 193 SER B N 1
ATOM 5547 C CA . SER B 1 196 ? 27.329 -6.533 69.545 1.00 18.27 193 SER B CA 1
ATOM 5548 C C . SER B 1 196 ? 28.531 -7.154 70.254 1.00 17.85 193 SER B C 1
ATOM 5549 O O . SER B 1 196 ? 28.822 -8.334 70.039 1.00 18.13 193 SER B O 1
ATOM 5552 N N . GLY B 1 197 ? 29.236 -6.385 71.077 1.00 15.71 194 GLY B N 1
ATOM 5553 C CA . GLY B 1 197 ? 30.385 -6.906 71.796 1.00 19.03 194 GLY B CA 1
ATOM 5554 C C . GLY B 1 197 ? 31.554 -7.261 70.895 1.00 20.28 194 GLY B C 1
ATOM 5555 O O . GLY B 1 197 ? 32.312 -8.195 71.177 1.00 21.79 194 GLY B O 1
ATOM 5556 N N . ILE B 1 198 ? 31.686 -6.502 69.810 1.00 20.40 195 ILE B N 1
ATOM 5557 C CA . ILE B 1 198 ? 32.771 -6.689 68.852 1.00 21.60 195 ILE B CA 1
ATOM 5558 C C . ILE B 1 198 ? 33.955 -5.802 69.193 1.00 22.66 195 ILE B C 1
ATOM 5559 O O . ILE B 1 198 ? 33.821 -4.579 69.281 1.00 26.42 195 ILE B O 1
ATOM 5564 N N . VAL B 1 199 ? 35.115 -6.423 69.357 1.00 27.11 196 VAL B N 1
ATOM 5565 C CA . VAL B 1 199 ? 36.363 -5.688 69.465 1.00 30.54 196 VAL B CA 1
ATOM 5566 C C . VAL B 1 199 ? 37.198 -6.027 68.242 1.00 23.73 196 VAL B C 1
ATOM 5567 O O . VAL B 1 199 ? 37.517 -7.185 67.994 1.00 28.86 196 VAL B O 1
ATOM 5571 N N . TYR B 1 200 ? 37.508 -5.006 67.456 1.00 29.55 197 TYR B N 1
ATOM 5572 C CA . TYR B 1 200 ? 38.242 -5.211 66.225 1.00 26.01 197 TYR B CA 1
ATOM 5573 C C . TYR B 1 200 ? 39.739 -5.283 66.487 1.00 32.54 197 TYR B C 1
ATOM 5574 O O . TYR B 1 200 ? 40.243 -4.748 67.479 1.00 37.09 197 TYR B O 1
ATOM 5583 N N . LYS B 1 201 ? 40.442 -5.962 65.591 1.00 31.06 198 LYS B N 1
ATOM 5584 C CA . LYS B 1 201 ? 41.893 -6.028 65.638 1.00 32.34 198 LYS B CA 1
ATOM 5585 C C . LYS B 1 201 ? 42.385 -5.675 64.249 1.00 32.34 198 LYS B C 1
ATOM 5586 O O . LYS B 1 201 ? 41.598 -5.628 63.306 1.00 32.88 198 LYS B O 1
ATOM 5592 N N . GLU B 1 202 ? 43.679 -5.423 64.113 1.00 38.09 199 GLU B N 1
ATOM 5593 C CA A GLU B 1 202 ? 44.232 -5.071 62.813 0.50 38.65 199 GLU B CA 1
ATOM 5594 C CA B GLU B 1 202 ? 44.237 -5.072 62.815 0.50 38.66 199 GLU B CA 1
ATOM 5595 C C . GLU B 1 202 ? 43.975 -6.182 61.798 1.00 37.68 199 GLU B C 1
ATOM 5596 O O . GLU B 1 202 ? 44.161 -7.365 62.092 1.00 37.04 199 GLU B O 1
ATOM 5607 N N . GLY B 1 203 ? 43.525 -5.799 60.607 1.00 35.55 200 GLY B N 1
ATOM 5608 C CA . GLY B 1 203 ? 43.292 -6.764 59.550 1.00 41.01 200 GLY B CA 1
ATOM 5609 C C . GLY B 1 203 ? 41.865 -7.269 59.453 1.00 37.72 200 GLY B C 1
ATOM 5610 O O . GLY B 1 203 ? 41.507 -7.949 58.491 1.00 40.34 200 GLY B O 1
ATOM 5611 N N . ASP B 1 204 ? 41.048 -6.945 60.449 1.00 35.71 201 ASP B N 1
ATOM 5612 C CA . ASP B 1 204 ? 39.645 -7.335 60.423 1.00 30.24 201 ASP B CA 1
ATOM 5613 C C . ASP B 1 204 ? 38.875 -6.598 59.342 1.00 25.67 201 ASP B C 1
ATOM 5614 O O . ASP B 1 204 ? 39.022 -5.383 59.176 1.00 27.33 201 ASP B O 1
ATOM 5619 N N . ASP B 1 205 ? 38.051 -7.337 58.604 1.00 23.42 202 ASP B N 1
ATOM 5620 C CA . ASP B 1 205 ? 37.065 -6.731 57.725 1.00 23.47 202 ASP B CA 1
ATOM 5621 C C . ASP B 1 205 ? 35.914 -6.327 58.632 1.00 28.46 202 ASP B C 1
ATOM 5622 O O . ASP B 1 205 ? 35.070 -7.149 58.987 1.00 22.41 202 ASP B O 1
ATOM 5627 N N . ARG B 1 206 ? 35.901 -5.060 59.024 1.00 22.87 203 ARG B N 1
ATOM 5628 C CA . ARG B 1 206 ? 34.940 -4.580 60.014 1.00 21.91 203 ARG B CA 1
ATOM 5629 C C . ARG B 1 206 ? 33.494 -4.772 59.558 1.00 26.78 203 ARG B C 1
ATOM 5630 O O . ARG B 1 206 ? 32.616 -5.113 60.357 1.00 22.19 203 ARG B O 1
ATOM 5638 N N . GLU B 1 207 ? 33.253 -4.558 58.269 1.00 20.20 204 GLU B N 1
ATOM 5639 C CA . GLU B 1 207 ? 31.918 -4.669 57.701 1.00 18.54 204 GLU B CA 1
ATOM 5640 C C . GLU B 1 207 ? 31.420 -6.112 57.681 1.00 20.45 204 GLU B C 1
ATOM 5641 O O . GLU B 1 207 ? 30.283 -6.382 58.070 1.00 17.32 204 GLU B O 1
ATOM 5647 N N . ALA B 1 208 ? 32.254 -7.027 57.205 1.00 20.86 205 ALA B N 1
ATOM 5648 C CA . ALA B 1 208 ? 31.883 -8.441 57.159 1.00 19.67 205 ALA B CA 1
ATOM 5649 C C . ALA B 1 208 ? 31.561 -8.972 58.556 1.00 19.20 205 ALA B C 1
ATOM 5650 O O . ALA B 1 208 ? 30.591 -9.715 58.748 1.00 18.67 205 ALA B O 1
ATOM 5652 N N . ILE B 1 209 ? 32.374 -8.592 59.534 1.00 19.30 206 ILE B N 1
ATOM 5653 C CA . ILE B 1 209 ? 32.142 -9.028 60.906 1.00 15.29 206 ILE B CA 1
ATOM 5654 C C . ILE B 1 209 ? 30.847 -8.434 61.461 1.00 16.05 206 ILE B C 1
ATOM 5655 O O . ILE B 1 209 ? 30.062 -9.136 62.107 1.00 15.19 206 ILE B O 1
ATOM 5660 N N . MET B 1 210 ? 30.603 -7.152 61.201 1.00 18.28 207 MET B N 1
ATOM 5661 C CA . MET B 1 210 ? 29.348 -6.536 61.604 1.00 16.45 207 MET B CA 1
ATOM 5662 C C . MET B 1 210 ? 28.157 -7.322 61.053 1.00 13.36 207 MET B C 1
ATOM 5663 O O . MET B 1 210 ? 27.214 -7.641 61.795 1.00 14.22 207 MET B O 1
ATOM 5668 N N . TYR B 1 211 ? 28.196 -7.664 59.768 1.00 13.74 208 TYR B N 1
ATOM 5669 C CA . TYR B 1 211 ? 27.046 -8.331 59.178 1.00 14.87 208 TYR B CA 1
ATOM 5670 C C . TYR B 1 211 ? 26.791 -9.697 59.819 1.00 13.63 208 TYR B C 1
ATOM 5671 O O . TYR B 1 211 ? 25.636 -10.093 60.005 1.00 13.30 208 TYR B O 1
ATOM 5680 N N . GLN B 1 212 ? 27.865 -10.401 60.159 1.00 14.61 209 GLN B N 1
ATOM 5681 C CA . GLN B 1 212 ? 27.748 -11.686 60.841 1.00 12.97 209 GLN B CA 1
ATOM 5682 C C . GLN B 1 212 ? 27.099 -11.536 62.214 1.00 13.40 209 GLN B C 1
ATOM 5683 O O . GLN B 1 212 ? 26.209 -12.305 62.582 1.00 14.39 209 GLN B O 1
ATOM 5689 N N . ALA B 1 213 ? 27.551 -10.552 62.987 1.00 13.18 210 ALA B N 1
ATOM 5690 C CA . ALA B 1 213 ? 26.973 -10.334 64.315 1.00 13.69 210 ALA B CA 1
ATOM 5691 C C . ALA B 1 213 ? 25.509 -9.898 64.239 1.00 14.04 210 ALA B C 1
ATOM 5692 O O . ALA B 1 213 ? 24.671 -10.336 65.039 1.00 14.30 210 ALA B O 1
ATOM 5694 N N . ALA B 1 214 ? 25.206 -9.035 63.272 1.00 13.05 211 ALA B N 1
ATOM 5695 C CA . ALA B 1 214 ? 23.839 -8.591 63.051 1.00 12.85 211 ALA B CA 1
ATOM 5696 C C . ALA B 1 214 ? 22.955 -9.777 62.698 1.00 13.35 211 ALA B C 1
ATOM 5697 O O . ALA B 1 214 ? 21.810 -9.875 63.175 1.00 12.69 211 ALA B O 1
ATOM 5699 N N . HIS B 1 215 ? 23.493 -10.689 61.887 1.00 12.11 212 HIS B N 1
ATOM 5700 C CA . HIS B 1 215 ? 22.740 -11.880 61.521 1.00 11.44 212 HIS B CA 1
ATOM 5701 C C . HIS B 1 215 ? 22.415 -12.703 62.758 1.00 12.80 212 HIS B C 1
ATOM 5702 O O . HIS B 1 215 ? 21.265 -13.105 62.966 1.00 12.60 212 HIS B O 1
ATOM 5709 N N . TYR B 1 216 ? 23.423 -12.953 63.586 1.00 12.77 213 TYR B N 1
ATOM 5710 C CA . TYR B 1 216 ? 23.205 -13.750 64.787 1.00 12.53 213 TYR B CA 1
ATOM 5711 C C . TYR B 1 216 ? 22.207 -13.068 65.733 1.00 12.60 213 TYR B C 1
ATOM 5712 O O . TYR B 1 216 ? 21.395 -13.735 66.375 1.00 13.59 213 TYR B O 1
ATOM 5721 N N . GLU B 1 217 ? 22.246 -11.737 65.804 1.00 13.73 214 GLU B N 1
ATOM 5722 C CA . GLU B 1 217 ? 21.278 -10.999 66.617 1.00 11.74 214 GLU B CA 1
ATOM 5723 C C . GLU B 1 217 ? 19.852 -11.084 66.065 1.00 11.55 214 GLU B C 1
ATOM 5724 O O . GLU B 1 217 ? 18.891 -11.238 66.829 1.00 12.75 214 GLU B O 1
ATOM 5730 N N . LEU B 1 218 ? 19.711 -11.018 64.742 1.00 11.88 215 LEU B N 1
ATOM 5731 C CA . LEU B 1 218 ? 18.393 -11.157 64.144 1.00 11.34 215 LEU B CA 1
ATOM 5732 C C . LEU B 1 218 ? 17.837 -12.551 64.397 1.00 10.88 215 LEU B C 1
ATOM 5733 O O . LEU B 1 218 ? 16.653 -12.708 64.697 1.00 13.02 215 LEU B O 1
ATOM 5738 N N . VAL B 1 219 ? 18.698 -13.560 64.309 1.00 11.50 216 VAL B N 1
ATOM 5739 C CA . VAL B 1 219 ? 18.287 -14.921 64.626 1.00 11.73 216 VAL B CA 1
ATOM 5740 C C . VAL B 1 219 ? 17.916 -15.047 66.107 1.00 13.10 216 VAL B C 1
ATOM 5741 O O . VAL B 1 219 ? 16.898 -15.639 66.447 1.00 14.36 216 VAL B O 1
ATOM 5745 N N . ALA B 1 220 ? 18.734 -14.478 66.981 1.00 12.33 217 ALA B N 1
ATOM 5746 C CA . ALA B 1 220 ? 18.435 -14.507 68.413 1.00 13.73 217 ALA B CA 1
ATOM 5747 C C . ALA B 1 220 ? 17.103 -13.828 68.727 1.00 11.91 217 ALA B C 1
ATOM 5748 O O . ALA B 1 220 ? 16.301 -14.338 69.526 1.00 13.65 217 ALA B O 1
ATOM 5750 N N . SER B 1 221 ? 16.876 -12.675 68.113 1.00 12.56 218 SER B N 1
ATOM 5751 C CA . SER B 1 221 ? 15.619 -11.952 68.284 1.00 11.90 218 SER B CA 1
ATOM 5752 C C . SER B 1 221 ? 14.446 -12.841 67.890 1.00 12.67 218 SER B C 1
ATOM 5753 O O . SER B 1 221 ? 13.482 -12.968 68.633 1.00 13.08 218 SER B O 1
ATOM 5756 N N . ALA B 1 222 ? 14.535 -13.463 66.720 1.00 11.37 219 ALA B N 1
ATOM 5757 C CA . ALA B 1 222 ? 13.435 -14.277 66.215 1.00 12.01 219 ALA B CA 1
ATOM 5758 C C . ALA B 1 222 ? 13.153 -15.475 67.110 1.00 13.78 219 ALA B C 1
ATOM 5759 O O . ALA B 1 222 ? 11.996 -15.821 67.345 1.00 14.46 219 ALA B O 1
ATOM 5761 N N . ARG B 1 223 ? 14.208 -16.131 67.587 1.00 12.53 220 ARG B N 1
ATOM 5762 C CA . ARG B 1 223 ? 14.024 -17.246 68.503 1.00 13.91 220 ARG B CA 1
ATOM 5763 C C . ARG B 1 223 ? 13.345 -16.740 69.772 1.00 14.16 220 ARG B C 1
ATOM 5764 O O . ARG B 1 223 ? 12.454 -17.400 70.304 1.00 17.06 220 ARG B O 1
ATOM 5772 N N . ALA B 1 224 ? 13.744 -15.559 70.236 1.00 13.68 221 ALA B N 1
ATOM 5773 C CA . ALA B 1 224 ? 13.176 -15.019 71.475 1.00 14.46 221 ALA B CA 1
ATOM 5774 C C . ALA B 1 224 ? 11.700 -14.674 71.329 1.00 14.91 221 ALA B C 1
ATOM 5775 O O . ALA B 1 224 ? 10.908 -14.921 72.242 1.00 16.52 221 ALA B O 1
ATOM 5777 N N . VAL B 1 225 ? 11.331 -14.105 70.186 1.00 12.87 222 VAL B N 1
ATOM 5778 C CA . VAL B 1 225 ? 9.941 -13.746 69.938 1.00 13.69 222 VAL B CA 1
ATOM 5779 C C . VAL B 1 225 ? 9.062 -14.985 70.045 1.00 14.94 222 VAL B C 1
ATOM 5780 O O . VAL B 1 225 ? 8.034 -14.969 70.718 1.00 15.65 222 VAL B O 1
ATOM 5784 N N . LYS B 1 226 ? 9.471 -16.064 69.389 1.00 15.77 223 LYS B N 1
ATOM 5785 C CA A LYS B 1 226 ? 8.682 -17.289 69.398 0.50 14.85 223 LYS B CA 1
ATOM 5786 C CA B LYS B 1 226 ? 8.672 -17.278 69.398 0.50 14.76 223 LYS B CA 1
ATOM 5787 C C . LYS B 1 226 ? 8.538 -17.850 70.809 1.00 17.76 223 LYS B C 1
ATOM 5788 O O . LYS B 1 226 ? 7.452 -18.267 71.216 1.00 16.46 223 LYS B O 1
ATOM 5799 N N . ILE B 1 227 ? 9.638 -17.859 71.556 1.00 15.05 224 ILE B N 1
ATOM 5800 C CA . ILE B 1 227 ? 9.633 -18.368 72.924 1.00 16.62 224 ILE B CA 1
ATOM 5801 C C . ILE B 1 227 ? 8.779 -17.508 73.857 1.00 16.06 224 ILE B C 1
ATOM 5802 O O . ILE B 1 227 ? 8.030 -18.028 74.682 1.00 18.28 224 ILE B O 1
ATOM 5807 N N . GLY B 1 228 ? 8.879 -16.192 73.725 1.00 15.65 225 GLY B N 1
ATOM 5808 C CA . GLY B 1 228 ? 8.060 -15.317 74.539 1.00 16.45 225 GLY B CA 1
ATOM 5809 C C . GLY B 1 228 ? 6.580 -15.547 74.314 1.00 16.44 225 GLY B C 1
ATOM 5810 O O . GLY B 1 228 ? 5.807 -15.586 75.268 1.00 16.57 225 GLY B O 1
ATOM 5811 N N . HIS B 1 229 ? 6.167 -15.684 73.056 1.00 16.33 226 HIS B N 1
ATOM 5812 C CA . HIS B 1 229 ? 4.754 -15.921 72.767 1.00 16.55 226 HIS B CA 1
ATOM 5813 C C . HIS B 1 229 ? 4.286 -17.286 73.287 1.00 18.19 226 HIS B C 1
ATOM 5814 O O . HIS B 1 229 ? 3.130 -17.448 73.686 1.00 20.83 226 HIS B O 1
ATOM 5821 N N . ALA B 1 230 ? 5.184 -18.264 73.294 1.00 16.76 227 ALA B N 1
ATOM 5822 C CA . ALA B 1 230 ? 4.855 -19.579 73.837 1.00 16.67 227 ALA B CA 1
ATOM 5823 C C . ALA B 1 230 ? 4.604 -19.502 75.340 1.00 18.76 227 ALA B C 1
ATOM 5824 O O . ALA B 1 230 ? 3.737 -20.196 75.878 1.00 21.59 227 ALA B O 1
ATOM 5826 N N . ILE B 1 231 ? 5.379 -18.657 76.010 1.00 18.78 228 ILE B N 1
ATOM 5827 C CA . ILE B 1 231 ? 5.255 -18.449 77.451 1.00 18.93 228 ILE B CA 1
ATOM 5828 C C . ILE B 1 231 ? 3.970 -17.699 77.780 1.00 20.86 228 ILE B C 1
ATOM 5829 O O . ILE B 1 231 ? 3.260 -18.039 78.736 1.00 20.58 228 ILE B O 1
ATOM 5834 N N . ASN B 1 232 ? 3.669 -16.684 76.980 1.00 18.53 229 ASN B N 1
ATOM 5835 C CA . ASN B 1 232 ? 2.436 -15.920 77.131 1.00 17.38 229 ASN B CA 1
ATOM 5836 C C . ASN B 1 232 ? 2.094 -15.286 75.794 1.00 20.82 229 ASN B C 1
ATOM 5837 O O . ASN B 1 232 ? 2.761 -14.352 75.354 1.00 17.52 229 ASN B O 1
ATOM 5842 N N . PRO B 1 233 ? 1.067 -15.816 75.119 1.00 18.01 230 PRO B N 1
ATOM 5843 C CA . PRO B 1 233 ? 0.728 -15.378 73.764 1.00 20.93 230 PRO B CA 1
ATOM 5844 C C . PRO B 1 233 ? 0.257 -13.930 73.703 1.00 20.42 230 PRO B C 1
ATOM 5845 O O . PRO B 1 233 ? 0.221 -13.355 72.620 1.00 20.66 230 PRO B O 1
ATOM 5849 N N . ASN B 1 234 ? -0.081 -13.356 74.853 1.00 20.31 231 ASN B N 1
ATOM 5850 C CA . ASN B 1 234 ? -0.508 -11.961 74.907 1.00 21.81 231 ASN B CA 1
ATOM 5851 C C . ASN B 1 234 ? 0.642 -10.961 74.924 1.00 17.78 231 ASN B C 1
ATOM 5852 O O . ASN B 1 234 ? 0.413 -9.758 74.809 1.00 17.98 231 ASN B O 1
ATOM 5857 N N . LEU B 1 235 ? 1.869 -11.444 75.088 1.00 17.97 232 LEU B N 1
ATOM 5858 C CA . LEU B 1 235 ? 3.015 -10.531 75.128 1.00 14.53 232 LEU B CA 1
ATOM 5859 C C . LEU B 1 235 ? 3.168 -9.812 73.804 1.00 16.90 232 LEU B C 1
ATOM 5860 O O . LEU B 1 235 ? 3.088 -10.428 72.741 1.00 19.46 232 LEU B O 1
ATOM 5865 N N . ASN B 1 236 ? 3.383 -8.501 73.878 1.00 12.75 233 ASN B N 1
ATOM 5866 C CA . ASN B 1 236 ? 3.672 -7.701 72.700 1.00 14.83 233 ASN B CA 1
ATOM 5867 C C . ASN B 1 236 ? 5.179 -7.601 72.569 1.00 12.79 233 ASN B C 1
ATOM 5868 O O . ASN B 1 236 ? 5.838 -7.005 73.417 1.00 13.39 233 ASN B O 1
ATOM 5873 N N . ILE B 1 237 ? 5.736 -8.208 71.528 1.00 13.60 234 ILE B N 1
ATOM 5874 C CA . ILE B 1 237 ? 7.182 -8.284 71.411 1.00 13.81 234 ILE B CA 1
ATOM 5875 C C . ILE B 1 237 ? 7.631 -7.648 70.113 1.00 13.06 234 ILE B C 1
ATOM 5876 O O . ILE B 1 237 ? 7.301 -8.131 69.030 1.00 13.64 234 ILE B O 1
ATOM 5881 N N . GLY B 1 238 ? 8.386 -6.561 70.228 1.00 10.77 235 GLY B N 1
ATOM 5882 C CA . GLY B 1 238 ? 8.755 -5.770 69.062 1.00 12.14 235 GLY B CA 1
ATOM 5883 C C . GLY B 1 238 ? 10.246 -5.701 68.800 1.00 10.60 235 GLY B C 1
ATOM 5884 O O . GLY B 1 238 ? 11.064 -6.145 69.610 1.00 12.29 235 GLY B O 1
ATOM 5885 N N . CYS B 1 239 ? 10.603 -5.141 67.652 1.00 12.10 236 CYS B N 1
ATOM 5886 C CA . CYS B 1 239 ? 11.989 -4.793 67.378 1.00 10.47 236 CYS B CA 1
ATOM 5887 C C . CYS B 1 239 ? 12.235 -3.351 67.805 1.00 11.30 236 CYS B C 1
ATOM 5888 O O . CYS B 1 239 ? 11.313 -2.641 68.225 1.00 10.97 236 CYS B O 1
ATOM 5891 N N . MET B 1 240 ? 13.480 -2.921 67.687 1.00 10.57 237 MET B N 1
ATOM 5892 C CA . MET B 1 240 ? 13.822 -1.540 68.005 1.00 11.16 237 MET B CA 1
ATOM 5893 C C . MET B 1 240 ? 14.877 -1.099 67.001 1.00 11.62 237 MET B C 1
ATOM 5894 O O . MET B 1 240 ? 15.970 -1.662 66.955 1.00 12.50 237 MET B O 1
ATOM 5899 N N . VAL B 1 241 ? 14.525 -0.127 66.160 1.00 11.36 238 VAL B N 1
ATOM 5900 C CA . VAL B 1 241 ? 15.504 0.455 65.248 1.00 9.82 238 VAL B CA 1
ATOM 5901 C C . VAL B 1 241 ? 15.652 1.953 65.478 1.00 10.59 238 VAL B C 1
ATOM 5902 O O . VAL B 1 241 ? 14.704 2.635 65.904 1.00 10.98 238 VAL B O 1
ATOM 5906 N N . ALA B 1 242 ? 16.857 2.452 65.226 1.00 9.92 239 ALA B N 1
ATOM 5907 C CA . ALA B 1 242 ? 17.104 3.892 65.242 1.00 11.53 239 ALA B CA 1
ATOM 5908 C C . ALA B 1 242 ? 16.636 4.432 63.910 1.00 11.35 239 ALA B C 1
ATOM 5909 O O . ALA B 1 242 ? 17.158 4.037 62.878 1.00 12.35 239 ALA B O 1
ATOM 5911 N N . MET B 1 243 ? 15.667 5.331 63.918 1.00 12.96 240 MET B N 1
ATOM 5912 C CA . MET B 1 243 ? 15.157 5.880 62.664 1.00 11.36 240 MET B CA 1
ATOM 5913 C C . MET B 1 243 ? 15.670 7.290 62.424 1.00 8.90 240 MET B C 1
ATOM 5914 O O . MET B 1 243 ? 15.224 8.255 63.048 1.00 12.87 240 MET B O 1
ATOM 5919 N N . CYS B 1 244 ? 16.640 7.389 61.521 1.00 11.87 241 CYS B N 1
ATOM 5920 C CA . CYS B 1 244 ? 17.172 8.662 61.067 1.00 13.52 241 CYS B CA 1
ATOM 5921 C C . CYS B 1 244 ? 16.897 8.718 59.565 1.00 13.99 241 CYS B C 1
ATOM 5922 O O . CYS B 1 244 ? 17.666 8.160 58.772 1.00 13.50 241 CYS B O 1
ATOM 5925 N N . PRO B 1 245 ? 15.785 9.352 59.158 1.00 8.72 242 PRO B N 1
ATOM 5926 C CA . PRO B 1 245 ? 15.460 9.350 57.729 1.00 12.10 242 PRO B CA 1
ATOM 5927 C C . PRO B 1 245 ? 16.565 10.010 56.922 1.00 10.56 242 PRO B C 1
ATOM 5928 O O . PRO B 1 245 ? 17.135 11.016 57.329 1.00 11.52 242 PRO B O 1
ATOM 5932 N N . ILE B 1 246 ? 16.873 9.432 55.768 1.00 10.46 243 ILE B N 1
ATOM 5933 C CA . ILE B 1 246 ? 17.924 9.960 54.931 1.00 9.70 243 ILE B CA 1
ATOM 5934 C C . ILE B 1 246 ? 17.265 10.558 53.700 1.00 10.55 243 ILE B C 1
ATOM 5935 O O . ILE B 1 246 ? 16.712 9.834 52.873 1.00 11.76 243 ILE B O 1
ATOM 5940 N N . TYR B 1 247 ? 17.306 11.887 53.616 1.00 10.47 244 TYR B N 1
ATOM 5941 C CA . TYR B 1 247 ? 16.694 12.616 52.513 1.00 10.16 244 TYR B CA 1
ATOM 5942 C C . TYR B 1 247 ? 17.682 12.813 51.377 1.00 9.23 244 TYR B C 1
ATOM 5943 O O . TYR B 1 247 ? 18.851 13.086 51.618 1.00 10.45 244 TYR B O 1
ATOM 5952 N N . PRO B 1 248 ? 17.211 12.713 50.134 1.00 8.14 245 PRO B N 1
ATOM 5953 C CA . PRO B 1 248 ? 18.062 13.158 49.023 1.00 9.52 245 PRO B CA 1
ATOM 5954 C C . PRO B 1 248 ? 18.249 14.674 49.073 1.00 11.39 245 PRO B C 1
ATOM 5955 O O . PRO B 1 248 ? 17.311 15.419 49.366 1.00 10.73 245 PRO B O 1
ATOM 5959 N N . ALA B 1 249 ? 19.453 15.149 48.766 1.00 10.78 246 ALA B N 1
ATOM 5960 C CA . ALA B 1 249 ? 19.704 16.586 48.812 1.00 11.38 246 ALA B CA 1
ATOM 5961 C C . ALA B 1 249 ? 18.848 17.343 47.808 1.00 11.81 246 ALA B C 1
ATOM 5962 O O . ALA B 1 249 ? 18.378 18.451 48.087 1.00 13.35 246 ALA B O 1
ATOM 5964 N N . THR B 1 250 ? 18.700 16.759 46.621 1.00 10.96 247 THR B N 1
ATOM 5965 C CA . THR B 1 250 ? 17.972 17.378 45.518 1.00 12.44 247 THR B CA 1
ATOM 5966 C C . THR B 1 250 ? 17.287 16.302 44.707 1.00 10.61 247 THR B C 1
ATOM 5967 O O . THR B 1 250 ? 17.509 15.108 44.933 1.00 11.12 247 THR B O 1
ATOM 5971 N N . CYS B 1 251 ? 16.495 16.728 43.727 1.00 11.27 248 CYS B N 1
ATOM 5972 C CA . CYS B 1 251 ? 15.846 15.809 42.802 1.00 9.67 248 CYS B CA 1
ATOM 5973 C C . CYS B 1 251 ? 16.771 15.301 41.689 1.00 10.66 248 CYS B C 1
ATOM 5974 O O . CYS B 1 251 ? 16.303 14.678 40.739 1.00 10.54 248 CYS B O 1
ATOM 5977 N N . ASN B 1 252 ? 18.066 15.591 41.765 1.00 8.58 249 ASN B N 1
ATOM 5978 C CA . ASN B 1 252 ? 18.999 14.908 40.867 1.00 8.52 249 ASN B CA 1
ATOM 5979 C C . ASN B 1 252 ? 18.785 13.396 41.027 1.00 9.74 249 ASN B C 1
ATOM 5980 O O . ASN B 1 252 ? 18.842 12.883 42.144 1.00 9.80 249 ASN B O 1
ATOM 5985 N N . PRO B 1 253 ? 18.529 12.679 39.924 1.00 9.61 250 PRO B N 1
ATOM 5986 C CA . PRO B 1 253 ? 18.244 11.246 40.082 1.00 8.75 250 PRO B CA 1
ATOM 5987 C C . PRO B 1 253 ? 19.343 10.492 40.837 1.00 10.94 250 PRO B C 1
ATOM 5988 O O . PRO B 1 253 ? 19.029 9.512 41.509 1.00 10.03 250 PRO B O 1
ATOM 5992 N N . LYS B 1 254 ? 20.591 10.950 40.754 1.00 9.90 251 LYS B N 1
ATOM 5993 C CA . LYS B 1 254 ? 21.681 10.306 41.496 1.00 9.79 251 LYS B CA 1
ATOM 5994 C C . LYS B 1 254 ? 21.515 10.454 43.015 1.00 11.26 251 LYS B C 1
ATOM 5995 O O . LYS B 1 254 ? 21.803 9.513 43.763 1.00 10.90 251 LYS B O 1
ATOM 6001 N N . ASP B 1 255 ? 21.068 11.628 43.463 1.00 10.58 252 ASP B N 1
ATOM 6002 C CA . ASP B 1 255 ? 20.821 11.851 44.888 1.00 10.18 252 ASP B CA 1
ATOM 6003 C C . ASP B 1 255 ? 19.660 10.990 45.354 1.00 9.77 252 ASP B C 1
ATOM 6004 O O . ASP B 1 255 ? 19.691 10.437 46.465 1.00 9.73 252 ASP B O 1
ATOM 6009 N N . ILE B 1 256 ? 18.639 10.883 44.507 1.00 9.04 253 ILE B N 1
ATOM 6010 C CA . ILE B 1 256 ? 17.455 10.097 44.819 1.00 8.40 253 ILE B CA 1
ATOM 6011 C C . ILE B 1 256 ? 17.847 8.638 45.038 1.00 8.41 253 ILE B C 1
ATOM 6012 O O . ILE B 1 256 ? 17.449 8.018 46.032 1.00 10.32 253 ILE B O 1
ATOM 6017 N N . LEU B 1 257 ? 18.634 8.087 44.118 1.00 9.13 254 LEU B N 1
ATOM 6018 C CA . LEU B 1 257 ? 19.036 6.688 44.245 1.00 8.60 254 LEU B CA 1
ATOM 6019 C C . LEU B 1 257 ? 19.943 6.491 45.456 1.00 10.43 254 LEU B C 1
ATOM 6020 O O . LEU B 1 257 ? 19.834 5.481 46.155 1.00 10.78 254 LEU B O 1
ATOM 6025 N N . MET B 1 258 ? 20.820 7.456 45.733 1.00 9.76 255 MET B N 1
ATOM 6026 C CA . MET B 1 258 ? 21.684 7.337 46.906 1.00 9.58 255 MET B CA 1
ATOM 6027 C C . MET B 1 258 ? 20.850 7.230 48.179 1.00 8.67 255 MET B C 1
ATOM 6028 O O . MET B 1 258 ? 21.162 6.438 49.065 1.00 11.18 255 MET B O 1
ATOM 6033 N N . ALA B 1 259 ? 19.794 8.037 48.277 1.00 8.61 256 ALA B N 1
ATOM 6034 C CA . ALA B 1 259 ? 18.961 8.035 49.477 1.00 8.91 256 ALA B CA 1
ATOM 6035 C C . ALA B 1 259 ? 18.226 6.718 49.602 1.00 10.18 256 ALA B C 1
ATOM 6036 O O . ALA B 1 259 ? 18.143 6.125 50.692 1.00 9.59 256 ALA B O 1
ATOM 6038 N N . GLN B 1 260 ? 17.706 6.238 48.480 1.00 9.26 257 GLN B N 1
ATOM 6039 C CA . GLN B 1 260 ? 16.940 5.003 48.498 1.00 8.96 257 GLN B CA 1
ATOM 6040 C C . GLN B 1 260 ? 17.826 3.845 48.935 1.00 10.64 257 GLN B C 1
ATOM 6041 O O . GLN B 1 260 ? 17.433 3.035 49.785 1.00 9.98 257 GLN B O 1
ATOM 6047 N N . LYS B 1 261 ? 19.029 3.789 48.379 1.00 10.26 258 LYS B N 1
ATOM 6048 C CA . LYS B 1 261 ? 19.940 2.686 48.648 1.00 9.06 258 LYS B CA 1
ATOM 6049 C C . LYS B 1 261 ? 20.551 2.793 50.038 1.00 10.01 258 LYS B C 1
ATOM 6050 O O . LYS B 1 261 ? 20.855 1.773 50.656 1.00 12.25 258 LYS B O 1
ATOM 6056 N N . ALA B 1 262 ? 20.687 4.013 50.553 1.00 9.39 259 ALA B N 1
ATOM 6057 C CA . ALA B 1 262 ? 21.174 4.183 51.916 1.00 11.28 259 ALA B CA 1
ATOM 6058 C C . ALA B 1 262 ? 20.116 3.707 52.920 1.00 11.03 259 ALA B C 1
ATOM 6059 O O . ALA B 1 262 ? 20.436 2.999 53.879 1.00 11.72 259 ALA B O 1
ATOM 6061 N N . MET B 1 263 ? 18.862 4.093 52.708 1.00 8.89 260 MET B N 1
ATOM 6062 C CA . MET B 1 263 ? 17.776 3.597 53.548 1.00 9.26 260 MET B CA 1
ATOM 6063 C C . MET B 1 263 ? 17.703 2.065 53.509 1.00 11.47 260 MET B C 1
ATOM 6064 O O . MET B 1 263 ? 17.486 1.407 54.538 1.00 11.20 260 MET B O 1
ATOM 6069 N N . GLN B 1 264 ? 17.903 1.483 52.336 1.00 10.33 261 GLN B N 1
ATOM 6070 C CA . GLN B 1 264 ? 17.883 0.028 52.230 1.00 10.14 261 GLN B CA 1
ATOM 6071 C C . GLN B 1 264 ? 18.911 -0.605 53.151 1.00 11.38 261 GLN B C 1
ATOM 6072 O O . GLN B 1 264 ? 18.629 -1.603 53.814 1.00 11.52 261 GLN B O 1
ATOM 6078 N N . LYS B 1 265 ? 20.101 -0.022 53.192 1.00 11.09 262 LYS B N 1
ATOM 6079 C CA . LYS B 1 265 ? 21.198 -0.615 53.948 1.00 12.51 262 LYS B CA 1
ATOM 6080 C C . LYS B 1 265 ? 21.060 -0.370 55.444 1.00 11.48 262 LYS B C 1
ATOM 6081 O O . LYS B 1 265 ? 21.518 -1.174 56.255 1.00 13.72 262 LYS B O 1
ATOM 6087 N N . ARG B 1 266 ? 20.422 0.730 55.823 1.00 10.40 263 ARG B N 1
ATOM 6088 C CA A ARG B 1 266 ? 20.261 1.027 57.242 0.50 10.69 263 ARG B CA 1
ATOM 6089 C CA B ARG B 1 266 ? 20.258 1.048 57.240 0.50 11.03 263 ARG B CA 1
ATOM 6090 C C . ARG B 1 266 ? 19.014 0.381 57.834 1.00 12.09 263 ARG B C 1
ATOM 6091 O O . ARG B 1 266 ? 18.895 0.247 59.064 1.00 11.76 263 ARG B O 1
ATOM 6106 N N . TYR B 1 267 ? 18.090 -0.052 56.979 1.00 10.39 264 TYR B N 1
ATOM 6107 C CA . TYR B 1 267 ? 16.822 -0.589 57.495 1.00 11.41 264 TYR B CA 1
ATOM 6108 C C . TYR B 1 267 ? 16.495 -2.011 57.085 1.00 9.93 264 TYR B C 1
ATOM 6109 O O . TYR B 1 267 ? 15.409 -2.510 57.385 1.00 11.81 264 TYR B O 1
ATOM 6118 N N . TYR B 1 268 ? 17.446 -2.695 56.444 1.00 10.01 265 TYR B N 1
ATOM 6119 C CA . TYR B 1 268 ? 17.220 -4.100 56.143 1.00 9.85 265 TYR B CA 1
ATOM 6120 C C . TYR B 1 268 ? 16.924 -4.879 57.429 1.00 10.27 265 TYR B C 1
ATOM 6121 O O . TYR B 1 268 ? 16.216 -5.884 57.391 1.00 11.08 265 TYR B O 1
ATOM 6130 N N . PHE B 1 269 ? 17.455 -4.395 58.553 1.00 9.70 266 PHE B N 1
ATOM 6131 C CA . PHE B 1 269 ? 17.178 -5.011 59.850 1.00 9.73 266 PHE B CA 1
ATOM 6132 C C . PHE B 1 269 ? 15.676 -5.082 60.083 1.00 11.78 266 PHE B C 1
ATOM 6133 O O . PHE B 1 269 ? 15.165 -6.092 60.567 1.00 11.31 266 PHE B O 1
ATOM 6141 N N . ALA B 1 270 ? 14.971 -3.992 59.774 1.00 11.70 267 ALA B N 1
ATOM 6142 C CA . ALA B 1 270 ? 13.522 -3.962 59.944 1.00 10.28 267 ALA B CA 1
ATOM 6143 C C . ALA B 1 270 ? 12.817 -4.929 59.005 1.00 9.85 267 ALA B C 1
ATOM 6144 O O . ALA B 1 270 ? 11.884 -5.623 59.392 1.00 11.88 267 ALA B O 1
ATOM 6146 N N . ASP B 1 271 ? 13.294 -5.018 57.770 1.00 10.13 268 ASP B N 1
ATOM 6147 C CA . ASP B 1 271 ? 12.764 -6.010 56.846 1.00 10.11 268 ASP B CA 1
ATOM 6148 C C . ASP B 1 271 ? 12.850 -7.422 57.413 1.00 11.39 268 ASP B C 1
ATOM 6149 O O . ASP B 1 271 ? 11.898 -8.204 57.324 1.00 12.48 268 ASP B O 1
ATOM 6154 N N . VAL B 1 272 ? 14.001 -7.773 57.977 1.00 10.26 269 VAL B N 1
ATOM 6155 C CA . VAL B 1 272 ? 14.141 -9.110 58.549 1.00 11.73 269 VAL B CA 1
ATOM 6156 C C . VAL B 1 272 ? 13.201 -9.305 59.752 1.00 10.90 269 VAL B C 1
ATOM 6157 O O . VAL B 1 272 ? 12.505 -10.313 59.834 1.00 11.42 269 VAL B O 1
ATOM 6161 N N . HIS B 1 273 ? 13.170 -8.333 60.666 1.00 10.34 270 HIS B N 1
ATOM 6162 C CA . HIS B 1 273 ? 12.309 -8.412 61.850 1.00 10.12 270 HIS B CA 1
ATOM 6163 C C . HIS B 1 273 ? 10.823 -8.521 61.483 1.00 10.13 270 HIS B C 1
ATOM 6164 O O . HIS B 1 273 ? 10.037 -9.162 62.197 1.00 11.45 270 HIS B O 1
ATOM 6171 N N . VAL B 1 274 ? 10.423 -7.846 60.407 1.00 10.44 271 VAL B N 1
ATOM 6172 C CA . VAL B 1 274 ? 9.006 -7.742 60.058 1.00 11.22 271 VAL B CA 1
ATOM 6173 C C . VAL B 1 274 ? 8.554 -8.810 59.067 1.00 11.41 271 VAL B C 1
ATOM 6174 O O . VAL B 1 274 ? 7.552 -9.493 59.293 1.00 12.48 271 VAL B O 1
ATOM 6178 N N . HIS B 1 275 ? 9.310 -8.963 57.982 1.00 12.67 272 HIS B N 1
ATOM 6179 C CA . HIS B 1 275 ? 8.947 -9.880 56.909 1.00 11.07 272 HIS B CA 1
ATOM 6180 C C . HIS B 1 275 ? 9.485 -11.286 57.147 1.00 11.69 272 HIS B C 1
ATOM 6181 O O . HIS B 1 275 ? 8.935 -12.251 56.632 1.00 13.36 272 HIS B O 1
ATOM 6188 N N . GLY B 1 276 ? 10.571 -11.396 57.911 1.00 12.21 273 GLY B N 1
ATOM 6189 C CA . GLY B 1 276 ? 11.127 -12.701 58.233 1.00 11.29 273 GLY B CA 1
ATOM 6190 C C . GLY B 1 276 ? 12.122 -13.249 57.231 1.00 12.57 273 GLY B C 1
ATOM 6191 O O . GLY B 1 276 ? 12.488 -14.425 57.296 1.00 16.02 273 GLY B O 1
ATOM 6192 N N . PHE B 1 277 ? 12.554 -12.403 56.303 1.00 12.51 274 PHE B N 1
ATOM 6193 C CA . PHE B 1 277 ? 13.570 -12.793 55.331 1.00 13.61 274 PHE B CA 1
ATOM 6194 C C . PHE B 1 277 ? 14.381 -11.570 54.932 1.00 11.17 274 PHE B C 1
ATOM 6195 O O . PHE B 1 277 ? 13.926 -10.432 55.099 1.00 11.96 274 PHE B O 1
ATOM 6203 N N . TYR B 1 278 ? 15.591 -11.805 54.443 1.00 13.57 275 TYR B N 1
ATOM 6204 C CA . TYR B 1 278 ? 16.464 -10.729 53.997 1.00 10.98 275 TYR B CA 1
ATOM 6205 C C . TYR B 1 278 ? 16.065 -10.208 52.632 1.00 14.00 275 TYR B C 1
ATOM 6206 O O . TYR B 1 278 ? 15.736 -10.992 51.733 1.00 15.27 275 TYR B O 1
ATOM 6215 N N . PRO B 1 279 ? 16.140 -8.884 52.452 1.00 12.21 276 PRO B N 1
ATOM 6216 C CA . PRO B 1 279 ? 15.997 -8.359 51.088 1.00 13.51 276 PRO B CA 1
ATOM 6217 C C . PRO B 1 279 ? 17.117 -8.872 50.186 1.00 12.11 276 PRO B C 1
ATOM 6218 O O . PRO B 1 279 ? 18.247 -9.076 50.618 1.00 13.89 276 PRO B O 1
ATOM 6222 N N . GLU B 1 280 ? 16.813 -9.049 48.913 1.00 10.76 277 GLU B N 1
ATOM 6223 C CA A GLU B 1 280 ? 17.807 -9.583 47.991 0.50 12.66 277 GLU B CA 1
ATOM 6224 C CA B GLU B 1 280 ? 17.800 -9.583 47.988 0.50 12.73 277 GLU B CA 1
ATOM 6225 C C . GLU B 1 280 ? 19.003 -8.651 47.794 1.00 11.77 277 GLU B C 1
ATOM 6226 O O . GLU B 1 280 ? 20.111 -9.111 47.505 1.00 12.74 277 GLU B O 1
ATOM 6237 N N . HIS B 1 281 ? 18.796 -7.345 47.958 1.00 11.99 278 HIS B N 1
ATOM 6238 C CA . HIS B 1 281 ? 19.908 -6.417 47.753 1.00 13.47 278 HIS B CA 1
ATOM 6239 C C . HIS B 1 281 ? 21.042 -6.657 48.753 1.00 12.19 278 HIS B C 1
ATOM 6240 O O . HIS B 1 281 ? 22.201 -6.356 48.472 1.00 13.27 278 HIS B O 1
ATOM 6247 N N . ILE B 1 282 ? 20.714 -7.215 49.917 1.00 12.62 279 ILE B N 1
ATOM 6248 C CA . ILE B 1 282 ? 21.758 -7.525 50.884 1.00 11.48 279 ILE B CA 1
ATOM 6249 C C . ILE B 1 282 ? 22.631 -8.674 50.387 1.00 14.44 279 ILE B C 1
ATOM 6250 O O . ILE B 1 282 ? 23.859 -8.601 50.427 1.00 14.27 279 ILE B O 1
ATOM 6255 N N . PHE B 1 283 ? 22.005 -9.734 49.905 1.00 13.46 280 PHE B N 1
ATOM 6256 C CA . PHE B 1 283 ? 22.785 -10.849 49.378 1.00 14.61 280 PHE B CA 1
ATOM 6257 C C . PHE B 1 283 ? 23.689 -10.418 48.211 1.00 16.52 280 PHE B C 1
ATOM 6258 O O . PHE B 1 283 ? 24.834 -10.867 48.095 1.00 15.44 280 PHE B O 1
ATOM 6266 N N . LYS B 1 284 ? 23.179 -9.545 47.349 1.00 16.13 281 LYS B N 1
ATOM 6267 C CA . LYS B 1 284 ? 23.971 -9.082 46.216 1.00 16.57 281 LYS B CA 1
ATOM 6268 C C . LYS B 1 284 ? 25.166 -8.263 46.692 1.00 14.62 281 LYS B C 1
ATOM 6269 O O . LYS B 1 284 ? 26.271 -8.383 46.158 1.00 14.90 281 LYS B O 1
ATOM 6275 N N . TYR B 1 285 ? 24.931 -7.418 47.696 1.00 13.80 282 TYR B N 1
ATOM 6276 C CA . TYR B 1 285 ? 25.990 -6.588 48.250 1.00 14.64 282 TYR B CA 1
ATOM 6277 C C . TYR B 1 285 ? 27.080 -7.473 48.850 1.00 18.64 282 TYR B C 1
ATOM 6278 O O . TYR B 1 285 ? 28.274 -7.242 48.638 1.00 15.79 282 TYR B O 1
ATOM 6287 N N . TRP B 1 286 ? 26.670 -8.493 49.595 1.00 15.76 283 TRP B N 1
ATOM 6288 C CA . TRP B 1 286 ? 27.650 -9.383 50.210 1.00 16.28 283 TRP B CA 1
ATOM 6289 C C . TRP B 1 286 ? 28.487 -10.037 49.121 1.00 17.83 283 TRP B C 1
ATOM 6290 O O . TRP B 1 286 ? 29.696 -10.201 49.268 1.00 17.90 283 TRP B O 1
ATOM 6301 N N . GLU B 1 287 ? 27.845 -10.403 48.015 1.00 15.33 284 GLU B N 1
ATOM 6302 C CA . GLU B 1 287 ? 28.574 -11.002 46.901 1.00 15.23 284 GLU B CA 1
ATOM 6303 C C . GLU B 1 287 ? 29.652 -10.075 46.348 1.00 19.49 284 GLU B C 1
ATOM 6304 O O . GLU B 1 287 ? 30.793 -10.486 46.160 1.00 21.36 284 GLU B O 1
ATOM 6310 N N . ARG B 1 288 ? 29.295 -8.823 46.088 1.00 18.23 285 ARG B N 1
ATOM 6311 C CA . ARG B 1 288 ? 30.267 -7.873 45.551 1.00 17.83 285 ARG B CA 1
ATOM 6312 C C . ARG B 1 288 ? 31.436 -7.647 46.510 1.00 20.32 285 ARG B C 1
ATOM 6313 O O . ARG B 1 288 ? 32.569 -7.454 46.077 1.00 21.82 285 ARG B O 1
ATOM 6321 N N . LYS B 1 289 ? 31.160 -7.656 47.810 1.00 19.96 286 LYS B N 1
ATOM 6322 C CA . LYS B 1 289 ? 32.194 -7.375 48.798 1.00 18.63 286 LYS B CA 1
ATOM 6323 C C . LYS B 1 289 ? 32.937 -8.634 49.219 1.00 22.71 286 LYS B C 1
ATOM 6324 O O . LYS B 1 289 ? 33.864 -8.563 50.023 1.00 25.30 286 LYS B O 1
ATOM 6330 N N . ALA B 1 290 ? 32.516 -9.774 48.679 1.00 20.30 287 ALA B N 1
ATOM 6331 C CA . ALA B 1 290 ? 33.055 -11.078 49.078 1.00 21.64 287 ALA B CA 1
ATOM 6332 C C . ALA B 1 290 ? 32.828 -11.361 50.567 1.00 19.09 287 ALA B C 1
ATOM 6333 O O . ALA B 1 290 ? 33.617 -12.055 51.212 1.00 24.50 287 ALA B O 1
ATOM 6335 N N . ILE B 1 291 ? 31.743 -10.816 51.102 1.00 17.79 288 ILE B N 1
ATOM 6336 C CA . ILE B 1 291 ? 31.352 -11.074 52.479 1.00 19.86 288 ILE B CA 1
ATOM 6337 C C . ILE B 1 291 ? 30.631 -12.419 52.592 1.00 24.50 288 ILE B C 1
ATOM 6338 O O . ILE B 1 291 ? 29.645 -12.660 51.897 1.00 22.61 288 ILE B O 1
ATOM 6343 N N . LYS B 1 292 ? 31.131 -13.292 53.463 1.00 21.24 289 LYS B N 1
ATOM 6344 C CA . LYS B 1 292 ? 30.500 -14.587 53.715 1.00 20.50 289 LYS B CA 1
ATOM 6345 C C . LYS B 1 292 ? 29.860 -14.585 55.095 1.00 19.81 289 LYS B C 1
ATOM 6346 O O . LYS B 1 292 ? 30.497 -14.224 56.083 1.00 23.08 289 LYS B O 1
ATOM 6352 N N . VAL B 1 293 ? 28.600 -14.998 55.161 1.00 18.66 290 VAL B N 1
ATOM 6353 C CA . VAL B 1 293 ? 27.873 -15.033 56.418 1.00 17.30 290 VAL B CA 1
ATOM 6354 C C . VAL B 1 293 ? 27.414 -16.452 56.712 1.00 19.36 290 VAL B C 1
ATOM 6355 O O . VAL B 1 293 ? 26.816 -17.111 55.860 1.00 21.16 290 VAL B O 1
ATOM 6359 N N . ASP B 1 294 ? 27.748 -16.933 57.906 1.00 17.59 291 ASP B N 1
ATOM 6360 C CA . ASP B 1 294 ? 27.300 -18.233 58.397 1.00 18.00 291 ASP B CA 1
ATOM 6361 C C . ASP B 1 294 ? 25.784 -18.138 58.595 1.00 17.92 291 ASP B C 1
ATOM 6362 O O . ASP B 1 294 ? 25.305 -17.498 59.524 1.00 18.38 291 ASP B O 1
ATOM 6367 N N . PHE B 1 295 ? 25.042 -18.756 57.679 1.00 16.52 292 PHE B N 1
ATOM 6368 C CA . PHE B 1 295 ? 23.600 -18.570 57.560 1.00 16.63 292 PHE B CA 1
ATOM 6369 C C . PHE B 1 295 ? 23.018 -19.936 57.211 1.00 16.95 292 PHE B C 1
ATOM 6370 O O . PHE B 1 295 ? 23.208 -20.437 56.095 1.00 18.20 292 PHE B O 1
ATOM 6378 N N . THR B 1 296 ? 22.336 -20.551 58.173 1.00 14.48 293 THR B N 1
ATOM 6379 C CA . THR B 1 296 ? 21.861 -21.924 58.007 1.00 15.32 293 THR B CA 1
ATOM 6380 C C . THR B 1 296 ? 20.380 -21.995 57.642 1.00 15.41 293 THR B C 1
ATOM 6381 O O . THR B 1 296 ? 19.657 -21.000 57.726 1.00 15.35 293 THR B O 1
ATOM 6385 N N . GLU B 1 297 ? 19.935 -23.181 57.234 1.00 16.64 294 GLU B N 1
ATOM 6386 C CA . GLU B 1 297 ? 18.522 -23.403 56.964 1.00 18.50 294 GLU B CA 1
ATOM 6387 C C . GLU B 1 297 ? 17.697 -23.202 58.241 1.00 15.53 294 GLU B C 1
ATOM 6388 O O . GLU B 1 297 ? 16.604 -22.638 58.194 1.00 17.39 294 GLU B O 1
ATOM 6394 N N . ARG B 1 298 ? 18.223 -23.651 59.379 1.00 17.16 295 ARG B N 1
ATOM 6395 C CA . ARG B 1 298 ? 17.559 -23.412 60.656 1.00 17.25 295 ARG B CA 1
ATOM 6396 C C . ARG B 1 298 ? 17.411 -21.911 60.934 1.00 18.26 295 ARG B C 1
ATOM 6397 O O . ARG B 1 298 ? 16.368 -21.468 61.427 1.00 17.54 295 ARG B O 1
ATOM 6405 N N . ASP B 1 299 ? 18.449 -21.132 60.628 1.00 15.38 296 ASP B N 1
ATOM 6406 C CA . ASP B 1 299 ? 18.358 -19.674 60.750 1.00 13.97 296 ASP B CA 1
ATOM 6407 C C . ASP B 1 299 ? 17.187 -19.144 59.933 1.00 14.40 296 ASP B C 1
ATOM 6408 O O . ASP B 1 299 ? 16.438 -18.278 60.386 1.00 14.23 296 ASP B O 1
ATOM 6413 N N . LYS B 1 300 ? 17.042 -19.657 58.716 1.00 14.91 297 LYS B N 1
ATOM 6414 C CA . LYS B 1 300 ? 16.016 -19.171 57.805 1.00 14.77 297 LYS B CA 1
ATOM 6415 C C . LYS B 1 300 ? 14.629 -19.421 58.389 1.00 16.12 297 LYS B C 1
ATOM 6416 O O . LYS B 1 300 ? 13.758 -18.549 58.333 1.00 16.64 297 LYS B O 1
ATOM 6422 N N . LYS B 1 301 ? 14.441 -20.609 58.961 1.00 15.64 298 LYS B N 1
ATOM 6423 C CA . LYS B 1 301 ? 13.178 -20.983 59.589 1.00 15.84 298 LYS B CA 1
ATOM 6424 C C . LYS B 1 301 ? 12.917 -20.131 60.825 1.00 16.87 298 LYS B C 1
ATOM 6425 O O . LYS B 1 301 ? 11.808 -19.608 61.004 1.00 16.28 298 LYS B O 1
ATOM 6431 N N . ASP B 1 302 ? 13.924 -19.996 61.685 1.00 15.35 299 ASP B N 1
ATOM 6432 C CA . ASP B 1 302 ? 13.773 -19.173 62.887 1.00 14.01 299 ASP B CA 1
ATOM 6433 C C . ASP B 1 302 ? 13.356 -17.745 62.516 1.00 15.44 299 ASP B C 1
ATOM 6434 O O . ASP B 1 302 ? 12.423 -17.175 63.103 1.00 14.87 299 ASP B O 1
ATOM 6439 N N . LEU B 1 303 ? 14.045 -17.153 61.546 1.00 12.68 300 LEU B N 1
ATOM 6440 C CA . LEU B 1 303 ? 13.725 -15.790 61.151 1.00 12.49 300 LEU B CA 1
ATOM 6441 C C . LEU B 1 303 ? 12.283 -15.692 60.684 1.00 13.08 300 LEU B C 1
ATOM 6442 O O . LEU B 1 303 ? 11.567 -14.755 61.046 1.00 15.11 300 LEU B O 1
ATOM 6447 N N . PHE B 1 304 ? 11.846 -16.663 59.889 1.00 13.33 301 PHE B N 1
ATOM 6448 C CA . PHE B 1 304 ? 10.503 -16.598 59.328 1.00 16.01 301 PHE B CA 1
ATOM 6449 C C . PHE B 1 304 ? 9.427 -16.759 60.403 1.00 14.34 301 PHE B C 1
ATOM 6450 O O . PHE B 1 304 ? 8.343 -16.163 60.317 1.00 18.96 301 PHE B O 1
ATOM 6458 N N . GLU B 1 305 ? 9.745 -17.527 61.436 1.00 14.47 302 GLU B N 1
ATOM 6459 C CA . GLU B 1 305 ? 8.776 -17.846 62.485 1.00 14.03 302 GLU B CA 1
ATOM 6460 C C . GLU B 1 305 ? 8.819 -16.894 63.683 1.00 14.07 302 GLU B C 1
ATOM 6461 O O . GLU B 1 305 ? 8.051 -17.053 64.628 1.00 20.61 302 GLU B O 1
ATOM 6467 N N . GLY B 1 306 ? 9.709 -15.912 63.646 1.00 12.83 303 GLY B N 1
ATOM 6468 C CA . GLY B 1 306 ? 9.897 -15.044 64.795 1.00 14.73 303 GLY B CA 1
ATOM 6469 C C . GLY B 1 306 ? 9.780 -13.569 64.476 1.00 11.53 303 GLY B C 1
ATOM 6470 O O . GLY B 1 306 ? 10.449 -12.738 65.094 1.00 13.99 303 GLY B O 1
ATOM 6471 N N . THR B 1 307 ? 8.934 -13.232 63.509 1.00 12.87 304 THR B N 1
ATOM 6472 C CA . THR B 1 307 ? 8.704 -11.829 63.174 1.00 10.78 304 THR B CA 1
ATOM 6473 C C . THR B 1 307 ? 7.949 -11.104 64.288 1.00 10.62 304 THR B C 1
ATOM 6474 O O . THR B 1 307 ? 7.235 -11.728 65.085 1.00 14.01 304 THR B O 1
ATOM 6478 N N . VAL B 1 308 ? 8.135 -9.792 64.344 1.00 10.09 305 VAL B N 1
ATOM 6479 C CA . VAL B 1 308 ? 7.718 -9.002 65.505 1.00 11.83 305 VAL B CA 1
ATOM 6480 C C . VAL B 1 308 ? 6.275 -8.515 65.446 1.00 12.64 305 VAL B C 1
ATOM 6481 O O . VAL B 1 308 ? 5.665 -8.464 64.371 1.00 13.18 305 VAL B O 1
ATOM 6485 N N . ASP B 1 309 ? 5.740 -8.161 66.617 1.00 11.16 306 ASP B N 1
ATOM 6486 C CA . ASP B 1 309 ? 4.381 -7.631 66.743 1.00 13.28 306 ASP B CA 1
ATOM 6487 C C . ASP B 1 309 ? 4.291 -6.140 66.425 1.00 13.48 306 ASP B C 1
ATOM 6488 O O . ASP B 1 309 ? 3.248 -5.649 66.001 1.00 13.90 306 ASP B O 1
ATOM 6493 N N . TYR B 1 310 ? 5.373 -5.412 66.673 1.00 11.58 307 TYR B N 1
ATOM 6494 C CA . TYR B 1 310 ? 5.366 -3.974 66.465 1.00 10.88 307 TYR B CA 1
ATOM 6495 C C . TYR B 1 310 ? 6.776 -3.467 66.259 1.00 11.11 307 TYR B C 1
ATOM 6496 O O . TYR B 1 310 ? 7.748 -4.162 66.551 1.00 11.08 307 TYR B O 1
ATOM 6505 N N . ILE B 1 311 ? 6.879 -2.254 65.738 1.00 11.07 308 ILE B N 1
ATOM 6506 C CA . ILE B 1 311 ? 8.168 -1.633 65.536 1.00 10.10 308 ILE B CA 1
ATOM 6507 C C . ILE B 1 311 ? 8.378 -0.525 66.563 1.00 10.48 308 ILE B C 1
ATOM 6508 O O . ILE B 1 311 ? 7.712 0.512 66.507 1.00 11.24 308 ILE B O 1
ATOM 6513 N N . GLY B 1 312 ? 9.271 -0.759 67.520 1.00 10.90 309 GLY B N 1
ATOM 6514 C CA . GLY B 1 312 ? 9.730 0.313 68.384 1.00 11.54 309 GLY B CA 1
ATOM 6515 C C . GLY B 1 312 ? 10.822 1.075 67.660 1.00 10.52 309 GLY B C 1
ATOM 6516 O O . GLY B 1 312 ? 11.627 0.482 66.937 1.00 10.91 309 GLY B O 1
ATOM 6517 N N . PHE B 1 313 ? 10.854 2.396 67.816 1.00 10.78 310 PHE B N 1
ATOM 6518 C CA . PHE B 1 313 ? 11.953 3.140 67.227 1.00 9.09 310 PHE B CA 1
ATOM 6519 C C . PHE B 1 313 ? 12.316 4.399 67.996 1.00 9.43 310 PHE B C 1
ATOM 6520 O O . PHE B 1 313 ? 11.489 4.969 68.727 1.00 10.03 310 PHE B O 1
ATOM 6528 N N . SER B 1 314 ? 13.568 4.806 67.849 1.00 10.17 311 SER B N 1
ATOM 6529 C CA . SER B 1 314 ? 14.014 6.106 68.340 1.00 10.68 311 SER B CA 1
ATOM 6530 C C . SER B 1 314 ? 13.995 7.101 67.183 1.00 10.97 311 SER B C 1
ATOM 6531 O O . SER B 1 314 ? 14.255 6.745 66.023 1.00 10.80 311 SER B O 1
ATOM 6534 N N . TYR B 1 315 ? 13.693 8.349 67.512 1.00 12.02 312 TYR B N 1
ATOM 6535 C CA . TYR B 1 315 ? 13.767 9.429 66.545 1.00 12.99 312 TYR B CA 1
ATOM 6536 C C . TYR B 1 315 ? 14.363 10.643 67.231 1.00 10.74 312 TYR B C 1
ATOM 6537 O O . TYR B 1 315 ? 13.832 11.094 68.255 1.00 12.55 312 TYR B O 1
ATOM 6546 N N . TYR B 1 316 ? 15.445 11.173 66.662 1.00 10.96 313 TYR B N 1
ATOM 6547 C CA . TYR B 1 316 ? 16.063 12.407 67.147 1.00 11.68 313 TYR B CA 1
ATOM 6548 C C . TYR B 1 316 ? 16.313 13.415 66.038 1.00 12.05 313 TYR B C 1
ATOM 6549 O O . TYR B 1 316 ? 16.332 14.624 66.293 1.00 13.14 313 TYR B O 1
ATOM 6558 N N . MET B 1 317 ? 16.530 12.917 64.827 1.00 12.12 314 MET B N 1
ATOM 6559 C CA . MET B 1 317 ? 17.053 13.748 63.753 1.00 11.49 314 MET B CA 1
ATOM 6560 C C . MET B 1 317 ? 16.892 13.075 62.408 1.00 11.75 314 MET B C 1
ATOM 6561 O O . MET B 1 317 ? 16.572 11.887 62.320 1.00 11.76 314 MET B O 1
ATOM 6566 N N . SER B 1 318 ? 17.118 13.859 61.354 1.00 12.07 315 SER B N 1
ATOM 6567 C CA . SER B 1 318 ? 17.152 13.328 59.995 1.00 11.27 315 SER B CA 1
ATOM 6568 C C . SER B 1 318 ? 18.492 13.691 59.381 1.00 10.93 315 SER B C 1
ATOM 6569 O O . SER B 1 318 ? 19.225 14.525 59.921 1.00 12.78 315 SER B O 1
ATOM 6572 N N . PHE B 1 319 ? 18.807 13.040 58.260 1.00 12.22 316 PHE B N 1
ATOM 6573 C CA . PHE B 1 319 ? 20.058 13.246 57.541 1.00 12.75 316 PHE B CA 1
ATOM 6574 C C . PHE B 1 319 ? 19.766 13.658 56.103 1.00 12.45 316 PHE B C 1
ATOM 6575 O O . PHE B 1 319 ? 18.639 13.519 55.627 1.00 12.04 316 PHE B O 1
ATOM 6583 N N . VAL B 1 320 ? 20.804 14.104 55.402 1.00 12.22 317 VAL B N 1
ATOM 6584 C CA . VAL B 1 320 ? 20.735 14.354 53.964 1.00 9.90 317 VAL B CA 1
ATOM 6585 C C . VAL B 1 320 ? 21.932 13.708 53.274 1.00 13.15 317 VAL B C 1
ATOM 6586 O O . VAL B 1 320 ? 23.040 13.743 53.792 1.00 15.47 317 VAL B O 1
ATOM 6590 N N . ILE B 1 321 ? 21.693 13.112 52.111 1.00 10.07 318 ILE B N 1
ATOM 6591 C CA . ILE B 1 321 ? 22.741 12.430 51.358 1.00 12.33 318 ILE B CA 1
ATOM 6592 C C . ILE B 1 321 ? 22.763 12.992 49.949 1.00 11.82 318 ILE B C 1
ATOM 6593 O O . ILE B 1 321 ? 21.744 13.490 49.451 1.00 12.61 318 ILE B O 1
ATOM 6598 N N . ASP B 1 322 ? 23.925 12.935 49.307 1.00 12.05 319 ASP B N 1
ATOM 6599 C CA . ASP B 1 322 ? 23.980 13.250 47.892 1.00 12.94 319 ASP B CA 1
ATOM 6600 C C . ASP B 1 322 ? 24.976 12.328 47.204 1.00 14.48 319 ASP B C 1
ATOM 6601 O O . ASP B 1 322 ? 25.531 11.429 47.838 1.00 15.21 319 ASP B O 1
ATOM 6606 N N . ALA B 1 323 ? 25.163 12.528 45.907 1.00 13.03 320 ALA B N 1
ATOM 6607 C CA . ALA B 1 323 ? 26.058 11.668 45.134 1.00 13.43 320 ALA B CA 1
ATOM 6608 C C . ALA B 1 323 ? 27.357 12.380 44.779 1.00 18.29 320 ALA B C 1
ATOM 6609 O O . ALA B 1 323 ? 27.930 12.136 43.718 1.00 21.41 320 ALA B O 1
ATOM 6611 N N . HIS B 1 324 ? 27.827 13.253 45.663 1.00 16.68 321 HIS B N 1
ATOM 6612 C CA . HIS B 1 324 ? 29.023 14.033 45.358 1.00 20.24 321 HIS B CA 1
ATOM 6613 C C . HIS B 1 324 ? 30.265 13.155 45.337 1.00 24.80 321 HIS B C 1
ATOM 6614 O O . HIS B 1 324 ? 31.263 13.507 44.707 1.00 30.88 321 HIS B O 1
ATOM 6621 N N . ARG B 1 325 ? 30.209 12.018 46.024 1.00 20.16 322 ARG B N 1
ATOM 6622 C CA . ARG B 1 325 ? 31.403 11.196 46.169 1.00 23.70 322 ARG B CA 1
ATOM 6623 C C . ARG B 1 325 ? 31.779 10.445 44.913 1.00 28.52 322 ARG B C 1
ATOM 6624 O O . ARG B 1 325 ? 30.962 9.722 44.329 1.00 24.57 322 ARG B O 1
ATOM 6632 N N . GLU B 1 326 ? 33.043 10.633 44.539 1.00 36.95 323 GLU B N 1
ATOM 6633 C CA . GLU B 1 326 ? 33.691 9.970 43.423 1.00 40.02 323 GLU B CA 1
ATOM 6634 C C . GLU B 1 326 ? 33.882 8.488 43.652 1.00 35.27 323 GLU B C 1
ATOM 6635 O O . GLU B 1 326 ? 33.795 8.000 44.780 1.00 40.90 323 GLU B O 1
ATOM 6641 N N A ASN B 1 327 ? 34.212 7.770 42.581 0.50 33.93 324 ASN B N 1
ATOM 6642 N N B ASN B 1 327 ? 34.131 7.780 42.559 0.50 33.09 324 ASN B N 1
ATOM 6643 C CA A ASN B 1 327 ? 34.491 6.336 42.660 0.50 36.20 324 ASN B CA 1
ATOM 6644 C CA B ASN B 1 327 ? 34.468 6.378 42.628 0.50 36.43 324 ASN B CA 1
ATOM 6645 C C A ASN B 1 327 ? 33.443 5.571 43.446 0.50 34.72 324 ASN B C 1
ATOM 6646 C C B ASN B 1 327 ? 33.450 5.604 43.449 0.50 34.67 324 ASN B C 1
ATOM 6647 O O A ASN B 1 327 ? 33.779 4.781 44.329 0.50 36.31 324 ASN B O 1
ATOM 6648 O O B ASN B 1 327 ? 33.809 4.853 44.354 0.50 36.04 324 ASN B O 1
ATOM 6657 N N . ASN B 1 328 ? 32.176 5.802 43.129 1.00 28.50 325 ASN B N 1
ATOM 6658 C CA . ASN B 1 328 ? 31.103 5.083 43.799 1.00 22.73 325 ASN B CA 1
ATOM 6659 C C . ASN B 1 328 ? 30.162 4.433 42.792 1.00 19.20 325 ASN B C 1
ATOM 6660 O O . ASN B 1 328 ? 28.955 4.668 42.813 1.00 18.91 325 ASN B O 1
ATOM 6665 N N . PRO B 1 329 ? 30.716 3.594 41.904 1.00 17.16 326 PRO B N 1
ATOM 6666 C CA . PRO B 1 329 ? 29.920 3.042 40.802 1.00 15.09 326 PRO B CA 1
ATOM 6667 C C . PRO B 1 329 ? 28.776 2.145 41.273 1.00 17.51 326 PRO B C 1
ATOM 6668 O O . PRO B 1 329 ? 27.801 1.976 40.539 1.00 18.89 326 PRO B O 1
ATOM 6672 N N . TYR B 1 330 ? 28.884 1.595 42.477 1.00 15.86 327 TYR B N 1
ATOM 6673 C CA . TYR B 1 330 ? 27.843 0.702 42.996 1.00 13.59 327 TYR B CA 1
ATOM 6674 C C . TYR B 1 330 ? 26.871 1.387 43.935 1.00 14.44 327 TYR B C 1
ATOM 6675 O O . TYR B 1 330 ? 25.995 0.737 44.519 1.00 14.48 327 TYR B O 1
ATOM 6684 N N . TYR B 1 331 ? 27.017 2.698 44.094 1.00 12.52 328 TYR B N 1
ATOM 6685 C CA . TYR B 1 331 ? 26.130 3.441 44.988 1.00 12.58 328 TYR B CA 1
ATOM 6686 C C . TYR B 1 331 ? 26.167 2.891 46.421 1.00 14.43 328 TYR B C 1
ATOM 6687 O O . TYR B 1 331 ? 25.132 2.756 47.092 1.00 15.34 328 TYR B O 1
ATOM 6696 N N . ASP B 1 332 ? 27.376 2.574 46.880 1.00 17.61 329 ASP B N 1
ATOM 6697 C CA . ASP B 1 332 ? 27.599 2.228 48.279 1.00 17.16 329 ASP B CA 1
ATOM 6698 C C . ASP B 1 332 ? 27.249 3.436 49.143 1.00 14.84 329 ASP B C 1
ATOM 6699 O O . ASP B 1 332 ? 27.357 4.576 48.691 1.00 18.33 329 ASP B O 1
ATOM 6704 N N . TYR B 1 333 ? 26.886 3.177 50.396 1.00 17.30 330 TYR B N 1
ATOM 6705 C CA . TYR B 1 333 ? 26.620 4.241 51.351 1.00 16.68 330 TYR B CA 1
ATOM 6706 C C . TYR B 1 333 ? 27.657 4.266 52.471 1.00 17.32 330 TYR B C 1
ATOM 6707 O O . TYR B 1 333 ? 27.781 3.302 53.221 1.00 20.61 330 TYR B O 1
ATOM 6716 N N . LEU B 1 334 ? 28.386 5.372 52.579 1.00 19.14 331 LEU B N 1
ATOM 6717 C CA . LEU B 1 334 ? 29.292 5.577 53.710 1.00 23.63 331 LEU B CA 1
ATOM 6718 C C . LEU B 1 334 ? 28.737 6.660 54.633 1.00 20.77 331 LEU B C 1
ATOM 6719 O O . LEU B 1 334 ? 28.794 7.840 54.301 1.00 28.56 331 LEU B O 1
ATOM 6724 N N . GLU B 1 335 ? 28.197 6.241 55.772 1.00 24.46 332 GLU B N 1
ATOM 6725 C CA . GLU B 1 335 ? 27.560 7.149 56.722 1.00 33.30 332 GLU B CA 1
ATOM 6726 C C . GLU B 1 335 ? 28.476 8.301 57.090 1.00 40.44 332 GLU B C 1
ATOM 6727 O O . GLU B 1 335 ? 28.017 9.392 57.423 1.00 47.94 332 GLU B O 1
ATOM 6733 N N . THR B 1 336 ? 29.777 8.051 57.032 1.00 35.87 333 THR B N 1
ATOM 6734 C CA . THR B 1 336 ? 30.754 9.036 57.456 1.00 35.59 333 THR B CA 1
ATOM 6735 C C . THR B 1 336 ? 31.273 9.882 56.297 1.00 32.37 333 THR B C 1
ATOM 6736 O O . THR B 1 336 ? 32.151 10.719 56.485 1.00 40.12 333 THR B O 1
ATOM 6740 N N . GLU B 1 337 ? 30.728 9.679 55.098 1.00 28.61 334 GLU B N 1
ATOM 6741 C CA . GLU B 1 337 ? 31.259 10.364 53.924 1.00 19.52 334 GLU B CA 1
ATOM 6742 C C . GLU B 1 337 ? 30.216 10.933 52.937 1.00 22.92 334 GLU B C 1
ATOM 6743 O O . GLU B 1 337 ? 30.461 11.952 52.286 1.00 24.65 334 GLU B O 1
ATOM 6749 N N . ASP B 1 338 ? 29.061 10.288 52.835 1.00 22.49 335 ASP B N 1
ATOM 6750 C CA . ASP B 1 338 ? 28.069 10.687 51.832 1.00 19.27 335 ASP B CA 1
ATOM 6751 C C . ASP B 1 338 ? 27.030 11.685 52.333 1.00 19.59 335 ASP B C 1
ATOM 6752 O O . ASP B 1 338 ? 26.252 12.218 51.550 1.00 16.91 335 ASP B O 1
ATOM 6757 N N . LEU B 1 339 ? 27.032 11.954 53.632 1.00 19.93 336 LEU B N 1
ATOM 6758 C CA . LEU B 1 339 ? 26.046 12.870 54.204 1.00 19.10 336 LEU B CA 1
ATOM 6759 C C . LEU B 1 339 ? 26.471 14.339 54.116 1.00 19.70 336 LEU B C 1
ATOM 6760 O O . LEU B 1 339 ? 27.659 14.672 54.188 1.00 23.51 336 LEU B O 1
ATOM 6765 N N . VAL B 1 340 ? 25.481 15.212 53.961 1.00 16.77 337 VAL B N 1
ATOM 6766 C CA . VAL B 1 340 ? 25.687 16.652 53.923 1.00 16.35 337 VAL B CA 1
ATOM 6767 C C . VAL B 1 340 ? 24.691 17.317 54.877 1.00 16.53 337 VAL B C 1
ATOM 6768 O O . VAL B 1 340 ? 23.743 16.681 55.334 1.00 17.31 337 VAL B O 1
ATOM 6772 N N . LYS B 1 341 ? 24.906 18.590 55.178 1.00 19.95 338 LYS B N 1
ATOM 6773 C CA . LYS B 1 341 ? 24.011 19.297 56.085 1.00 16.71 338 LYS B CA 1
ATOM 6774 C C . LYS B 1 341 ? 22.701 19.646 55.386 1.00 16.60 338 LYS B C 1
ATOM 6775 O O . LYS B 1 341 ? 22.677 19.906 54.176 1.00 21.20 338 LYS B O 1
ATOM 6781 N N . ASN B 1 342 ? 21.611 19.635 56.145 1.00 13.77 339 ASN B N 1
ATOM 6782 C CA . ASN B 1 342 ? 20.328 20.114 55.642 1.00 13.97 339 ASN B CA 1
ATOM 6783 C C . ASN B 1 342 ? 20.211 21.604 55.909 1.00 14.84 339 ASN B C 1
ATOM 6784 O O . ASN B 1 342 ? 20.117 22.022 57.058 1.00 16.98 339 ASN B O 1
ATOM 6789 N N . PRO B 1 343 ? 20.205 22.416 54.850 1.00 15.57 340 PRO B N 1
ATOM 6790 C CA . PRO B 1 343 ? 20.205 23.862 55.087 1.00 18.69 340 PRO B CA 1
ATOM 6791 C C . PRO B 1 343 ? 18.853 24.412 55.531 1.00 19.29 340 PRO B C 1
ATOM 6792 O O . PRO B 1 343 ? 18.747 25.614 55.785 1.00 20.85 340 PRO B O 1
ATOM 6796 N N . TYR B 1 344 ? 17.845 23.552 55.635 1.00 14.29 341 TYR B N 1
ATOM 6797 C CA . TYR B 1 344 ? 16.493 24.004 55.957 1.00 15.14 341 TYR B CA 1
ATOM 6798 C C . TYR B 1 344 ? 16.103 23.795 57.413 1.00 15.77 341 TYR B C 1
ATOM 6799 O O . TYR B 1 344 ? 14.977 24.108 57.799 1.00 17.08 341 TYR B O 1
ATOM 6808 N N . VAL B 1 345 ? 17.017 23.252 58.212 1.00 14.75 342 VAL B N 1
ATOM 6809 C CA . VAL B 1 345 ? 16.723 22.976 59.616 1.00 15.68 342 VAL B CA 1
ATOM 6810 C C . VAL B 1 345 ? 17.855 23.434 60.538 1.00 15.02 342 VAL B C 1
ATOM 6811 O O . VAL B 1 345 ? 18.979 23.662 60.094 1.00 19.22 342 VAL B O 1
ATOM 6815 N N . LYS B 1 346 ? 17.535 23.575 61.821 1.00 16.54 343 LYS B N 1
ATOM 6816 C CA . LYS B 1 346 ? 18.512 23.918 62.848 1.00 14.24 343 LYS B CA 1
ATOM 6817 C C . LYS B 1 346 ? 19.093 22.635 63.456 1.00 16.80 343 LYS B C 1
ATOM 6818 O O . LYS B 1 346 ? 18.670 21.540 63.109 1.00 16.64 343 LYS B O 1
ATOM 6824 N N . ALA B 1 347 ? 20.054 22.775 64.368 1.00 19.12 344 ALA B N 1
ATOM 6825 C CA . ALA B 1 347 ? 20.666 21.608 65.021 1.00 18.22 344 ALA B CA 1
ATOM 6826 C C . ALA B 1 347 ? 20.981 21.862 66.495 1.00 18.40 344 ALA B C 1
ATOM 6827 O O . ALA B 1 347 ? 21.094 23.007 66.934 1.00 21.25 344 ALA B O 1
ATOM 6829 N N . SER B 1 348 ? 21.121 20.783 67.259 1.00 17.30 345 SER B N 1
ATOM 6830 C CA . SER B 1 348 ? 21.457 20.895 68.668 1.00 17.45 345 SER B CA 1
ATOM 6831 C C . SER B 1 348 ? 22.927 21.262 68.808 1.00 20.38 345 SER B C 1
ATOM 6832 O O . SER B 1 348 ? 23.646 21.357 67.809 1.00 21.80 345 SER B O 1
ATOM 6835 N N . ASP B 1 349 ? 23.377 21.468 70.043 1.00 22.35 346 ASP B N 1
ATOM 6836 C CA . ASP B 1 349 ? 24.782 21.789 70.278 1.00 21.87 346 ASP B CA 1
ATOM 6837 C C . ASP B 1 349 ? 25.692 20.579 70.065 1.00 26.03 346 ASP B C 1
ATOM 6838 O O . ASP B 1 349 ? 26.914 20.712 70.043 1.00 26.79 346 ASP B O 1
ATOM 6843 N N . TRP B 1 350 ? 25.095 19.400 69.915 1.00 20.05 347 TRP B N 1
ATOM 6844 C CA . TRP B 1 350 ? 25.856 18.213 69.547 1.00 21.61 347 TRP B CA 1
ATOM 6845 C C . TRP B 1 350 ? 25.681 17.914 68.051 1.00 23.96 347 TRP B C 1
ATOM 6846 O O . TRP B 1 350 ? 26.027 16.828 67.564 1.00 21.79 347 TRP B O 1
ATOM 6857 N N . ASP B 1 351 ? 25.142 18.901 67.335 1.00 22.43 348 ASP B N 1
ATOM 6858 C CA . ASP B 1 351 ? 24.999 18.856 65.873 1.00 19.57 348 ASP B CA 1
ATOM 6859 C C . ASP B 1 351 ? 23.924 17.892 65.366 1.00 18.62 348 ASP B C 1
ATOM 6860 O O . ASP B 1 351 ? 23.962 17.451 64.214 1.00 23.71 348 ASP B O 1
ATOM 6865 N N . TRP B 1 352 ? 22.961 17.571 66.222 1.00 18.69 349 TRP B N 1
ATOM 6866 C CA . TRP B 1 352 ? 21.874 16.689 65.833 1.00 16.71 349 TRP B CA 1
ATOM 6867 C C . TRP B 1 352 ? 20.770 17.528 65.218 1.00 13.86 349 TRP B C 1
ATOM 6868 O O . TRP B 1 352 ? 20.181 18.369 65.888 1.00 16.68 349 TRP B O 1
ATOM 6879 N N . GLN B 1 353 ? 20.489 17.304 63.939 1.00 15.93 350 GLN B N 1
ATOM 6880 C CA . GLN B 1 353 ? 19.516 18.135 63.234 1.00 15.35 350 GLN B CA 1
ATOM 6881 C C . GLN B 1 353 ? 18.114 18.035 63.821 1.00 15.64 350 GLN B C 1
ATOM 6882 O O . GLN B 1 353 ? 17.642 16.961 64.196 1.00 16.99 350 GLN B O 1
ATOM 6888 N N . ILE B 1 354 ? 17.470 19.185 63.921 1.00 14.09 351 ILE B N 1
ATOM 6889 C CA . ILE B 1 354 ? 16.142 19.279 64.494 1.00 11.61 351 ILE B CA 1
ATOM 6890 C C . ILE B 1 354 ? 15.136 19.303 63.353 1.00 13.24 351 ILE B C 1
ATOM 6891 O O . ILE B 1 354 ? 15.022 20.293 62.620 1.00 15.99 351 ILE B O 1
ATOM 6896 N N . ASP B 1 355 ? 14.408 18.204 63.209 1.00 12.58 352 ASP B N 1
ATOM 6897 C CA . ASP B 1 355 ? 13.486 18.031 62.093 1.00 13.00 352 ASP B CA 1
ATOM 6898 C C . ASP B 1 355 ? 12.244 17.303 62.580 1.00 10.23 352 ASP B C 1
ATOM 6899 O O . ASP B 1 355 ? 12.078 16.106 62.359 1.00 11.02 352 ASP B O 1
ATOM 6904 N N . PRO B 1 356 ? 11.354 18.034 63.253 1.00 10.72 353 PRO B N 1
ATOM 6905 C CA . PRO B 1 356 ? 10.156 17.357 63.749 1.00 11.44 353 PRO B CA 1
ATOM 6906 C C . PRO B 1 356 ? 9.281 16.787 62.635 1.00 9.90 353 PRO B C 1
ATOM 6907 O O . PRO B 1 356 ? 8.680 15.735 62.819 1.00 9.67 353 PRO B O 1
ATOM 6911 N N . GLN B 1 357 ? 9.203 17.458 61.490 1.00 12.59 354 GLN B N 1
ATOM 6912 C CA . GLN B 1 357 ? 8.408 16.900 60.400 1.00 10.82 354 GLN B CA 1
ATOM 6913 C C . GLN B 1 357 ? 8.946 15.539 59.923 1.00 9.12 354 GLN B C 1
ATOM 6914 O O . GLN B 1 357 ? 8.188 14.699 59.442 1.00 11.69 354 GLN B O 1
ATOM 6920 N N . GLY B 1 358 ? 10.249 15.321 60.060 1.00 9.11 355 GLY B N 1
ATOM 6921 C CA . GLY B 1 358 ? 10.831 14.026 59.745 1.00 10.24 355 GLY B CA 1
ATOM 6922 C C . GLY B 1 358 ? 10.237 12.874 60.545 1.00 10.80 355 GLY B C 1
ATOM 6923 O O . GLY B 1 358 ? 10.289 11.731 60.098 1.00 11.34 355 GLY B O 1
ATOM 6924 N N . LEU B 1 359 ? 9.714 13.159 61.739 1.00 9.22 356 LEU B N 1
ATOM 6925 C CA . LEU B 1 359 ? 9.039 12.132 62.524 1.00 10.44 356 LEU B CA 1
ATOM 6926 C C . LEU B 1 359 ? 7.737 11.715 61.846 1.00 9.09 356 LEU B C 1
ATOM 6927 O O . LEU B 1 359 ? 7.375 10.532 61.845 1.00 10.25 356 LEU B O 1
ATOM 6932 N N . ARG B 1 360 ? 7.025 12.685 61.272 1.00 9.75 357 ARG B N 1
ATOM 6933 C CA . ARG B 1 360 ? 5.830 12.356 60.507 1.00 9.17 357 ARG B CA 1
ATOM 6934 C C . ARG B 1 360 ? 6.208 11.517 59.278 1.00 10.19 357 ARG B C 1
ATOM 6935 O O . ARG B 1 360 ? 5.570 10.501 58.978 1.00 10.05 357 ARG B O 1
ATOM 6943 N N . TYR B 1 361 ? 7.243 11.944 58.564 1.00 8.65 358 TYR B N 1
ATOM 6944 C CA . TYR B 1 361 ? 7.769 11.144 57.465 1.00 8.86 358 TYR B CA 1
ATOM 6945 C C . TYR B 1 361 ? 8.087 9.721 57.923 1.00 9.92 358 TYR B C 1
ATOM 6946 O O . TYR B 1 361 ? 7.693 8.742 57.284 1.00 10.12 358 TYR B O 1
ATOM 6955 N N . ALA B 1 362 ? 8.799 9.602 59.044 1.00 9.62 359 ALA B N 1
ATOM 6956 C CA . ALA B 1 362 ? 9.209 8.292 59.545 1.00 8.77 359 ALA B CA 1
ATOM 6957 C C . ALA B 1 362 ? 8.018 7.387 59.868 1.00 9.41 359 ALA B C 1
ATOM 6958 O O . ALA B 1 362 ? 8.017 6.197 59.533 1.00 10.41 359 ALA B O 1
ATOM 6960 N N . LEU B 1 363 ? 7.015 7.952 60.543 1.00 9.06 360 LEU B N 1
ATOM 6961 C CA . LEU B 1 363 ? 5.834 7.173 60.908 1.00 8.20 360 LEU B CA 1
ATOM 6962 C C . LEU B 1 363 ? 5.124 6.673 59.651 1.00 10.28 360 LEU B C 1
ATOM 6963 O O . LEU B 1 363 ? 4.654 5.532 59.602 1.00 9.22 360 LEU B O 1
ATOM 6968 N N . ASN B 1 364 ? 5.058 7.530 58.632 1.00 9.83 361 ASN B N 1
ATOM 6969 C CA . ASN B 1 364 ? 4.458 7.127 57.372 1.00 9.98 361 ASN B CA 1
ATOM 6970 C C . ASN B 1 364 ? 5.293 6.080 56.641 1.00 10.46 361 ASN B C 1
ATOM 6971 O O . ASN B 1 364 ? 4.746 5.153 56.057 1.00 10.55 361 ASN B O 1
ATOM 6976 N N . TRP B 1 365 ? 6.606 6.241 56.667 1.00 8.60 362 TRP B N 1
ATOM 6977 C CA . TRP B 1 365 ? 7.495 5.299 55.988 1.00 8.09 362 TRP B CA 1
ATOM 6978 C C . TRP B 1 365 ? 7.336 3.896 56.588 1.00 8.88 362 TRP B C 1
ATOM 6979 O O . TRP B 1 365 ? 7.149 2.913 55.859 1.00 8.83 362 TRP B O 1
ATOM 6990 N N . PHE B 1 366 ? 7.407 3.781 57.914 1.00 9.13 363 PHE B N 1
ATOM 6991 C CA . PHE B 1 366 ? 7.241 2.469 58.535 1.00 9.01 363 PHE B CA 1
ATOM 6992 C C . PHE B 1 366 ? 5.855 1.905 58.252 1.00 9.44 363 PHE B C 1
ATOM 6993 O O . PHE B 1 366 ? 5.689 0.707 58.062 1.00 10.36 363 PHE B O 1
ATOM 7001 N N . THR B 1 367 ? 4.830 2.749 58.275 1.00 9.28 364 THR B N 1
ATOM 7002 C CA . THR B 1 367 ? 3.477 2.249 58.041 1.00 9.57 364 THR B CA 1
ATOM 7003 C C . THR B 1 367 ? 3.316 1.718 56.616 1.00 11.19 364 THR B C 1
ATOM 7004 O O . THR B 1 367 ? 2.777 0.627 56.404 1.00 11.65 364 THR B O 1
ATOM 7008 N N . ASP B 1 368 ? 3.794 2.494 55.654 1.00 10.38 365 ASP B N 1
ATOM 7009 C CA . ASP B 1 368 ? 3.651 2.136 54.241 1.00 10.78 365 ASP B CA 1
ATOM 7010 C C . ASP B 1 368 ? 4.459 0.884 53.897 1.00 11.86 365 ASP B C 1
ATOM 7011 O O . ASP B 1 368 ? 4.033 0.050 53.085 1.00 12.45 365 ASP B O 1
ATOM 7016 N N . MET B 1 369 ? 5.631 0.753 54.507 1.00 8.65 366 MET B N 1
ATOM 7017 C CA . MET B 1 369 ? 6.483 -0.410 54.280 1.00 9.08 366 MET B CA 1
ATOM 7018 C C . MET B 1 369 ? 6.000 -1.663 54.997 1.00 10.62 366 MET B C 1
ATOM 7019 O O . MET B 1 369 ? 6.095 -2.760 54.431 1.00 13.39 366 MET B O 1
ATOM 7024 N N . TYR B 1 370 ? 5.499 -1.523 56.228 1.00 11.09 367 TYR B N 1
ATOM 7025 C CA . TYR B 1 370 ? 5.344 -2.692 57.109 1.00 10.33 367 TYR B CA 1
ATOM 7026 C C . TYR B 1 370 ? 3.956 -2.961 57.689 1.00 12.38 367 TYR B C 1
ATOM 7027 O O . TYR B 1 370 ? 3.674 -4.082 58.117 1.00 13.84 367 TYR B O 1
ATOM 7036 N N . HIS B 1 371 ? 3.107 -1.938 57.714 1.00 11.40 368 HIS B N 1
ATOM 7037 C CA . HIS B 1 371 ? 1.732 -2.074 58.200 1.00 15.06 368 HIS B CA 1
ATOM 7038 C C . HIS B 1 371 ? 1.622 -2.744 59.563 1.00 14.20 368 HIS B C 1
ATOM 7039 O O . HIS B 1 371 ? 0.782 -3.628 59.779 1.00 15.18 368 HIS B O 1
ATOM 7046 N N . LEU B 1 372 ? 2.479 -2.300 60.480 1.00 12.81 369 LEU B N 1
ATOM 7047 C CA . LEU B 1 372 ? 2.451 -2.755 61.865 1.00 11.60 369 LEU B CA 1
ATOM 7048 C C . LEU B 1 372 ? 2.268 -1.566 62.793 1.00 10.81 369 LEU B C 1
ATOM 7049 O O . LEU B 1 372 ? 2.582 -0.427 62.440 1.00 12.44 369 LEU B O 1
ATOM 7054 N N . PRO B 1 373 ? 1.789 -1.837 64.013 1.00 11.11 370 PRO B N 1
ATOM 7055 C CA . PRO B 1 373 ? 1.791 -0.808 65.057 1.00 11.62 370 PRO B CA 1
ATOM 7056 C C . PRO B 1 373 ? 3.210 -0.303 65.326 1.00 10.69 370 PRO B C 1
ATOM 7057 O O . PRO B 1 373 ? 4.173 -1.091 65.239 1.00 11.20 370 PRO B O 1
ATOM 7061 N N . LEU B 1 374 ? 3.319 0.978 65.664 1.00 10.84 371 LEU B N 1
ATOM 7062 C CA . LEU B 1 374 ? 4.599 1.610 65.929 1.00 9.47 371 LEU B CA 1
ATOM 7063 C C . LEU B 1 374 ? 4.599 2.158 67.352 1.00 10.01 371 LEU B C 1
ATOM 7064 O O . LEU B 1 374 ? 3.546 2.477 67.912 1.00 12.37 371 LEU B O 1
ATOM 7069 N N . PHE B 1 375 ? 5.791 2.292 67.923 1.00 10.92 372 PHE B N 1
ATOM 7070 C CA . PHE B 1 375 ? 5.936 2.803 69.282 1.00 11.37 372 PHE B CA 1
ATOM 7071 C C . PHE B 1 375 ? 7.160 3.714 69.242 1.00 9.32 372 PHE B C 1
ATOM 7072 O O . PHE B 1 375 ? 8.270 3.247 68.961 1.00 11.06 372 PHE B O 1
ATOM 7080 N N . ILE B 1 376 ? 6.963 5.013 69.466 1.00 9.48 373 ILE B N 1
ATOM 7081 C CA . ILE B 1 376 ? 8.112 5.912 69.553 1.00 10.52 373 ILE B CA 1
ATOM 7082 C C . ILE B 1 376 ? 8.687 5.744 70.945 1.00 10.50 373 ILE B C 1
ATOM 7083 O O . ILE B 1 376 ? 8.120 6.263 71.915 1.00 11.21 373 ILE B O 1
ATOM 7088 N N . VAL B 1 377 ? 9.789 5.009 71.051 1.00 10.29 374 VAL B N 1
ATOM 7089 C CA . VAL B 1 377 ? 10.327 4.642 72.362 1.00 12.44 374 VAL B CA 1
ATOM 7090 C C . VAL B 1 377 ? 11.546 5.461 72.783 1.00 10.67 374 VAL B C 1
ATOM 7091 O O . VAL B 1 377 ? 12.072 5.263 73.877 1.00 11.57 374 VAL B O 1
ATOM 7095 N N . GLU B 1 378 ? 11.969 6.387 71.920 1.00 10.72 375 GLU B N 1
ATOM 7096 C CA . GLU B 1 378 ? 12.932 7.445 72.253 1.00 12.21 375 GLU B CA 1
ATOM 7097 C C . GLU B 1 378 ? 12.694 8.687 71.390 1.00 12.80 375 GLU B C 1
ATOM 7098 O O . GLU B 1 378 ? 12.440 8.573 70.188 1.00 13.23 375 GLU B O 1
ATOM 7104 N N . ASN B 1 379 ? 12.784 9.863 72.010 1.00 11.85 376 ASN B N 1
ATOM 7105 C CA . ASN B 1 379 ? 12.777 11.156 71.326 1.00 12.31 376 ASN B CA 1
ATOM 7106 C C . ASN B 1 379 ? 13.248 12.105 72.410 1.00 12.88 376 ASN B C 1
ATOM 7107 O O . ASN B 1 379 ? 12.833 11.963 73.551 1.00 13.52 376 ASN B O 1
ATOM 7112 N N . GLY B 1 380 ? 14.135 13.040 72.102 1.00 11.94 377 GLY B N 1
ATOM 7113 C CA . GLY B 1 380 ? 14.610 13.909 73.162 1.00 13.16 377 GLY B CA 1
ATOM 7114 C C . GLY B 1 380 ? 15.585 14.948 72.679 1.00 14.79 377 GLY B C 1
ATOM 7115 O O . GLY B 1 380 ? 16.108 14.856 71.567 1.00 15.20 377 GLY B O 1
ATOM 7116 N N . PHE B 1 381 ? 15.828 15.932 73.536 1.00 14.34 378 PHE B N 1
ATOM 7117 C CA . PHE B 1 381 ? 16.698 17.043 73.196 1.00 12.66 378 PHE B CA 1
ATOM 7118 C C . PHE B 1 381 ? 17.789 17.175 74.249 1.00 14.55 378 PHE B C 1
ATOM 7119 O O . PHE B 1 381 ? 17.537 17.625 75.377 1.00 15.10 378 PHE B O 1
ATOM 7127 N N . GLY B 1 382 ? 18.997 16.766 73.878 1.00 16.16 379 GLY B N 1
ATOM 7128 C CA . GLY B 1 382 ? 20.138 16.839 74.764 1.00 16.95 379 GLY B CA 1
ATOM 7129 C C . GLY B 1 382 ? 20.698 18.238 74.711 1.00 17.82 379 GLY B C 1
ATOM 7130 O O . GLY B 1 382 ? 21.012 18.757 73.635 1.00 20.52 379 GLY B O 1
ATOM 7131 N N . ALA B 1 383 ? 20.812 18.849 75.874 1.00 15.82 380 ALA B N 1
ATOM 7132 C CA . ALA B 1 383 ? 21.230 20.238 75.961 1.00 18.83 380 ALA B CA 1
ATOM 7133 C C . ALA B 1 383 ? 21.891 20.532 77.291 1.00 20.86 380 ALA B C 1
ATOM 7134 O O . ALA B 1 383 ? 21.662 19.842 78.288 1.00 22.67 380 ALA B O 1
ATOM 7136 N N . ILE B 1 384 ? 22.717 21.568 77.306 1.00 20.03 381 ILE B N 1
ATOM 7137 C CA . ILE B 1 384 ? 23.268 22.080 78.543 1.00 20.78 381 ILE B CA 1
ATOM 7138 C C . ILE B 1 384 ? 22.136 22.728 79.329 1.00 22.82 381 ILE B C 1
ATOM 7139 O O . ILE B 1 384 ? 21.355 23.506 78.771 1.00 24.23 381 ILE B O 1
ATOM 7144 N N . ASP B 1 385 ? 22.037 22.399 80.615 1.00 18.70 382 ASP B N 1
ATOM 7145 C CA . ASP B 1 385 ? 21.039 23.020 81.471 1.00 19.40 382 ASP B CA 1
ATOM 7146 C C . ASP B 1 385 ? 21.723 23.925 82.483 1.00 22.11 382 ASP B C 1
ATOM 7147 O O . ASP B 1 385 ? 22.794 23.601 82.999 1.00 24.27 382 ASP B O 1
ATOM 7152 N N . GLN B 1 386 ? 21.092 25.059 82.772 1.00 22.56 383 GLN B N 1
ATOM 7153 C CA A GLN B 1 386 ? 21.542 25.899 83.869 0.50 22.62 383 GLN B CA 1
ATOM 7154 C CA B GLN B 1 386 ? 21.517 25.969 83.837 0.50 23.45 383 GLN B CA 1
ATOM 7155 C C . GLN B 1 386 ? 20.420 26.015 84.890 1.00 22.44 383 GLN B C 1
ATOM 7156 O O . GLN B 1 386 ? 19.253 26.182 84.542 1.00 25.85 383 GLN B O 1
ATOM 7167 N N . VAL B 1 387 ? 20.773 25.889 86.166 1.00 22.94 384 VAL B N 1
ATOM 7168 C CA . VAL B 1 387 ? 19.770 26.028 87.209 1.00 22.81 384 VAL B CA 1
ATOM 7169 C C . VAL B 1 387 ? 19.674 27.501 87.572 1.00 25.21 384 VAL B C 1
ATOM 7170 O O . VAL B 1 387 ? 20.671 28.119 87.932 1.00 28.41 384 VAL B O 1
ATOM 7174 N N . GLU B 1 388 ? 18.475 28.062 87.459 1.00 25.75 385 GLU B N 1
ATOM 7175 C CA . GLU B 1 388 ? 18.267 29.481 87.734 1.00 28.24 385 GLU B CA 1
ATOM 7176 C C . GLU B 1 388 ? 18.218 29.776 89.230 1.00 32.99 385 GLU B C 1
ATOM 7177 O O . GLU B 1 388 ? 18.278 28.866 90.060 1.00 25.78 385 GLU B O 1
ATOM 7183 N N . ALA B 1 389 ? 18.102 31.058 89.562 1.00 32.88 386 ALA B N 1
ATOM 7184 C CA . ALA B 1 389 ? 18.092 31.488 90.955 1.00 34.81 386 ALA B CA 1
ATOM 7185 C C . ALA B 1 389 ? 16.876 30.957 91.703 1.00 33.45 386 ALA B C 1
ATOM 7186 O O . ALA B 1 389 ? 16.884 30.877 92.933 1.00 32.43 386 ALA B O 1
ATOM 7188 N N . ASP B 1 390 ? 15.828 30.602 90.965 1.00 33.32 387 ASP B N 1
ATOM 7189 C CA . ASP B 1 390 ? 14.636 30.026 91.583 1.00 28.69 387 ASP B CA 1
ATOM 7190 C C . ASP B 1 390 ? 14.812 28.539 91.874 1.00 28.19 387 ASP B C 1
ATOM 7191 O O . ASP B 1 390 ? 13.906 27.891 92.394 1.00 30.32 387 ASP B O 1
ATOM 7196 N N . GLY B 1 391 ? 15.978 28.001 91.521 1.00 28.67 388 GLY B N 1
ATOM 7197 C CA . GLY B 1 391 ? 16.290 26.605 91.783 1.00 28.35 388 GLY B CA 1
ATOM 7198 C C . GLY B 1 391 ? 15.770 25.627 90.741 1.00 30.21 388 GLY B C 1
ATOM 7199 O O . GLY B 1 391 ? 15.775 24.413 90.957 1.00 28.66 388 GLY B O 1
ATOM 7200 N N . MET B 1 392 ? 15.326 26.153 89.603 1.00 23.25 389 MET B N 1
ATOM 7201 C CA . MET B 1 392 ? 14.772 25.321 88.549 1.00 22.89 389 MET B CA 1
ATOM 7202 C C . MET B 1 392 ? 15.458 25.590 87.215 1.00 19.33 389 MET B C 1
ATOM 7203 O O . MET B 1 392 ? 15.847 26.725 86.919 1.00 21.03 389 MET B O 1
ATOM 7208 N N . VAL B 1 393 ? 15.616 24.540 86.417 1.00 19.63 390 VAL B N 1
ATOM 7209 C CA . VAL B 1 393 ? 16.095 24.712 85.057 1.00 19.32 390 VAL B CA 1
ATOM 7210 C C . VAL B 1 393 ? 14.926 25.165 84.199 1.00 17.75 390 VAL B C 1
ATOM 7211 O O . VAL B 1 393 ? 13.887 24.505 84.164 1.00 21.86 390 VAL B O 1
ATOM 7215 N N . HIS B 1 394 ? 15.082 26.296 83.521 1.00 20.87 391 HIS B N 1
ATOM 7216 C CA . HIS B 1 394 ? 14.034 26.773 82.633 1.00 19.38 391 HIS B CA 1
ATOM 7217 C C . HIS B 1 394 ? 14.316 26.304 81.215 1.00 19.64 391 HIS B C 1
ATOM 7218 O O . HIS B 1 394 ? 14.826 27.059 80.382 1.00 21.77 391 HIS B O 1
ATOM 7225 N N . ASP B 1 395 ? 13.985 25.041 80.960 1.00 18.00 392 ASP B N 1
ATOM 7226 C CA . ASP B 1 395 ? 14.341 24.405 79.698 1.00 18.43 392 ASP B CA 1
ATOM 7227 C C . ASP B 1 395 ? 13.262 24.591 78.632 1.00 17.77 392 ASP B C 1
ATOM 7228 O O . ASP B 1 395 ? 12.711 23.623 78.117 1.00 16.52 392 ASP B O 1
ATOM 7233 N N . ASP B 1 396 ? 12.962 25.844 78.303 1.00 17.57 393 ASP B N 1
ATOM 7234 C CA . ASP B 1 396 ? 12.007 26.115 77.236 1.00 17.36 393 ASP B CA 1
ATOM 7235 C C . ASP B 1 396 ? 12.458 25.496 75.910 1.00 17.97 393 ASP B C 1
ATOM 7236 O O . ASP B 1 396 ? 11.625 25.076 75.107 1.00 17.75 393 ASP B O 1
ATOM 7241 N N . TYR B 1 397 ? 13.771 25.410 75.696 1.00 17.33 394 TYR B N 1
ATOM 7242 C CA . TYR B 1 397 ? 14.316 24.779 74.483 1.00 15.25 394 TYR B CA 1
ATOM 7243 C C . TYR B 1 397 ? 13.904 23.313 74.356 1.00 15.93 394 TYR B C 1
ATOM 7244 O O . TYR B 1 397 ? 13.688 22.804 73.251 1.00 15.77 394 TYR B O 1
ATOM 7253 N N . ARG B 1 398 ? 13.820 22.626 75.490 1.00 15.49 395 ARG B N 1
ATOM 7254 C CA . ARG B 1 398 ? 13.477 21.207 75.500 1.00 14.75 395 ARG B CA 1
ATOM 7255 C C . ARG B 1 398 ? 11.976 21.020 75.294 1.00 14.74 395 ARG B C 1
ATOM 7256 O O . ARG B 1 398 ? 11.539 20.135 74.546 1.00 14.83 395 ARG B O 1
ATOM 7264 N N . ILE B 1 399 ? 11.191 21.873 75.944 1.00 14.32 396 ILE B N 1
ATOM 7265 C CA . ILE B 1 399 ? 9.759 21.937 75.711 1.00 13.63 396 ILE B CA 1
ATOM 7266 C C . ILE B 1 399 ? 9.465 22.195 74.237 1.00 12.41 396 ILE B C 1
ATOM 7267 O O . ILE B 1 399 ? 8.604 21.550 73.649 1.00 15.61 396 ILE B O 1
ATOM 7272 N N . ASP B 1 400 ? 10.187 23.137 73.640 1.00 14.85 397 ASP B N 1
ATOM 7273 C CA . ASP B 1 400 ? 9.960 23.482 72.234 1.00 15.93 397 ASP B CA 1
ATOM 7274 C C . ASP B 1 400 ? 10.246 22.299 71.316 1.00 14.42 397 ASP B C 1
ATOM 7275 O O . ASP B 1 400 ? 9.476 22.017 70.392 1.00 14.80 397 ASP B O 1
ATOM 7280 N N . TYR B 1 401 ? 11.361 21.617 71.557 1.00 12.62 398 TYR B N 1
ATOM 7281 C CA . TYR B 1 401 ? 11.723 20.457 70.742 1.00 12.63 398 TYR B CA 1
ATOM 7282 C C . TYR B 1 401 ? 10.700 19.333 70.887 1.00 16.76 398 TYR B C 1
ATOM 7283 O O . TYR B 1 401 ? 10.182 18.823 69.892 1.00 13.80 398 TYR B O 1
ATOM 7292 N N . LEU B 1 402 ? 10.396 18.947 72.123 1.00 13.70 399 LEU B N 1
ATOM 7293 C CA . LEU B 1 402 ? 9.498 17.816 72.334 1.00 13.75 399 LEU B CA 1
ATOM 7294 C C . LEU B 1 402 ? 8.105 18.121 71.805 1.00 12.08 399 LEU B C 1
ATOM 7295 O O . LEU B 1 402 ? 7.476 17.278 71.156 1.00 13.11 399 LEU B O 1
ATOM 7300 N N . GLY B 1 403 ? 7.625 19.328 72.068 1.00 13.05 400 GLY B N 1
ATOM 7301 C CA . GLY B 1 403 ? 6.285 19.700 71.668 1.00 11.86 400 GLY B CA 1
ATOM 7302 C C . GLY B 1 403 ? 6.136 19.684 70.161 1.00 12.40 400 GLY B C 1
ATOM 7303 O O . GLY B 1 403 ? 5.100 19.265 69.639 1.00 13.50 400 GLY B O 1
ATOM 7304 N N . ALA B 1 404 ? 7.169 20.135 69.456 1.00 13.98 401 ALA B N 1
ATOM 7305 C CA . ALA B 1 404 ? 7.118 20.139 67.992 1.00 14.49 401 ALA B CA 1
ATOM 7306 C C . ALA B 1 404 ? 7.005 18.726 67.437 1.00 13.41 401 ALA B C 1
ATOM 7307 O O . ALA B 1 404 ? 6.321 18.494 66.434 1.00 12.94 401 ALA B O 1
ATOM 7309 N N . HIS B 1 405 ? 7.688 17.779 68.071 1.00 12.32 402 HIS B N 1
ATOM 7310 C CA . HIS B 1 405 ? 7.626 16.391 67.639 1.00 11.01 402 HIS B CA 1
ATOM 7311 C C . HIS B 1 405 ? 6.288 15.754 67.967 1.00 13.12 402 HIS B C 1
ATOM 7312 O O . HIS B 1 405 ? 5.741 15.000 67.159 1.00 13.14 402 HIS B O 1
ATOM 7319 N N . ILE B 1 406 ? 5.772 16.041 69.160 1.00 13.45 403 ILE B N 1
ATOM 7320 C CA . ILE B 1 406 ? 4.445 15.585 69.528 1.00 11.96 403 ILE B CA 1
ATOM 7321 C C . ILE B 1 406 ? 3.406 16.070 68.513 1.00 10.85 403 ILE B C 1
ATOM 7322 O O . ILE B 1 406 ? 2.541 15.303 68.091 1.00 12.13 403 ILE B O 1
ATOM 7327 N N . LYS B 1 407 ? 3.482 17.338 68.114 1.00 11.93 404 LYS B N 1
ATOM 7328 C CA . LYS B 1 407 ? 2.543 17.854 67.113 1.00 11.79 404 LYS B CA 1
ATOM 7329 C C . LYS B 1 407 ? 2.579 17.034 65.817 1.00 11.97 404 LYS B C 1
ATOM 7330 O O . LYS B 1 407 ? 1.526 16.724 65.240 1.00 13.24 404 LYS B O 1
ATOM 7336 N N . GLU B 1 408 ? 3.780 16.682 65.364 1.00 10.88 405 GLU B N 1
ATOM 7337 C CA . GLU B 1 408 ? 3.927 15.906 64.131 1.00 10.46 405 GLU B CA 1
ATOM 7338 C C . GLU B 1 408 ? 3.425 14.469 64.271 1.00 13.13 405 GLU B C 1
ATOM 7339 O O . GLU B 1 408 ? 2.792 13.937 63.355 1.00 12.25 405 GLU B O 1
ATOM 7345 N N . MET B 1 409 ? 3.679 13.839 65.416 1.00 11.06 406 MET B N 1
ATOM 7346 C CA . MET B 1 409 ? 3.189 12.482 65.614 1.00 11.33 406 MET B CA 1
ATOM 7347 C C . MET B 1 409 ? 1.662 12.463 65.657 1.00 13.03 406 MET B C 1
ATOM 7348 O O . MET B 1 409 ? 1.022 11.524 65.163 1.00 12.22 406 MET B O 1
ATOM 7353 N N . ILE B 1 410 ? 1.071 13.502 66.233 1.00 10.69 407 ILE B N 1
ATOM 7354 C CA . ILE B 1 410 ? -0.389 13.614 66.263 1.00 11.21 407 ILE B CA 1
ATOM 7355 C C . ILE B 1 410 ? -0.964 13.762 64.849 1.00 13.05 407 ILE B C 1
ATOM 7356 O O . ILE B 1 410 ? -1.994 13.164 64.526 1.00 12.70 407 ILE B O 1
ATOM 7361 N N . LYS B 1 411 ? -0.296 14.542 64.003 1.00 11.91 408 LYS B N 1
ATOM 7362 C CA . LYS B 1 411 ? -0.723 14.639 62.606 1.00 10.48 408 LYS B CA 1
ATOM 7363 C C . LYS B 1 411 ? -0.645 13.271 61.921 1.00 12.36 408 LYS B C 1
ATOM 7364 O O . LYS B 1 411 ? -1.531 12.910 61.138 1.00 11.61 408 LYS B O 1
ATOM 7370 N N . ALA B 1 412 ? 0.405 12.508 62.206 1.00 11.21 409 ALA B N 1
ATOM 7371 C CA . ALA B 1 412 ? 0.526 11.180 61.603 1.00 9.56 409 ALA B CA 1
ATOM 7372 C C . ALA B 1 412 ? -0.620 10.269 61.987 1.00 12.58 409 ALA B C 1
ATOM 7373 O O . ALA B 1 412 ? -1.102 9.490 61.164 1.00 13.72 409 ALA B O 1
ATOM 7375 N N . VAL B 1 413 ? -1.055 10.353 63.237 1.00 11.57 410 VAL B N 1
ATOM 7376 C CA . VAL B 1 413 ? -2.173 9.539 63.688 1.00 10.74 410 VAL B CA 1
ATOM 7377 C C . VAL B 1 413 ? -3.494 10.056 63.119 1.00 12.49 410 VAL B C 1
ATOM 7378 O O . VAL B 1 413 ? -4.263 9.311 62.497 1.00 13.96 410 VAL B O 1
ATOM 7382 N N . ASP B 1 414 ? -3.745 11.348 63.312 1.00 12.77 411 ASP B N 1
ATOM 7383 C CA . ASP B 1 414 ? -5.041 11.941 63.014 1.00 13.01 411 ASP B CA 1
ATOM 7384 C C . ASP B 1 414 ? -5.293 12.144 61.529 1.00 13.67 411 ASP B C 1
ATOM 7385 O O . ASP B 1 414 ? -6.406 11.925 61.051 1.00 15.90 411 ASP B O 1
ATOM 7390 N N . GLU B 1 415 ? -4.273 12.597 60.804 1.00 10.63 412 GLU B N 1
ATOM 7391 C CA . GLU B 1 415 ? -4.435 12.855 59.375 1.00 11.17 412 GLU B CA 1
ATOM 7392 C C . GLU B 1 415 ? -4.015 11.670 58.512 1.00 10.61 412 GLU B C 1
ATOM 7393 O O . GLU B 1 415 ? -4.596 11.417 57.456 1.00 13.84 412 GLU B O 1
ATOM 7399 N N . ASP B 1 416 ? -2.993 10.951 58.954 1.00 10.70 413 ASP B N 1
ATOM 7400 C CA . ASP B 1 416 ? -2.370 9.949 58.103 1.00 11.72 413 ASP B CA 1
ATOM 7401 C C . ASP B 1 416 ? -2.796 8.522 58.439 1.00 11.65 413 ASP B C 1
ATOM 7402 O O . ASP B 1 416 ? -2.575 7.616 57.633 1.00 13.29 413 ASP B O 1
ATOM 7407 N N . GLY B 1 417 ? -3.359 8.312 59.633 1.00 12.02 414 GLY B N 1
ATOM 7408 C CA . GLY B 1 417 ? -3.894 7.015 60.010 1.00 12.03 414 GLY B CA 1
ATOM 7409 C C . GLY B 1 417 ? -2.899 5.975 60.487 1.00 12.73 414 GLY B C 1
ATOM 7410 O O . GLY B 1 417 ? -3.218 4.783 60.516 1.00 13.01 414 GLY B O 1
ATOM 7411 N N . VAL B 1 418 ? -1.707 6.401 60.881 1.00 11.54 415 VAL B N 1
ATOM 7412 C CA . VAL B 1 418 ? -0.739 5.432 61.404 1.00 11.06 415 VAL B CA 1
ATOM 7413 C C . VAL B 1 418 ? -1.211 4.874 62.739 1.00 9.83 415 VAL B C 1
ATOM 7414 O O . VAL B 1 418 ? -1.969 5.538 63.461 1.00 12.23 415 VAL B O 1
ATOM 7418 N N . GLU B 1 419 ? -0.784 3.652 63.061 1.00 10.98 416 GLU B N 1
ATOM 7419 C CA . GLU B 1 419 ? -1.113 3.064 64.348 1.00 10.10 416 GLU B CA 1
ATOM 7420 C C . GLU B 1 419 ? 0.054 3.294 65.289 1.00 11.41 416 GLU B C 1
ATOM 7421 O O . GLU B 1 419 ? 1.126 2.706 65.125 1.00 12.83 416 GLU B O 1
ATOM 7427 N N . LEU B 1 420 ? -0.153 4.171 66.268 1.00 11.97 417 LEU B N 1
ATOM 7428 C CA . LEU B 1 420 ? 0.909 4.532 67.204 1.00 12.53 417 LEU B CA 1
ATOM 7429 C C . LEU B 1 420 ? 0.518 4.140 68.623 1.00 12.02 417 LEU B C 1
ATOM 7430 O O . LEU B 1 420 ? -0.508 4.591 69.144 1.00 13.11 417 LEU B O 1
ATOM 7435 N N . MET B 1 421 ? 1.348 3.302 69.237 1.00 11.12 418 MET B N 1
ATOM 7436 C CA . MET B 1 421 ? 1.066 2.743 70.562 1.00 9.81 418 MET B CA 1
ATOM 7437 C C . MET B 1 421 ? 1.311 3.721 71.690 1.00 11.91 418 MET B C 1
ATOM 7438 O O . MET B 1 421 ? 0.642 3.658 72.727 1.00 15.11 418 MET B O 1
ATOM 7443 N N . GLY B 1 422 ? 2.292 4.596 71.511 1.00 11.91 419 GLY B N 1
ATOM 7444 C CA . GLY B 1 422 ? 2.715 5.463 72.593 1.00 10.75 419 GLY B CA 1
ATOM 7445 C C . GLY B 1 422 ? 3.959 6.254 72.247 1.00 10.74 419 GLY B C 1
ATOM 7446 O O . GLY B 1 422 ? 4.460 6.215 71.112 1.00 11.35 419 GLY B O 1
ATOM 7447 N N . TYR B 1 423 ? 4.472 6.954 73.251 1.00 11.30 420 TYR B N 1
ATOM 7448 C CA . TYR B 1 423 ? 5.536 7.926 73.086 1.00 9.79 420 TYR B CA 1
ATOM 7449 C C . TYR B 1 423 ? 6.263 8.084 74.409 1.00 10.05 420 TYR B C 1
ATOM 7450 O O . TYR B 1 423 ? 5.649 8.465 75.407 1.00 11.84 420 TYR B O 1
ATOM 7459 N N . THR B 1 424 ? 7.558 7.774 74.418 1.00 11.98 421 THR B N 1
ATOM 7460 C CA . THR B 1 424 ? 8.360 7.850 75.643 1.00 12.28 421 THR B CA 1
ATOM 7461 C C . THR B 1 424 ? 9.639 8.658 75.418 1.00 12.86 421 THR B C 1
ATOM 7462 O O . THR B 1 424 ? 10.631 8.140 74.901 1.00 14.49 421 THR B O 1
ATOM 7466 N N . PRO B 1 425 ? 9.616 9.943 75.780 1.00 14.08 422 PRO B N 1
ATOM 7467 C CA . PRO B 1 425 ? 10.830 10.757 75.698 1.00 12.11 422 PRO B CA 1
ATOM 7468 C C . PRO B 1 425 ? 12.018 10.106 76.384 1.00 15.50 422 PRO B C 1
ATOM 7469 O O . PRO B 1 425 ? 11.895 9.500 77.460 1.00 13.97 422 PRO B O 1
ATOM 7473 N N . TRP B 1 426 ? 13.173 10.226 75.738 1.00 12.38 423 TRP B N 1
ATOM 7474 C CA . TRP B 1 426 ? 14.405 9.638 76.224 1.00 13.14 423 TRP B CA 1
ATOM 7475 C C . TRP B 1 426 ? 15.006 10.433 77.372 1.00 14.30 423 TRP B C 1
ATOM 7476 O O . TRP B 1 426 ? 14.941 11.669 77.387 1.00 14.43 423 TRP B O 1
ATOM 7487 N N . GLY B 1 427 ? 15.601 9.713 78.315 1.00 14.27 424 GLY B N 1
ATOM 7488 C CA . GLY B 1 427 ? 16.348 10.319 79.403 1.00 13.76 424 GLY B CA 1
ATOM 7489 C C . GLY B 1 427 ? 15.440 11.205 80.229 1.00 17.15 424 GLY B C 1
ATOM 7490 O O . GLY B 1 427 ? 15.823 12.306 80.613 1.00 15.89 424 GLY B O 1
ATOM 7491 N N . CYS B 1 428 ? 14.242 10.704 80.512 1.00 15.16 425 CYS B N 1
ATOM 7492 C CA . CYS B 1 428 ? 13.222 11.486 81.209 1.00 13.69 425 CYS B CA 1
ATOM 7493 C C . CYS B 1 428 ? 13.679 11.952 82.599 1.00 14.64 425 CYS B C 1
ATOM 7494 O O . CYS B 1 428 ? 13.173 12.943 83.127 1.00 15.84 425 CYS B O 1
ATOM 7497 N N . ILE B 1 429 ? 14.617 11.212 83.185 1.00 14.05 426 ILE B N 1
ATOM 7498 C CA . ILE B 1 429 ? 15.395 11.674 84.320 1.00 14.03 426 ILE B CA 1
ATOM 7499 C C . ILE B 1 429 ? 16.858 11.770 83.863 1.00 17.04 426 ILE B C 1
ATOM 7500 O O . ILE B 1 429 ? 17.355 10.866 83.177 1.00 15.80 426 ILE B O 1
ATOM 7505 N N . ASP B 1 430 ? 17.536 12.865 84.206 1.00 17.73 427 ASP B N 1
ATOM 7506 C CA . ASP B 1 430 ? 18.896 13.104 83.704 1.00 16.10 427 ASP B CA 1
ATOM 7507 C C . ASP B 1 430 ? 19.750 11.882 83.979 1.00 15.69 427 ASP B C 1
ATOM 7508 O O . ASP B 1 430 ? 19.786 11.389 85.106 1.00 17.72 427 ASP B O 1
ATOM 7513 N N . LEU B 1 431 ? 20.460 11.405 82.965 1.00 16.15 428 LEU B N 1
ATOM 7514 C CA . LEU B 1 431 ? 21.292 10.219 83.124 1.00 16.32 428 LEU B CA 1
ATOM 7515 C C . LEU B 1 431 ? 22.591 10.341 82.324 1.00 16.88 428 LEU B C 1
ATOM 7516 O O . LEU B 1 431 ? 22.829 11.362 81.676 1.00 19.21 428 LEU B O 1
ATOM 7521 N N . VAL B 1 432 ? 23.432 9.315 82.382 1.00 17.03 429 VAL B N 1
ATOM 7522 C CA . VAL B 1 432 ? 24.711 9.343 81.682 1.00 19.05 429 VAL B CA 1
ATOM 7523 C C . VAL B 1 432 ? 24.507 9.109 80.182 1.00 17.20 429 VAL B C 1
ATOM 7524 O O . VAL B 1 432 ? 23.905 8.112 79.777 1.00 16.94 429 VAL B O 1
ATOM 7528 N N . SER B 1 433 ? 24.978 10.030 79.342 1.00 19.18 430 SER B N 1
ATOM 7529 C CA . SER B 1 433 ? 24.740 9.893 77.909 1.00 20.08 430 SER B CA 1
ATOM 7530 C C . SER B 1 433 ? 25.511 8.718 77.316 1.00 18.46 430 SER B C 1
ATOM 7531 O O . SER B 1 433 ? 26.487 8.241 77.897 1.00 19.26 430 SER B O 1
ATOM 7534 N N . ALA B 1 434 ? 25.056 8.266 76.150 1.00 19.68 431 ALA B N 1
ATOM 7535 C CA . ALA B 1 434 ? 25.593 7.067 75.516 1.00 20.15 431 ALA B CA 1
ATOM 7536 C C . ALA B 1 434 ? 26.821 7.384 74.681 1.00 22.22 431 ALA B C 1
ATOM 7537 O O . ALA B 1 434 ? 27.912 6.888 74.952 1.00 21.67 431 ALA B O 1
ATOM 7539 N N . GLY B 1 435 ? 26.622 8.207 73.653 1.00 23.72 432 GLY B N 1
ATOM 7540 C CA . GLY B 1 435 ? 27.673 8.498 72.694 1.00 23.25 432 GLY B CA 1
ATOM 7541 C C . GLY B 1 435 ? 28.911 9.096 73.329 1.00 20.68 432 GLY B C 1
ATOM 7542 O O . GLY B 1 435 ? 30.037 8.726 72.985 1.00 29.72 432 GLY B O 1
ATOM 7543 N N . THR B 1 436 ? 28.704 10.015 74.270 1.00 26.38 433 THR B N 1
ATOM 7544 C CA . THR B 1 436 ? 29.813 10.738 74.894 1.00 23.26 433 THR B CA 1
ATOM 7545 C C . THR B 1 436 ? 30.030 10.433 76.370 1.00 24.99 433 THR B C 1
ATOM 7546 O O . THR B 1 436 ? 31.061 10.789 76.930 1.00 25.66 433 THR B O 1
ATOM 7550 N N . GLY B 1 437 ? 29.054 9.806 77.016 1.00 25.29 434 GLY B N 1
ATOM 7551 C CA . GLY B 1 437 ? 29.195 9.487 78.426 1.00 21.84 434 GLY B CA 1
ATOM 7552 C C . GLY B 1 437 ? 29.154 10.702 79.342 1.00 24.23 434 GLY B C 1
ATOM 7553 O O . GLY B 1 437 ? 29.795 10.710 80.382 1.00 22.46 434 GLY B O 1
ATOM 7554 N N . GLU B 1 438 ? 28.392 11.723 78.956 1.00 26.40 435 GLU B N 1
ATOM 7555 C CA . GLU B 1 438 ? 28.352 12.979 79.699 1.00 28.04 435 GLU B CA 1
ATOM 7556 C C . GLU B 1 438 ? 27.129 13.067 80.610 1.00 21.15 435 GLU B C 1
ATOM 7557 O O . GLU B 1 438 ? 26.072 12.528 80.291 1.00 23.33 435 GLU B O 1
ATOM 7563 N N . MET B 1 439 ? 27.265 13.775 81.727 1.00 24.29 436 MET B N 1
ATOM 7564 C CA . MET B 1 439 ? 26.084 14.206 82.465 1.00 21.68 436 MET B CA 1
ATOM 7565 C C . MET B 1 439 ? 25.573 15.524 81.881 1.00 27.35 436 MET B C 1
ATOM 7566 O O . MET B 1 439 ? 24.385 15.812 81.933 1.00 22.97 436 MET B O 1
ATOM 7571 N N . ARG B 1 440 ? 26.473 16.322 81.312 1.00 26.08 437 ARG B N 1
ATOM 7572 C CA . ARG B 1 440 ? 26.097 17.667 80.876 1.00 25.30 437 ARG B CA 1
ATOM 7573 C C . ARG B 1 440 ? 25.147 17.679 79.683 1.00 24.75 437 ARG B C 1
ATOM 7574 O O . ARG B 1 440 ? 24.408 18.646 79.485 1.00 23.32 437 ARG B O 1
ATOM 7582 N N . LYS B 1 441 ? 25.164 16.620 78.879 1.00 19.45 438 LYS B N 1
ATOM 7583 C CA . LYS B 1 441 ? 24.202 16.512 77.796 1.00 19.62 438 LYS B CA 1
ATOM 7584 C C . LYS B 1 441 ? 22.907 15.996 78.394 1.00 22.33 438 LYS B C 1
ATOM 7585 O O . LYS B 1 441 ? 22.648 14.793 78.397 1.00 21.08 438 LYS B O 1
ATOM 7591 N N . ARG B 1 442 ? 22.099 16.917 78.906 1.00 18.76 439 ARG B N 1
ATOM 7592 C CA . ARG B 1 442 ? 20.917 16.549 79.677 1.00 14.93 439 ARG B CA 1
ATOM 7593 C C . ARG B 1 442 ? 19.674 16.404 78.818 1.00 17.59 439 ARG B C 1
ATOM 7594 O O . ARG B 1 442 ? 19.474 17.147 77.850 1.00 17.23 439 ARG B O 1
ATOM 7602 N N . TYR B 1 443 ? 18.832 15.440 79.188 1.00 15.59 440 TYR B N 1
ATOM 7603 C CA . TYR B 1 443 ? 17.602 15.158 78.469 1.00 13.04 440 TYR B CA 1
ATOM 7604 C C . TYR B 1 443 ? 16.369 15.280 79.352 1.00 13.01 440 TYR B C 1
ATOM 7605 O O . TYR B 1 443 ? 15.248 15.310 78.845 1.00 15.28 440 TYR B O 1
ATOM 7614 N N . GLY B 1 444 ? 16.573 15.328 80.666 1.00 13.93 441 GLY B N 1
ATOM 7615 C CA . GLY B 1 444 ? 15.481 15.051 81.583 1.00 14.28 441 GLY B CA 1
ATOM 7616 C C . GLY B 1 444 ? 14.391 16.092 81.780 1.00 18.07 441 GLY B C 1
ATOM 7617 O O . GLY B 1 444 ? 14.585 17.279 81.529 1.00 15.53 441 GLY B O 1
ATOM 7618 N N . PHE B 1 445 ? 13.225 15.620 82.215 1.00 14.18 442 PHE B N 1
ATOM 7619 C CA . PHE B 1 445 ? 12.221 16.465 82.865 1.00 16.44 442 PHE B CA 1
ATOM 7620 C C . PHE B 1 445 ? 12.621 16.694 84.321 1.00 14.85 442 PHE B C 1
ATOM 7621 O O . PHE B 1 445 ? 12.132 17.618 84.982 1.00 15.01 442 PHE B O 1
ATOM 7629 N N . ILE B 1 446 ? 13.494 15.822 84.819 1.00 14.80 443 ILE B N 1
ATOM 7630 C CA . ILE B 1 446 ? 13.961 15.839 86.198 1.00 15.25 443 ILE B CA 1
ATOM 7631 C C . ILE B 1 446 ? 15.467 16.072 86.188 1.00 15.60 443 ILE B C 1
ATOM 7632 O O . ILE B 1 446 ? 16.231 15.286 85.618 1.00 16.74 443 ILE B O 1
ATOM 7637 N N . TYR B 1 447 ? 15.887 17.177 86.790 1.00 18.23 444 TYR B N 1
ATOM 7638 C CA . TYR B 1 447 ? 17.298 17.495 86.922 1.00 18.46 444 TYR B CA 1
ATOM 7639 C C . TYR B 1 447 ? 17.931 16.636 88.006 1.00 18.00 444 TYR B C 1
ATOM 7640 O O . TYR B 1 447 ? 17.359 16.454 89.085 1.00 20.55 444 TYR B O 1
ATOM 7649 N N . VAL B 1 448 ? 19.110 16.097 87.725 1.00 18.43 445 VAL B N 1
ATOM 7650 C CA . VAL B 1 448 ? 19.872 15.386 88.745 1.00 18.98 445 VAL B CA 1
ATOM 7651 C C . VAL B 1 448 ? 21.185 16.111 89.012 1.00 20.46 445 VAL B C 1
ATOM 7652 O O . VAL B 1 448 ? 21.956 16.384 88.083 1.00 20.38 445 VAL B O 1
ATOM 7656 N N . ASP B 1 449 ? 21.439 16.423 90.279 1.00 23.42 446 ASP B N 1
ATOM 7657 C CA . ASP B 1 449 ? 22.637 17.170 90.647 1.00 20.55 446 ASP B CA 1
ATOM 7658 C C . ASP B 1 449 ? 23.878 16.292 90.659 1.00 29.42 446 ASP B C 1
ATOM 7659 O O . ASP B 1 449 ? 24.315 15.819 91.710 1.00 27.85 446 ASP B O 1
ATOM 7664 N N . LYS B 1 450 ? 24.433 16.081 89.473 1.00 27.26 447 LYS B N 1
ATOM 7665 C CA . LYS B 1 450 ? 25.703 15.390 89.317 1.00 28.71 447 LYS B CA 1
ATOM 7666 C C . LYS B 1 450 ? 26.347 15.866 88.024 1.00 22.14 447 LYS B C 1
ATOM 7667 O O . LYS B 1 450 ? 25.665 16.035 87.012 1.00 24.41 447 LYS B O 1
ATOM 7673 N N . ASP B 1 451 ? 27.655 16.093 88.063 1.00 27.44 448 ASP B N 1
ATOM 7674 C CA . ASP B 1 451 ? 28.363 16.623 86.901 1.00 30.29 448 ASP B CA 1
ATOM 7675 C C . ASP B 1 451 ? 29.326 15.605 86.296 1.00 32.49 448 ASP B C 1
ATOM 7676 O O . ASP B 1 451 ? 29.365 14.446 86.706 1.00 29.53 448 ASP B O 1
ATOM 7681 N N . ASP B 1 452 ? 30.110 16.051 85.323 1.00 32.26 449 ASP B N 1
ATOM 7682 C CA . ASP B 1 452 ? 30.984 15.154 84.580 1.00 30.40 449 ASP B CA 1
ATOM 7683 C C . ASP B 1 452 ? 32.276 14.817 85.317 1.00 33.66 449 ASP B C 1
ATOM 7684 O O . ASP B 1 452 ? 33.072 14.006 84.843 1.00 35.54 449 ASP B O 1
ATOM 7689 N N . GLU B 1 453 ? 32.468 15.438 86.479 1.00 34.30 450 GLU B N 1
ATOM 7690 C CA . GLU B 1 453 ? 33.576 15.101 87.366 1.00 37.55 450 GLU B CA 1
ATOM 7691 C C . GLU B 1 453 ? 33.102 14.155 88.465 1.00 36.49 450 GLU B C 1
ATOM 7692 O O . GLU B 1 453 ? 33.857 13.816 89.377 1.00 39.03 450 GLU B O 1
ATOM 7698 N N . GLY B 1 454 ? 31.842 13.745 88.378 1.00 27.98 451 GLY B N 1
ATOM 7699 C CA . GLY B 1 454 ? 31.264 12.836 89.351 1.00 35.78 451 GLY B CA 1
ATOM 7700 C C . GLY B 1 454 ? 30.858 13.499 90.655 1.00 38.98 451 GLY B C 1
ATOM 7701 O O . GLY B 1 454 ? 30.591 12.818 91.647 1.00 40.41 451 GLY B O 1
ATOM 7702 N N . LYS B 1 455 ? 30.801 14.827 90.662 1.00 34.92 452 LYS B N 1
ATOM 7703 C CA . LYS B 1 455 ? 30.474 15.552 91.888 1.00 36.42 452 LYS B CA 1
ATOM 7704 C C . LYS B 1 455 ? 29.022 16.017 91.912 1.00 33.40 452 LYS B C 1
ATOM 7705 O O . LYS B 1 455 ? 28.410 16.237 90.868 1.00 31.79 452 LYS B O 1
ATOM 7711 N N . GLY B 1 456 ? 28.476 16.159 93.115 1.00 35.23 453 GLY B N 1
ATOM 7712 C CA . GLY B 1 456 ? 27.103 16.594 93.279 1.00 34.58 453 GLY B CA 1
ATOM 7713 C C . GLY B 1 456 ? 26.361 15.793 94.330 1.00 30.21 453 GLY B C 1
ATOM 7714 O O . GLY B 1 456 ? 26.829 14.747 94.773 1.00 28.78 453 GLY B O 1
ATOM 7715 N N . THR B 1 457 ? 25.189 16.286 94.716 1.00 29.27 454 THR B N 1
ATOM 7716 C CA . THR B 1 457 ? 24.383 15.664 95.762 1.00 28.62 454 THR B CA 1
ATOM 7717 C C . THR B 1 457 ? 23.524 14.521 95.230 1.00 27.80 454 THR B C 1
ATOM 7718 O O . THR B 1 457 ? 23.013 13.704 96.005 1.00 29.91 454 THR B O 1
ATOM 7722 N N . LEU B 1 458 ? 23.365 14.483 93.910 1.00 23.93 455 LEU B N 1
ATOM 7723 C CA . LEU B 1 458 ? 22.464 13.549 93.223 1.00 24.33 455 LEU B CA 1
ATOM 7724 C C . LEU B 1 458 ? 20.987 13.817 93.506 1.00 26.53 455 LEU B C 1
ATOM 7725 O O . LEU B 1 458 ? 20.128 13.000 93.181 1.00 26.85 455 LEU B O 1
ATOM 7730 N N . LYS B 1 459 ? 20.690 14.964 94.105 1.00 21.06 456 LYS B N 1
ATOM 7731 C CA . LYS B 1 459 ? 19.304 15.333 94.346 1.00 21.97 456 LYS B CA 1
ATOM 7732 C C . LYS B 1 459 ? 18.549 15.455 93.031 1.00 19.73 456 LYS B C 1
ATOM 7733 O O . LYS B 1 459 ? 19.100 15.919 92.025 1.00 22.04 456 LYS B O 1
ATOM 7739 N N . ARG B 1 460 ? 17.291 15.024 93.051 1.00 19.22 457 ARG B N 1
ATOM 7740 C CA . ARG B 1 460 ? 16.365 15.207 91.943 1.00 18.39 457 ARG B CA 1
ATOM 7741 C C . ARG B 1 460 ? 15.486 16.434 92.144 1.00 19.01 457 ARG B C 1
ATOM 7742 O O . ARG B 1 460 ? 15.004 16.682 93.252 1.00 22.85 457 ARG B O 1
ATOM 7750 N N . SER B 1 461 ? 15.271 17.186 91.067 1.00 19.99 458 SER B N 1
ATOM 7751 C CA A SER B 1 461 ? 14.391 18.354 91.092 0.50 21.19 458 SER B CA 1
ATOM 7752 C CA B SER B 1 461 ? 14.370 18.332 91.099 0.50 20.48 458 SER B CA 1
ATOM 7753 C C . SER B 1 461 ? 13.699 18.521 89.743 1.00 20.57 458 SER B C 1
ATOM 7754 O O . SER B 1 461 ? 14.307 18.290 88.704 1.00 19.14 458 SER B O 1
ATOM 7759 N N . PRO B 1 462 ? 12.429 18.949 89.751 1.00 18.19 459 PRO B N 1
ATOM 7760 C CA . PRO B 1 462 ? 11.718 19.139 88.486 1.00 17.88 459 PRO B CA 1
ATOM 7761 C C . PRO B 1 462 ? 12.296 20.317 87.701 1.00 19.90 459 PRO B C 1
ATOM 7762 O O . PRO B 1 462 ? 12.705 21.319 88.297 1.00 18.59 459 PRO B O 1
ATOM 7766 N N . LYS B 1 463 ? 12.346 20.182 86.378 1.00 18.26 460 LYS B N 1
ATOM 7767 C CA . LYS B 1 463 ? 12.646 21.311 85.500 1.00 18.47 460 LYS B CA 1
ATOM 7768 C C . LYS B 1 463 ? 11.328 21.924 85.038 1.00 16.07 460 LYS B C 1
ATOM 7769 O O . LYS B 1 463 ? 10.260 21.384 85.311 1.00 18.24 460 LYS B O 1
ATOM 7775 N N . LEU B 1 464 ? 11.400 23.049 84.334 1.00 17.93 461 LEU B N 1
ATOM 7776 C CA . LEU B 1 464 ? 10.202 23.644 83.749 1.00 19.55 461 LEU B CA 1
ATOM 7777 C C . LEU B 1 464 ? 9.408 22.620 82.918 1.00 18.31 461 LEU B C 1
ATOM 7778 O O . LEU B 1 464 ? 8.176 22.627 82.909 1.00 20.05 461 LEU B O 1
ATOM 7783 N N . SER B 1 465 ? 10.116 21.730 82.225 1.00 14.77 462 SER B N 1
ATOM 7784 C CA . SER B 1 465 ? 9.468 20.763 81.345 1.00 14.04 462 SER B CA 1
ATOM 7785 C C . SER B 1 465 ? 8.649 19.700 82.083 1.00 14.86 462 SER B C 1
ATOM 7786 O O . SER B 1 465 ? 7.817 19.034 81.474 1.00 15.61 462 SER B O 1
ATOM 7789 N N . PHE B 1 466 ? 8.896 19.552 83.383 1.00 15.82 463 PHE B N 1
ATOM 7790 C CA . PHE B 1 466 ? 8.209 18.561 84.209 1.00 14.69 463 PHE B CA 1
ATOM 7791 C C . PHE B 1 466 ? 6.701 18.834 84.234 1.00 14.29 463 PHE B C 1
ATOM 7792 O O . PHE B 1 466 ? 5.897 17.972 83.856 1.00 14.85 463 PHE B O 1
ATOM 7800 N N . ASN B 1 467 ? 6.297 20.018 84.680 1.00 15.20 464 ASN B N 1
ATOM 7801 C CA A ASN B 1 467 ? 4.874 20.324 84.700 0.50 15.53 464 ASN B CA 1
ATOM 7802 C CA B ASN B 1 467 ? 4.880 20.368 84.700 0.50 15.37 464 ASN B CA 1
ATOM 7803 C C . ASN B 1 467 ? 4.294 20.434 83.295 1.00 15.82 464 ASN B C 1
ATOM 7804 O O . ASN B 1 467 ? 3.132 20.096 83.072 1.00 17.99 464 ASN B O 1
ATOM 7813 N N . TRP B 1 468 ? 5.109 20.878 82.343 1.00 14.99 465 TRP B N 1
ATOM 7814 C CA . TRP B 1 468 ? 4.669 20.911 80.959 1.00 15.91 465 TRP B CA 1
ATOM 7815 C C . TRP B 1 468 ? 4.265 19.513 80.470 1.00 15.41 465 TRP B C 1
ATOM 7816 O O . TRP B 1 468 ? 3.188 19.330 79.892 1.00 14.78 465 TRP B O 1
ATOM 7827 N N . TYR B 1 469 ? 5.117 18.521 80.700 1.00 13.74 466 TYR B N 1
ATOM 7828 C CA . TYR B 1 469 ? 4.809 17.176 80.227 1.00 15.47 466 TYR B CA 1
ATOM 7829 C C . TYR B 1 469 ? 3.639 16.599 81.023 1.00 14.52 466 TYR B C 1
ATOM 7830 O O . TYR B 1 469 ? 2.806 15.874 80.476 1.00 15.54 466 TYR B O 1
ATOM 7839 N N . LYS B 1 470 ? 3.552 16.942 82.307 1.00 15.29 467 LYS B N 1
ATOM 7840 C CA . LYS B 1 470 ? 2.402 16.536 83.103 1.00 17.71 467 LYS B CA 1
ATOM 7841 C C . LYS B 1 470 ? 1.108 16.992 82.428 1.00 18.72 467 LYS B C 1
ATOM 7842 O O . LYS B 1 470 ? 0.136 16.233 82.345 1.00 17.66 467 LYS B O 1
ATOM 7848 N N . GLU B 1 471 ? 1.087 18.227 81.931 1.00 15.86 468 GLU B N 1
ATOM 7849 C CA A GLU B 1 471 ? -0.119 18.742 81.286 0.50 18.46 468 GLU B CA 1
ATOM 7850 C CA B GLU B 1 471 ? -0.114 18.746 81.286 0.50 18.48 468 GLU B CA 1
ATOM 7851 C C . GLU B 1 471 ? -0.338 18.166 79.891 1.00 17.24 468 GLU B C 1
ATOM 7852 O O . GLU B 1 471 ? -1.474 18.045 79.438 1.00 20.07 468 GLU B O 1
ATOM 7863 N N . VAL B 1 472 ? 0.745 17.790 79.214 1.00 15.50 469 VAL B N 1
ATOM 7864 C CA . VAL B 1 472 ? 0.598 17.084 77.946 1.00 15.72 469 VAL B CA 1
ATOM 7865 C C . VAL B 1 472 ? -0.136 15.760 78.183 1.00 16.09 469 VAL B C 1
ATOM 7866 O O . VAL B 1 472 ? -1.131 15.466 77.529 1.00 17.11 469 VAL B O 1
ATOM 7870 N N . ILE B 1 473 ? 0.354 14.965 79.125 1.00 15.26 470 ILE B N 1
ATOM 7871 C CA . ILE B 1 473 ? -0.271 13.676 79.397 1.00 17.59 470 ILE B CA 1
ATOM 7872 C C . ILE B 1 473 ? -1.728 13.841 79.844 1.00 18.06 470 ILE B C 1
ATOM 7873 O O . ILE B 1 473 ? -2.609 13.139 79.353 1.00 19.51 470 ILE B O 1
ATOM 7878 N N . ALA B 1 474 ? -1.980 14.777 80.757 1.00 16.73 471 ALA B N 1
ATOM 7879 C CA . ALA B 1 474 ? -3.325 14.961 81.301 1.00 16.77 471 ALA B CA 1
ATOM 7880 C C . ALA B 1 474 ? -4.348 15.354 80.238 1.00 19.22 471 ALA B C 1
ATOM 7881 O O . ALA B 1 474 ? -5.530 15.010 80.348 1.00 24.09 471 ALA B O 1
ATOM 7883 N N . SER B 1 475 ? -3.892 16.094 79.230 1.00 18.43 472 SER B N 1
ATOM 7884 C CA . SER B 1 475 ? -4.743 16.506 78.112 1.00 20.77 472 SER B CA 1
ATOM 7885 C C . SER B 1 475 ? -4.697 15.516 76.953 1.00 19.66 472 SER B C 1
ATOM 7886 O O . SER B 1 475 ? -5.294 15.757 75.903 1.00 19.82 472 SER B O 1
ATOM 7889 N N . ASN B 1 476 ? -3.996 14.402 77.149 1.00 17.69 473 ASN B N 1
ATOM 7890 C CA . ASN B 1 476 ? -3.754 13.427 76.082 1.00 20.16 473 ASN B CA 1
ATOM 7891 C C . ASN B 1 476 ? -3.228 14.063 74.793 1.00 19.59 473 ASN B C 1
ATOM 7892 O O . ASN B 1 476 ? -3.550 13.616 73.693 1.00 21.37 473 ASN B O 1
ATOM 7897 N N . GLY B 1 477 ? -2.404 15.097 74.936 1.00 16.46 474 GLY B N 1
ATOM 7898 C CA . GLY B 1 477 ? -1.773 15.732 73.795 1.00 17.66 474 GLY B CA 1
ATOM 7899 C C . GLY B 1 477 ? -2.497 16.933 73.218 1.00 20.42 474 GLY B C 1
ATOM 7900 O O . GLY B 1 477 ? -2.043 17.504 72.229 1.00 24.55 474 GLY B O 1
ATOM 7901 N N . ASP B 1 478 ? -3.610 17.324 73.830 1.00 22.40 475 ASP B N 1
ATOM 7902 C CA . ASP B 1 478 ? -4.364 18.493 73.365 1.00 28.61 475 ASP B CA 1
ATOM 7903 C C . ASP B 1 478 ? -3.696 19.804 73.778 1.00 30.23 475 ASP B C 1
ATOM 7904 O O . ASP B 1 478 ? -3.779 20.808 73.062 1.00 28.39 475 ASP B O 1
ATOM 7909 N N . ASP B 1 479 ? -3.038 19.801 74.934 1.00 30.74 476 ASP B N 1
ATOM 7910 C CA . ASP B 1 479 ? -2.376 21.005 75.436 1.00 28.19 476 ASP B CA 1
ATOM 7911 C C . ASP B 1 479 ? -0.855 20.890 75.370 1.00 34.37 476 ASP B C 1
ATOM 7912 O O . ASP B 1 479 ? -0.237 20.250 76.220 1.00 32.60 476 ASP B O 1
ATOM 7917 N N . ILE B 1 480 ? -0.259 21.517 74.360 1.00 33.14 477 ILE B N 1
ATOM 7918 C CA . ILE B 1 480 ? 1.183 21.454 74.151 1.00 35.54 477 ILE B CA 1
ATOM 7919 C C . ILE B 1 480 ? 1.804 22.852 74.220 1.00 41.32 477 ILE B C 1
ATOM 7920 O O . ILE B 1 480 ? 2.982 23.035 74.552 1.00 31.68 477 ILE B O 1
#

CATH classification: 3.20.20.80

Foldseek 3Di:
DDDLDDPLFQAAAEEECLWAAACCPPLNFAAWQLQQWAFFDQVGFTDRDDPHDPPTHRCSNGWLNCLPCVLVVLVLRLLLPGQAYEYEQQLRNFVRLLPDPGTRPSSLVSVVVNLVSNVVSNYAYAYEHAFLTHHLNCCVVPVFLLHLVNLVSLLVSLLVNLQSCVPRHQHYEYFAQLLPCLQQVDDQCCCRRTVHDDDPPDPSVLSSVQSSLSSLLSQLSSQVSSCVSPVRHAYEYEHADAQEAQLDVPVQSVVLNVVQCLSRCQSVVLQFQLAGDVVVVVVCVVVVRDYPADVVSSVSSNRRHGQEYEYEYEAYWYFYDPDPPCVPSDDNPVPGIDDRPPFDAAPSRGTQDLLVLLVVLVVCCVVHVHEYEHNEYFAFHAFDQDPVRATAPVVGVVRVLSNLVSVSCSCNVVPGHYNYHHYYQQDQTQDRRRRFSRRGTHQWYAAAGRVGDGDRDIDGHPVSVVSSVCVVVVNPRD/DDDLDDPLFQAAAEEECLWAAAPCCPLNFAAWQLQQWAFFDQVGFTDRDPDDDPPTHRCSNGWLNCLPCVLVVLVLRLLLPGQAYEYEQQQRLFVRLLPDPGTRPSSLVSVVVNLVSNVVSNYAYAYEHAFQTHHLNCCVPPNWLLHLVSLVSSLVSLLVNLQSCVPRHQHYEYFAQLLPCLQQVDPQCCCRRTSHDDDPPDPSNLSSVQSSLSSLLSQLSSQLSSCVSPVSHAYEYEHADAQEAQLDVPVQSVVLRVVVCLSSCQSVVLQFQLDGDVVVVVVCVVVVRDYPADPVSSVSSNRRHGQEYEYEYEAYWYFYDPDPPCPPSDDNVVPGTDDDPVFDAAPSRGTQDLLVLLVVLLVCCVVHVHEYEHNEYFAFAAFDQDPVRATAPVVGVVRVLSNLVSVSCSCNVVPGHYRHHHYYQQDQTQDRRRRFSRRGTHQWYFAAGSVGDGPRDIDGHPVSVVSSVCVVVVNPRD

InterPro domains:
  IPR001360 Glycoside hydrolase family 1 [PF00232] (3-474)
  IPR001360 Glycoside hydrolase family 1 [PR00131] (304-318)
  IPR001360 Glycoside hydrolase family 1 [PR00131] (371-379)
  IPR001360 Glycoside hydrolase family 1 [PR00131] (392-403)
  IPR001360 Glycoside hydrolase family 1 [PR00131] (414-431)
  IPR001360 Glycoside hydrolase family 1 [PR00131] (439-451)
  IPR001360 Glycoside hydrolase family 1 [PTHR10353] (9-474)
  IPR017853 Glycoside hydrolase superfamily [SSF51445] (2-470)
  IPR018120 Glycoside hydrolase family 1, active site [PS00572] (371-379)
  IPR033132 Glycosyl hydrolases family 1, N-terminal conserved site [PS00653] (8-22)

Organism: Streptococcus mutans serotype c (strain ATCC 700610 / UA159) (NCBI:txid210007)

Solvent-accessible surface area: 34065 Å² total; per-residue (Å²): 156,157,25,127,3,60,118,122,2,20,1,0,0,0,0,0,0,23,2,0,4,4,7,38,115,78,39,48,28,12,74,2,0,3,4,0,5,12,32,13,146,86,79,65,93,21,79,55,7,85,16,61,80,177,80,85,90,13,6,5,23,95,0,0,22,0,44,112,56,22,111,116,0,0,131,42,0,27,85,1,29,6,95,0,3,0,3,0,0,3,0,1,5,0,1,24,104,1,48,47,84,129,43,38,100,52,3,8,78,13,0,12,56,0,2,55,15,0,61,144,90,53,0,36,2,0,0,0,0,9,3,14,3,3,0,29,45,0,13,87,108,45,30,0,0,45,39,81,127,0,7,91,36,0,19,59,0,0,51,21,0,0,129,76,0,83,115,54,2,107,34,0,0,0,6,4,22,1,0,22,0,9,19,28,48,97,79,58,8,0,2,6,10,0,1,7,94,35,151,177,78,33,81,65,16,19,43,2,8,25,0,0,0,12,1,2,2,0,1,4,55,0,3,64,45,0,48,80,35,21,103,120,6,50,0,0,0,0,0,5,1,10,0,3,2,13,18,36,4,37,12,111,11,7,0,4,6,20,12,0,15,10,13,10,2,0,0,0,10,2,8,20,47,1,79,4,4,93,8,0,58,65,17,13,125,90,70,73,10,176,27,63,51,53,127,148,2,103,96,2,4,133,95,3,42,10,49,3,0,0,0,2,0,23,30,1,31,1,0,27,39,106,50,139,140,20,97,94,29,24,13,31,24,62,92,0,46,49,165,6,106,110,36,167,51,11,109,16,86,81,23,43,2,35,25,0,0,3,32,0,0,2,37,0,21,22,17,12,55,40,34,0,0,0,0,8,0,5,25,4,10,82,14,131,74,87,119,97,44,52,2,76,0,82,70,0,27,94,12,3,4,33,0,0,108,27,0,16,74,0,18,47,14,3,12,7,107,10,34,0,0,0,3,16,0,0,0,0,4,2,6,27,46,19,1,2,6,98,14,15,15,0,2,0,32,0,49,14,46,29,141,29,118,44,103,38,138,34,23,54,1,66,0,8,97,35,0,79,85,0,11,83,16,21,4,91,80,75,166,159,27,120,1,54,161,113,1,20,0,0,0,0,0,0,0,25,3,0,4,4,9,36,120,76,36,49,28,10,74,2,0,4,4,0,7,11,33,14,146,88,80,68,93,24,80,57,9,86,15,57,81,167,85,86,87,14,7,5,22,99,0,0,30,0,42,113,59,20,111,109,1,0,107,37,0,29,85,1,28,6,77,0,2,0,3,0,0,4,0,1,5,0,0,24,112,1,49,51,86,130,41,34,99,51,4,6,78,14,0,14,54,1,2,55,14,0,62,150,90,54,0,39,1,0,0,0,0,7,3,14,4,2,0,32,44,0,12,87,110,46,27,0,0,49,37,79,124,0,2,77,37,0,7,60,0,0,55,25,0,0,133,77,0,78,114,53,1,112,36,0,0,0,4,2,19,0,6,34,0,8,20,38,53,96,78,57,7,0,2,4,9,0,1,6,93,33,150,176,75,42,80,64,17,19,44,1,9,25,0,0,0,10,1,2,2,0,1,5,71,0,2,84,42,0,48,86,32,26,108,123,6,52,0,0,0,0,0,12,1,24,0,6,2,13,18,36,3,35,13,94,11,7,0,3,7,20,6,0,12,12,24,23,6,0,0,0,12,2,8,20,47,2,85,6,6,90,8,0,67,58,15,13,122,72,75,80,10,184,25,62,58,55,141,166,2,137,104,17,5,134,70,3,44,10,49,3,0,0,0,2,1,22,27,0,43,1,0,24,20,113,50,138,134,22,97,98,31,29,24,40,38,68,93,0,45,52,174,3,106,109,34,168,50,12,110,16,99,79,20,42,2,32,25,0,0,3,34,0,0,2,40,0,21,21,16,13,57,40,32,0,0,0,0,8,0,4,25,4,10,79,15,135,71,86,119,96,46,58,2,76,0,82,69,0,27,96,12,2,4,33,0,0,109,17,0,13,76,0,17,54,40,4,14,7,107,9,34,0,0,0,2,15,0,1,0,0,3,1,6,29,45,20,1,2,6,94,14,14,15,0,1,0,37,0,49,14,58,29,133,32,131,44,89,33,143,40,40,53,1,66,0,3,99,34,0,85,81,0,10,81,19,23,4,89,77,76

Sequence (956 aa):
AMSSKLPENFLWGGAVAAHQLEGGWQEGGKGISVADVMTAGRHGVAREITAGVLEGKYYPNHEAIDFYHHHYKEDVKLFAEMGFKCFRTSIAWTRIFPKGDEAEPNEAGLQFYDDLFDECLKYGIEPVVTLSHFELPYHLVTEYGGFTNRKVIDFFVHFAEVCFRRYKDKVKYWMTFNEINNQANYQEDFAPFTNSGIVYKEGDDREAIMYQAAHYELVASARAVKIGHAINPNLNIGCMVAMCPIYPATCNPKDILMAQKAMQKRYYFADVHVHGFYPEEHIFKYWEERKAIKVDFTERDKKDLFEGTVDYIGFSYYMSFVIDAHRENNPYYDYLETEDLVKNPYVKASDWDWQIDPQGLRYALNWFTDMYHLPLFIVENGFGAIDQQVEADGMVHDDYRIDYLGAHIKEMIKAVDEDGVELMGYTPWGCIDLVSAGTGEMRKRYGFIYVDKDDEGKGTLKRSSPKLSFNNWYKEEVIASNGDDIIAMSKLPEENFLWGGAVAAHQLEGGWQEGGKGISVADVMTAGRHGVAREITAGVLEGKYYPNHEAIDFYHHHYKEDVKLFAEEMGFKCFRTSIAWTRIFPKGDEAEPNEAGLQFYDDLFDECLKYGIEPVVTLSHFELPYHLVTEYGGFTNRKVIDFFVHFAEVCFRRYKDKVKYWMTFNEINNQANYQEDFAPFTNSGIVYKEEGDDREAIMYQAAHYELVASARAVKKIGHAINPNLNIGCMVAMCPIYPATCNPKDILMAQKAMQKRRYYFADVHVHGFYPEEHIFKYWERKAIKVDFTERDKKDLFEGTVDYIGFSYYMSFVIDAHRENNNPYYDYLETEDLVKNPYVKASDWDWQIDPQGLRYALNWFTDMYHLPLFIVENGFGAIDQQVEADGMVHDDYRIDYLGAHIKEMIKAVDEDGVELMGYTPWGCIDLVSAGTGEMRKRYGFIYVDKDDEGKGTLKRSSPKLSFNNWYKEEVIASNGDDI

Secondary structure (DSSP, 8-state):
---SS-TT-EEEEE--HHHH---TTGGGPPPBGGGGB---BTTBPPPB-SS--TT---TTTTTT-HHHHHHHHHHHHHHHT-SEEEEE--HHHHSSSS--SS--HHHHHHHHHHHHHHHHTTPEEEEEEESS--BHHHHHHH-GGGSTHHHHHHHHHHHHHHHHTTTT--EEEEETTGGGGG--SSSHHHHHHH-----TT--HHHHHHHHHHHHHHHHHHHHHHHHHH-TT-EEEEEEE---EEESBS-HHHHHHHHHHHHHHHHHHHHHHHSS--HHHHHHHHHHT------HHHHHHHHH---S-EEEE-S--EEE-S--SS-TT----TTTSEE--TT-EE-TT--EE-THHHHHHHHHHHHHH---EEEEE----B---B-TTS-B--HHHHHHHHHHHHHHHHHHHTT---EEEE--BTSB----SSS--SSSB--SEEE---TTS-S---EEE-HHHHHHHHHHHTTTS--/---SS-TT-EEEEE--HHHH---TTGGGPPPBGGGGB---BTTBPPPB-SSS-TT---TTTTTT-HHHHHHHHHHHHHHHT-SEEEEE--HHHH-SSS--SS--HHHHHHHHHHHHHHHHTT-EEEEEEESS--BHHHHHHH-GGGSHHHHHHHHHHHHHHHHHTTTT--EEEEETTTTGGG--SSSHHHHHHH-----TT--HHHHHHHHHHHHHHHHHHHHHHHHHH-TT-EEEEEEE---EEESBS-HHHHHHHHHHHHHHHHHHHHHHHSS--HHHHHHHHHHT------HHHHHHHHH---S-EEEE-S--EEE-S--SS-TT----TTTSEE--TTSEE-TT--EE-THHHHHHHHHHHHHH---EEEEE----B---B-TTSSB--HHHHHHHHHHHHHHHHHHHTT---EEEE--BTSB----SSS--SSSB--SEEE---TTS-S---EEE-HHHHHHHHHHHTTTS--

Radius of gyration: 31.08 Å; Cα contacts (8 Å, |Δi|>4): 2131; chains: 2; bounding box: 70×55×94 Å